Protein AF-0000000083947914 (afdb_homodimer)

Organism: NCBI:txid38313

InterPro domains:
  IPR006680 Amidohydrolase-related [PF01979] (355-426)
  IPR011059 Metal-dependent hydrolase, composite domain superfamily [G3DSA:2.30.40.10] (33-92)
  IPR011059 Metal-dependent hydrolase, composite domain superfamily [SSF51338] (34-109)
  IPR011059 Metal-dependent hydrolase, composite domain superfamily [SSF51338] (356-417)
  IPR051781 Metallo-dependent Hydrolase Enzymes [PTHR43135] (361-429)

pLDDT: mean 84.32, std 18.89, range [23.84, 98.88]

Nearest PDB structures (foldseek):
  3ooq-assembly1_E  TM=7.974E-01  e=2.002E-22  Thermotoga maritima MSB8
  3mtw-assembly1_A  TM=5.365E-01  e=1.935E-12  Caulobacter vibrioides
  4bkn-assembly1_B  TM=4.845E-01  e=5.965E-09  Homo sapiens
  5x1d-assembly1_A  TM=5.166E-01  e=1.188E-07  Homo sapiens
  5mle-assembly1_C  TM=3.587E-01  e=2.662E-08  Homo sapiens

Secondary structure (DSSP, 8-state):
---------------------------------EEEEEEEEEEEETTEEEEEEEEEEETTEEEEEESS----TTSEEEE-TTEEEEEPEEEEEE--SB----------S-B-----SSS--SSTTB-TT-BGGGGB---HHHHHHHHTTTEEEEEE----SSEEEE-EEEE-SSS-HHHHEEESS--EEEES--TT-SB----SHHHHHHHHHHHHHHHHHHHHHHHHHHT-TTSPPPPP-HHHHGGGGHHHH-EEEE-SSHHHHHHHHHHHHHTT--EEEE--S-GGGGHHHHHTT--EEEEE--PPPPP---SHHHHTTS-HHHHHHHHHGGGHHHHHHHTT--EEEE-TTS-GGGHHHHHHHHHHTT--HHHHHHHHTHHHHHHHT-TTTSSS--TTSB--EEEEES-TTTT-EEEEEEETTEEEE-S-GGGGG-EEEEEEETTEEEEEEEEE-SSSS--EEEEEEETTEEEE-EEEEE-SSEEEEEEE-GGGT--SEEEEEEE---/---------------------------------EEEEEEEEEEEETTEEEEEEEEEEETTEEEEEESS----TTSEEEE-TTEEEEEPEEEEEE--SB----------S-B-----SSS--SSTTB-TT-BGGGGB---HHHHHHHHTTTEEEEEE----SSEEEE-EEEE-SSS-HHHHEEESS--EEEES--TT-SB----SHHHHHHHHHHHHHHHHHHHHHHHHHHT-TTSPPPPP-HHHHGGGGHHHH-EEEE-SSHHHHHHHHHHHHHTT--EEEE--S-GGGGHHHHHTT-PEEEEE--PPPPP---SHHHHTTS-HHHHHHHHHGGGHHHHHHHTT--EEEE-TTS-GGGHHHHHHHHHHTT--HHHHHHHHTHHHHHHHT-TTTSSS--TTSB--EEEEES-TTTT-EEEEEEETTEEEE-S-GGGGG-EEEEEEETTEEEEEEEEE-SSSS--EEEEEEETTEEEE-EEEEE-SSEEEEEEE-GGGT--SEEEEEEE---

Structure (mmCIF, N/CA/C/O backbone):
data_AF-0000000083947914-model_v1
#
loop_
_entity.id
_entity.type
_entity.pdbx_description
1 polymer Imidazolonepropionase
#
loop_
_atom_site.group_PDB
_atom_site.id
_atom_site.type_symbol
_atom_site.label_atom_id
_atom_site.label_alt_id
_atom_site.label_comp_id
_atom_site.label_asym_id
_atom_site.label_entity_id
_atom_site.label_seq_id
_atom_site.pdbx_PDB_ins_code
_atom_site.Cartn_x
_atom_site.Cartn_y
_atom_site.Cartn_z
_atom_site.occupancy
_atom_site.B_iso_or_equiv
_atom_site.auth_seq_id
_atom_site.auth_comp_id
_atom_site.auth_asym_id
_atom_site.auth_atom_id
_atom_site.pdbx_PDB_model_num
ATOM 1 N N . MET A 1 1 ? -55.031 -20.188 63.656 1 23.84 1 MET A N 1
ATOM 2 C CA . MET A 1 1 ? -54.406 -20.922 62.562 1 23.84 1 MET A CA 1
ATOM 3 C C . MET A 1 1 ? -54.719 -20.281 61.219 1 23.84 1 MET A C 1
ATOM 5 O O . MET A 1 1 ? -55.625 -20.703 60.531 1 23.84 1 MET A O 1
ATOM 9 N N . LYS A 1 2 ? -54.812 -18.922 61.281 1 28.95 2 LYS A N 1
ATOM 10 C CA . LYS A 1 2 ? -55.438 -18.062 60.281 1 28.95 2 LYS A CA 1
ATOM 11 C C . LYS A 1 2 ? -54.781 -18.281 58.906 1 28.95 2 LYS A C 1
ATOM 13 O O . LYS A 1 2 ? -53.562 -18.516 58.812 1 28.95 2 LYS A O 1
ATOM 18 N N . PRO A 1 3 ? -55.625 -18.703 57.969 1 31.14 3 PRO A N 1
ATOM 19 C CA . PRO A 1 3 ? -55.281 -19.141 56.625 1 31.14 3 PRO A CA 1
ATOM 20 C C . PRO A 1 3 ? -54.438 -18.109 55.875 1 31.14 3 PRO A C 1
ATOM 22 O O . PRO A 1 3 ? -54.875 -16.953 55.75 1 31.14 3 PRO A O 1
ATOM 25 N N . SER A 1 4 ? -53.188 -17.984 56.219 1 31.58 4 SER A N 1
ATOM 26 C CA . SER A 1 4 ? -52.312 -16.938 55.719 1 31.58 4 SER A CA 1
ATOM 27 C C . SER A 1 4 ? -52.188 -17 54.188 1 31.58 4 SER A C 1
ATOM 29 O O . SER A 1 4 ? -51.906 -18.047 53.625 1 31.58 4 SER A O 1
ATOM 31 N N . PHE A 1 5 ? -53.156 -16.281 53.625 1 32.88 5 PHE A N 1
ATOM 32 C CA . PHE A 1 5 ? -53.344 -16.203 52.188 1 32.88 5 PHE A CA 1
ATOM 33 C C . PHE A 1 5 ? -52.031 -15.906 51.469 1 32.88 5 PHE A C 1
ATOM 35 O O . PHE A 1 5 ? -51.281 -15.008 51.906 1 32.88 5 PHE A O 1
ATOM 42 N N . PRO A 1 6 ? -51.406 -16.938 50.906 1 31.17 6 PRO A N 1
ATOM 43 C CA . PRO A 1 6 ? -50.094 -16.797 50.281 1 31.17 6 PRO A CA 1
ATOM 44 C C . PRO A 1 6 ? -50.031 -15.719 49.219 1 31.17 6 PRO A C 1
ATOM 46 O O . PRO A 1 6 ? -51.031 -15.523 48.5 1 31.17 6 PRO A O 1
ATOM 49 N N . ALA A 1 7 ? -49.406 -14.602 49.469 1 29.38 7 ALA A N 1
ATOM 50 C CA . ALA A 1 7 ? -49.281 -13.414 48.625 1 29.38 7 ALA A CA 1
ATOM 51 C C . ALA A 1 7 ? -48.812 -13.805 47.219 1 29.38 7 ALA A C 1
ATOM 53 O O . ALA A 1 7 ? -47.875 -14.57 47.062 1 29.38 7 ALA A O 1
ATOM 54 N N . ALA A 1 8 ? -49.781 -13.859 46.344 1 27.08 8 ALA A N 1
ATOM 55 C CA . ALA A 1 8 ? -49.625 -14.117 44.938 1 27.08 8 ALA A CA 1
ATOM 56 C C . ALA A 1 8 ? -48.469 -13.32 44.344 1 27.08 8 ALA A C 1
ATOM 58 O O . ALA A 1 8 ? -48.406 -12.102 44.531 1 27.08 8 ALA A O 1
ATOM 59 N N . LYS A 1 9 ? -47.281 -13.977 44.281 1 25.94 9 LYS A N 1
ATOM 60 C CA . LYS A 1 9 ? -46.062 -13.508 43.625 1 25.94 9 LYS A CA 1
ATOM 61 C C . LYS A 1 9 ? -46.375 -12.953 42.219 1 25.94 9 LYS A C 1
ATOM 63 O O . LYS A 1 9 ? -46.812 -13.695 41.344 1 25.94 9 LYS A O 1
ATOM 68 N N . LEU A 1 10 ? -47.125 -11.82 42.219 1 24.34 10 LEU A N 1
ATOM 69 C CA . LEU A 1 10 ? -47.375 -11.18 40.938 1 24.34 10 LEU A CA 1
ATOM 70 C C . LEU A 1 10 ? -46.094 -11.078 40.094 1 24.34 10 LEU A C 1
ATOM 72 O O . LEU A 1 10 ? -45.094 -10.461 40.531 1 24.34 10 LEU A O 1
ATOM 76 N N . LEU A 1 11 ? -45.625 -12.25 39.562 1 26.08 11 LEU A N 1
ATOM 77 C CA . LEU A 1 11 ? -44.5 -12.273 38.656 1 26.08 11 LEU A CA 1
ATOM 78 C C . LEU A 1 11 ? -44.688 -11.242 37.531 1 26.08 11 LEU A C 1
ATOM 80 O O . LEU A 1 11 ? -45.656 -11.32 36.781 1 26.08 11 LEU A O 1
ATOM 84 N N . PHE A 1 12 ? -44.469 -9.961 37.844 1 24.8 12 PHE A N 1
ATOM 85 C CA . PHE A 1 12 ? -44.438 -8.945 36.812 1 24.8 12 PHE A CA 1
ATOM 86 C C . PHE A 1 12 ? -43.5 -9.367 35.656 1 24.8 12 PHE A C 1
ATOM 88 O O . PHE A 1 12 ? -42.312 -9.609 35.875 1 24.8 12 PHE A O 1
ATOM 95 N N . ILE A 1 13 ? -44.031 -10.234 34.812 1 25.09 13 ILE A N 1
ATOM 96 C CA . ILE A 1 13 ? -43.344 -10.578 33.562 1 25.09 13 ILE A CA 1
ATOM 97 C C . ILE A 1 13 ? -42.969 -9.297 32.812 1 25.09 13 ILE A C 1
ATOM 99 O O . ILE A 1 13 ? -43.844 -8.516 32.438 1 25.09 13 ILE A O 1
ATOM 103 N N . SER A 1 14 ? -41.906 -8.711 33.281 1 24.31 14 SER A N 1
ATOM 104 C CA . SER A 1 14 ? -41.344 -7.59 32.5 1 24.31 14 SER A CA 1
ATOM 105 C C . SER A 1 14 ? -41.094 -7.984 31.062 1 24.31 14 SER A C 1
ATOM 107 O O . SER A 1 14 ? -40.344 -8.922 30.797 1 24.31 14 SER A O 1
ATOM 109 N N . LEU A 1 15 ? -42.188 -7.93 30.297 1 26.27 15 LEU A N 1
ATOM 110 C CA . LEU A 1 15 ? -42.031 -8.039 28.859 1 26.27 15 LEU A CA 1
ATOM 111 C C . LEU A 1 15 ? -40.938 -7.113 28.375 1 26.27 15 LEU A C 1
ATOM 113 O O . LEU A 1 15 ? -41.031 -5.891 28.484 1 26.27 15 LEU A O 1
ATOM 117 N N . VAL A 1 16 ? -39.719 -7.562 28.516 1 27.08 16 VAL A N 1
ATOM 118 C CA . VAL A 1 16 ? -38.562 -6.902 27.922 1 27.08 16 VAL A CA 1
ATOM 119 C C . VAL A 1 16 ? -38.781 -6.746 26.406 1 27.08 16 VAL A C 1
ATOM 121 O O . VAL A 1 16 ? -38.844 -7.734 25.672 1 27.08 16 VAL A O 1
ATOM 124 N N . ALA A 1 17 ? -39.719 -5.797 26.078 1 26.2 17 ALA A N 1
ATOM 125 C CA . ALA A 1 17 ? -39.812 -5.41 24.672 1 26.2 17 ALA A CA 1
ATOM 126 C C . ALA A 1 17 ? -38.406 -5.164 24.094 1 26.2 17 ALA A C 1
ATOM 128 O O . ALA A 1 17 ? -37.688 -4.266 24.547 1 26.2 17 ALA A O 1
ATOM 129 N N . CYS A 1 18 ? -37.75 -6.227 23.766 1 25.23 18 CYS A N 1
ATOM 130 C CA . CYS A 1 18 ? -36.531 -6.105 22.953 1 25.23 18 CYS A CA 1
ATOM 131 C C . CYS A 1 18 ? -36.812 -5.258 21.719 1 25.23 18 CYS A C 1
ATOM 133 O O . CYS A 1 18 ? -37.5 -5.688 20.797 1 25.23 18 CYS A O 1
ATOM 135 N N . SER A 1 19 ? -37.062 -4.02 21.969 1 25.92 19 SER A N 1
ATOM 136 C CA . SER A 1 19 ? -37.094 -3.156 20.797 1 25.92 19 SER A CA 1
ATOM 137 C C . SER A 1 19 ? -35.969 -3.477 19.844 1 25.92 19 SER A C 1
ATOM 139 O O . SER A 1 19 ? -34.781 -3.504 20.25 1 25.92 19 SER A O 1
ATOM 141 N N . ALA A 1 20 ? -36.25 -4.379 18.953 1 28.86 20 ALA A N 1
ATOM 142 C CA . ALA A 1 20 ? -35.406 -4.52 17.75 1 28.86 20 ALA A CA 1
ATOM 143 C C . ALA A 1 20 ? -34.906 -3.158 17.266 1 28.86 20 ALA A C 1
ATOM 145 O O . ALA A 1 20 ? -35.719 -2.33 16.812 1 28.86 20 ALA A O 1
ATOM 146 N N . TYR A 1 21 ? -34 -2.604 18 1 24.44 21 TYR A N 1
ATOM 147 C CA . TYR A 1 21 ? -33.312 -1.445 17.438 1 24.44 21 TYR A CA 1
ATOM 148 C C . TYR A 1 21 ? -32.906 -1.707 15.984 1 24.44 21 TYR A C 1
ATOM 150 O O . TYR A 1 21 ? -32.062 -2.553 15.719 1 24.44 21 TYR A O 1
ATOM 158 N N . ALA A 1 22 ? -33.906 -1.906 15.055 1 27.23 22 ALA A N 1
ATOM 159 C CA . ALA A 1 22 ? -33.656 -1.741 13.625 1 27.23 22 ALA A CA 1
ATOM 160 C C . ALA A 1 22 ? -32.469 -0.807 13.391 1 27.23 22 ALA A C 1
ATOM 162 O O . ALA A 1 22 ? -32.188 0.085 14.203 1 27.23 22 ALA A O 1
ATOM 163 N N . ASP A 1 23 ? -31.609 -1.315 12.57 1 27.92 23 ASP A N 1
ATOM 164 C CA . ASP A 1 23 ? -30.484 -0.569 12.023 1 27.92 23 ASP A CA 1
ATOM 165 C C . ASP A 1 23 ? -30.844 0.902 11.82 1 27.92 23 ASP A C 1
ATOM 167 O O . ASP A 1 23 ? -31.75 1.227 11.047 1 27.92 23 ASP A O 1
ATOM 171 N N . GLU A 1 24 ? -31.219 1.608 12.875 1 29.12 24 GLU A N 1
ATOM 172 C CA . GLU A 1 24 ? -31.281 3.051 12.664 1 29.12 24 GLU A CA 1
ATOM 173 C C . GLU A 1 24 ? -30.359 3.484 11.523 1 29.12 24 GLU A C 1
ATOM 175 O O . GLU A 1 24 ? -29.141 3.363 11.625 1 29.12 24 GLU A O 1
ATOM 180 N N . THR A 1 25 ? -30.672 3.111 10.328 1 31.31 25 THR A N 1
ATOM 181 C CA . THR A 1 25 ? -30.234 4.031 9.281 1 31.31 25 THR A CA 1
ATOM 182 C C . THR A 1 25 ? -30.094 5.445 9.828 1 31.31 25 THR A C 1
ATOM 184 O O . THR A 1 25 ? -31.078 6.102 10.141 1 31.31 25 THR A O 1
ATOM 187 N N . GLN A 1 26 ? -29.438 5.664 10.867 1 31.02 26 GLN A N 1
ATOM 188 C CA . GLN A 1 26 ? -29.141 7.043 11.242 1 31.02 26 GLN A CA 1
ATOM 189 C C . GLN A 1 26 ? -29.375 7.992 10.07 1 31.02 26 GLN A C 1
ATOM 191 O O . GLN A 1 26 ? -28.672 7.922 9.062 1 31.02 26 GLN A O 1
ATOM 196 N N . LEU A 1 27 ? -30.547 8.281 9.633 1 32.97 27 LEU A N 1
ATOM 197 C CA . LEU A 1 27 ? -30.75 9.547 8.922 1 32.97 27 LEU A CA 1
ATOM 198 C C . LEU A 1 27 ? -29.656 10.547 9.281 1 32.97 27 LEU A C 1
ATOM 200 O O . LEU A 1 27 ? -29.625 11.047 10.414 1 32.97 27 LEU A O 1
ATOM 204 N N . THR A 1 28 ? -28.453 10.164 9.109 1 35.91 28 THR A N 1
ATOM 205 C CA . THR A 1 28 ? -27.484 11.25 9.219 1 35.91 28 THR A CA 1
ATOM 206 C C . THR A 1 28 ? -28.125 12.594 8.898 1 35.91 28 THR A C 1
ATOM 208 O O . THR A 1 28 ? -28.688 12.781 7.812 1 35.91 28 THR A O 1
ATOM 211 N N . ASP A 1 29 ? -29.062 13.023 9.609 1 37.66 29 ASP A N 1
ATOM 212 C CA . ASP A 1 29 ? -29.422 14.43 9.461 1 37.66 29 ASP A CA 1
ATOM 213 C C . ASP A 1 29 ? -28.297 15.211 8.781 1 37.66 29 ASP A C 1
ATOM 215 O O . ASP A 1 29 ? -27.25 15.469 9.391 1 37.66 29 ASP A O 1
ATOM 219 N N . ASN A 1 30 ? -28.125 14.953 7.609 1 48.25 30 ASN A N 1
ATOM 220 C CA . ASN A 1 30 ? -27.25 15.68 6.703 1 48.25 30 ASN A CA 1
ATOM 221 C C . ASN A 1 30 ? -27.609 17.156 6.633 1 48.25 30 ASN A C 1
ATOM 223 O O . ASN A 1 30 ? -27.359 17.812 5.617 1 48.25 30 ASN A O 1
ATOM 227 N N . THR A 1 31 ? -28.516 17.609 7.445 1 58.44 31 THR A N 1
ATOM 228 C CA . THR A 1 31 ? -28.766 19.031 7.316 1 58.44 31 THR A CA 1
ATOM 229 C C . THR A 1 31 ? -27.5 19.844 7.559 1 58.44 31 THR A C 1
ATOM 231 O O . THR A 1 31 ? -26.828 19.656 8.578 1 58.44 31 THR A O 1
ATOM 234 N N . PRO A 1 32 ? -27.25 20.453 6.555 1 69.56 32 PRO A N 1
ATOM 235 C CA . PRO A 1 32 ? -26.047 21.266 6.703 1 69.56 32 PRO A CA 1
ATOM 236 C C . PRO A 1 32 ? -26.094 22.188 7.922 1 69.56 32 PRO A C 1
ATOM 238 O O . PRO A 1 32 ? -27.141 22.766 8.211 1 69.56 32 PRO A O 1
ATOM 241 N N . ARG A 1 33 ? -25.219 22.031 8.781 1 81.62 33 ARG A N 1
ATOM 242 C CA . ARG A 1 33 ? -25.062 22.953 9.898 1 81.62 33 ARG A CA 1
ATOM 243 C C . ARG A 1 33 ? -24.406 24.25 9.453 1 81.62 33 ARG A C 1
ATOM 245 O O . ARG A 1 33 ? -23.281 24.25 8.953 1 81.62 33 ARG A O 1
ATOM 252 N N . LEU A 1 34 ? -25.203 25.281 9.445 1 91.19 34 LEU A N 1
ATOM 253 C CA . LEU A 1 34 ? -24.703 26.609 9.086 1 91.19 34 LEU A CA 1
ATOM 254 C C . LEU A 1 34 ? -24.328 27.406 10.336 1 91.19 34 LEU A C 1
ATOM 256 O O . LEU A 1 34 ? -25.141 27.578 11.234 1 91.19 34 LEU A O 1
ATOM 260 N N . THR A 1 35 ? -23.078 27.781 10.477 1 94.25 35 THR A N 1
ATOM 261 C CA . THR A 1 35 ? -22.578 28.594 11.586 1 94.25 35 THR A CA 1
ATOM 262 C C . THR A 1 35 ? -22 29.906 11.078 1 94.25 35 THR A C 1
ATOM 264 O O . THR A 1 35 ? -21.219 29.922 10.133 1 94.25 35 THR A O 1
ATOM 267 N N . ALA A 1 36 ? -22.469 31 11.664 1 95.31 36 ALA A N 1
ATOM 268 C CA . ALA A 1 36 ? -21.969 32.312 11.289 1 95.31 36 ALA A CA 1
ATOM 269 C C . ALA A 1 36 ? -21.141 32.938 12.406 1 95.31 36 ALA A C 1
ATOM 271 O O . ALA A 1 36 ? -21.641 33.188 13.5 1 95.31 36 ALA A O 1
ATOM 272 N N . LEU A 1 37 ? -19.859 33.062 12.234 1 96.5 37 LEU A N 1
ATOM 273 C CA . LEU A 1 37 ? -18.969 33.781 13.125 1 96.5 37 LEU A CA 1
ATOM 274 C C . LEU A 1 37 ? -18.969 35.281 12.766 1 96.5 37 LEU A C 1
ATOM 276 O O . LEU A 1 37 ? -18.344 35.688 11.789 1 96.5 37 LEU A O 1
ATOM 280 N N . THR A 1 38 ? -19.609 36.094 13.609 1 94.75 38 THR A N 1
ATOM 281 C CA . THR A 1 38 ? -19.969 37.438 13.172 1 94.75 38 THR A CA 1
ATOM 282 C C . THR A 1 38 ? -19.125 38.5 13.906 1 94.75 38 THR A C 1
ATOM 284 O O . THR A 1 38 ? -18.609 38.219 14.984 1 94.75 38 THR A O 1
ATOM 287 N N . HIS A 1 39 ? -18.938 39.688 13.234 1 95.06 39 HIS A N 1
ATOM 288 C CA . HIS A 1 39 ? -18.359 40.906 13.766 1 95.06 39 HIS A CA 1
ATOM 289 C C . HIS A 1 39 ? -16.891 40.719 14.164 1 95.06 39 HIS A C 1
ATOM 291 O O . HIS A 1 39 ? -16.406 41.344 15.109 1 95.06 39 HIS A O 1
ATOM 297 N N . ALA A 1 40 ? -16.266 39.781 13.531 1 96 40 ALA A N 1
ATOM 298 C CA . ALA A 1 40 ? -14.867 39.5 13.836 1 96 40 ALA A CA 1
ATOM 299 C C . ALA A 1 40 ? -13.945 40.219 12.867 1 96 40 ALA A C 1
ATOM 301 O O . ALA A 1 40 ? -14.391 40.719 11.82 1 96 40 ALA A O 1
ATOM 302 N N . LYS A 1 41 ? -12.727 40.438 13.32 1 97.25 41 LYS A N 1
ATOM 303 C CA . LYS A 1 41 ? -11.648 40.781 12.383 1 97.25 41 LYS A CA 1
ATOM 304 C C . LYS A 1 41 ? -11.148 39.5 11.672 1 97.25 41 LYS A C 1
ATOM 306 O O . LYS A 1 41 ? -10.688 38.562 12.32 1 97.25 41 LYS A O 1
ATOM 311 N N . LEU A 1 42 ? -11.305 39.469 10.367 1 98.06 42 LEU A N 1
ATOM 312 C CA . LEU A 1 42 ? -10.922 38.312 9.602 1 98.06 42 LEU A CA 1
ATOM 313 C C . LEU A 1 42 ? -9.562 38.5 8.938 1 98.06 42 LEU A C 1
ATOM 315 O O . LEU A 1 42 ? -9.391 39.438 8.141 1 98.06 42 LEU A O 1
ATOM 319 N N . MET A 1 43 ? -8.609 37.688 9.305 1 98.06 43 MET A N 1
ATOM 320 C CA . MET A 1 43 ? -7.363 37.625 8.547 1 98.06 43 MET A CA 1
ATOM 321 C C . MET A 1 43 ? -7.488 36.656 7.371 1 98.06 43 MET A C 1
ATOM 323 O O . MET A 1 43 ? -7.172 35.469 7.496 1 98.06 43 MET A O 1
ATOM 327 N N . LEU A 1 44 ? -7.863 37.156 6.219 1 98 44 LEU A N 1
ATOM 328 C CA . LEU A 1 44 ? -8.18 36.312 5.066 1 98 44 LEU A CA 1
ATOM 329 C C . LEU A 1 44 ? -6.938 35.594 4.562 1 98 44 LEU A C 1
ATOM 331 O O . LEU A 1 44 ? -7 34.406 4.227 1 98 44 LEU A O 1
ATOM 335 N N . SER A 1 45 ? -5.918 36.25 4.418 1 97.56 45 SER A N 1
ATOM 336 C CA . SER A 1 45 ? -4.582 35.812 4.047 1 97.56 45 SER A CA 1
ATOM 337 C C . SER A 1 45 ? -3.516 36.781 4.535 1 97.56 45 SER A C 1
ATOM 339 O O . SER A 1 45 ? -3.838 37.875 5.023 1 97.56 45 SER A O 1
ATOM 341 N N . PRO A 1 46 ? -2.266 36.312 4.484 1 97.38 46 PRO A N 1
ATOM 342 C CA . PRO A 1 46 ? -1.24 37.25 4.898 1 97.38 46 PRO A CA 1
ATOM 343 C C . PRO A 1 46 ? -1.319 38.594 4.125 1 97.38 46 PRO A C 1
ATOM 345 O O . PRO A 1 46 ? -1.256 38.594 2.895 1 97.38 46 PRO A O 1
ATOM 348 N N . GLY A 1 47 ? -1.564 39.688 4.836 1 95 47 GLY A N 1
ATOM 349 C CA . GLY A 1 47 ? -1.606 41 4.219 1 95 47 GLY A CA 1
ATOM 350 C C . GLY A 1 47 ? -3.012 41.438 3.863 1 95 47 GLY A C 1
ATOM 351 O O . GLY A 1 47 ? -3.221 42.594 3.461 1 95 47 GLY A O 1
ATOM 352 N N . LYS A 1 48 ? -3.941 40.562 4.02 1 96.81 48 LYS A N 1
ATOM 353 C CA . LYS A 1 48 ? -5.328 40.875 3.693 1 96.81 48 LYS A CA 1
ATOM 354 C C . LYS A 1 48 ? -6.246 40.656 4.887 1 96.81 48 LYS A C 1
ATOM 356 O O . LYS A 1 48 ? -6.398 39.5 5.344 1 96.81 48 LYS A O 1
ATOM 361 N N . GLN A 1 49 ? -6.84 41.719 5.371 1 96.19 49 GLN A N 1
ATOM 362 C CA . GLN A 1 49 ? -7.727 41.625 6.527 1 96.19 49 GLN A CA 1
ATOM 363 C C . GLN A 1 49 ? -9.062 42.312 6.246 1 96.19 49 GLN A C 1
ATOM 365 O O . GLN A 1 49 ? -9.148 43.188 5.387 1 96.19 49 GLN A O 1
ATOM 370 N N . LEU A 1 50 ? -10.078 41.875 6.836 1 96.56 50 LEU A N 1
ATOM 371 C CA . LEU A 1 50 ? -11.414 42.469 6.809 1 96.56 50 LEU A CA 1
ATOM 372 C C . LEU A 1 50 ? -11.938 42.688 8.227 1 96.56 50 LEU A C 1
ATOM 374 O O . LEU A 1 50 ? -12.016 41.719 9.016 1 96.56 50 LEU A O 1
ATOM 378 N N . ASP A 1 51 ? -12.312 43.938 8.516 1 95.5 51 ASP A N 1
ATOM 379 C CA . ASP A 1 51 ? -12.805 44.25 9.852 1 95.5 51 ASP A CA 1
ATOM 380 C C . ASP A 1 51 ? -14.32 44.125 9.922 1 95.5 51 ASP A C 1
ATOM 382 O O . ASP A 1 51 ? -15.016 44.375 8.938 1 95.5 51 ASP A O 1
ATOM 386 N N . ASN A 1 52 ? -14.742 43.719 11.094 1 95.38 52 ASN A N 1
ATOM 387 C CA . ASN A 1 52 ? -16.172 43.656 11.367 1 95.38 52 ASN A CA 1
ATOM 388 C C . ASN A 1 52 ? -16.906 42.875 10.281 1 95.38 52 ASN A C 1
ATOM 390 O O . ASN A 1 52 ? -17.844 43.375 9.664 1 95.38 52 ASN A O 1
ATOM 394 N N . ALA A 1 53 ? -16.5 41.656 10.141 1 96.62 53 ALA A N 1
ATOM 395 C CA . ALA A 1 53 ? -17.047 40.812 9.086 1 96.62 53 ALA A CA 1
ATOM 396 C C . ALA A 1 53 ? -17.531 39.469 9.656 1 96.62 53 ALA A C 1
ATOM 398 O O . ALA A 1 53 ? -17.344 39.188 10.844 1 96.62 53 ALA A O 1
ATOM 399 N N . THR A 1 54 ? -18.25 38.75 8.758 1 96.56 54 THR A N 1
ATOM 400 C CA . THR A 1 54 ? -18.812 37.469 9.148 1 96.56 54 THR A CA 1
ATOM 401 C C . THR A 1 54 ? -18.219 36.344 8.312 1 96.56 54 THR A C 1
ATOM 403 O O . THR A 1 54 ? -18.047 36.5 7.102 1 96.56 54 THR A O 1
ATOM 406 N N . LEU A 1 55 ? -17.797 35.281 8.961 1 97.69 55 LEU A N 1
ATOM 407 C CA . LEU A 1 55 ? -17.391 34.062 8.305 1 97.69 55 LEU A CA 1
ATOM 408 C C . LEU A 1 55 ? -18.484 33 8.398 1 97.69 55 LEU A C 1
ATOM 4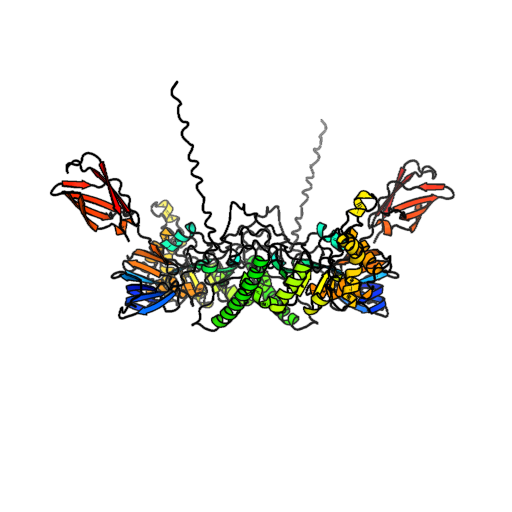10 O O . LEU A 1 55 ? -18.844 32.562 9.5 1 97.69 55 LEU A O 1
ATOM 414 N N . LEU A 1 56 ? -19.016 32.625 7.254 1 96.62 56 LEU A N 1
ATOM 415 C CA . LEU A 1 56 ? -20.062 31.625 7.215 1 96.62 56 LEU A CA 1
ATOM 416 C C . LEU A 1 56 ? -19.484 30.234 6.949 1 96.62 56 LEU A C 1
ATOM 418 O O . LEU A 1 56 ? -18.766 30.031 5.961 1 96.62 56 LEU A O 1
ATOM 422 N N . ILE A 1 57 ? -19.781 29.312 7.867 1 96.19 57 ILE A N 1
ATOM 423 C CA . ILE A 1 57 ? -19.266 27.938 7.785 1 96.19 57 ILE A CA 1
ATOM 424 C C . ILE A 1 57 ? -20.422 26.969 7.551 1 96.19 57 ILE A C 1
ATOM 426 O O . ILE A 1 57 ? -21.484 27.094 8.188 1 96.19 57 ILE A O 1
ATOM 430 N N . GLU A 1 58 ? -20.266 26.141 6.605 1 94.12 58 GLU A N 1
ATOM 431 C CA . GLU A 1 58 ? -21.203 25.047 6.371 1 94.12 58 GLU A CA 1
ATOM 432 C C . GLU A 1 58 ? -20.547 23.688 6.594 1 94.12 58 GLU A C 1
ATOM 434 O O . GLU A 1 58 ? -19.719 23.266 5.793 1 94.12 58 GLU A O 1
ATOM 439 N N . ASN A 1 59 ? -20.922 23.031 7.66 1 91.88 59 ASN A N 1
ATOM 440 C CA . ASN A 1 59 ? -20.297 21.766 8.078 1 91.88 59 ASN A CA 1
ATOM 441 C C . ASN A 1 59 ? -18.797 21.938 8.32 1 91.88 59 ASN A C 1
ATOM 443 O O . ASN A 1 59 ? -18.391 22.609 9.273 1 91.88 59 ASN A O 1
ATOM 447 N N . ASN A 1 60 ? -17.969 21.406 7.453 1 95.19 60 ASN A N 1
ATOM 448 C CA . ASN A 1 60 ? -16.531 21.438 7.73 1 95.19 60 ASN A CA 1
ATOM 449 C C . ASN A 1 60 ? -15.805 22.391 6.785 1 95.19 60 ASN A C 1
ATOM 451 O O . ASN A 1 60 ? -14.57 22.406 6.75 1 95.19 60 ASN A O 1
ATOM 455 N N . ARG A 1 61 ? -16.625 23.297 6.086 1 95.19 61 ARG A N 1
ATOM 456 C CA . ARG A 1 61 ? -16.016 24.172 5.094 1 95.19 61 ARG A CA 1
ATOM 457 C C . ARG A 1 61 ? -16.484 25.609 5.27 1 95.19 61 ARG A C 1
ATOM 459 O O . ARG A 1 61 ? -17.562 25.859 5.801 1 95.19 61 ARG A O 1
ATOM 466 N N . ILE A 1 62 ? -15.625 26.453 4.789 1 96.5 62 ILE A N 1
ATOM 467 C CA . ILE A 1 62 ? -16.016 27.859 4.723 1 96.5 62 ILE A CA 1
ATOM 468 C C . ILE A 1 62 ? -16.938 28.094 3.525 1 96.5 62 ILE A C 1
ATOM 470 O O . ILE A 1 62 ? -16.578 27.781 2.389 1 96.5 62 ILE A O 1
ATOM 474 N N . LYS A 1 63 ? -18.047 28.531 3.76 1 95.06 63 LYS A N 1
ATOM 475 C CA . LYS A 1 63 ? -19.031 28.75 2.691 1 95.06 63 LYS A CA 1
ATOM 476 C C . LYS A 1 63 ? -18.844 30.125 2.047 1 95.06 63 LYS A C 1
ATOM 478 O O . LYS A 1 63 ? -18.875 30.25 0.821 1 95.06 63 LYS A O 1
ATOM 483 N N . GLN A 1 64 ? -18.719 31.141 3.016 1 95.5 64 GLN A N 1
ATOM 484 C CA . GLN A 1 64 ? -18.672 32.5 2.49 1 95.5 64 GLN A CA 1
ATOM 485 C C . GLN A 1 64 ? -18.031 33.469 3.502 1 95.5 64 GLN A C 1
ATOM 487 O O . GLN A 1 64 ? -18.109 33.219 4.711 1 95.5 64 GLN A O 1
ATOM 492 N N . VAL A 1 65 ? -17.375 34.469 2.92 1 96.5 65 VAL A N 1
ATOM 493 C CA . VAL A 1 65 ? -16.938 35.625 3.693 1 96.5 65 VAL A CA 1
ATOM 494 C C . VAL A 1 65 ? -17.875 36.812 3.436 1 96.5 65 VAL A C 1
ATOM 496 O O . VAL A 1 65 ? -18.031 37.25 2.293 1 96.5 65 VAL A O 1
ATOM 499 N N . ILE A 1 66 ? -18.516 37.312 4.477 1 94.38 66 ILE A N 1
ATOM 500 C CA . ILE A 1 66 ? -19.531 38.312 4.312 1 94.38 66 ILE A CA 1
ATOM 501 C C . ILE A 1 66 ? -19.047 39.625 4.938 1 94.38 66 ILE A C 1
ATOM 503 O O . ILE A 1 66 ? -18.828 39.719 6.148 1 94.38 66 ILE A O 1
ATOM 507 N N . SER A 1 67 ? -19.016 40.688 4.168 1 91.38 67 SER A N 1
ATOM 508 C CA . SER A 1 67 ? -18.5 42 4.629 1 91.38 67 SER A CA 1
ATOM 509 C C . SER A 1 67 ? -19.562 42.781 5.387 1 91.38 67 SER A C 1
ATOM 511 O O . SER A 1 67 ? -19.25 43.562 6.281 1 91.38 67 SER A O 1
ATOM 513 N N . ASN A 1 68 ? -20.844 42.625 4.977 1 85.88 68 ASN A N 1
ATOM 514 C CA . ASN A 1 68 ? -21.891 43.469 5.539 1 85.88 68 ASN A CA 1
ATOM 515 C C . ASN A 1 68 ? -22.609 42.812 6.695 1 85.88 68 ASN A C 1
ATOM 517 O O . ASN A 1 68 ? -23.609 43.312 7.191 1 85.88 68 ASN A O 1
ATOM 521 N N . ASN A 1 69 ? -22.094 41.656 7.164 1 83.81 69 ASN A N 1
ATOM 522 C CA . ASN A 1 69 ? -22.609 40.906 8.297 1 83.81 69 ASN A CA 1
ATOM 523 C C . ASN A 1 69 ? -24.062 40.5 8.094 1 83.81 69 ASN A C 1
ATOM 525 O O . ASN A 1 69 ? -24.828 40.375 9.062 1 83.81 69 ASN A O 1
ATOM 529 N N . GLU A 1 70 ? -24.531 40.469 6.852 1 84.06 70 GLU A N 1
ATOM 530 C CA . GLU A 1 70 ? -25.844 39.875 6.586 1 84.06 70 GLU A CA 1
ATOM 531 C C . GLU A 1 70 ? -25.828 38.375 6.691 1 84.06 70 GLU A C 1
ATOM 533 O O . GLU A 1 70 ? -25.188 37.688 5.879 1 84.06 70 GLU A O 1
ATOM 538 N N . ILE A 1 71 ? -26.469 37.906 7.68 1 84.25 71 ILE A N 1
ATOM 539 C CA . ILE A 1 71 ? -26.391 36.469 8.008 1 84.25 71 ILE A CA 1
ATOM 540 C C . ILE A 1 71 ? -27.672 35.781 7.578 1 84.25 71 ILE A C 1
ATOM 542 O O . ILE A 1 71 ? -28.781 36.312 7.762 1 84.25 71 ILE A O 1
ATOM 546 N N . PRO A 1 72 ? -27.5 34.688 7.031 1 86.5 72 PRO A N 1
ATOM 547 C CA . PRO A 1 72 ? -28.703 33.875 6.746 1 86.5 72 PRO A CA 1
ATOM 548 C C . PRO A 1 72 ? -29.516 33.562 8 1 86.5 72 PRO A C 1
ATOM 550 O O . PRO A 1 72 ? -28.953 33.406 9.078 1 86.5 72 PRO A O 1
ATOM 553 N N . GLN A 1 73 ? -30.781 33.469 7.859 1 82.56 73 GLN A N 1
ATOM 554 C CA . GLN A 1 73 ? -31.688 33.312 8.992 1 82.56 73 GLN A CA 1
ATOM 555 C C . GLN A 1 73 ? -31.484 31.984 9.695 1 82.56 73 GLN A C 1
ATOM 557 O O . GLN A 1 73 ? -31.641 31.891 10.914 1 82.56 73 GLN A O 1
ATOM 562 N N . ASN A 1 74 ? -31.047 31 9.047 1 86.44 74 ASN A N 1
ATOM 563 C CA . ASN A 1 74 ? -30.984 29.672 9.633 1 86.44 74 ASN A CA 1
ATOM 564 C C . ASN A 1 74 ? -29.578 29.344 10.148 1 86.44 74 ASN A C 1
ATOM 566 O O . ASN A 1 74 ? -29.312 28.234 10.586 1 86.44 74 ASN A O 1
ATOM 570 N N . ALA A 1 75 ? -28.797 30.359 10.219 1 89.69 75 ALA A N 1
ATOM 571 C CA . ALA A 1 75 ? -27.438 30.109 10.664 1 89.69 75 ALA A CA 1
ATOM 572 C C . ALA A 1 75 ? -27.297 30.312 12.172 1 89.69 75 ALA A C 1
ATOM 574 O O . ALA A 1 75 ? -27.906 31.219 12.742 1 89.69 75 ALA A O 1
ATOM 575 N N . TYR A 1 76 ? -26.641 29.359 12.805 1 89.31 76 TYR A N 1
ATOM 576 C CA . TYR A 1 76 ? -26.25 29.547 14.195 1 89.31 76 TYR A CA 1
ATOM 577 C C . TYR A 1 76 ? -25.25 30.703 14.32 1 89.31 76 TYR A C 1
ATOM 579 O O . TYR A 1 76 ? -24.172 30.656 13.711 1 89.31 76 TYR A O 1
ATOM 587 N N . LYS A 1 77 ? -25.594 31.719 15.109 1 88.88 77 LYS A N 1
ATOM 588 C CA . LYS A 1 77 ? -24.781 32.938 15.148 1 88.88 77 LYS A CA 1
ATOM 589 C C . LYS A 1 77 ? -23.906 32.969 16.391 1 88.88 77 LYS A C 1
ATOM 591 O O . LYS A 1 77 ? -24.375 32.719 17.5 1 88.88 77 LYS A O 1
ATOM 596 N N . ILE A 1 78 ? -22.609 33.188 16.234 1 89.5 78 ILE A N 1
ATOM 597 C CA . ILE A 1 78 ? -21.641 33.406 17.297 1 89.5 78 ILE A CA 1
ATOM 598 C C . ILE A 1 78 ? -21.031 34.812 17.125 1 89.5 78 ILE A C 1
ATOM 600 O O . ILE A 1 78 ? -20.391 35.094 16.109 1 89.5 78 ILE A O 1
ATOM 604 N N . ASP A 1 79 ? -21.203 35.656 18.109 1 90.75 79 ASP A N 1
ATOM 605 C CA . ASP A 1 79 ? -20.656 37 18.047 1 90.75 79 ASP A CA 1
ATOM 606 C C . ASP A 1 79 ? -19.203 37.031 18.484 1 90.75 79 ASP A C 1
ATOM 608 O O . ASP A 1 79 ? -18.891 36.719 19.641 1 90.75 79 ASP A O 1
ATOM 612 N N . LEU A 1 80 ? -18.359 37.469 17.609 1 93.94 80 LEU A N 1
ATOM 613 C CA . LEU A 1 80 ? -16.922 37.5 17.891 1 93.94 80 LEU A CA 1
ATOM 614 C C . LEU A 1 80 ? -16.391 38.906 17.797 1 93.94 80 LEU A C 1
ATOM 616 O O . LEU A 1 80 ? -15.273 39.125 17.312 1 93.94 80 LEU A O 1
ATOM 620 N N . ASN A 1 81 ? -17.219 39.812 18.234 1 90.94 81 ASN A N 1
ATOM 621 C CA . ASN A 1 81 ? -16.75 41.188 18.312 1 90.94 81 ASN A CA 1
ATOM 622 C C . ASN A 1 81 ? -15.523 41.312 19.219 1 90.94 81 ASN A C 1
ATOM 624 O O . ASN A 1 81 ? -15.523 40.812 20.344 1 90.94 81 ASN A O 1
ATOM 628 N N . GLY A 1 82 ? -14.461 41.906 18.703 1 92.94 82 GLY A N 1
ATOM 629 C CA . GLY A 1 82 ? -13.234 42.062 19.469 1 92.94 82 GLY A CA 1
ATOM 630 C C . GLY A 1 82 ? -12.234 40.969 19.281 1 92.94 82 GLY A C 1
ATOM 631 O O . GLY A 1 82 ? -11.133 41 19.812 1 92.94 82 GLY A O 1
ATOM 632 N N . TYR A 1 83 ? -12.641 39.969 18.562 1 94.88 83 TYR A N 1
ATOM 633 C CA . TYR A 1 83 ? -11.758 38.844 18.312 1 94.88 83 TYR A CA 1
ATOM 634 C C . TYR A 1 83 ? -11.266 38.812 16.859 1 94.88 83 TYR A C 1
ATOM 636 O O . TYR A 1 83 ? -11.867 39.469 15.992 1 94.88 83 TYR A O 1
ATOM 644 N N . THR A 1 84 ? -10.133 38.188 16.672 1 97.44 84 THR A N 1
ATOM 645 C CA . THR A 1 84 ? -9.562 38 15.336 1 97.44 84 THR A CA 1
ATOM 646 C C . THR A 1 84 ? -9.594 36.531 14.938 1 97.44 84 THR A C 1
ATOM 648 O O . THR A 1 84 ? -9.273 35.656 15.742 1 97.44 84 THR A O 1
ATOM 651 N N . ILE A 1 85 ? -10.039 36.25 13.734 1 98.38 85 ILE A N 1
ATOM 652 C CA . ILE A 1 85 ? -10.039 34.906 13.195 1 98.38 85 ILE A CA 1
ATOM 653 C C . ILE A 1 85 ? -8.891 34.75 12.211 1 98.38 85 ILE A C 1
ATOM 655 O O . ILE A 1 85 ? -8.789 35.469 11.234 1 98.38 85 ILE A O 1
ATOM 659 N N . TYR A 1 86 ? -7.988 33.844 12.484 1 98.62 86 TYR A N 1
ATOM 660 C CA . TYR A 1 86 ? -6.918 33.469 11.57 1 98.62 86 TYR A CA 1
ATOM 661 C C . TYR A 1 86 ? -7.219 32.125 10.914 1 98.62 86 TYR A C 1
ATOM 663 O O . TYR A 1 86 ? -7.949 31.297 11.469 1 98.62 86 TYR A O 1
ATOM 671 N N . PRO A 1 87 ? -6.637 31.938 9.625 1 98.69 87 PRO A N 1
ATOM 672 C CA . PRO A 1 87 ? -6.625 30.547 9.164 1 98.69 87 PRO A CA 1
ATOM 673 C C . PRO A 1 87 ? -5.867 29.625 10.102 1 98.69 87 PRO A C 1
ATOM 675 O O . PRO A 1 87 ? -4.91 30.047 10.758 1 98.69 87 PRO A O 1
ATOM 678 N N . GLY A 1 88 ? -6.352 28.406 10.172 1 98.75 88 GLY A N 1
ATOM 679 C CA . GLY A 1 88 ? -5.625 27.438 10.992 1 98.75 88 GLY A CA 1
ATOM 680 C C . GLY A 1 88 ? -4.18 27.266 10.57 1 98.75 88 GLY A C 1
ATOM 681 O O . GLY A 1 88 ? -3.869 27.266 9.375 1 98.75 88 GLY A O 1
ATOM 682 N N . PHE A 1 89 ? -3.293 27.156 11.523 1 98.88 89 PHE A N 1
ATOM 683 C CA . PHE A 1 89 ? -1.873 26.984 11.227 1 98.88 89 PHE A CA 1
ATOM 684 C C . PHE A 1 89 ? -1.566 25.562 10.82 1 98.88 89 PHE A C 1
ATOM 686 O O . PHE A 1 89 ? -2.287 24.625 11.195 1 98.88 89 PHE A O 1
ATOM 693 N N . ILE A 1 90 ? -0.562 25.422 9.984 1 98.88 90 ILE A N 1
ATOM 694 C CA . ILE A 1 90 ? -0.184 24.125 9.438 1 98.88 90 ILE A CA 1
ATOM 695 C C . ILE A 1 90 ? 1.274 23.828 9.773 1 98.88 90 ILE A C 1
ATOM 697 O O . ILE A 1 90 ? 2.146 24.688 9.609 1 98.88 90 ILE A O 1
ATOM 701 N N . ASP A 1 91 ? 1.522 22.641 10.305 1 98.81 91 ASP A N 1
ATOM 702 C CA . ASP A 1 91 ? 2.891 22.188 10.508 1 98.81 91 ASP A CA 1
ATOM 703 C C . ASP A 1 91 ? 3.32 21.234 9.391 1 98.81 91 ASP A C 1
ATOM 705 O O . ASP A 1 91 ? 2.857 20.094 9.328 1 98.81 91 ASP A O 1
ATOM 709 N N . PRO A 1 92 ? 4.254 21.625 8.555 1 98.62 92 PRO A N 1
ATOM 710 C CA . PRO A 1 92 ? 4.578 20.828 7.371 1 98.62 92 PRO A CA 1
ATOM 711 C C . PRO A 1 92 ? 5.531 19.688 7.672 1 98.62 92 PRO A C 1
ATOM 713 O O . PRO A 1 92 ? 5.793 18.844 6.801 1 98.62 92 PRO A O 1
ATOM 716 N N . PHE A 1 93 ? 6.062 19.562 8.852 1 98.5 93 PHE A N 1
ATOM 717 C CA . PHE A 1 93 ? 7.016 18.516 9.18 1 98.5 93 PHE A CA 1
ATOM 718 C C . PHE A 1 93 ? 6.742 17.953 10.57 1 98.5 93 PHE A C 1
ATOM 720 O O . PHE A 1 93 ? 7.082 18.578 11.578 1 98.5 93 PHE A O 1
ATOM 727 N N . ALA A 1 94 ? 6.18 16.797 10.586 1 98 94 ALA A N 1
ATOM 728 C CA . ALA A 1 94 ? 5.824 16.188 11.867 1 98 94 ALA A CA 1
ATOM 729 C C . ALA A 1 94 ? 5.809 14.672 11.773 1 98 94 ALA A C 1
ATOM 731 O O . ALA A 1 94 ? 5.867 14.109 10.672 1 98 94 ALA A O 1
ATOM 732 N N . GLU A 1 95 ? 5.898 14.008 12.844 1 96.5 95 GLU A N 1
ATOM 733 C CA . GLU A 1 95 ? 5.527 12.609 13.008 1 96.5 95 GLU A CA 1
ATOM 734 C C . GLU A 1 95 ? 4.352 12.461 13.969 1 96.5 95 GLU A C 1
ATOM 736 O O . GLU A 1 95 ? 4.543 12.391 15.188 1 96.5 95 GLU A O 1
ATOM 741 N N . TYR A 1 96 ? 3.195 12.398 13.406 1 96.19 96 TYR A N 1
ATOM 742 C CA . TYR A 1 96 ? 1.95 12.406 14.172 1 96.19 96 TYR A CA 1
ATOM 743 C C . TYR A 1 96 ? 0.931 11.453 13.555 1 96.19 96 TYR A C 1
ATOM 745 O O . TYR A 1 96 ? 0.859 11.312 12.336 1 96.19 96 TYR A O 1
ATOM 753 N N . GLY A 1 97 ? 0.182 10.836 14.438 1 95.62 97 GLY A N 1
ATOM 754 C CA . GLY A 1 97 ? -1.035 10.148 14.031 1 95.62 97 GLY A CA 1
ATOM 755 C C . GLY A 1 97 ? -0.774 8.93 13.172 1 95.62 97 GLY A C 1
ATOM 756 O O . GLY A 1 97 ? -1.516 8.664 12.227 1 95.62 97 GLY A O 1
ATOM 757 N N . LEU A 1 98 ? 0.33 8.289 13.344 1 95.38 98 LEU A N 1
ATOM 758 C CA . LEU A 1 98 ? 0.671 7.078 12.602 1 95.38 98 LEU A CA 1
ATOM 759 C C . LEU A 1 98 ? 0.785 5.883 13.539 1 95.38 98 LEU A C 1
ATOM 761 O O . LEU A 1 98 ? 1.63 5.871 14.438 1 95.38 98 LEU A O 1
ATOM 765 N N . GLU A 1 99 ? -0.059 4.934 13.375 1 91.5 99 GLU A N 1
ATOM 766 C CA . GLU A 1 99 ? 0.04 3.688 14.125 1 91.5 99 GLU A CA 1
ATOM 767 C C . GLU A 1 99 ? 0.967 2.695 13.43 1 91.5 99 GLU A C 1
ATOM 769 O O . GLU A 1 99 ? 0.505 1.805 12.711 1 91.5 99 GLU A O 1
ATOM 774 N N . TYR A 1 100 ? 2.15 2.844 13.586 1 89.19 100 TYR A N 1
ATOM 775 C CA . TYR A 1 100 ? 3.195 2.041 12.961 1 89.19 100 TYR A CA 1
ATOM 776 C C . TYR A 1 100 ? 4.309 1.726 13.953 1 89.19 100 TYR A C 1
ATOM 778 O O . TYR A 1 100 ? 4.73 2.594 14.719 1 89.19 100 TYR A O 1
ATOM 786 N N . SER A 1 101 ? 4.531 0.37 14.023 1 80.69 101 SER A N 1
ATOM 787 C CA . SER A 1 101 ? 5.648 -0.045 14.875 1 80.69 101 SER A CA 1
ATOM 788 C C . SER A 1 101 ? 6.656 -0.88 14.086 1 80.69 101 SER A C 1
ATOM 790 O O . SER A 1 101 ? 6.273 -1.711 13.266 1 80.69 101 SER A O 1
ATOM 792 N N . GLU A 1 102 ? 7.859 -0.486 14.188 1 73.44 102 GLU A N 1
ATOM 793 C CA . GLU A 1 102 ? 8.914 -1.238 13.516 1 73.44 102 GLU A CA 1
ATOM 794 C C . GLU A 1 102 ? 9.383 -2.412 14.367 1 73.44 102 GLU A C 1
ATOM 796 O O . GLU A 1 102 ? 9.43 -2.314 15.594 1 73.44 102 GLU A O 1
ATOM 801 N N . SER A 1 103 ? 9.406 -3.578 13.688 1 61.84 103 SER A N 1
ATOM 802 C CA . SER A 1 103 ? 10.016 -4.688 14.414 1 61.84 103 SER A CA 1
ATOM 803 C C . SER A 1 103 ? 11.516 -4.484 14.578 1 61.84 103 SER A C 1
ATOM 805 O O . SER A 1 103 ? 12.195 -4.086 13.625 1 61.84 103 SER A O 1
ATOM 807 N N . GLN A 1 104 ? 11.961 -4.348 15.758 1 57.47 104 GLN A N 1
ATOM 808 C CA . GLN A 1 104 ? 13.391 -4.199 16.016 1 57.47 104 GLN A CA 1
ATOM 809 C C . GLN A 1 104 ? 14.156 -5.457 15.617 1 57.47 104 GLN A C 1
ATOM 811 O O . GLN A 1 104 ? 13.805 -6.562 16.031 1 57.47 104 GLN A O 1
ATOM 816 N N . ALA A 1 105 ? 14.852 -5.355 14.5 1 54.94 105 ALA A N 1
ATOM 817 C CA . ALA A 1 105 ? 15.711 -6.488 14.141 1 54.94 105 ALA A CA 1
ATOM 818 C C . ALA A 1 105 ? 16.891 -6.609 15.102 1 54.94 105 ALA A C 1
ATOM 820 O O . ALA A 1 105 ? 17.453 -5.602 15.523 1 54.94 105 ALA A O 1
ATOM 821 N N . THR A 1 106 ? 17.016 -7.762 15.875 1 54.03 106 THR A N 1
ATOM 822 C CA . THR A 1 106 ? 18.219 -8.023 16.656 1 54.03 106 THR A CA 1
ATOM 823 C C . THR A 1 106 ? 19.453 -8.031 15.758 1 54.03 106 THR A C 1
ATOM 825 O O . THR A 1 106 ? 19.531 -8.812 14.805 1 54.03 106 THR A O 1
ATOM 828 N N . ILE A 1 107 ? 20.156 -6.965 15.672 1 58.09 107 ILE A N 1
ATOM 829 C CA . ILE A 1 107 ? 21.328 -6.848 14.82 1 58.09 107 ILE A CA 1
ATOM 830 C C . ILE A 1 107 ? 22.516 -7.578 15.469 1 58.09 107 ILE A C 1
ATOM 832 O O . ILE A 1 107 ? 22.938 -7.23 16.578 1 58.09 107 ILE A O 1
ATOM 836 N N . GLU A 1 108 ? 22.625 -8.883 15.117 1 59.16 108 GLU A N 1
ATOM 837 C CA . GLU A 1 108 ? 23.906 -9.484 15.469 1 59.16 108 GLU A CA 1
ATOM 838 C C . GLU A 1 108 ? 24.891 -9.406 14.312 1 59.16 108 GLU A C 1
ATOM 840 O O . GLU A 1 108 ? 24.656 -9.977 13.25 1 59.16 108 GLU A O 1
ATOM 845 N N . GLY A 1 109 ? 26.109 -8.68 14.438 1 64.44 109 GLY A N 1
ATOM 846 C CA . GLY A 1 109 ? 27.234 -8.578 13.531 1 64.44 109 GLY A CA 1
ATOM 847 C C . GLY A 1 109 ? 26.922 -7.82 12.258 1 64.44 109 GLY A C 1
ATOM 848 O O . GLY A 1 109 ? 25.828 -7.273 12.109 1 64.44 109 GLY A O 1
ATOM 849 N N . PRO A 1 110 ? 27.906 -7.707 11.367 1 71.69 110 PRO A N 1
ATOM 850 C CA . PRO A 1 110 ? 27.688 -6.98 10.117 1 71.69 110 PRO A CA 1
ATOM 851 C C . PRO A 1 110 ? 26.672 -7.66 9.203 1 71.69 110 PRO A C 1
ATOM 853 O O . PRO A 1 110 ? 26.672 -8.883 9.062 1 71.69 110 PRO A O 1
ATOM 856 N N . VAL A 1 111 ? 25.672 -6.941 8.828 1 71.31 111 VAL A N 1
ATOM 857 C CA . VAL A 1 111 ? 24.625 -7.449 7.953 1 71.31 111 VAL A CA 1
ATOM 858 C C . VAL A 1 111 ? 24.75 -6.816 6.57 1 71.31 111 VAL A C 1
ATOM 860 O O . VAL A 1 111 ? 24.688 -5.59 6.434 1 71.31 111 VAL A O 1
ATOM 863 N N . TYR A 1 112 ? 25 -7.602 5.586 1 70.19 112 TYR A N 1
ATOM 864 C CA . TYR A 1 112 ? 25.219 -7.078 4.238 1 70.19 112 TYR A CA 1
ATOM 865 C C . TYR A 1 112 ? 23.953 -7.215 3.4 1 70.19 112 TYR A C 1
ATOM 867 O O . TYR A 1 112 ? 23.703 -6.414 2.492 1 70.19 112 TYR A O 1
ATOM 875 N N . ARG A 1 113 ? 23.281 -8.289 3.734 1 74.12 113 ARG A N 1
ATOM 876 C CA . ARG A 1 113 ? 22.062 -8.531 2.965 1 74.12 113 ARG A CA 1
ATOM 877 C C . ARG A 1 113 ? 20.875 -8.805 3.887 1 74.12 113 ARG A C 1
ATOM 879 O O . ARG A 1 113 ? 21.031 -9.414 4.945 1 74.12 113 ARG A O 1
ATOM 886 N N . ILE A 1 114 ? 19.734 -8.227 3.393 1 74.62 114 ILE A N 1
ATOM 887 C CA . ILE A 1 114 ? 18.5 -8.477 4.117 1 74.62 114 ILE A CA 1
ATOM 888 C C . ILE A 1 114 ? 17.469 -9.117 3.18 1 74.62 114 ILE A C 1
ATOM 890 O O . ILE A 1 114 ? 17.625 -9.07 1.957 1 74.62 114 ILE A O 1
ATOM 894 N N . ASN A 1 115 ? 16.578 -9.844 3.756 1 73.38 115 ASN A N 1
ATOM 895 C CA . ASN A 1 115 ? 15.469 -10.43 3.008 1 73.38 115 ASN A CA 1
ATOM 896 C C . ASN A 1 115 ? 14.125 -9.867 3.463 1 73.38 115 ASN A C 1
ATOM 898 O O . ASN A 1 115 ? 13.391 -10.523 4.207 1 73.38 115 ASN A O 1
ATOM 902 N N . PRO A 1 116 ? 13.844 -8.734 2.873 1 77.44 116 PRO A N 1
ATOM 903 C CA . PRO A 1 116 ? 12.617 -8.078 3.322 1 77.44 116 PRO A CA 1
ATOM 904 C C . PRO A 1 116 ? 11.352 -8.727 2.756 1 77.44 116 PRO A C 1
ATOM 906 O O . PRO A 1 116 ? 11.414 -9.414 1.732 1 77.44 116 PRO A O 1
ATOM 909 N N . LYS A 1 117 ? 10.297 -8.516 3.502 1 84.69 117 LYS A N 1
ATOM 910 C CA . LYS A 1 117 ? 8.984 -8.883 2.982 1 84.69 117 LYS A CA 1
ATOM 911 C C . LYS A 1 117 ? 8.539 -7.938 1.872 1 84.69 117 LYS A C 1
ATOM 913 O O . LYS A 1 117 ? 8.719 -6.723 1.977 1 84.69 117 LYS A O 1
ATOM 918 N N . GLY A 1 118 ? 7.926 -8.578 0.868 1 87.25 118 GLY A N 1
ATOM 919 C CA . GLY A 1 118 ? 7.473 -7.777 -0.256 1 87.25 118 GLY A CA 1
ATOM 920 C C . GLY A 1 118 ? 8.594 -7.391 -1.203 1 87.25 118 GLY A C 1
ATOM 921 O O . GLY A 1 118 ? 9.766 -7.641 -0.917 1 87.25 118 GLY A O 1
ATOM 922 N N . ALA A 1 119 ? 8.25 -6.852 -2.318 1 89 119 ALA A N 1
ATOM 923 C CA . ALA A 1 119 ? 9.227 -6.48 -3.344 1 89 119 ALA A CA 1
ATOM 924 C C . ALA A 1 119 ? 9.711 -5.051 -3.143 1 89 119 ALA A C 1
ATOM 926 O O . ALA A 1 119 ? 9.469 -4.18 -3.982 1 89 119 ALA A O 1
ATOM 927 N N . VAL A 1 120 ? 10.484 -4.918 -2.094 1 89.94 120 VAL A N 1
ATOM 928 C CA . VAL A 1 120 ? 10.945 -3.588 -1.711 1 89.94 120 VAL A CA 1
ATOM 929 C C . VAL A 1 120 ? 12.438 -3.449 -2.02 1 89.94 120 VAL A C 1
ATOM 931 O O . VAL A 1 120 ? 13.016 -4.289 -2.717 1 89.94 120 VAL A O 1
ATOM 934 N N . ALA A 1 121 ? 13 -2.32 -1.594 1 89.75 121 ALA A N 1
ATOM 935 C CA . ALA A 1 121 ? 14.414 -2.064 -1.85 1 89.75 121 ALA A CA 1
ATOM 936 C C . ALA A 1 121 ? 15.297 -3.033 -1.067 1 89.75 121 ALA A C 1
ATOM 938 O O . ALA A 1 121 ? 14.938 -3.463 0.031 1 89.75 121 ALA A O 1
ATOM 939 N N . ALA A 1 122 ? 16.469 -3.266 -1.653 1 88.5 122 ALA A N 1
ATOM 940 C CA . ALA A 1 122 ? 17.422 -4.188 -1.041 1 88.5 122 ALA A CA 1
ATOM 941 C C . ALA A 1 122 ? 18.078 -3.562 0.187 1 88.5 122 ALA A C 1
ATOM 943 O O . ALA A 1 122 ? 18.484 -4.273 1.109 1 88.5 122 ALA A O 1
ATOM 944 N N . ASN A 1 123 ? 18.172 -2.258 0.148 1 92.06 123 ASN A N 1
ATOM 945 C CA . ASN A 1 123 ? 18.766 -1.551 1.279 1 92.06 123 ASN A CA 1
ATOM 946 C C . ASN A 1 123 ? 17.703 -1.162 2.311 1 92.06 123 ASN A C 1
ATOM 948 O O . ASN A 1 123 ? 16.703 -0.54 1.971 1 92.06 123 ASN A O 1
ATOM 952 N N . GLY A 1 124 ? 17.984 -1.478 3.572 1 91.44 124 GLY A N 1
ATOM 953 C CA . GLY A 1 124 ? 17.031 -1.279 4.652 1 91.44 124 GLY A CA 1
ATOM 954 C C . GLY A 1 124 ? 16.844 0.18 5.02 1 91.44 124 GLY A C 1
ATOM 955 O O . GLY A 1 124 ? 15.961 0.516 5.816 1 91.44 124 GLY A O 1
ATOM 956 N N . ALA A 1 125 ? 17.578 1.057 4.441 1 95 125 ALA A N 1
ATOM 957 C CA . ALA A 1 125 ? 17.422 2.488 4.695 1 95 125 ALA A CA 1
ATOM 958 C C . ALA A 1 125 ? 16.469 3.131 3.693 1 95 125 ALA A C 1
ATOM 960 O O . ALA A 1 125 ? 16.125 4.309 3.818 1 95 125 ALA A O 1
ATOM 961 N N . ILE A 1 126 ? 16.094 2.332 2.719 1 96.94 126 ILE A N 1
ATOM 962 C CA . ILE A 1 126 ? 15.203 2.832 1.677 1 96.94 126 ILE A CA 1
ATOM 963 C C . ILE A 1 126 ? 13.781 2.342 1.933 1 96.94 126 ILE A C 1
ATOM 965 O O . ILE A 1 126 ? 13.477 1.161 1.74 1 96.94 126 ILE A O 1
ATOM 969 N N . HIS A 1 127 ? 12.93 3.252 2.365 1 96.75 127 HIS A N 1
ATOM 970 C CA . HIS A 1 127 ? 11.523 2.949 2.629 1 96.75 127 HIS A CA 1
ATOM 971 C C . HIS A 1 127 ? 10.609 3.705 1.673 1 96.75 127 HIS A C 1
ATOM 973 O O . HIS A 1 127 ? 9.516 4.137 2.061 1 96.75 127 HIS A O 1
ATOM 979 N N . ALA A 1 128 ? 11.008 3.865 0.481 1 97.81 128 ALA A N 1
ATOM 980 C CA . ALA A 1 128 ? 10.297 4.668 -0.508 1 97.81 128 ALA A CA 1
ATOM 981 C C . ALA A 1 128 ? 8.93 4.062 -0.818 1 97.81 128 ALA A C 1
ATOM 983 O O . ALA A 1 128 ? 8.047 4.742 -1.352 1 97.81 128 ALA A O 1
ATOM 984 N N . GLU A 1 129 ? 8.695 2.807 -0.476 1 96.5 129 GLU A N 1
ATOM 985 C CA . GLU A 1 129 ? 7.434 2.127 -0.771 1 96.5 129 GLU A CA 1
ATOM 986 C C . GLU A 1 129 ? 6.336 2.559 0.197 1 96.5 129 GLU A C 1
ATOM 988 O O . GLU A 1 129 ? 5.152 2.328 -0.057 1 96.5 129 GLU A O 1
ATOM 993 N N . LYS A 1 130 ? 6.699 3.182 1.266 1 96.31 130 LYS A N 1
ATOM 994 C CA . LYS A 1 130 ? 5.746 3.467 2.334 1 96.31 130 LYS A CA 1
ATOM 995 C C . LYS A 1 130 ? 4.863 4.66 1.978 1 96.31 130 LYS A C 1
ATOM 997 O O . LYS A 1 130 ? 5.363 5.711 1.579 1 96.31 130 LYS A O 1
ATOM 1002 N N . GLU A 1 131 ? 3.604 4.434 2.064 1 96.81 131 GLU A N 1
ATOM 1003 C CA . GLU A 1 131 ? 2.586 5.48 2.055 1 96.81 131 GLU A CA 1
ATOM 1004 C C . GLU A 1 131 ? 1.909 5.602 3.418 1 96.81 131 GLU A C 1
ATOM 1006 O O . GLU A 1 131 ? 1.139 4.727 3.816 1 96.81 131 GLU A O 1
ATOM 1011 N N . TRP A 1 132 ? 2.115 6.625 3.98 1 97.38 132 TRP A N 1
ATOM 1012 C CA . TRP A 1 132 ? 1.835 6.695 5.41 1 97.38 132 TRP A CA 1
ATOM 1013 C C . TRP A 1 132 ? 0.343 6.883 5.664 1 97.38 132 TRP A C 1
ATOM 1015 O O . TRP A 1 132 ? -0.132 6.68 6.785 1 97.38 132 TRP A O 1
ATOM 1025 N N . PHE A 1 133 ? -0.479 7.23 4.656 1 97.06 133 PHE A N 1
ATOM 1026 C CA . PHE A 1 133 ? -1.919 7.34 4.855 1 97.06 133 PHE A CA 1
ATOM 1027 C C . PHE A 1 133 ? -2.502 6.023 5.348 1 97.06 133 PHE A C 1
ATOM 1029 O O . PHE A 1 133 ? -3.543 6.004 6.008 1 97.06 133 PHE A O 1
ATOM 1036 N N . SER A 1 134 ? -1.771 4.914 5.094 1 94.62 134 SER A N 1
ATOM 1037 C CA . SER A 1 134 ? -2.27 3.588 5.438 1 94.62 134 SER A CA 1
ATOM 1038 C C . SER A 1 134 ? -2.201 3.344 6.941 1 94.62 134 SER A C 1
ATOM 1040 O O . SER A 1 134 ? -2.797 2.391 7.449 1 94.62 134 SER A O 1
ATOM 1042 N N . TYR A 1 135 ? -1.58 4.219 7.641 1 95.12 135 TYR A N 1
ATOM 1043 C CA . TYR A 1 135 ? -1.354 3.99 9.062 1 95.12 135 TYR A CA 1
ATOM 1044 C C . TYR A 1 135 ? -1.977 5.102 9.898 1 95.12 135 TYR A C 1
ATOM 1046 O O . TYR A 1 135 ? -1.732 5.191 11.102 1 95.12 135 TYR A O 1
ATOM 1054 N N . VAL A 1 136 ? -2.732 5.902 9.328 1 96.75 136 VAL A N 1
ATOM 1055 C CA . VAL A 1 136 ? -3.273 7.09 9.977 1 96.75 136 VAL A CA 1
ATOM 1056 C C . VAL A 1 136 ? -4.285 6.684 11.039 1 96.75 136 VAL A C 1
ATOM 1058 O O . VAL A 1 136 ? -5.148 5.84 10.797 1 96.75 136 VAL A O 1
ATOM 1061 N N . LEU A 1 137 ? -4.137 7.188 12.18 1 95.25 137 LEU A N 1
ATOM 1062 C CA . LEU A 1 137 ? -5.078 7.07 13.281 1 95.25 137 LEU A CA 1
ATOM 1063 C C . LEU A 1 137 ? -4.996 8.289 14.195 1 95.25 137 LEU A C 1
ATOM 1065 O O . LEU A 1 137 ? -3.902 8.727 14.562 1 95.25 137 LEU A O 1
ATOM 1069 N N . ALA A 1 138 ? -6.141 8.812 14.547 1 94.56 138 ALA A N 1
ATOM 1070 C CA . ALA A 1 138 ? -6.184 10 15.391 1 94.56 138 ALA A CA 1
ATOM 1071 C C . ALA A 1 138 ? -5.551 9.734 16.75 1 94.56 138 ALA A C 1
ATOM 1073 O O . ALA A 1 138 ? -5.719 8.648 17.312 1 94.56 138 ALA A O 1
ATOM 1074 N N . ASP A 1 139 ? -4.809 10.648 17.25 1 94.75 139 ASP A N 1
ATOM 1075 C CA . ASP A 1 139 ? -4.227 10.648 18.594 1 94.75 139 ASP A CA 1
ATOM 1076 C C . ASP A 1 139 ? -4.535 11.961 19.328 1 94.75 139 ASP A C 1
ATOM 1078 O O . ASP A 1 139 ? -3.754 12.906 19.266 1 94.75 139 ASP A O 1
ATOM 1082 N N . LYS A 1 140 ? -5.586 11.938 20.031 1 92.19 140 LYS A N 1
ATOM 1083 C CA . LYS A 1 140 ? -6.105 13.156 20.641 1 92.19 140 LYS A CA 1
ATOM 1084 C C . LYS A 1 140 ? -5.09 13.75 21.625 1 92.19 140 LYS A C 1
ATOM 1086 O O . LYS A 1 140 ? -4.898 14.969 21.656 1 92.19 140 LYS A O 1
ATOM 1091 N N . ASP A 1 141 ? -4.469 12.938 22.375 1 93.81 141 ASP A N 1
ATOM 1092 C CA . ASP A 1 141 ? -3.52 13.414 23.375 1 93.81 141 ASP A CA 1
ATOM 1093 C C . ASP A 1 141 ? -2.332 14.109 22.719 1 93.81 141 ASP A C 1
ATOM 1095 O O . ASP A 1 141 ? -1.958 15.219 23.109 1 93.81 141 ASP A O 1
ATOM 1099 N N . ALA A 1 142 ? -1.815 13.492 21.734 1 95.94 142 ALA A N 1
ATOM 1100 C CA . ALA A 1 142 ? -0.671 14.086 21.047 1 95.94 142 ALA A CA 1
ATOM 1101 C C . ALA A 1 142 ? -1.077 15.352 20.297 1 95.94 142 ALA A C 1
ATOM 1103 O O . ALA A 1 142 ? -0.303 16.312 20.219 1 95.94 142 ALA A O 1
ATOM 1104 N N . ALA A 1 143 ? -2.229 15.398 19.75 1 97.38 143 ALA A N 1
ATOM 1105 C CA . ALA A 1 143 ? -2.715 16.516 18.953 1 97.38 143 ALA A CA 1
ATOM 1106 C C . ALA A 1 143 ? -2.779 17.797 19.781 1 97.38 143 ALA A C 1
ATOM 1108 O O . ALA A 1 143 ? -2.607 18.906 19.25 1 97.38 143 ALA A O 1
ATOM 1109 N N . SER A 1 144 ? -3.047 17.688 21.047 1 95.25 144 SER A N 1
ATOM 1110 C CA . SER A 1 144 ? -3.217 18.844 21.922 1 95.25 144 SER A CA 1
ATOM 1111 C C . SER A 1 144 ? -1.964 19.719 21.938 1 95.25 144 SER A C 1
ATOM 1113 O O . SER A 1 144 ? -2.053 20.938 22.078 1 95.25 144 SER A O 1
ATOM 1115 N N . ASN A 1 145 ? -0.795 19.094 21.734 1 95.19 145 ASN A N 1
ATOM 1116 C CA . ASN A 1 145 ? 0.466 19.828 21.703 1 95.19 145 ASN A CA 1
ATOM 1117 C C . ASN A 1 145 ? 0.515 20.828 20.547 1 95.19 145 ASN A C 1
ATOM 1119 O O . ASN A 1 145 ? 1.168 21.859 20.625 1 95.19 145 ASN A O 1
ATOM 1123 N N . TRP A 1 146 ? -0.138 20.516 19.484 1 98.06 146 TRP A N 1
ATOM 1124 C CA . TRP A 1 146 ? -0.201 21.391 18.328 1 98.06 146 TRP A CA 1
ATOM 1125 C C . TRP A 1 146 ? -1.392 22.344 18.422 1 98.06 146 TRP A C 1
ATOM 1127 O O . TRP A 1 146 ? -1.263 23.531 18.156 1 98.06 146 TRP A O 1
ATOM 1137 N N . ILE A 1 147 ? -2.502 21.828 18.812 1 97.75 147 ILE A N 1
ATOM 1138 C CA . ILE A 1 147 ? -3.754 22.578 18.828 1 97.75 147 ILE A CA 1
ATOM 1139 C C . ILE A 1 147 ? -3.631 23.766 19.766 1 97.75 147 ILE A C 1
ATOM 1141 O O . ILE A 1 147 ? -4.105 24.859 19.469 1 97.75 147 ILE A O 1
ATOM 1145 N N . SER A 1 148 ? -2.996 23.609 20.875 1 95.31 148 SER A N 1
ATOM 1146 C CA . SER A 1 148 ? -2.834 24.672 21.844 1 95.31 148 SER A CA 1
ATOM 1147 C C . SER A 1 148 ? -2.066 25.844 21.266 1 95.31 148 SER A C 1
ATOM 1149 O O . SER A 1 148 ? -2.17 26.969 21.75 1 95.31 148 SER A O 1
ATOM 1151 N N . ASN A 1 149 ? -1.317 25.578 20.234 1 97.56 149 ASN A N 1
ATOM 1152 C CA . ASN A 1 149 ? -0.538 26.625 19.594 1 97.56 149 ASN A CA 1
ATOM 1153 C C . ASN A 1 149 ? -1.216 27.141 18.328 1 97.56 149 ASN A C 1
ATOM 1155 O O . ASN A 1 149 ? -0.642 27.938 17.594 1 97.56 149 ASN A O 1
ATOM 1159 N N . GLY A 1 150 ? -2.383 26.625 18.062 1 98.31 150 GLY A N 1
ATOM 1160 C CA . GLY A 1 150 ? -3.16 27.141 16.953 1 98.31 150 GLY A CA 1
ATOM 1161 C C . GLY A 1 150 ? -3.045 26.297 15.695 1 98.31 150 GLY A C 1
ATOM 1162 O O . GLY A 1 150 ? -3.674 26.594 14.68 1 98.31 150 GLY A O 1
ATOM 1163 N N . PHE A 1 151 ? -2.252 25.203 15.758 1 98.75 151 PHE A N 1
ATOM 1164 C CA . PHE A 1 151 ? -2.143 24.312 14.609 1 98.75 151 PHE A CA 1
ATOM 1165 C C . PHE A 1 151 ? -3.422 23.5 14.422 1 98.75 151 PHE A C 1
ATOM 1167 O O . PHE A 1 151 ? -4.023 23.062 15.406 1 98.75 151 PHE A O 1
ATOM 1174 N N . THR A 1 152 ? -3.795 23.328 13.148 1 98.69 152 THR A N 1
ATOM 1175 C CA . THR A 1 152 ? -5.012 22.578 12.852 1 98.69 152 THR A CA 1
ATOM 1176 C C . THR A 1 152 ? -4.703 21.359 11.992 1 98.69 152 THR A C 1
ATOM 1178 O O . THR A 1 152 ? -5.516 20.438 11.898 1 98.69 152 THR A O 1
ATOM 1181 N N . SER A 1 153 ? -3.604 21.359 11.344 1 98.62 153 SER A N 1
ATOM 1182 C CA . SER A 1 153 ? -3.207 20.25 10.484 1 98.62 153 SER A CA 1
ATOM 1183 C C . SER A 1 153 ? -1.69 20.094 10.453 1 98.62 153 SER A C 1
ATOM 1185 O O . SER A 1 153 ? -0.957 21.016 10.828 1 98.62 153 SER A O 1
ATOM 1187 N N . VAL A 1 154 ? -1.254 18.875 10.094 1 98.69 154 VAL A N 1
ATOM 1188 C CA . VAL A 1 154 ? 0.172 18.578 10.016 1 98.69 154 VAL A CA 1
ATOM 1189 C C . VAL A 1 154 ? 0.449 17.688 8.812 1 98.69 154 VAL A C 1
ATOM 1191 O O . VAL A 1 154 ? -0.456 17.016 8.297 1 98.69 154 VAL A O 1
ATOM 1194 N N . GLN A 1 155 ? 1.64 17.797 8.297 1 98.69 155 GLN A N 1
ATOM 1195 C CA . GLN A 1 155 ? 2.18 16.766 7.41 1 98.69 155 GLN A CA 1
ATOM 1196 C C . GLN A 1 155 ? 3.035 15.766 8.188 1 98.69 155 GLN A C 1
ATOM 1198 O O . GLN A 1 155 ? 3.945 16.156 8.922 1 98.69 155 GLN A O 1
ATOM 1203 N N . SER A 1 156 ? 2.691 14.516 7.973 1 98.38 156 SER A N 1
ATOM 1204 C CA . SER A 1 156 ? 3.273 13.516 8.859 1 98.38 156 SER A CA 1
ATOM 1205 C C . SER A 1 156 ? 3.938 12.391 8.062 1 98.38 156 SER A C 1
ATOM 1207 O O . SER A 1 156 ? 3.449 12.008 7 1 98.38 156 SER A O 1
ATOM 1209 N N . ALA A 1 157 ? 5.008 11.906 8.531 1 98.06 157 ALA A N 1
ATOM 1210 C CA . ALA A 1 157 ? 5.719 10.727 8.055 1 98.06 157 ALA A CA 1
ATOM 1211 C C . ALA A 1 157 ? 6.539 10.094 9.172 1 98.06 157 ALA A C 1
ATOM 1213 O O . ALA A 1 157 ? 6.91 10.766 10.141 1 98.06 157 ALA A O 1
ATOM 1214 N N . HIS A 1 158 ? 6.699 8.812 9.102 1 97.19 158 HIS A N 1
ATOM 1215 C CA . HIS A 1 158 ? 7.641 8.172 10.016 1 97.19 158 HIS A CA 1
ATOM 1216 C C . HIS A 1 158 ? 9.078 8.523 9.656 1 97.19 158 HIS A C 1
ATOM 1218 O O . HIS A 1 158 ? 9.508 8.328 8.516 1 97.19 158 HIS A O 1
ATOM 1224 N N . LEU A 1 159 ? 9.828 9.008 10.602 1 96.38 159 LEU A N 1
ATOM 1225 C CA . LEU A 1 159 ? 11.125 9.617 10.312 1 96.38 159 LEU A CA 1
ATOM 1226 C C . LEU A 1 159 ? 12.25 8.625 10.555 1 96.38 159 LEU A C 1
ATOM 1228 O O . LEU A 1 159 ? 13.094 8.836 11.438 1 96.38 159 LEU A O 1
ATOM 1232 N N . ASN A 1 160 ? 12.305 7.602 9.727 1 95.25 160 ASN A N 1
ATOM 1233 C CA . ASN A 1 160 ? 13.344 6.578 9.805 1 95.25 160 ASN A CA 1
ATOM 1234 C C . ASN A 1 160 ? 13.875 6.215 8.422 1 95.25 160 ASN A C 1
ATOM 1236 O O . ASN A 1 160 ? 13.102 5.926 7.508 1 95.25 160 ASN A O 1
ATOM 1240 N N . GLY A 1 161 ? 15.219 6.324 8.328 1 95.88 161 GLY A N 1
ATOM 1241 C CA . GLY A 1 161 ? 15.844 5.918 7.074 1 95.88 161 GLY A CA 1
ATOM 1242 C C . GLY A 1 161 ? 16.203 7.086 6.176 1 95.88 161 GLY A C 1
ATOM 1243 O O . GLY A 1 161 ? 16.016 8.242 6.555 1 95.88 161 GLY A O 1
ATOM 1244 N N . ILE A 1 162 ? 16.75 6.742 4.969 1 98.06 162 ILE A N 1
ATOM 1245 C CA . ILE A 1 162 ? 17.203 7.734 4.008 1 98.06 162 ILE A CA 1
ATOM 1246 C C . ILE A 1 162 ? 16.031 8.164 3.115 1 98.06 162 ILE A C 1
ATOM 1248 O O . ILE A 1 162 ? 15.789 9.359 2.939 1 98.06 162 ILE A O 1
ATOM 1252 N N . PHE A 1 163 ? 15.406 7.211 2.518 1 98.31 163 PHE A N 1
ATOM 1253 C CA . PHE A 1 163 ? 14.102 7.414 1.91 1 98.31 163 PHE A CA 1
ATOM 1254 C C . PHE A 1 163 ? 12.992 7.012 2.873 1 98.31 163 PHE A C 1
ATOM 1256 O O . PHE A 1 163 ? 12.844 5.832 3.209 1 98.31 163 PHE A O 1
ATOM 1263 N N . ARG A 1 164 ? 12.18 8.023 3.248 1 98.06 164 ARG A N 1
ATOM 1264 C CA . ARG A 1 164 ? 11.281 7.816 4.375 1 98.06 164 ARG A CA 1
ATOM 1265 C C . ARG A 1 164 ? 9.828 7.734 3.908 1 98.06 164 ARG A C 1
ATOM 1267 O O . ARG A 1 164 ? 8.906 8.039 4.668 1 98.06 164 ARG A O 1
ATOM 1274 N N . GLY A 1 165 ? 9.625 7.469 2.615 1 98 165 GLY A N 1
ATOM 1275 C CA . GLY A 1 165 ? 8.281 7.281 2.09 1 98 165 GLY A CA 1
ATOM 1276 C C . GLY A 1 165 ? 7.594 8.586 1.736 1 98 165 GLY A C 1
ATOM 1277 O O . GLY A 1 165 ? 8.234 9.641 1.678 1 98 165 GLY A O 1
ATOM 1278 N N . ILE A 1 166 ? 6.277 8.469 1.464 1 98.25 166 ILE A N 1
ATOM 1279 C CA . ILE A 1 166 ? 5.453 9.609 1.07 1 98.25 166 ILE A CA 1
ATOM 1280 C C . ILE A 1 166 ? 4.609 10.062 2.256 1 98.25 166 ILE A C 1
ATOM 1282 O O . ILE A 1 166 ? 3.885 9.266 2.857 1 98.25 166 ILE A O 1
ATOM 1286 N N . GLY A 1 167 ? 4.746 11.32 2.51 1 98.19 167 GLY A N 1
ATOM 1287 C CA . GLY A 1 167 ? 4.047 11.875 3.656 1 98.19 167 GLY A CA 1
ATOM 1288 C C . GLY A 1 167 ? 2.551 12 3.438 1 98.19 167 GLY A C 1
ATOM 1289 O O . GLY A 1 167 ? 2.076 11.922 2.303 1 98.19 167 GLY A O 1
ATOM 1290 N N . VAL A 1 168 ? 1.853 12.141 4.562 1 98.31 168 VAL A N 1
ATOM 1291 C CA . VAL A 1 168 ? 0.411 12.367 4.566 1 98.31 168 VAL A CA 1
ATOM 1292 C C . VAL A 1 168 ? 0.092 13.656 5.316 1 98.31 168 VAL A C 1
ATOM 1294 O O . VAL A 1 168 ? 0.696 13.945 6.352 1 98.31 168 VAL A O 1
ATOM 1297 N N . SER A 1 169 ? -0.717 14.508 4.723 1 98.38 169 SER A N 1
ATOM 1298 C CA . SER A 1 169 ? -1.209 15.695 5.418 1 98.38 169 SER A CA 1
ATOM 1299 C C . SER A 1 169 ? -2.576 15.445 6.043 1 98.38 169 SER A C 1
ATOM 1301 O O . SER A 1 169 ? -3.498 14.977 5.367 1 98.38 169 SER A O 1
ATOM 1303 N N . LEU A 1 170 ? -2.652 15.664 7.344 1 97 170 LEU A N 1
ATOM 1304 C CA . LEU A 1 170 ? -3.902 15.297 8 1 97 170 LEU A CA 1
ATOM 1305 C C . LEU A 1 170 ? -4.309 16.359 9.023 1 97 170 LEU A C 1
ATOM 1307 O O . LEU A 1 170 ? -3.473 17.141 9.484 1 97 170 LEU A O 1
ATOM 1311 N N . SER A 1 171 ? -5.59 16.391 9.297 1 97.94 171 SER A N 1
ATOM 1312 C CA . SER A 1 171 ? -6.188 17.234 10.32 1 97.94 171 SER A CA 1
ATOM 1313 C C . SER A 1 171 ? -5.871 16.719 11.719 1 97.94 171 SER A C 1
ATOM 1315 O O . SER A 1 171 ? -5.664 15.516 11.914 1 97.94 171 SER A O 1
ATOM 1317 N N . LEU A 1 172 ? -5.789 17.609 12.602 1 98.38 172 LEU A N 1
ATOM 1318 C CA . LEU A 1 172 ? -5.559 17.25 13.992 1 98.38 172 LEU A CA 1
ATOM 1319 C C . LEU A 1 172 ? -6.879 16.969 14.703 1 98.38 172 LEU A C 1
ATOM 1321 O O . LEU A 1 172 ? -6.898 16.719 15.914 1 98.38 172 LEU A O 1
ATOM 1325 N N . ALA A 1 173 ? -7.988 16.953 13.977 1 97 173 ALA A N 1
ATOM 1326 C CA . ALA A 1 173 ? -9.305 16.656 14.531 1 97 173 ALA A CA 1
ATOM 1327 C C . ALA A 1 173 ? -9.367 15.227 15.062 1 97 173 ALA A C 1
ATOM 1329 O O . ALA A 1 173 ? -8.516 14.398 14.734 1 97 173 ALA A O 1
ATOM 1330 N N . ASP A 1 174 ? -10.273 15.039 15.977 1 94.38 174 ASP A N 1
ATOM 1331 C CA . ASP A 1 174 ? -10.531 13.703 16.5 1 94.38 174 ASP A CA 1
ATOM 1332 C C . ASP A 1 174 ? -11.672 13.023 15.75 1 94.38 174 ASP A C 1
ATOM 1334 O O . ASP A 1 174 ? -12.797 12.961 16.25 1 94.38 174 ASP A O 1
ATOM 1338 N N . LYS A 1 175 ? -11.367 12.586 14.594 1 93.62 175 LYS A N 1
ATOM 1339 C CA . LYS A 1 175 ? -12.328 11.938 13.703 1 93.62 175 LYS A CA 1
ATOM 1340 C C . LYS A 1 175 ? -11.75 10.648 13.109 1 93.62 175 LYS A C 1
ATOM 1342 O O . LYS A 1 175 ? -10.648 10.234 13.484 1 93.62 175 LYS A O 1
ATOM 1347 N N . ASN A 1 176 ? -12.594 9.938 12.352 1 91.94 176 ASN A N 1
ATOM 1348 C CA . ASN A 1 176 ? -12.086 8.734 11.711 1 91.94 176 ASN A CA 1
ATOM 1349 C C . ASN A 1 176 ? -11.008 9.062 10.68 1 91.94 176 ASN A C 1
ATOM 1351 O O . ASN A 1 176 ? -10.93 10.195 10.195 1 91.94 176 ASN A O 1
ATOM 1355 N N . SER A 1 177 ? -10.25 8.086 10.375 1 94.19 177 SER A N 1
ATOM 1356 C CA . SER A 1 177 ? -9.07 8.266 9.531 1 94.19 177 SER A CA 1
ATOM 1357 C C . SER A 1 177 ? -9.453 8.82 8.164 1 94.19 177 SER A C 1
ATOM 1359 O O . SER A 1 177 ? -8.742 9.664 7.609 1 94.19 177 SER A O 1
ATOM 1361 N N . ASN A 1 178 ? -10.531 8.414 7.598 1 93.81 178 ASN A N 1
ATOM 1362 C CA . ASN A 1 178 ? -10.977 8.883 6.293 1 93.81 178 ASN A CA 1
ATOM 1363 C C . ASN A 1 178 ? -11.188 10.398 6.285 1 93.81 178 ASN A C 1
ATOM 1365 O O . ASN A 1 178 ? -10.828 11.078 5.32 1 93.81 178 ASN A O 1
ATOM 1369 N N . GLN A 1 179 ? -11.672 10.906 7.359 1 93.62 179 GLN A N 1
ATOM 1370 C CA . GLN A 1 179 ? -12 12.328 7.473 1 93.62 179 GLN A CA 1
ATOM 1371 C C . GLN A 1 179 ? -10.758 13.148 7.809 1 93.62 179 GLN A C 1
ATOM 1373 O O . GLN A 1 179 ? -10.711 14.352 7.531 1 93.62 179 GLN A O 1
ATOM 1378 N N . LEU A 1 180 ? -9.82 12.523 8.383 1 96.12 180 LEU A N 1
ATOM 1379 C CA . LEU A 1 180 ? -8.641 13.227 8.859 1 96.12 180 LEU A CA 1
ATOM 1380 C C . LEU A 1 180 ? -7.711 13.578 7.703 1 96.12 180 LEU A C 1
ATOM 1382 O O . LEU A 1 180 ? -6.949 14.547 7.781 1 96.12 180 LEU A O 1
ATOM 1386 N N . ILE A 1 181 ? -7.754 12.797 6.699 1 96.94 181 ILE A N 1
ATOM 1387 C CA . ILE A 1 181 ? -6.75 12.898 5.648 1 96.94 181 ILE A CA 1
ATOM 1388 C C . ILE A 1 181 ? -7.133 14 4.668 1 96.94 181 ILE A C 1
ATOM 1390 O O . ILE A 1 181 ? -8.188 13.938 4.035 1 96.94 181 ILE A O 1
ATOM 1394 N N . TYR A 1 182 ? -6.293 15.023 4.582 1 96.25 182 TYR A N 1
ATOM 1395 C CA . TYR A 1 182 ? -6.461 16.094 3.607 1 96.25 182 TYR A CA 1
ATOM 1396 C C . TYR A 1 182 ? -5.77 15.75 2.293 1 96.25 182 TYR A C 1
ATOM 1398 O O . TYR A 1 182 ? -6.309 16.016 1.215 1 96.25 182 TYR A O 1
ATOM 1406 N N . SER A 1 183 ? -4.598 15.219 2.396 1 96 183 SER A N 1
ATOM 1407 C CA . SER A 1 183 ? -3.855 14.711 1.247 1 96 183 SER A CA 1
ATOM 1408 C C . SER A 1 183 ? -3.145 13.406 1.58 1 96 183 SER A C 1
ATOM 1410 O O . SER A 1 183 ? -2.248 13.375 2.426 1 96 183 SER A O 1
ATOM 1412 N N . PRO A 1 184 ? -3.592 12.344 0.925 1 96.5 184 PRO A N 1
ATOM 1413 C CA . PRO A 1 184 ? -2.977 11.055 1.233 1 96.5 184 PRO A CA 1
ATOM 1414 C C . PRO A 1 184 ? -1.529 10.961 0.759 1 96.5 184 PRO A C 1
ATOM 1416 O O . PRO A 1 184 ? -0.745 10.18 1.31 1 96.5 184 PRO A O 1
ATOM 1419 N N . GLN A 1 185 ? -1.204 11.688 -0.255 1 96.44 185 GLN A N 1
ATOM 1420 C CA . GLN A 1 185 ? 0.148 11.688 -0.803 1 96.44 185 GLN A CA 1
ATOM 1421 C C . GLN A 1 185 ? 0.676 13.109 -0.962 1 96.44 185 GLN A C 1
ATOM 1423 O O . GLN A 1 185 ? 0.4 13.766 -1.965 1 96.44 185 GLN A O 1
ATOM 1428 N N . SER A 1 186 ? 1.423 13.461 -0.011 1 96.25 186 SER A N 1
ATOM 1429 C CA . SER A 1 186 ? 1.983 14.805 -0.046 1 96.25 186 SER A CA 1
ATOM 1430 C C . SER A 1 186 ? 3.416 14.797 -0.568 1 96.25 186 SER A C 1
ATOM 1432 O O . SER A 1 186 ? 3.646 14.586 -1.761 1 96.25 186 SER A O 1
ATOM 1434 N N . ARG A 1 187 ? 4.402 15.094 0.283 1 97.81 187 ARG A N 1
ATOM 1435 C CA . ARG A 1 187 ? 5.789 15.141 -0.16 1 97.81 187 ARG A CA 1
ATOM 1436 C C . ARG A 1 187 ? 6.52 13.852 0.185 1 97.81 187 ARG A C 1
ATOM 1438 O O . ARG A 1 187 ? 6.125 13.133 1.109 1 97.81 187 ARG A O 1
ATOM 1445 N N . HIS A 1 188 ? 7.566 13.555 -0.654 1 98.31 188 HIS A N 1
ATOM 1446 C CA . HIS A 1 188 ? 8.508 12.539 -0.208 1 98.31 188 HIS A CA 1
ATOM 1447 C C . HIS A 1 188 ? 9.344 13.031 0.971 1 98.31 188 HIS A C 1
ATOM 1449 O O . HIS A 1 188 ? 9.648 14.219 1.064 1 98.31 188 HIS A O 1
ATOM 1455 N N . PHE A 1 189 ? 9.688 12.172 1.865 1 98.56 189 PHE A N 1
ATOM 1456 C CA . PHE A 1 189 ? 10.562 12.492 2.99 1 98.56 189 PHE A CA 1
ATOM 1457 C C . PHE A 1 189 ? 11.906 11.805 2.846 1 98.56 189 PHE A C 1
ATOM 1459 O O . PHE A 1 189 ? 11.977 10.633 2.461 1 98.56 189 PHE A O 1
ATOM 1466 N N . MET A 1 190 ? 12.977 12.539 3.148 1 98.56 190 MET A N 1
ATOM 1467 C CA . MET A 1 190 ? 14.328 12.008 2.998 1 98.56 190 MET A CA 1
ATOM 1468 C C . MET A 1 190 ? 15.25 12.531 4.098 1 98.56 190 MET A C 1
ATOM 1470 O O . MET A 1 190 ? 14.938 13.523 4.754 1 98.56 190 MET A O 1
ATOM 1474 N N . ALA A 1 191 ? 16.375 11.891 4.27 1 98.19 191 ALA A N 1
ATOM 1475 C CA . ALA A 1 191 ? 17.469 12.289 5.16 1 98.19 191 ALA A CA 1
ATOM 1476 C C . ALA A 1 191 ? 18.766 11.586 4.781 1 98.19 191 ALA A C 1
ATOM 1478 O O . ALA A 1 191 ? 18.766 10.703 3.92 1 98.19 191 ALA A O 1
ATOM 1479 N N . PHE A 1 192 ? 19.844 12.07 5.398 1 97.56 192 PHE A N 1
ATOM 1480 C CA . PHE A 1 192 ? 21.094 11.359 5.199 1 97.56 192 PHE A CA 1
ATOM 1481 C C . PHE A 1 192 ? 21.234 10.211 6.195 1 97.56 192 PHE A C 1
ATOM 1483 O O . PHE A 1 192 ? 22.062 9.32 6.008 1 97.56 192 PHE A O 1
ATOM 1490 N N . ASP A 1 193 ? 20.422 10.219 7.207 1 94.25 193 ASP A N 1
ATOM 1491 C CA . ASP A 1 193 ? 20.5 9.242 8.281 1 94.25 193 ASP A CA 1
ATOM 1492 C C . ASP A 1 193 ? 19.875 7.914 7.859 1 94.25 193 ASP A C 1
ATOM 1494 O O . ASP A 1 193 ? 18.703 7.863 7.473 1 94.25 193 ASP A O 1
ATOM 1498 N N . LYS A 1 194 ? 20.578 6.797 8.047 1 92.62 194 LYS A N 1
ATOM 1499 C CA . LYS A 1 194 ? 20.078 5.504 7.586 1 92.62 194 LYS A CA 1
ATOM 1500 C C . LYS A 1 194 ? 19.047 4.938 8.555 1 92.62 194 LYS A C 1
ATOM 1502 O O . LYS A 1 194 ? 18.375 3.953 8.25 1 92.62 194 LYS A O 1
ATOM 1507 N N . GLY A 1 195 ? 19.016 5.488 9.734 1 91.44 195 GLY A N 1
ATOM 1508 C CA . GLY A 1 195 ? 18.031 5.055 10.711 1 91.44 195 GLY A CA 1
ATOM 1509 C C . GLY A 1 195 ? 18.328 3.686 11.297 1 91.44 195 GLY A C 1
ATOM 1510 O O . GLY A 1 195 ? 19.469 3.396 11.664 1 91.44 195 GLY A O 1
ATOM 1511 N N . ASN A 1 196 ? 17.328 2.83 11.312 1 87.44 196 ASN A N 1
ATOM 1512 C CA . ASN A 1 196 ? 17.453 1.539 11.984 1 87.44 196 ASN A CA 1
ATOM 1513 C C . ASN A 1 196 ? 17.844 0.438 11.008 1 87.44 196 ASN A C 1
ATOM 1515 O O . ASN A 1 196 ? 17.75 -0.748 11.328 1 87.44 196 ASN A O 1
ATOM 1519 N N . SER A 1 197 ? 18.25 0.847 9.836 1 88.31 197 SER A N 1
ATOM 1520 C CA . SER A 1 197 ? 18.672 -0.177 8.891 1 88.31 197 SER A CA 1
ATOM 1521 C C . SER A 1 197 ? 19.734 -1.09 9.508 1 88.31 197 SER A C 1
ATOM 1523 O O . SER A 1 197 ? 20.719 -0.613 10.055 1 88.31 197 SER A O 1
ATOM 1525 N N . PRO A 1 198 ? 19.516 -2.385 9.445 1 83.75 198 PRO A N 1
ATOM 1526 C CA . PRO A 1 198 ? 20.5 -3.303 10.016 1 83.75 198 PRO A CA 1
ATOM 1527 C C . PRO A 1 198 ? 21.781 -3.391 9.188 1 83.75 198 PRO A C 1
ATOM 1529 O O . PRO A 1 198 ? 22.812 -3.826 9.695 1 83.75 198 PRO A O 1
ATOM 1532 N N . GLN A 1 199 ? 21.703 -2.98 7.949 1 87.38 199 GLN A N 1
ATOM 1533 C CA . GLN A 1 199 ? 22.875 -3.066 7.074 1 87.38 199 GLN A CA 1
ATOM 1534 C C . GLN A 1 199 ? 23.906 -2 7.426 1 87.38 199 GLN A C 1
ATOM 1536 O O . GLN A 1 199 ? 23.547 -0.881 7.797 1 87.38 199 GLN A O 1
ATOM 1541 N N . ASP A 1 200 ? 25.109 -2.35 7.195 1 82.94 200 ASP A N 1
ATOM 1542 C CA . ASP A 1 200 ? 26.188 -1.416 7.508 1 82.94 200 ASP A CA 1
ATOM 1543 C C . ASP A 1 200 ? 26.234 -0.271 6.496 1 82.94 200 ASP A C 1
ATOM 1545 O O . ASP A 1 200 ? 26.484 0.878 6.863 1 82.94 200 ASP A O 1
ATOM 1549 N N . TYR A 1 201 ? 26.062 -0.723 5.395 1 86.62 201 TYR A N 1
ATOM 1550 C CA . TYR A 1 201 ? 26.062 0.299 4.352 1 86.62 201 TYR A CA 1
ATOM 1551 C C . TYR A 1 201 ? 24.719 1.016 4.281 1 86.62 201 TYR A C 1
ATOM 1553 O O . TYR A 1 201 ? 23.672 0.373 4.254 1 86.62 201 TYR A O 1
ATOM 1561 N N . PRO A 1 202 ? 24.719 2.445 4.266 1 90.56 202 PRO A N 1
ATOM 1562 C CA . PRO A 1 202 ? 25.875 3.346 4.285 1 90.56 202 PRO A CA 1
ATOM 1563 C C . PRO A 1 202 ? 26.375 3.625 5.699 1 90.56 202 PRO A C 1
ATOM 1565 O O . PRO A 1 202 ? 25.594 3.613 6.652 1 90.56 202 PRO A O 1
ATOM 1568 N N . ASN A 1 203 ? 27.672 3.805 5.758 1 88.19 203 ASN A N 1
ATOM 1569 C CA . ASN A 1 203 ? 28.25 4.062 7.078 1 88.19 203 ASN A CA 1
ATOM 1570 C C . ASN A 1 203 ? 28.875 5.449 7.156 1 88.19 203 ASN A C 1
ATOM 1572 O O . ASN A 1 203 ? 29.5 5.793 8.156 1 88.19 203 ASN A O 1
ATOM 1576 N N . SER A 1 204 ? 28.781 6.18 6.094 1 91.62 204 SER A N 1
ATOM 1577 C CA . SER A 1 204 ? 29.297 7.543 6.027 1 91.62 204 SER A CA 1
ATOM 1578 C C . SER A 1 204 ? 28.344 8.461 5.266 1 91.62 204 SER A C 1
ATOM 1580 O O . SER A 1 204 ? 27.438 7.984 4.57 1 91.62 204 SER A O 1
ATOM 1582 N N . LEU A 1 205 ? 28.562 9.688 5.488 1 93.5 205 LEU A N 1
ATOM 1583 C CA . LEU A 1 205 ? 27.766 10.68 4.766 1 93.5 205 LEU A CA 1
ATOM 1584 C C . LEU A 1 205 ? 27.922 10.508 3.26 1 93.5 205 LEU A C 1
ATOM 1586 O O . LEU A 1 205 ? 26.953 10.547 2.518 1 93.5 205 LEU A O 1
ATOM 1590 N N . MET A 1 206 ? 29.156 10.336 2.873 1 93.56 206 MET A N 1
ATOM 1591 C CA . MET A 1 206 ? 29.406 10.125 1.451 1 93.56 206 MET A CA 1
ATOM 1592 C C . MET A 1 206 ? 28.703 8.867 0.953 1 93.56 206 MET A C 1
ATOM 1594 O O . MET A 1 206 ? 28.203 8.836 -0.175 1 93.56 206 MET A O 1
ATOM 1598 N N . GLY A 1 207 ? 28.719 7.879 1.776 1 95.06 207 GLY A N 1
ATOM 1599 C CA . GLY A 1 207 ? 27.969 6.676 1.447 1 95.06 207 GLY A CA 1
ATOM 1600 C C . GLY A 1 207 ? 26.484 6.926 1.282 1 95.06 207 GLY A C 1
ATOM 1601 O O . GLY A 1 207 ? 25.859 6.398 0.36 1 95.06 207 GLY A O 1
ATOM 1602 N N . SER A 1 208 ? 25.953 7.691 2.17 1 96.94 208 SER A N 1
ATOM 1603 C CA . SER A 1 208 ? 24.547 8.031 2.086 1 96.94 208 SER A CA 1
ATOM 1604 C C . SER A 1 208 ? 24.234 8.797 0.803 1 96.94 208 SER A C 1
ATOM 1606 O O . SER A 1 208 ? 23.234 8.516 0.13 1 96.94 208 SER A O 1
ATOM 1608 N N . ILE A 1 209 ? 25.016 9.742 0.45 1 97.25 209 ILE A N 1
ATOM 1609 C CA . ILE A 1 209 ? 24.844 10.531 -0.766 1 97.25 209 ILE A CA 1
ATOM 1610 C C . ILE A 1 209 ? 24.922 9.617 -1.987 1 97.25 209 ILE A C 1
ATOM 1612 O O . ILE A 1 209 ? 24.109 9.727 -2.904 1 97.25 209 ILE A O 1
ATOM 1616 N N . ALA A 1 210 ? 25.875 8.727 -1.974 1 96.88 210 ALA A N 1
ATOM 1617 C CA . ALA A 1 210 ? 26.031 7.773 -3.07 1 96.88 210 ALA A CA 1
ATOM 1618 C C . ALA A 1 210 ? 24.781 6.895 -3.203 1 96.88 210 ALA A C 1
ATOM 1620 O O . ALA A 1 210 ? 24.312 6.652 -4.312 1 96.88 210 ALA A O 1
ATOM 1621 N N . LEU A 1 211 ? 24.312 6.461 -2.072 1 97.06 211 LEU A N 1
ATOM 1622 C CA . LEU A 1 211 ? 23.125 5.621 -2.07 1 97.06 211 LEU A CA 1
ATOM 1623 C C . LEU A 1 211 ? 21.922 6.375 -2.629 1 97.06 211 LEU A C 1
ATOM 1625 O O . LEU A 1 211 ? 21.125 5.816 -3.387 1 97.06 211 LEU A O 1
ATOM 1629 N N . ILE A 1 212 ? 21.781 7.613 -2.26 1 98.31 212 ILE A N 1
ATOM 1630 C CA . ILE A 1 212 ? 20.672 8.43 -2.746 1 98.31 212 ILE A CA 1
ATOM 1631 C C . ILE A 1 212 ? 20.766 8.578 -4.262 1 98.31 212 ILE A C 1
ATOM 1633 O O . ILE A 1 212 ? 19.797 8.344 -4.98 1 98.31 212 ILE A O 1
ATOM 1637 N N . ARG A 1 213 ? 21.938 8.93 -4.789 1 97.81 213 ARG A N 1
ATOM 1638 C CA . ARG A 1 213 ? 22.141 9.094 -6.227 1 97.81 213 ARG A CA 1
ATOM 1639 C C . ARG A 1 213 ? 21.844 7.801 -6.973 1 97.81 213 ARG A C 1
ATOM 1641 O O . ARG A 1 213 ? 21.172 7.816 -8.008 1 97.81 213 ARG A O 1
ATOM 1648 N N . GLN A 1 214 ? 22.344 6.773 -6.426 1 97 214 GLN A N 1
ATOM 1649 C CA . GLN A 1 214 ? 22.125 5.469 -7.047 1 97 214 GLN A CA 1
ATOM 1650 C C . GLN A 1 214 ? 20.641 5.109 -7.066 1 97 214 GLN A C 1
ATOM 1652 O O . GLN A 1 214 ? 20.125 4.648 -8.086 1 97 214 GLN A O 1
ATOM 1657 N N . THR A 1 215 ? 20.016 5.246 -5.945 1 98.19 215 THR A N 1
ATOM 1658 C CA . THR A 1 215 ? 18.609 4.895 -5.828 1 98.19 215 THR A CA 1
ATOM 1659 C C . THR A 1 215 ? 17.766 5.715 -6.801 1 98.19 215 THR A C 1
ATOM 1661 O O . THR A 1 215 ? 16.875 5.176 -7.465 1 98.19 215 THR A O 1
ATOM 1664 N N . LEU A 1 216 ? 18.047 6.977 -6.902 1 98.19 216 LEU A N 1
ATOM 1665 C CA . LEU A 1 216 ? 17.312 7.836 -7.82 1 98.19 216 LEU A CA 1
ATOM 1666 C C . LEU A 1 216 ? 17.578 7.441 -9.266 1 98.19 216 LEU A C 1
ATOM 1668 O O . LEU A 1 216 ? 16.656 7.438 -10.094 1 98.19 216 LEU A O 1
ATOM 1672 N N . SER A 1 217 ? 18.797 7.113 -9.57 1 97.69 217 SER A N 1
ATOM 1673 C CA . SER A 1 217 ? 19.141 6.633 -10.906 1 97.69 217 SER A CA 1
ATOM 1674 C C . SER A 1 217 ? 18.422 5.328 -11.227 1 97.69 217 SER A C 1
ATOM 1676 O O . SER A 1 217 ? 17.828 5.18 -12.297 1 97.69 217 SER A O 1
ATOM 1678 N N . ASP A 1 218 ? 18.469 4.445 -10.289 1 97.38 218 ASP A N 1
ATOM 1679 C CA . ASP A 1 218 ? 17.781 3.164 -10.453 1 97.38 218 ASP A CA 1
ATOM 1680 C C . ASP A 1 218 ? 16.281 3.355 -10.633 1 97.38 218 ASP A C 1
ATOM 1682 O O . ASP A 1 218 ? 15.656 2.678 -11.445 1 97.38 218 ASP A O 1
ATOM 1686 N N . ALA A 1 219 ? 15.688 4.199 -9.828 1 98.06 219 ALA A N 1
ATOM 1687 C CA . ALA A 1 219 ? 14.25 4.465 -9.914 1 98.06 219 ALA A CA 1
ATOM 1688 C C . ALA A 1 219 ? 13.875 5.016 -11.289 1 98.06 219 ALA A C 1
ATOM 1690 O O . ALA A 1 219 ? 12.867 4.609 -11.875 1 98.06 219 ALA A O 1
ATOM 1691 N N . ASN A 1 220 ? 14.688 5.961 -11.781 1 96.62 220 ASN A N 1
ATOM 1692 C CA . ASN A 1 220 ? 14.445 6.5 -13.117 1 96.62 220 ASN A CA 1
ATOM 1693 C C . ASN A 1 220 ? 14.508 5.414 -14.18 1 96.62 220 ASN A C 1
ATOM 1695 O O . ASN A 1 220 ? 13.617 5.312 -15.023 1 96.62 220 ASN A O 1
ATOM 1699 N N . TRP A 1 221 ? 15.539 4.598 -14.125 1 96.12 221 TRP A N 1
ATOM 1700 C CA . TRP A 1 221 ? 15.703 3.488 -15.062 1 96.12 221 TRP A CA 1
ATOM 1701 C C . TRP A 1 221 ? 14.531 2.518 -14.961 1 96.12 221 TRP A C 1
ATOM 1703 O O . TRP A 1 221 ? 13.953 2.119 -15.977 1 96.12 221 TRP A O 1
ATOM 1713 N N . TYR A 1 222 ? 14.172 2.16 -13.781 1 96.69 222 TYR A N 1
ATOM 1714 C CA . TYR A 1 222 ? 13.102 1.205 -13.523 1 96.69 222 TYR A CA 1
ATOM 1715 C C . TYR A 1 222 ? 11.789 1.681 -14.133 1 96.69 222 TYR A C 1
ATOM 1717 O O . TYR A 1 222 ? 11.141 0.944 -14.883 1 96.69 222 TYR A O 1
ATOM 1725 N N . ASN A 1 223 ? 11.422 2.842 -13.797 1 96.56 223 ASN A N 1
ATOM 1726 C CA . ASN A 1 223 ? 10.133 3.367 -14.227 1 96.56 223 ASN A CA 1
ATOM 1727 C C . ASN A 1 223 ? 10.086 3.598 -15.734 1 96.56 223 ASN A C 1
ATOM 1729 O O . ASN A 1 223 ? 9.047 3.381 -16.359 1 96.56 223 ASN A O 1
ATOM 1733 N N . GLN A 1 224 ? 11.133 4.004 -16.375 1 94.06 224 GLN A N 1
ATOM 1734 C CA . GLN A 1 224 ? 11.188 4.156 -17.828 1 94.06 224 GLN A CA 1
ATOM 1735 C C . GLN A 1 224 ? 11.055 2.811 -18.531 1 94.06 224 GLN A C 1
ATOM 1737 O O . GLN A 1 224 ? 10.305 2.684 -19.5 1 94.06 224 GLN A O 1
ATOM 1742 N N . ASN A 1 225 ? 11.719 1.83 -18 1 93 225 ASN A N 1
ATOM 1743 C CA . ASN A 1 225 ? 11.695 0.516 -18.625 1 93 225 ASN A CA 1
ATOM 1744 C C . ASN A 1 225 ? 10.367 -0.196 -18.391 1 93 225 ASN A C 1
ATOM 1746 O O . ASN A 1 225 ? 9.891 -0.95 -19.25 1 93 225 ASN A O 1
ATOM 1750 N N . LYS A 1 226 ? 9.844 -0.023 -17.234 1 91.69 226 LYS A N 1
ATOM 1751 C CA . LYS A 1 226 ? 8.516 -0.563 -16.984 1 91.69 226 LYS A CA 1
ATOM 1752 C C . LYS A 1 226 ? 7.492 -0.002 -17.969 1 91.69 226 LYS A C 1
ATOM 1754 O O . LYS A 1 226 ? 6.668 -0.743 -18.516 1 91.69 226 LYS A O 1
ATOM 1759 N N . MET A 1 227 ? 7.543 1.241 -18.203 1 89.94 227 MET A N 1
ATOM 1760 C CA . MET A 1 227 ? 6.633 1.9 -19.125 1 89.94 227 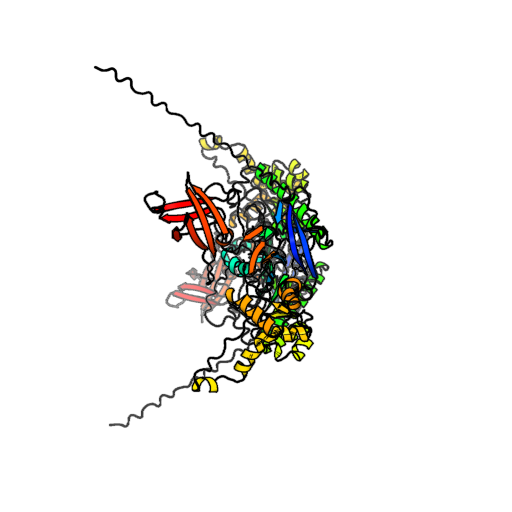MET A CA 1
ATOM 1761 C C . MET A 1 227 ? 6.848 1.395 -20.547 1 89.94 227 MET A C 1
ATOM 1763 O O . MET A 1 227 ? 5.887 1.155 -21.281 1 89.94 227 MET A O 1
ATOM 1767 N N . LYS A 1 228 ? 8.047 1.189 -20.938 1 87.19 228 LYS A N 1
ATOM 1768 C CA . LYS A 1 228 ? 8.375 0.696 -22.266 1 87.19 228 LYS A CA 1
ATOM 1769 C C . LYS A 1 228 ? 7.891 -0.739 -22.453 1 87.19 228 LYS A C 1
ATOM 1771 O O . LYS A 1 228 ? 7.387 -1.094 -23.531 1 87.19 228 LYS A O 1
ATOM 1776 N N . ALA A 1 229 ? 7.969 -1.52 -21.453 1 83.5 229 ALA A N 1
ATOM 1777 C CA . ALA A 1 229 ? 7.602 -2.932 -21.531 1 83.5 229 ALA A CA 1
ATOM 1778 C C . ALA A 1 229 ? 6.086 -3.102 -21.562 1 83.5 229 ALA A C 1
ATOM 1780 O O . ALA A 1 229 ? 5.578 -4.074 -22.141 1 83.5 229 ALA A O 1
ATOM 1781 N N . ALA A 1 230 ? 5.297 -2.332 -20.938 1 73.31 230 ALA A N 1
ATOM 1782 C CA . ALA A 1 230 ? 3.84 -2.438 -20.891 1 73.31 230 ALA A CA 1
ATOM 1783 C C . ALA A 1 230 ? 3.246 -2.412 -22.297 1 73.31 230 ALA A C 1
ATOM 1785 O O . ALA A 1 230 ? 2.229 -3.059 -22.562 1 73.31 230 ALA A O 1
ATOM 1786 N N . GLY A 1 231 ? 3.914 -1.845 -23.188 1 61.72 231 GLY A N 1
ATOM 1787 C CA . GLY A 1 231 ? 3.391 -1.741 -24.531 1 61.72 231 GLY A CA 1
ATOM 1788 C C . GLY A 1 231 ? 4.066 -2.688 -25.516 1 61.72 231 GLY A C 1
ATOM 1789 O O . GLY A 1 231 ? 3.705 -2.734 -26.688 1 61.72 231 GLY A O 1
ATOM 1790 N N . ARG A 1 232 ? 5.047 -3.477 -24.953 1 64.5 232 ARG A N 1
ATOM 1791 C CA . ARG A 1 232 ? 5.824 -4.289 -25.891 1 64.5 232 ARG A CA 1
ATOM 1792 C C . ARG A 1 232 ? 6.016 -5.703 -25.344 1 64.5 232 ARG A C 1
ATOM 1794 O O . ARG A 1 232 ? 6.68 -5.902 -24.328 1 64.5 232 ARG A O 1
ATOM 1801 N N . ALA A 1 233 ? 5.527 -6.59 -26.047 1 61.88 233 ALA A N 1
ATOM 1802 C CA . ALA A 1 233 ? 5.578 -7.992 -25.641 1 61.88 233 ALA A CA 1
ATOM 1803 C C . ALA A 1 233 ? 7 -8.539 -25.75 1 61.88 233 ALA A C 1
ATOM 1805 O O . ALA A 1 233 ? 7.348 -9.508 -25.062 1 61.88 233 ALA A O 1
ATOM 1806 N N . ASP A 1 234 ? 7.77 -7.832 -26.453 1 65.5 234 ASP A N 1
ATOM 1807 C CA . ASP A 1 234 ? 9.109 -8.336 -26.734 1 65.5 234 ASP A CA 1
ATOM 1808 C C . ASP A 1 234 ? 10.102 -7.883 -25.656 1 65.5 234 ASP A C 1
ATOM 1810 O O . ASP A 1 234 ? 11.227 -8.383 -25.609 1 65.5 234 ASP A O 1
ATOM 1814 N N . LEU A 1 235 ? 9.594 -6.93 -24.891 1 71.12 235 LEU A N 1
ATOM 1815 C CA . LEU A 1 235 ? 10.5 -6.406 -23.875 1 71.12 235 LEU A CA 1
ATOM 1816 C C . LEU A 1 235 ? 10.172 -6.984 -22.5 1 71.12 235 LEU A C 1
ATOM 1818 O O . LEU A 1 235 ? 9 -7.141 -22.141 1 71.12 235 LEU A O 1
ATOM 1822 N N . LEU A 1 236 ? 11.297 -7.281 -21.906 1 77.12 236 LEU A N 1
ATOM 1823 C CA . LEU A 1 236 ? 11.148 -7.836 -20.578 1 77.12 236 LEU A CA 1
ATOM 1824 C C . LEU A 1 236 ? 10.969 -6.727 -19.547 1 77.12 236 LEU A C 1
ATOM 1826 O O . LEU A 1 236 ? 11.68 -5.719 -19.578 1 77.12 236 LEU A O 1
ATOM 1830 N N . SER A 1 237 ? 9.969 -6.867 -18.812 1 81.62 237 SER A N 1
ATOM 1831 C CA . SER A 1 237 ? 9.773 -5.945 -17.688 1 81.62 237 SER A CA 1
ATOM 1832 C C . SER A 1 237 ? 10.797 -6.195 -16.578 1 81.62 237 SER A C 1
ATOM 1834 O O . SER A 1 237 ? 11.172 -7.34 -16.328 1 81.62 237 SER A O 1
ATOM 1836 N N . PRO A 1 238 ? 11.258 -5.094 -16 1 88.75 238 PRO A N 1
ATOM 1837 C CA . PRO A 1 238 ? 12.133 -5.289 -14.844 1 88.75 238 PRO A CA 1
ATOM 1838 C C . PRO A 1 238 ? 11.438 -6.016 -13.688 1 88.75 238 PRO A C 1
ATOM 1840 O O . PRO A 1 238 ? 10.211 -6.078 -13.648 1 88.75 238 PRO A O 1
ATOM 1843 N N . GLU A 1 239 ? 12.32 -6.547 -12.844 1 90.44 239 GLU A N 1
ATOM 1844 C CA . GLU A 1 239 ? 11.789 -7.168 -11.641 1 90.44 239 GLU A CA 1
ATOM 1845 C C . GLU A 1 239 ? 10.992 -6.164 -10.812 1 90.44 239 GLU A C 1
ATOM 1847 O O . GLU A 1 239 ? 11.391 -5.008 -10.672 1 90.44 239 GLU A O 1
ATOM 1852 N N . PHE A 1 240 ? 9.953 -6.676 -10.383 1 94.31 240 PHE A N 1
ATOM 1853 C CA . PHE A 1 240 ? 9.062 -5.781 -9.656 1 94.31 240 PHE A CA 1
ATOM 1854 C C . PHE A 1 240 ? 9.742 -5.223 -8.414 1 94.31 240 PHE A C 1
ATOM 1856 O O . PHE A 1 240 ? 10.352 -5.973 -7.645 1 94.31 240 PHE A O 1
ATOM 1863 N N . ASN A 1 241 ? 9.648 -3.949 -8.211 1 96 241 ASN A N 1
ATOM 1864 C CA . ASN A 1 241 ? 10.18 -3.213 -7.07 1 96 241 ASN A CA 1
ATOM 1865 C C . ASN A 1 241 ? 9.328 -1.995 -6.738 1 96 241 ASN A C 1
ATOM 1867 O O . ASN A 1 241 ? 9.406 -0.971 -7.418 1 96 241 ASN A O 1
ATOM 1871 N N . ILE A 1 242 ? 8.57 -2.148 -5.629 1 97 242 ILE A N 1
ATOM 1872 C CA . ILE A 1 242 ? 7.578 -1.119 -5.32 1 97 242 ILE A CA 1
ATOM 1873 C C . ILE A 1 242 ? 8.281 0.139 -4.816 1 97 242 ILE A C 1
ATOM 1875 O O . ILE A 1 242 ? 7.797 1.253 -5.023 1 97 242 ILE A O 1
ATOM 1879 N N . ALA A 1 243 ? 9.438 0.009 -4.137 1 97.5 243 ALA A N 1
ATOM 1880 C CA . ALA A 1 243 ? 10.18 1.162 -3.641 1 97.5 243 ALA A CA 1
ATOM 1881 C C . ALA A 1 243 ? 10.641 2.051 -4.793 1 97.5 243 ALA A C 1
ATOM 1883 O O . ALA A 1 243 ? 10.5 3.275 -4.734 1 97.5 243 ALA A O 1
ATOM 1884 N N . LEU A 1 244 ? 11.172 1.424 -5.84 1 97.69 244 LEU A N 1
ATOM 1885 C CA . LEU A 1 244 ? 11.617 2.174 -7.008 1 97.69 244 LEU A CA 1
ATOM 1886 C C . LEU A 1 244 ? 10.43 2.746 -7.773 1 97.69 244 LEU A C 1
ATOM 1888 O O . LEU A 1 244 ? 10.477 3.881 -8.25 1 97.69 244 LEU A O 1
ATOM 1892 N N . GLU A 1 245 ? 9.398 1.961 -7.836 1 97.06 245 GLU A N 1
ATOM 1893 C CA . GLU A 1 245 ? 8.211 2.402 -8.562 1 97.06 245 GLU A CA 1
ATOM 1894 C C . GLU A 1 245 ? 7.609 3.656 -7.926 1 97.06 245 GLU A C 1
ATOM 1896 O O . GLU A 1 245 ? 7.195 4.574 -8.633 1 97.06 245 GLU A O 1
ATOM 1901 N N . ARG A 1 246 ? 7.605 3.732 -6.641 1 97.5 246 ARG A N 1
ATOM 1902 C CA . ARG A 1 246 ? 6.961 4.816 -5.906 1 97.5 246 ARG A CA 1
ATOM 1903 C C . ARG A 1 246 ? 7.75 6.113 -6.039 1 97.5 246 ARG A C 1
ATOM 1905 O O . ARG A 1 246 ? 7.25 7.188 -5.691 1 97.5 246 ARG A O 1
ATOM 1912 N N . LEU A 1 247 ? 8.922 6.082 -6.523 1 98.06 247 LEU A N 1
ATOM 1913 C CA . LEU A 1 247 ? 9.727 7.281 -6.703 1 98.06 247 LEU A CA 1
ATOM 1914 C C . LEU A 1 247 ? 9.5 7.891 -8.078 1 98.06 247 LEU A C 1
ATOM 1916 O O . LEU A 1 247 ? 10.18 8.844 -8.461 1 98.06 247 LEU A O 1
ATOM 1920 N N . HIS A 1 248 ? 8.508 7.414 -8.773 1 96.75 248 HIS A N 1
ATOM 1921 C CA . HIS A 1 248 ? 8.25 7.848 -10.141 1 96.75 248 HIS A CA 1
ATOM 1922 C C . HIS A 1 248 ? 7.879 9.32 -10.195 1 96.75 248 HIS A C 1
ATOM 1924 O O . HIS A 1 248 ? 8.141 10 -11.188 1 96.75 248 HIS A O 1
ATOM 1930 N N . ASP A 1 249 ? 7.324 9.875 -9.125 1 96.38 249 ASP A N 1
ATOM 1931 C CA . ASP A 1 249 ? 6.816 11.242 -9.172 1 96.38 249 ASP A CA 1
ATOM 1932 C C . ASP A 1 249 ? 7.594 12.148 -8.227 1 96.38 249 ASP A C 1
ATOM 1934 O O . ASP A 1 249 ? 7.113 13.219 -7.848 1 96.38 249 ASP A O 1
ATOM 1938 N N . ILE A 1 250 ? 8.734 11.75 -7.793 1 97.06 250 ILE A N 1
ATOM 1939 C CA . ILE A 1 250 ? 9.492 12.492 -6.789 1 97.06 250 ILE A CA 1
ATOM 1940 C C . ILE A 1 250 ? 9.859 13.867 -7.336 1 97.06 250 ILE A C 1
ATOM 1942 O O . ILE A 1 250 ? 9.953 14.836 -6.582 1 97.06 250 ILE A O 1
ATOM 1946 N N . LYS A 1 251 ? 10.023 14.031 -8.672 1 96 251 LYS A N 1
ATOM 1947 C CA . LYS A 1 251 ? 10.367 15.312 -9.273 1 96 251 LYS A CA 1
ATOM 1948 C C . LYS A 1 251 ? 9.195 16.281 -9.227 1 96 251 LYS A C 1
ATOM 1950 O O . LYS A 1 251 ? 9.383 17.484 -9 1 96 251 LYS A O 1
ATOM 1955 N N . THR A 1 252 ? 8.023 15.766 -9.383 1 94.38 252 THR A N 1
ATOM 1956 C CA . THR A 1 252 ? 6.84 16.625 -9.398 1 94.38 252 THR A CA 1
ATOM 1957 C C . THR A 1 252 ? 6.344 16.875 -7.977 1 94.38 252 THR A C 1
ATOM 1959 O O . THR A 1 252 ? 5.918 17.984 -7.648 1 94.38 252 THR A O 1
ATOM 1962 N N . ARG A 1 253 ? 6.504 15.914 -7.105 1 94.75 253 ARG A N 1
ATOM 1963 C CA . ARG A 1 253 ? 5.973 16.016 -5.75 1 94.75 253 ARG A CA 1
ATOM 1964 C C . ARG A 1 253 ? 6.949 16.734 -4.832 1 94.75 253 ARG A C 1
ATOM 1966 O O . ARG A 1 253 ? 6.535 17.375 -3.855 1 94.75 253 ARG A O 1
ATOM 1973 N N . GLY A 1 254 ? 8.18 16.641 -5.113 1 95.31 254 GLY A N 1
ATOM 1974 C CA . GLY A 1 254 ? 9.203 17.234 -4.262 1 95.31 254 GLY A CA 1
ATOM 1975 C C . GLY A 1 254 ? 9.57 16.344 -3.08 1 95.31 254 GLY A C 1
ATOM 1976 O O . GLY A 1 254 ? 8.93 15.328 -2.834 1 95.31 254 GLY A O 1
ATOM 1977 N N . ALA A 1 255 ? 10.602 16.75 -2.35 1 97.38 255 ALA A N 1
ATOM 1978 C CA . ALA A 1 255 ? 11.086 15.977 -1.209 1 97.38 255 ALA A CA 1
ATOM 1979 C C . ALA A 1 255 ? 11.508 16.891 -0.066 1 97.38 255 ALA A C 1
ATOM 1981 O O . ALA A 1 255 ? 12.234 17.859 -0.281 1 97.38 255 ALA A O 1
ATOM 1982 N N . ILE A 1 256 ? 10.953 16.578 1.064 1 98.38 256 ILE A N 1
ATOM 1983 C CA . ILE A 1 256 ? 11.422 17.25 2.275 1 98.38 256 ILE A CA 1
ATOM 1984 C C . ILE A 1 256 ? 12.648 16.516 2.824 1 98.38 256 ILE A C 1
ATOM 1986 O O . ILE A 1 256 ? 12.609 15.297 3.035 1 98.38 256 ILE A O 1
ATOM 1990 N N . PHE A 1 257 ? 13.688 17.266 3.025 1 98.5 257 PHE A N 1
ATOM 1991 C CA . PHE A 1 257 ? 14.953 16.672 3.455 1 98.5 257 PHE A CA 1
ATOM 1992 C C . PHE A 1 257 ? 15.305 17.109 4.871 1 98.5 257 PHE A C 1
ATOM 1994 O O . PHE A 1 257 ? 15.414 18.312 5.145 1 98.5 257 PHE A O 1
ATOM 2001 N N . ASP A 1 258 ? 15.398 16.172 5.773 1 96.81 258 ASP A N 1
ATOM 2002 C CA . ASP A 1 258 ? 15.797 16.406 7.156 1 96.81 258 ASP A CA 1
ATOM 2003 C C . ASP A 1 258 ? 17.312 16.531 7.277 1 96.81 258 ASP A C 1
ATOM 2005 O O . ASP A 1 258 ? 18.031 15.531 7.203 1 96.81 258 ASP A O 1
ATOM 2009 N N . THR A 1 259 ? 17.703 17.781 7.488 1 90.12 259 THR A N 1
ATOM 2010 C CA . THR A 1 259 ? 19.125 18.062 7.586 1 90.12 259 THR A CA 1
ATOM 2011 C C . THR A 1 259 ? 19.484 18.516 9 1 90.12 259 THR A C 1
ATOM 2013 O O . THR A 1 259 ? 18.781 19.328 9.602 1 90.12 259 THR A O 1
ATOM 2016 N N . ARG A 1 260 ? 20.469 18.031 9.586 1 84.75 260 ARG A N 1
ATOM 2017 C CA . ARG A 1 260 ? 20.781 18.281 10.992 1 84.75 260 ARG A CA 1
ATOM 2018 C C . ARG A 1 260 ? 21.672 19.5 11.148 1 84.75 260 ARG A C 1
ATOM 2020 O O . ARG A 1 260 ? 21.703 20.125 12.203 1 84.75 260 ARG A O 1
ATOM 2027 N N . ASN A 1 261 ? 22.406 19.875 10.109 1 91.69 261 ASN A N 1
ATOM 2028 C CA . ASN A 1 261 ? 23.312 21.031 10.18 1 91.69 261 ASN A CA 1
ATOM 2029 C C . ASN A 1 261 ? 23.406 21.734 8.828 1 91.69 261 ASN A C 1
ATOM 2031 O O . ASN A 1 261 ? 22.906 21.25 7.82 1 91.69 261 ASN A O 1
ATOM 2035 N N . LEU A 1 262 ? 24.047 22.859 8.914 1 93.12 262 LEU A N 1
ATOM 2036 C CA . LEU A 1 262 ? 24.078 23.75 7.762 1 93.12 262 LEU A CA 1
ATOM 2037 C C . LEU A 1 262 ? 24.828 23.109 6.594 1 93.12 262 LEU A C 1
ATOM 2039 O O . LEU A 1 262 ? 24.391 23.219 5.445 1 93.12 262 LEU A O 1
ATOM 2043 N N . ASN A 1 263 ? 25.906 22.469 6.832 1 95.12 263 ASN A N 1
ATOM 2044 C CA . ASN A 1 263 ? 26.672 21.812 5.766 1 95.12 263 ASN A CA 1
ATOM 2045 C C . ASN A 1 263 ? 25.828 20.75 5.055 1 95.12 263 ASN A C 1
ATOM 2047 O O . ASN A 1 263 ? 25.812 20.688 3.824 1 95.12 263 ASN A O 1
ATOM 2051 N N . ASN A 1 264 ? 25.188 20.016 5.859 1 96.06 264 ASN A N 1
ATOM 2052 C CA . ASN A 1 264 ? 24.344 18.969 5.285 1 96.06 264 ASN A CA 1
ATOM 2053 C C . ASN A 1 264 ? 23.141 19.562 4.555 1 96.06 264 ASN A C 1
ATOM 2055 O O . ASN A 1 264 ? 22.656 19 3.576 1 96.06 264 ASN A O 1
ATOM 2059 N N . GLN A 1 265 ? 22.688 20.641 5.07 1 97.25 265 GLN A N 1
ATOM 2060 C CA . GLN A 1 265 ? 21.594 21.328 4.391 1 97.25 265 GLN A CA 1
ATOM 2061 C C . GLN A 1 265 ? 22 21.75 2.988 1 97.25 265 GLN A C 1
ATOM 2063 O O . GLN A 1 265 ? 21.25 21.547 2.027 1 97.25 265 GLN A O 1
ATOM 2068 N N . LEU A 1 266 ? 23.188 22.297 2.859 1 97 266 LEU A N 1
ATOM 2069 C CA . LEU A 1 266 ? 23.703 22.734 1.561 1 97 266 LEU A CA 1
ATOM 2070 C C . LEU A 1 266 ? 23.969 21.531 0.658 1 97 266 LEU A C 1
ATOM 2072 O O . LEU A 1 266 ? 23.688 21.578 -0.544 1 97 266 LEU A O 1
ATOM 2076 N N . ARG A 1 267 ? 24.422 20.484 1.226 1 97.12 267 ARG A N 1
ATOM 2077 C CA . ARG A 1 267 ? 24.656 19.266 0.456 1 97.12 267 ARG A CA 1
ATOM 2078 C C . ARG A 1 267 ? 23.344 18.719 -0.09 1 97.12 267 ARG A C 1
ATOM 2080 O O . ARG A 1 267 ? 23.281 18.297 -1.247 1 97.12 267 ARG A O 1
ATOM 2087 N N . ALA A 1 268 ? 22.359 18.672 0.808 1 98.12 268 ALA A N 1
ATOM 2088 C CA . ALA A 1 268 ? 21.047 18.203 0.388 1 98.12 268 ALA A CA 1
ATOM 2089 C C . ALA A 1 268 ? 20.469 19.078 -0.722 1 98.12 268 ALA A C 1
ATOM 2091 O O . ALA A 1 268 ? 19.922 18.562 -1.696 1 98.12 268 ALA A O 1
ATOM 2092 N N . ALA A 1 269 ? 20.594 20.375 -0.582 1 97.75 269 ALA A N 1
ATOM 2093 C CA . ALA A 1 269 ? 20.109 21.297 -1.597 1 97.75 269 ALA A CA 1
ATOM 2094 C C . ALA A 1 269 ? 20.781 21.031 -2.945 1 97.75 269 ALA A C 1
ATOM 2096 O O . ALA A 1 269 ? 20.109 20.984 -3.977 1 97.75 269 ALA A O 1
ATOM 2097 N N . LYS A 1 270 ? 22.062 20.875 -2.893 1 96.88 270 LYS A N 1
ATOM 2098 C CA . LYS A 1 270 ? 22.812 20.594 -4.109 1 96.88 270 LYS A CA 1
ATOM 2099 C C . LYS A 1 270 ? 22.391 19.281 -4.738 1 96.88 270 LYS A C 1
ATOM 2101 O O . LYS A 1 270 ? 22.141 19.203 -5.945 1 96.88 270 LYS A O 1
ATOM 2106 N N . LEU A 1 271 ? 22.328 18.297 -3.912 1 97.25 271 LEU A N 1
ATOM 2107 C CA . LEU A 1 271 ? 21.953 16.969 -4.363 1 97.25 271 LEU A CA 1
ATOM 2108 C C . LEU A 1 271 ? 20.578 16.969 -5.027 1 97.25 271 LEU A C 1
ATOM 2110 O O . LEU A 1 271 ? 20.422 16.453 -6.141 1 97.25 271 LEU A O 1
ATOM 2114 N N . LEU A 1 272 ? 19.594 17.516 -4.391 1 97.56 272 LEU A N 1
ATOM 2115 C CA . LEU A 1 272 ? 18.234 17.547 -4.918 1 97.56 272 LEU A CA 1
ATOM 2116 C C . LEU A 1 272 ? 18.172 18.391 -6.191 1 97.56 272 LEU A C 1
ATOM 2118 O O . LEU A 1 272 ? 17.5 18 -7.156 1 97.56 272 LEU A O 1
ATOM 2122 N N . SER A 1 273 ? 18.859 19.5 -6.203 1 96.12 273 SER A N 1
ATOM 2123 C CA . SER A 1 273 ? 18.859 20.375 -7.379 1 96.12 273 SER A CA 1
ATOM 2124 C C . SER A 1 273 ? 19.453 19.656 -8.586 1 96.12 273 SER A C 1
ATOM 2126 O O . SER A 1 273 ? 18.953 19.797 -9.703 1 96.12 273 SER A O 1
ATOM 2128 N N . GLN A 1 274 ? 20.469 18.922 -8.391 1 96.06 274 GLN A N 1
ATOM 2129 C CA . GLN A 1 274 ? 21.125 18.188 -9.461 1 96.06 274 GLN A CA 1
ATOM 2130 C C . GLN A 1 274 ? 20.188 17.141 -10.062 1 96.06 274 GLN A C 1
ATOM 2132 O O . GLN A 1 274 ? 20.312 16.781 -11.227 1 96.06 274 GLN A O 1
ATOM 2137 N N . GLU A 1 275 ? 19.266 16.703 -9.273 1 96 275 GLU A N 1
ATOM 2138 C CA . GLU A 1 275 ? 18.312 15.688 -9.711 1 96 275 GLU A CA 1
ATOM 2139 C C . GLU A 1 275 ? 16.984 16.312 -10.148 1 96 275 GLU A C 1
ATOM 2141 O O . GLU A 1 275 ? 16 15.602 -10.359 1 96 275 GLU A O 1
ATOM 2146 N N . ASP A 1 276 ? 16.938 17.594 -10.234 1 95.62 276 ASP A N 1
ATOM 2147 C CA . ASP A 1 276 ? 15.766 18.359 -10.648 1 95.62 276 ASP A CA 1
ATOM 2148 C C . ASP A 1 276 ? 14.594 18.141 -9.695 1 95.62 276 ASP A C 1
ATOM 2150 O O . ASP A 1 276 ? 13.445 18.031 -10.125 1 95.62 276 ASP A O 1
ATOM 2154 N N . ILE A 1 277 ? 14.93 17.953 -8.469 1 97.31 277 ILE A N 1
ATOM 2155 C CA . ILE A 1 277 ? 13.938 17.844 -7.402 1 97.31 277 ILE A CA 1
ATOM 2156 C C . ILE A 1 277 ? 13.914 19.156 -6.598 1 97.31 277 ILE A C 1
ATOM 2158 O O . ILE A 1 277 ? 14.969 19.656 -6.195 1 97.31 277 ILE A O 1
ATOM 2162 N N . GLN A 1 278 ? 12.758 19.719 -6.402 1 95.19 278 GLN A N 1
ATOM 2163 C CA . GLN A 1 278 ? 12.641 20.938 -5.594 1 95.19 278 GLN A CA 1
ATOM 2164 C C . GLN A 1 278 ? 13.133 20.688 -4.168 1 95.19 278 GLN A C 1
ATOM 2166 O O . GLN A 1 278 ? 12.594 19.828 -3.461 1 95.19 278 GLN A O 1
ATOM 2171 N N . PRO A 1 279 ? 14.125 21.438 -3.738 1 95.38 279 PRO A N 1
ATOM 2172 C CA . PRO A 1 279 ? 14.625 21.234 -2.377 1 95.38 279 PRO A CA 1
ATOM 2173 C C . PRO A 1 279 ? 13.719 21.859 -1.318 1 95.38 279 PRO A C 1
ATOM 2175 O O . PRO A 1 279 ? 13.633 23.094 -1.228 1 95.38 279 PRO A O 1
ATOM 2178 N N . ILE A 1 280 ? 13.102 21.125 -0.582 1 97.94 280 ILE A N 1
ATOM 2179 C CA . ILE A 1 280 ? 12.43 21.531 0.645 1 97.94 280 ILE A CA 1
ATOM 2180 C C . ILE A 1 280 ? 13.219 21.047 1.856 1 97.94 280 ILE A C 1
ATOM 2182 O O . ILE A 1 280 ? 13.305 19.844 2.098 1 97.94 280 ILE A O 1
ATOM 2186 N N . LEU A 1 281 ? 13.766 21.969 2.582 1 98.25 281 LEU A N 1
ATOM 2187 C CA . LEU A 1 281 ? 14.789 21.594 3.549 1 98.25 281 LEU A CA 1
ATOM 2188 C C . LEU A 1 281 ? 14.359 21.953 4.965 1 98.25 281 LEU A C 1
ATOM 2190 O O . LEU A 1 281 ? 13.945 23.094 5.223 1 98.25 281 LEU A O 1
ATOM 2194 N N . LEU A 1 282 ? 14.438 20.953 5.836 1 97.94 282 LEU A N 1
ATOM 2195 C CA . LEU A 1 282 ? 14.289 21.266 7.258 1 97.94 282 LEU A CA 1
ATOM 2196 C C . LEU A 1 282 ? 15.469 22.094 7.758 1 97.94 282 LEU A C 1
ATOM 2198 O O . LEU A 1 282 ? 16.625 21.703 7.57 1 97.94 282 LEU A O 1
ATOM 2202 N N . GLY A 1 283 ? 15.148 23.203 8.359 1 95.62 283 GLY A N 1
ATOM 2203 C CA . GLY A 1 283 ? 16.172 24.125 8.805 1 95.62 283 GLY A CA 1
ATOM 2204 C C . GLY A 1 283 ? 16.844 23.703 10.094 1 95.62 283 GLY A C 1
ATOM 2205 O O . GLY A 1 283 ? 16.359 22.797 10.781 1 95.62 283 GLY A O 1
ATOM 2206 N N . ASN A 1 284 ? 18 24.391 10.352 1 91.75 284 ASN A N 1
ATOM 2207 C CA . ASN A 1 284 ? 18.766 24.109 11.555 1 91.75 284 ASN A CA 1
ATOM 2208 C C . ASN A 1 284 ? 19.016 25.375 12.367 1 91.75 284 ASN A C 1
ATOM 2210 O O . ASN A 1 284 ? 19.75 25.344 13.367 1 91.75 284 ASN A O 1
ATOM 2214 N N . GLY A 1 285 ? 18.516 26.438 11.922 1 91.25 285 GLY A N 1
ATOM 2215 C CA . GLY A 1 285 ? 18.609 27.688 12.664 1 91.25 285 GLY A CA 1
ATOM 2216 C C . GLY A 1 285 ? 19.844 28.5 12.328 1 91.25 285 GLY A C 1
ATOM 2217 O O . GLY A 1 285 ? 20 29.609 12.805 1 91.25 285 GLY A O 1
ATOM 2218 N N . GLN A 1 286 ? 20.703 28.031 11.406 1 92.56 286 GLN A N 1
ATOM 2219 C CA . GLN A 1 286 ? 21.969 28.703 11.109 1 92.56 286 GLN A CA 1
ATOM 2220 C C . GLN A 1 286 ? 22 29.188 9.656 1 92.56 286 GLN A C 1
ATOM 2222 O O . GLN A 1 286 ? 23.062 29.547 9.148 1 92.56 286 GLN A O 1
ATOM 2227 N N . GLU A 1 287 ? 20.938 29.25 9.062 1 95.38 287 GLU A N 1
ATOM 2228 C CA . GLU A 1 287 ? 20.875 29.562 7.641 1 95.38 287 GLU A CA 1
ATOM 2229 C C . GLU A 1 287 ? 21.375 30.984 7.371 1 95.38 287 GLU A C 1
ATOM 2231 O O . GLU A 1 287 ? 21.891 31.266 6.293 1 95.38 287 GLU A O 1
ATOM 2236 N N . TYR A 1 288 ? 21.344 31.859 8.359 1 94.19 288 TYR A N 1
ATOM 2237 C CA . TYR A 1 288 ? 21.75 33.25 8.211 1 94.19 288 TYR A CA 1
ATOM 2238 C C . TYR A 1 288 ? 23.234 33.344 7.867 1 94.19 288 TYR A C 1
ATOM 2240 O O . TYR A 1 288 ? 23.672 34.344 7.312 1 94.19 288 TYR A O 1
ATOM 2248 N N . ALA A 1 289 ? 23.938 32.344 8.141 1 93.56 289 ALA A N 1
ATOM 2249 C CA . ALA A 1 289 ? 25.391 32.375 7.977 1 93.56 289 ALA A CA 1
ATOM 2250 C C . ALA A 1 289 ? 25.797 32.125 6.527 1 93.56 289 ALA A C 1
ATOM 2252 O O . ALA A 1 289 ? 26.906 32.438 6.113 1 93.56 289 ALA A O 1
ATOM 2253 N N . ARG A 1 290 ? 24.922 31.5 5.773 1 95.19 290 ARG A N 1
ATOM 2254 C CA . ARG A 1 290 ? 25.281 31.125 4.406 1 95.19 290 ARG A CA 1
ATOM 2255 C C . ARG A 1 290 ? 24.125 31.391 3.449 1 95.19 290 ARG A C 1
ATOM 2257 O O . ARG A 1 290 ? 23.719 30.5 2.695 1 95.19 290 ARG A O 1
ATOM 2264 N N . VAL A 1 291 ? 23.641 32.562 3.447 1 96.25 291 VAL A N 1
ATOM 2265 C CA . VAL A 1 291 ? 22.438 32.938 2.715 1 96.25 291 VAL A CA 1
ATOM 2266 C C . VAL A 1 291 ? 22.703 32.875 1.214 1 96.25 291 VAL A C 1
ATOM 2268 O O . VAL A 1 291 ? 21.891 32.344 0.457 1 96.25 291 VAL A O 1
ATOM 2271 N N . ARG A 1 292 ? 23.828 33.344 0.706 1 95.62 292 ARG A N 1
ATOM 2272 C CA . ARG A 1 292 ? 24.156 33.406 -0.715 1 95.62 292 ARG A CA 1
ATOM 2273 C C . ARG A 1 292 ? 24.234 32 -1.308 1 95.62 292 ARG A C 1
ATOM 2275 O O . ARG A 1 292 ? 23.734 31.75 -2.406 1 95.62 292 ARG A O 1
ATOM 2282 N N . GLU A 1 293 ? 24.859 31.172 -0.586 1 95.5 293 GLU A N 1
ATOM 2283 C CA . GLU A 1 293 ? 24.969 29.781 -1.052 1 95.5 293 GLU A CA 1
ATOM 2284 C C . GLU A 1 293 ? 23.609 29.109 -1.11 1 95.5 293 GLU A C 1
ATOM 2286 O O . GLU A 1 293 ? 23.312 28.391 -2.062 1 95.5 293 GLU A O 1
ATOM 2291 N N . LEU A 1 294 ? 22.812 29.312 -0.14 1 95.62 294 LEU A N 1
ATOM 2292 C CA . LEU A 1 294 ? 21.484 28.719 -0.098 1 95.62 294 LEU A CA 1
ATOM 2293 C C . LEU A 1 294 ? 20.625 29.234 -1.258 1 95.62 294 LEU A C 1
ATOM 2295 O O . LEU A 1 294 ? 19.891 28.453 -1.878 1 95.62 294 LEU A O 1
ATOM 2299 N N . GLN A 1 295 ? 20.734 30.422 -1.6 1 95.19 295 GLN A N 1
ATOM 2300 C CA . GLN A 1 295 ? 19.938 31.062 -2.641 1 95.19 295 GLN A CA 1
ATOM 2301 C C . GLN A 1 295 ? 20.203 30.438 -4.004 1 95.19 295 GLN A C 1
ATOM 2303 O O . GLN A 1 295 ? 19.328 30.406 -4.867 1 95.19 295 GLN A O 1
ATOM 2308 N N . GLU A 1 296 ? 21.375 29.938 -4.156 1 94.81 296 GLU A N 1
ATOM 2309 C CA . GLU A 1 296 ? 21.766 29.344 -5.43 1 94.81 296 GLU A CA 1
ATOM 2310 C C . GLU A 1 296 ? 20.859 28.172 -5.785 1 94.81 296 GLU A C 1
ATOM 2312 O O . GLU A 1 296 ? 20.641 27.875 -6.965 1 94.81 296 GLU A O 1
ATOM 2317 N N . TYR A 1 297 ? 20.312 27.562 -4.777 1 95.5 297 TYR A N 1
ATOM 2318 C CA . TYR A 1 297 ? 19.547 26.344 -5.02 1 95.5 297 TYR A CA 1
ATOM 2319 C C . TYR A 1 297 ? 18.047 26.625 -4.922 1 95.5 297 TYR A C 1
ATOM 2321 O O . TYR A 1 297 ? 17.219 25.719 -5.113 1 95.5 297 TYR A O 1
ATOM 2329 N N . ARG A 1 298 ? 17.672 27.797 -4.621 1 94.5 298 ARG A N 1
ATOM 2330 C CA . ARG A 1 298 ? 16.281 28.219 -4.516 1 94.5 298 ARG A CA 1
ATOM 2331 C C . ARG A 1 298 ? 15.469 27.281 -3.637 1 94.5 298 ARG A C 1
ATOM 2333 O O . ARG A 1 298 ? 14.414 26.797 -4.047 1 94.5 298 ARG A O 1
ATOM 2340 N N . PRO A 1 299 ? 15.906 27.141 -2.387 1 96.25 299 PRO A N 1
ATOM 2341 C CA . PRO A 1 299 ? 15.219 26.203 -1.492 1 96.25 299 PRO A CA 1
ATOM 2342 C C . PRO A 1 299 ? 13.945 26.797 -0.893 1 96.25 299 PRO A C 1
ATOM 2344 O O . PRO A 1 299 ? 13.742 28 -0.933 1 96.25 299 PRO A O 1
ATOM 2347 N N . VAL A 1 300 ? 13.094 25.906 -0.545 1 97.62 300 VAL A N 1
ATOM 2348 C CA . VAL A 1 300 ? 12.031 26.234 0.405 1 97.62 300 VAL A CA 1
ATOM 2349 C C . VAL A 1 300 ? 12.383 25.656 1.78 1 97.62 300 VAL A C 1
ATOM 2351 O O . VAL A 1 300 ? 12.688 24.469 1.911 1 97.62 300 VAL A O 1
ATOM 2354 N N . LEU A 1 301 ? 12.367 26.531 2.783 1 98.12 301 LEU A N 1
ATOM 2355 C CA . LEU A 1 301 ? 12.844 26.094 4.09 1 98.12 301 LEU A CA 1
ATOM 2356 C C . LEU A 1 301 ? 11.672 25.844 5.035 1 98.12 301 LEU A C 1
ATOM 2358 O O . LEU A 1 301 ? 10.625 26.484 4.926 1 98.12 301 LEU A O 1
ATOM 2362 N N . ILE A 1 302 ? 11.82 24.844 5.848 1 98.5 302 ILE A N 1
ATOM 2363 C CA . ILE A 1 302 ? 10.992 24.609 7.027 1 98.5 302 ILE A CA 1
ATOM 2364 C C . ILE A 1 302 ? 11.812 24.875 8.289 1 98.5 302 ILE A C 1
ATOM 2366 O O . ILE A 1 302 ? 12.68 24.078 8.656 1 98.5 302 ILE A O 1
ATOM 2370 N N . LEU A 1 303 ? 11.461 25.953 8.953 1 97.5 303 LEU A N 1
ATOM 2371 C CA . LEU A 1 303 ? 12.336 26.438 10.016 1 97.5 303 LEU A CA 1
ATOM 2372 C C . LEU A 1 303 ? 11.773 26.078 11.391 1 97.5 303 LEU A C 1
ATOM 2374 O O . LEU A 1 303 ? 10.664 26.5 11.734 1 97.5 303 LEU A O 1
ATOM 2378 N N . PRO A 1 304 ? 12.602 25.312 12.094 1 94.44 304 PRO A N 1
ATOM 2379 C CA . PRO A 1 304 ? 12.273 25.219 13.516 1 94.44 304 PRO A CA 1
ATOM 2380 C C . PRO A 1 304 ? 12.625 26.5 14.281 1 94.44 304 PRO A C 1
ATOM 2382 O O . PRO A 1 304 ? 13.469 27.281 13.836 1 94.44 304 PRO A O 1
ATOM 2385 N N . LEU A 1 305 ? 11.898 26.812 15.344 1 92.88 305 LEU A N 1
ATOM 2386 C CA . LEU A 1 305 ? 12.188 27.969 16.172 1 92.88 305 LEU A CA 1
ATOM 2387 C C . LEU A 1 305 ? 12.977 27.547 17.422 1 92.88 305 LEU A C 1
ATOM 2389 O O . LEU A 1 305 ? 12.648 27.969 18.531 1 92.88 305 LEU A O 1
ATOM 2393 N N . ASN A 1 306 ? 13.922 26.719 17.156 1 86.81 306 ASN A N 1
ATOM 2394 C CA . ASN A 1 306 ? 14.758 26.219 18.25 1 86.81 306 ASN A CA 1
ATOM 2395 C C . ASN A 1 306 ? 15.992 27.094 18.453 1 86.81 306 ASN A C 1
ATOM 2397 O O . ASN A 1 306 ? 17.078 26.781 17.953 1 86.81 306 ASN A O 1
ATOM 2401 N N . PHE A 1 307 ? 15.883 28.125 19.266 1 84.88 307 PHE A N 1
ATOM 2402 C CA . PHE A 1 307 ? 16.969 29.047 19.531 1 84.88 307 PHE A CA 1
ATOM 2403 C C . PHE A 1 307 ? 17.812 28.578 20.703 1 84.88 307 PHE A C 1
ATOM 2405 O O . PHE A 1 307 ? 17.266 28.047 21.688 1 84.88 307 PHE A O 1
ATOM 2412 N N . PRO A 1 308 ? 19.078 28.656 20.547 1 79.44 308 PRO A N 1
ATOM 2413 C CA . PRO A 1 308 ? 19.938 28.234 21.672 1 79.44 308 PRO A CA 1
ATOM 2414 C C . PRO A 1 308 ? 19.672 29.031 22.938 1 79.44 308 PRO A C 1
ATOM 2416 O O . PRO A 1 308 ? 19.281 30.203 22.875 1 79.44 308 PRO A O 1
ATOM 2419 N N . ALA A 1 309 ? 19.812 28.297 24.062 1 73.62 309 ALA A N 1
ATOM 2420 C CA . ALA A 1 309 ? 19.719 28.984 25.344 1 73.62 309 ALA A CA 1
ATOM 2421 C C . ALA A 1 309 ? 20.906 29.922 25.562 1 73.62 309 ALA A C 1
ATOM 2423 O O . ALA A 1 309 ? 21.969 29.703 24.984 1 73.62 309 ALA A O 1
ATOM 2424 N N . ALA A 1 310 ? 20.609 30.984 26.359 1 69.38 310 ALA A N 1
ATOM 2425 C CA . ALA A 1 310 ? 21.672 31.922 26.688 1 69.38 310 ALA A CA 1
ATOM 2426 C C . ALA A 1 310 ? 22.844 31.219 27.359 1 69.38 310 ALA A C 1
ATOM 2428 O O . ALA A 1 310 ? 22.641 30.406 28.266 1 69.38 310 ALA A O 1
ATOM 2429 N N . PRO A 1 311 ? 24 31.359 26.766 1 66.81 311 PRO A N 1
ATOM 2430 C CA . PRO A 1 311 ? 25.156 30.75 27.438 1 66.81 311 PRO A CA 1
ATOM 2431 C C . PRO A 1 311 ? 25.375 31.297 28.844 1 66.81 311 PRO A C 1
ATOM 2433 O O . PRO A 1 311 ? 25.078 32.469 29.125 1 66.81 311 PRO A O 1
ATOM 2436 N N . GLN A 1 312 ? 25.5 30.422 29.859 1 61.34 312 GLN A N 1
ATOM 2437 C CA . GLN A 1 312 ? 25.781 30.844 31.219 1 61.34 312 GLN A CA 1
ATOM 2438 C C . GLN A 1 312 ? 27.125 31.547 31.312 1 61.34 312 GLN A C 1
ATOM 2440 O O . GLN A 1 312 ? 28.172 30.922 31.188 1 61.34 312 GLN A O 1
ATOM 2445 N N . VAL A 1 313 ? 27.172 32.844 31.156 1 60.28 313 VAL A N 1
ATOM 2446 C CA . VAL A 1 313 ? 28.422 33.594 31.188 1 60.28 313 VAL A CA 1
ATOM 2447 C C . VAL A 1 313 ? 28.672 34.125 32.594 1 60.28 313 VAL A C 1
ATOM 2449 O O . VAL A 1 313 ? 29.594 34.906 32.844 1 60.28 313 VAL A O 1
ATOM 2452 N N . SER A 1 314 ? 27.781 33.781 33.5 1 54.22 314 SER A N 1
ATOM 2453 C CA . SER A 1 314 ? 27.953 34.406 34.781 1 54.22 314 SER A CA 1
ATOM 2454 C C . SER A 1 314 ? 29.328 34.125 35.375 1 54.22 314 SER A C 1
ATOM 2456 O O . SER A 1 314 ? 29.828 34.875 36.219 1 54.22 314 SER A O 1
ATOM 2458 N N . ASP A 1 315 ? 29.656 32.875 35.375 1 48.94 315 ASP A N 1
ATOM 2459 C CA . ASP A 1 315 ? 30.906 32.625 36.094 1 48.94 315 ASP A CA 1
ATOM 2460 C C . ASP A 1 315 ? 32.094 32.938 35.188 1 48.94 315 ASP A C 1
ATOM 2462 O O . ASP A 1 315 ? 32.094 32.625 34 1 48.94 315 ASP A O 1
ATOM 2466 N N . GLU A 1 316 ? 32.906 33.938 35.562 1 49.88 316 GLU A N 1
ATOM 2467 C CA . GLU A 1 316 ? 34.094 34.438 34.875 1 49.88 316 GLU A CA 1
ATOM 2468 C C . GLU A 1 316 ? 34.844 33.344 34.156 1 49.88 316 GLU A C 1
ATOM 2470 O O . GLU A 1 316 ? 35.344 33.531 33.031 1 49.88 316 GLU A O 1
ATOM 2475 N N . ASP A 1 317 ? 34.938 32.312 34.844 1 50.28 317 ASP A N 1
ATOM 2476 C CA . ASP A 1 317 ? 35.719 31.203 34.281 1 50.28 317 ASP A CA 1
ATOM 2477 C C . ASP A 1 317 ? 35 30.547 33.094 1 50.28 317 ASP A C 1
ATOM 2479 O O . ASP A 1 317 ? 35.625 30.141 32.125 1 50.28 317 ASP A O 1
ATOM 2483 N N . ASN A 1 318 ? 33.719 30.469 33.156 1 50.25 318 ASN A N 1
ATOM 2484 C CA . ASN A 1 318 ? 32.969 29.797 32.125 1 50.25 318 ASN A CA 1
ATOM 2485 C C . ASN A 1 318 ? 32.75 30.688 30.906 1 50.25 318 ASN A C 1
ATOM 2487 O O . ASN A 1 318 ? 32.625 30.203 29.781 1 50.25 318 ASN A O 1
ATOM 2491 N N . ALA A 1 319 ? 32.75 31.953 31.109 1 52.31 319 ALA A N 1
ATOM 2492 C CA . ALA A 1 319 ? 32.531 32.906 30.031 1 52.31 319 ALA A CA 1
ATOM 2493 C C . ALA A 1 319 ? 33.656 32.844 29 1 52.31 319 ALA A C 1
ATOM 2495 O O . ALA A 1 319 ? 33.438 33.031 27.797 1 52.31 319 ALA A O 1
ATOM 2496 N N . ARG A 1 320 ? 34.875 32.688 29.531 1 53.28 320 ARG A N 1
ATOM 2497 C CA . ARG A 1 320 ? 36.031 32.625 28.641 1 53.28 320 ARG A CA 1
ATOM 2498 C C . ARG A 1 320 ? 35.938 31.422 27.719 1 53.28 320 ARG A C 1
ATOM 2500 O O . ARG A 1 320 ? 36.594 31.391 26.672 1 53.28 320 ARG A O 1
ATOM 2507 N N . GLU A 1 321 ? 35.125 30.422 28.172 1 57.97 321 GLU A N 1
ATOM 2508 C CA . GLU A 1 321 ? 35.219 29.141 27.484 1 57.97 321 GLU A CA 1
ATOM 2509 C C . GLU A 1 321 ? 34.062 28.984 26.484 1 57.97 321 GLU A C 1
ATOM 2511 O O . GLU A 1 321 ? 34.031 28.016 25.719 1 57.97 321 GLU A O 1
ATOM 2516 N N . VAL A 1 322 ? 33.219 30.031 26.438 1 64.06 322 VAL A N 1
ATOM 2517 C CA . VAL A 1 322 ? 32.156 29.828 25.453 1 64.06 322 VAL A CA 1
ATOM 2518 C C . VAL A 1 322 ? 32.688 30.203 24.062 1 64.06 322 VAL A C 1
ATOM 2520 O O . VAL A 1 322 ? 33.094 31.328 23.828 1 64.06 322 VAL A O 1
ATOM 2523 N N . PRO A 1 323 ? 32.812 29.156 23.141 1 72.5 323 PRO A N 1
ATOM 2524 C CA . PRO A 1 323 ? 33.25 29.469 21.781 1 72.5 323 PRO A CA 1
ATOM 2525 C C . PRO A 1 323 ? 32.469 30.594 21.141 1 72.5 323 PRO A C 1
ATOM 2527 O O . PRO A 1 323 ? 31.266 30.734 21.375 1 72.5 323 PRO A O 1
ATOM 2530 N N . LEU A 1 324 ? 33.188 31.562 20.594 1 70.56 324 LEU A N 1
ATOM 2531 C CA . LEU A 1 324 ? 32.594 32.719 19.906 1 70.56 324 LEU A CA 1
ATOM 2532 C C . LEU A 1 324 ? 31.469 32.281 18.984 1 70.56 324 LEU A C 1
ATOM 2534 O O . LEU A 1 324 ? 30.438 32.969 18.891 1 70.56 324 LEU A O 1
ATOM 2538 N N . ARG A 1 325 ? 31.562 31.172 18.406 1 71.88 325 ARG A N 1
ATOM 2539 C CA . ARG A 1 325 ? 30.547 30.656 17.5 1 71.88 325 ARG A CA 1
ATOM 2540 C C . ARG A 1 325 ? 29.219 30.453 18.234 1 71.88 325 ARG A C 1
ATOM 2542 O O . ARG A 1 325 ? 28.156 30.688 17.672 1 71.88 325 ARG A O 1
ATOM 2549 N N . THR A 1 326 ? 29.281 30.047 19.375 1 77.06 326 THR A N 1
ATOM 2550 C CA . THR A 1 326 ? 28.094 29.781 20.172 1 77.06 326 THR A CA 1
ATOM 2551 C C . THR A 1 326 ? 27.406 31.094 20.562 1 77.06 326 THR A C 1
ATOM 2553 O O . THR A 1 326 ? 26.188 31.188 20.5 1 77.06 326 THR A O 1
ATOM 2556 N N . LEU A 1 327 ? 28.188 32.062 20.938 1 73 327 LEU A N 1
ATOM 2557 C CA . LEU A 1 327 ? 27.656 33.375 21.312 1 73 327 LEU A CA 1
ATOM 2558 C C . LEU A 1 327 ? 27 34.062 20.109 1 73 327 LEU A C 1
ATOM 2560 O O . LEU A 1 327 ? 25.922 34.656 20.234 1 73 327 LEU A O 1
ATOM 2564 N N . ARG A 1 328 ? 27.656 33.938 19.062 1 78.56 328 ARG A N 1
ATOM 2565 C CA . ARG A 1 328 ? 27.109 34.531 17.844 1 78.56 328 ARG A CA 1
ATOM 2566 C C . ARG A 1 328 ? 25.797 33.875 17.453 1 78.56 328 ARG A C 1
ATOM 2568 O O . ARG A 1 328 ? 24.844 34.562 17.062 1 78.56 328 ARG A O 1
ATOM 2575 N N . HIS A 1 329 ? 25.797 32.594 17.531 1 82.06 329 HIS A N 1
ATOM 2576 C CA . HIS A 1 329 ? 24.578 31.875 17.188 1 82.06 329 HIS A CA 1
ATOM 2577 C C . HIS A 1 329 ? 23.438 32.219 18.156 1 82.06 329 HIS A C 1
ATOM 2579 O O . HIS A 1 329 ? 22.297 32.375 17.734 1 82.06 329 HIS A O 1
ATOM 2585 N N . TRP A 1 330 ? 23.812 32.344 19.328 1 79.19 330 TRP A N 1
ATOM 2586 C CA . TRP A 1 330 ? 22.812 32.719 20.328 1 79.19 330 TRP A CA 1
ATOM 2587 C C . TRP A 1 330 ? 22.203 34.094 20 1 79.19 330 TRP A C 1
ATOM 2589 O O . TRP A 1 330 ? 20.984 34.25 20.078 1 79.19 330 TRP A O 1
ATOM 2599 N N . GLU A 1 331 ? 22.953 34.938 19.578 1 80.5 331 GLU A N 1
ATOM 2600 C CA . GLU A 1 331 ? 22.5 36.312 19.281 1 80.5 331 GLU A CA 1
ATOM 2601 C C . GLU A 1 331 ? 21.734 36.344 17.969 1 80.5 331 GLU A C 1
ATOM 2603 O O . GLU A 1 331 ? 20.734 37.062 17.844 1 80.5 331 GLU A O 1
ATOM 2608 N N . ARG A 1 332 ? 22.141 35.531 17.016 1 87.62 332 ARG A N 1
ATOM 2609 C CA . ARG A 1 332 ? 21.656 35.75 15.648 1 87.62 332 ARG A CA 1
ATOM 2610 C C . ARG A 1 332 ? 20.531 34.781 15.312 1 87.62 332 ARG A C 1
ATOM 2612 O O . ARG A 1 332 ? 19.75 35 14.383 1 87.62 332 ARG A O 1
ATOM 2619 N N . ALA A 1 333 ? 20.391 33.75 15.992 1 90.38 333 ALA A N 1
ATOM 2620 C CA . ALA A 1 333 ? 19.453 32.688 15.672 1 90.38 333 ALA A CA 1
ATOM 2621 C C . ALA A 1 333 ? 18.016 33.25 15.594 1 90.38 333 ALA A C 1
ATOM 2623 O O . ALA A 1 333 ? 17.281 32.906 14.664 1 90.38 333 ALA A O 1
ATOM 2624 N N . PRO A 1 334 ? 17.672 34.125 16.516 1 93.25 334 PRO A N 1
ATOM 2625 C CA . PRO A 1 334 ? 16.297 34.625 16.453 1 93.25 334 PRO A CA 1
ATOM 2626 C C . PRO A 1 334 ? 16.031 35.469 15.203 1 93.25 334 PRO A C 1
ATOM 2628 O O . PRO A 1 334 ? 14.891 35.625 14.781 1 93.25 334 PRO A O 1
ATOM 2631 N N . SER A 1 335 ? 17.062 36 14.586 1 95.62 335 SER A N 1
ATOM 2632 C CA . SER A 1 335 ? 16.906 36.844 13.406 1 95.62 335 SER A CA 1
ATOM 2633 C C . SER A 1 335 ? 16.922 36.031 12.125 1 95.62 335 SER A C 1
ATOM 2635 O O . SER A 1 335 ? 16.703 36.562 11.031 1 95.62 335 SER A O 1
ATOM 2637 N N . ASN A 1 336 ? 17.172 34.75 12.266 1 96.44 336 ASN A N 1
ATOM 2638 C CA . ASN A 1 336 ? 17.297 33.875 11.109 1 96.44 336 ASN A CA 1
ATOM 2639 C C . ASN A 1 336 ? 16.078 33.969 10.188 1 96.44 336 ASN A C 1
ATOM 2641 O O . ASN A 1 336 ? 16.234 34.188 8.984 1 96.44 336 ASN A O 1
ATOM 2645 N N . PRO A 1 337 ? 14.852 33.906 10.688 1 98.06 337 PRO A N 1
ATOM 2646 C CA . PRO A 1 337 ? 13.695 34.031 9.797 1 98.06 337 PRO A CA 1
ATOM 2647 C C . PRO A 1 337 ? 13.656 35.406 9.086 1 98.06 337 PRO A C 1
ATOM 2649 O O . PRO A 1 337 ? 13.328 35.469 7.898 1 98.06 337 PRO A O 1
ATOM 2652 N N . ALA A 1 338 ? 14.008 36.438 9.805 1 98 338 ALA A N 1
ATOM 2653 C CA . ALA A 1 338 ? 14.008 37.781 9.211 1 98 338 ALA A CA 1
ATOM 2654 C C . ALA A 1 338 ? 15.031 37.875 8.078 1 98 338 ALA A C 1
ATOM 2656 O O . ALA A 1 338 ? 14.766 38.5 7.047 1 98 338 ALA A O 1
ATOM 2657 N N . VAL A 1 339 ? 16.188 37.312 8.344 1 97.5 339 VAL A N 1
ATOM 2658 C CA . VAL A 1 339 ? 17.234 37.312 7.332 1 97.5 339 VAL A CA 1
ATOM 2659 C C . VAL A 1 339 ? 16.766 36.531 6.09 1 97.5 339 VAL A C 1
ATOM 2661 O O . VAL A 1 339 ? 17 36.969 4.961 1 97.5 339 VAL A O 1
ATOM 2664 N N . MET A 1 340 ? 16.141 35.406 6.277 1 97.94 340 MET A N 1
ATOM 2665 C CA . MET A 1 340 ? 15.617 34.625 5.148 1 97.94 340 MET A CA 1
ATOM 2666 C C . MET A 1 340 ? 14.586 35.438 4.379 1 97.94 340 MET A C 1
ATOM 2668 O O . MET A 1 340 ? 14.617 35.5 3.148 1 97.94 340 MET A O 1
ATOM 2672 N N . ALA A 1 341 ? 13.664 36.062 5.062 1 97.94 341 ALA A N 1
ATOM 2673 C CA . ALA A 1 341 ? 12.641 36.906 4.434 1 97.94 341 ALA A CA 1
ATOM 2674 C C . ALA A 1 341 ? 13.266 38.031 3.633 1 97.94 341 ALA A C 1
ATOM 2676 O O . ALA A 1 341 ? 12.852 38.312 2.5 1 97.94 341 ALA A O 1
ATOM 2677 N N . ALA A 1 342 ? 14.227 38.688 4.184 1 97.31 342 ALA A N 1
ATOM 2678 C CA . ALA A 1 342 ? 14.883 39.844 3.549 1 97.31 342 ALA A CA 1
ATOM 2679 C C . ALA A 1 342 ? 15.586 39.406 2.26 1 97.31 342 ALA A C 1
ATOM 2681 O O . ALA A 1 342 ? 15.773 40.219 1.354 1 97.31 342 ALA A O 1
ATOM 2682 N N . ASN A 1 343 ? 15.938 38.156 2.227 1 97 343 ASN A N 1
ATOM 2683 C CA . ASN A 1 343 ? 16.641 37.656 1.048 1 97 343 ASN A CA 1
ATOM 2684 C C . ASN A 1 343 ? 15.719 36.844 0.158 1 97 343 ASN A C 1
ATOM 2686 O O . ASN A 1 343 ? 16.188 36.094 -0.711 1 97 343 ASN A O 1
ATOM 2690 N N . ASN A 1 344 ? 14.461 36.875 0.353 1 96.38 344 ASN A N 1
ATOM 2691 C CA . ASN A 1 344 ? 13.406 36.281 -0.461 1 96.38 344 ASN A CA 1
ATOM 2692 C C . ASN A 1 344 ? 13.547 34.75 -0.525 1 96.38 344 ASN A C 1
ATOM 2694 O O . ASN A 1 344 ? 13.359 34.156 -1.585 1 96.38 344 ASN A O 1
ATOM 2698 N N . ILE A 1 345 ? 14 34.125 0.471 1 97.56 345 ILE A N 1
ATOM 2699 C CA . ILE A 1 345 ? 13.969 32.656 0.608 1 97.56 345 ILE A CA 1
ATOM 2700 C C . ILE A 1 345 ? 12.703 32.25 1.339 1 97.56 345 ILE A C 1
ATOM 2702 O O . ILE A 1 345 ? 12.523 32.531 2.521 1 97.56 345 ILE A O 1
ATOM 2706 N N . PRO A 1 346 ? 11.836 31.562 0.625 1 97.88 346 PRO A N 1
ATOM 2707 C CA . PRO A 1 346 ? 10.578 31.172 1.27 1 97.88 346 PRO A CA 1
ATOM 2708 C C . PRO A 1 346 ? 10.781 30.188 2.406 1 97.88 346 PRO A C 1
ATOM 2710 O O . PRO A 1 346 ? 11.68 29.344 2.34 1 97.88 346 PRO A O 1
ATOM 2713 N N . PHE A 1 347 ? 9.938 30.312 3.436 1 98.56 347 PHE A N 1
ATOM 2714 C CA . PHE A 1 347 ? 10.039 29.375 4.547 1 98.56 347 PHE A CA 1
ATOM 2715 C C . PHE A 1 347 ? 8.703 29.234 5.266 1 98.56 347 PHE A C 1
ATOM 2717 O O . PHE A 1 347 ? 7.801 30.047 5.07 1 98.56 347 PHE A O 1
ATOM 2724 N N . SER A 1 348 ? 8.562 28.141 5.977 1 98.75 348 SER A N 1
ATOM 2725 C CA . SER A 1 348 ? 7.488 27.875 6.93 1 98.75 348 SER A CA 1
ATOM 2726 C C . SER A 1 348 ? 8.047 27.484 8.297 1 98.75 348 SER A C 1
ATOM 2728 O O . SER A 1 348 ? 9.242 27.25 8.438 1 98.75 348 SER A O 1
ATOM 2730 N N . PHE A 1 349 ? 7.156 27.516 9.234 1 98.62 349 PHE A N 1
ATOM 2731 C CA . PHE A 1 349 ? 7.594 27.156 10.578 1 98.62 349 PHE A CA 1
ATOM 2732 C C . PHE A 1 349 ? 7.148 25.75 10.938 1 98.62 349 PHE A C 1
ATOM 2734 O O . PHE A 1 349 ? 6.176 25.234 10.383 1 98.62 349 PHE A O 1
ATOM 2741 N N . THR A 1 350 ? 7.887 25.141 11.828 1 98.19 350 THR A N 1
ATOM 2742 C CA . THR A 1 350 ? 7.535 23.828 12.367 1 98.19 350 THR A CA 1
ATOM 2743 C C . THR A 1 350 ? 7.832 23.766 13.867 1 98.19 350 THR A C 1
ATOM 2745 O O . THR A 1 350 ? 8.719 24.469 14.359 1 98.19 350 THR A O 1
ATOM 2748 N N . GLN A 1 351 ? 7.047 22.969 14.547 1 95.56 351 GLN A N 1
ATOM 2749 C CA . GLN A 1 351 ? 7.277 22.734 15.969 1 95.56 351 GLN A CA 1
ATOM 2750 C C . GLN A 1 351 ? 8.258 21.578 16.188 1 95.56 351 GLN A C 1
ATOM 2752 O O . GLN A 1 351 ? 8.617 21.266 17.312 1 95.56 351 GLN A O 1
ATOM 2757 N N . TYR A 1 352 ? 8.711 21.062 15.164 1 95.31 352 TYR A N 1
ATOM 2758 C CA . TYR A 1 352 ? 9.562 19.875 15.258 1 95.31 352 TYR A CA 1
ATOM 2759 C C . TYR A 1 352 ? 10.82 20.188 16.062 1 95.31 352 TYR A C 1
ATOM 2761 O O . TYR A 1 352 ? 11.492 21.188 15.828 1 95.31 352 TYR A O 1
ATOM 2769 N N . GLY A 1 353 ? 11.07 19.312 17.016 1 90.25 353 GLY A N 1
ATOM 2770 C CA . GLY A 1 353 ? 12.305 19.406 17.766 1 90.25 353 GLY A CA 1
ATOM 2771 C C . GLY A 1 353 ? 12.234 20.375 18.938 1 90.25 353 GLY A C 1
ATOM 2772 O O . GLY A 1 353 ? 13.258 20.688 19.547 1 90.25 353 GLY A O 1
ATOM 2773 N N . MET A 1 354 ? 11.125 20.844 19.234 1 91.25 354 MET A N 1
ATOM 2774 C CA . MET A 1 354 ? 11.023 21.797 20.344 1 91.25 354 MET A CA 1
ATOM 2775 C C . MET A 1 354 ? 9.836 21.469 21.234 1 91.25 354 MET A C 1
ATOM 2777 O O . MET A 1 354 ? 8.922 20.734 20.828 1 91.25 354 MET A O 1
ATOM 2781 N N . ASP A 1 355 ? 9.93 22.016 22.422 1 91.75 355 ASP A N 1
ATOM 2782 C CA . ASP A 1 355 ? 8.781 21.953 23.312 1 91.75 355 ASP A CA 1
ATOM 2783 C C . ASP A 1 355 ? 7.637 22.812 22.797 1 91.75 355 ASP A C 1
ATOM 2785 O O . ASP A 1 355 ? 7.844 23.969 22.438 1 91.75 355 ASP A O 1
ATOM 2789 N N . SER A 1 356 ? 6.523 22.25 22.797 1 93.75 356 SER A N 1
ATOM 2790 C CA . SER A 1 356 ? 5.359 22.953 22.25 1 93.75 356 SER A CA 1
ATOM 2791 C C . SER A 1 356 ? 5.105 24.25 23 1 93.75 356 SER A C 1
ATOM 2793 O O . SER A 1 356 ? 4.68 25.25 22.391 1 93.75 356 SER A O 1
ATOM 2795 N N . LYS A 1 357 ? 5.383 24.359 24.281 1 91.5 357 LYS A N 1
ATOM 2796 C CA . LYS A 1 357 ? 5.129 25.547 25.094 1 91.5 357 LYS A CA 1
ATOM 2797 C C . LYS A 1 357 ? 6.059 26.703 24.703 1 91.5 357 LYS A C 1
ATOM 2799 O O . LYS A 1 357 ? 5.773 27.859 25 1 91.5 357 LYS A O 1
ATOM 2804 N N . ALA A 1 358 ? 7.102 26.344 24.078 1 93.62 358 ALA A N 1
ATOM 2805 C CA . ALA A 1 358 ? 8.109 27.359 23.75 1 93.62 358 ALA A CA 1
ATOM 2806 C C . ALA A 1 358 ? 7.809 27.984 22.391 1 93.62 358 ALA A C 1
ATOM 2808 O O . ALA A 1 358 ? 8.453 28.969 22 1 93.62 358 ALA A O 1
ATOM 2809 N N . PHE A 1 359 ? 6.84 27.562 21.703 1 95.94 359 PHE A N 1
ATOM 2810 C CA . PHE A 1 359 ? 6.621 27.953 20.312 1 95.94 359 PHE A CA 1
ATOM 2811 C C . PHE A 1 359 ? 6.359 29.453 20.219 1 95.94 359 PHE A C 1
ATOM 2813 O O . PHE A 1 359 ? 7.086 30.172 19.531 1 95.94 359 PHE A O 1
ATOM 2820 N N . TRP A 1 360 ? 5.332 29.938 20.875 1 95.69 360 TRP A N 1
ATOM 2821 C CA . TRP A 1 360 ? 4.934 31.328 20.734 1 95.69 360 TRP A CA 1
ATOM 2822 C C . TRP A 1 360 ? 5.988 32.281 21.312 1 95.69 360 TRP A C 1
ATOM 2824 O O . TRP A 1 360 ? 6.336 33.281 20.688 1 95.69 360 TRP A O 1
ATOM 2834 N N . PRO A 1 361 ? 6.547 31.922 22.547 1 93.44 361 PRO A N 1
ATOM 2835 C CA . PRO A 1 361 ? 7.645 32.75 23.016 1 93.44 361 PRO A CA 1
ATOM 2836 C C . PRO A 1 361 ? 8.773 32.875 22 1 93.44 361 PRO A C 1
ATOM 2838 O O . PRO A 1 361 ? 9.32 33.969 21.797 1 93.44 361 PRO A O 1
ATOM 2841 N N . ARG A 1 362 ? 9.07 31.828 21.359 1 95 362 ARG A N 1
ATOM 2842 C CA . ARG A 1 362 ? 10.156 31.828 20.391 1 95 362 ARG A CA 1
ATOM 2843 C C . ARG A 1 362 ? 9.758 32.594 19.125 1 95 362 ARG A C 1
ATOM 2845 O O . ARG A 1 362 ? 10.586 33.281 18.531 1 95 362 ARG A O 1
ATOM 2852 N N . LEU A 1 363 ? 8.57 32.438 18.672 1 97.06 363 LEU A N 1
ATOM 2853 C CA . LEU A 1 363 ? 8.109 33.188 17.5 1 97.06 363 LEU A CA 1
ATOM 2854 C C . LEU A 1 363 ? 8.141 34.688 17.781 1 97.06 363 LEU A C 1
ATOM 2856 O O . LEU A 1 363 ? 8.539 35.469 16.922 1 97.06 363 LEU A O 1
ATOM 2860 N N . ARG A 1 364 ? 7.742 35.125 18.984 1 95 364 ARG A N 1
ATOM 2861 C CA . ARG A 1 364 ? 7.766 36.531 19.359 1 95 364 ARG A CA 1
ATOM 2862 C C . ARG A 1 364 ? 9.195 37.062 19.406 1 95 364 ARG A C 1
ATOM 2864 O O . ARG A 1 364 ? 9.445 38.219 19.062 1 95 364 ARG A O 1
ATOM 2871 N N . MET A 1 365 ? 10.102 36.156 19.828 1 94.06 365 MET A N 1
ATOM 2872 C CA . MET A 1 365 ? 11.508 36.531 19.781 1 94.06 365 MET A CA 1
ATOM 2873 C C . MET A 1 365 ? 11.945 36.812 18.344 1 94.06 365 MET A C 1
ATOM 2875 O O . MET A 1 365 ? 12.711 37.75 18.109 1 94.06 365 MET A O 1
ATOM 2879 N N . ALA A 1 366 ? 11.508 36 17.453 1 96.81 366 ALA A N 1
ATOM 2880 C CA . ALA A 1 366 ? 11.836 36.219 16.047 1 96.81 366 ALA A CA 1
ATOM 2881 C C . ALA A 1 366 ? 11.25 37.531 15.539 1 96.81 366 ALA A C 1
ATOM 2883 O O . ALA A 1 366 ? 11.883 38.25 14.75 1 96.81 366 ALA A O 1
ATOM 2884 N N . LEU A 1 367 ? 10.047 37.844 15.945 1 97.12 367 LEU A N 1
ATOM 2885 C CA . LEU A 1 367 ? 9.406 39.094 15.57 1 97.12 367 LEU A CA 1
ATOM 2886 C C . LEU A 1 367 ? 10.18 40.281 16.125 1 97.12 367 LEU A C 1
ATOM 2888 O O . LEU A 1 367 ? 10.391 41.281 15.422 1 97.12 367 LEU A O 1
ATOM 2892 N N . GLN A 1 368 ? 10.633 40.188 17.359 1 95 368 GLN A N 1
ATOM 2893 C CA . GLN A 1 368 ? 11.43 41.25 17.969 1 95 368 GLN A CA 1
ATOM 2894 C C . GLN A 1 368 ? 12.766 41.406 17.25 1 95 368 GLN A C 1
ATOM 2896 O O . GLN A 1 368 ? 13.328 42.5 17.219 1 95 368 GLN A O 1
ATOM 2901 N N . ALA A 1 369 ? 13.172 40.312 16.641 1 95.5 369 ALA A N 1
ATOM 2902 C CA . ALA A 1 369 ? 14.461 40.312 15.969 1 95.5 369 ALA A CA 1
ATOM 2903 C C . ALA A 1 369 ? 14.328 40.781 14.523 1 95.5 369 ALA A C 1
ATOM 2905 O O . ALA A 1 369 ? 15.297 40.75 13.758 1 95.5 369 ALA A O 1
ATOM 2906 N N . GLY A 1 370 ? 13.133 41.156 14.133 1 96.62 370 GLY A N 1
ATOM 2907 C CA . GLY A 1 370 ? 13.031 41.812 12.852 1 96.62 370 GLY A CA 1
ATOM 2908 C C . GLY A 1 370 ? 12.055 41.156 11.898 1 96.62 370 GLY A C 1
ATOM 2909 O O . GLY A 1 370 ? 11.781 41.656 10.812 1 96.62 370 GLY A O 1
ATOM 2910 N N . LEU A 1 371 ? 11.531 40.031 12.227 1 97.94 371 LEU A N 1
ATOM 2911 C CA . LEU A 1 371 ? 10.539 39.375 11.375 1 97.94 371 LEU A CA 1
ATOM 2912 C C . LEU A 1 371 ? 9.227 40.156 11.375 1 97.94 371 LEU A C 1
ATOM 2914 O O . LEU A 1 371 ? 8.742 40.562 12.438 1 97.94 371 LEU A O 1
ATOM 2918 N N . ASP A 1 372 ? 8.688 40.438 10.234 1 97.56 372 ASP A N 1
ATOM 2919 C CA . ASP A 1 372 ? 7.426 41.156 10.203 1 97.56 372 ASP A CA 1
ATOM 2920 C C . ASP A 1 372 ? 6.238 40.219 10.375 1 97.56 372 ASP A C 1
ATOM 2922 O O . ASP A 1 372 ? 6.344 39 10.078 1 97.56 372 ASP A O 1
ATOM 2926 N N . GLU A 1 373 ? 5.094 40.719 10.781 1 97.5 373 GLU A N 1
ATOM 2927 C CA . GLU A 1 373 ? 3.906 39.938 11.125 1 97.5 373 GLU A CA 1
ATOM 2928 C C . GLU A 1 373 ? 3.336 39.219 9.898 1 97.5 373 GLU A C 1
ATOM 2930 O O . GLU A 1 373 ? 2.885 38.094 9.992 1 97.5 373 GLU A O 1
ATOM 2935 N N . GLU A 1 374 ? 3.32 39.875 8.773 1 98 374 GLU A N 1
ATOM 2936 C CA . GLU A 1 374 ? 2.775 39.312 7.551 1 98 374 GLU A CA 1
ATOM 2937 C C . GLU A 1 374 ? 3.547 38.031 7.145 1 98 374 GLU A C 1
ATOM 2939 O O . GLU A 1 374 ? 2.945 37.031 6.805 1 98 374 GLU A O 1
ATOM 2944 N N . THR A 1 375 ? 4.832 38.125 7.16 1 98.5 375 THR A N 1
ATOM 2945 C CA . THR A 1 375 ? 5.688 37 6.816 1 98.5 375 THR A CA 1
ATOM 2946 C C . THR A 1 375 ? 5.52 35.875 7.82 1 98.5 375 THR A C 1
ATOM 2948 O O . THR A 1 375 ? 5.512 34.688 7.445 1 98.5 375 THR A O 1
ATOM 2951 N N . ALA A 1 376 ? 5.453 36.219 9.062 1 98.62 376 ALA A N 1
ATOM 2952 C CA . ALA A 1 376 ? 5.238 35.219 10.102 1 98.62 376 ALA A CA 1
ATOM 2953 C C . ALA A 1 376 ? 3.93 34.469 9.883 1 98.62 376 ALA A C 1
ATOM 2955 O O . ALA A 1 376 ? 3.883 33.25 9.992 1 98.62 376 ALA A O 1
ATOM 2956 N N . LEU A 1 377 ? 2.883 35.188 9.594 1 98.69 377 LEU A N 1
ATOM 2957 C CA . LEU A 1 377 ? 1.592 34.562 9.336 1 98.69 377 LEU A CA 1
ATOM 2958 C C . LEU A 1 377 ? 1.665 33.688 8.102 1 98.69 377 LEU A C 1
ATOM 2960 O O . LEU A 1 377 ? 1.098 32.594 8.094 1 98.69 377 LEU A O 1
ATOM 2964 N N . ALA A 1 378 ? 2.311 34.156 7.043 1 98.81 378 ALA A N 1
ATOM 2965 C CA . ALA A 1 378 ? 2.486 33.344 5.84 1 98.81 378 ALA A CA 1
ATOM 2966 C C . ALA A 1 378 ? 3.209 32.031 6.16 1 98.81 378 ALA A C 1
ATOM 2968 O O . ALA A 1 378 ? 2.842 30.969 5.648 1 98.81 378 ALA A O 1
ATOM 2969 N N . ALA A 1 379 ? 4.188 32.094 6.988 1 98.88 379 ALA A N 1
ATOM 2970 C CA . ALA A 1 379 ? 5.004 30.938 7.355 1 98.88 379 ALA A CA 1
ATOM 2971 C C . ALA A 1 379 ? 4.184 29.906 8.125 1 98.88 379 ALA A C 1
ATOM 2973 O O . ALA A 1 379 ? 4.543 28.734 8.172 1 98.88 379 ALA A O 1
ATOM 2974 N N . LEU A 1 380 ? 3.072 30.344 8.664 1 98.81 380 LEU A N 1
ATOM 2975 C CA . LEU A 1 380 ? 2.229 29.438 9.453 1 98.81 380 LEU A CA 1
ATOM 2976 C C . LEU A 1 380 ? 1.021 28.984 8.641 1 98.81 380 LEU A C 1
ATOM 2978 O O . LEU A 1 380 ? 0.331 28.047 9.023 1 98.81 380 LEU A O 1
ATOM 2982 N N . THR A 1 381 ? 0.769 29.672 7.543 1 98.81 381 THR A N 1
ATOM 2983 C CA . THR A 1 381 ? -0.478 29.391 6.836 1 98.81 381 THR A CA 1
ATOM 2984 C C . THR A 1 381 ? -0.208 29.062 5.371 1 98.81 381 THR A C 1
ATOM 2986 O O . THR A 1 381 ? 0.07 27.922 5.027 1 98.81 381 THR A O 1
ATOM 2989 N N . THR A 1 382 ? -0.034 30.094 4.48 1 98.69 382 THR A N 1
ATOM 2990 C CA . THR A 1 382 ? 0.045 29.891 3.041 1 98.69 382 THR A CA 1
ATOM 2991 C C . THR A 1 382 ? 1.316 29.125 2.674 1 98.69 382 THR A C 1
ATOM 2993 O O . THR A 1 382 ? 1.27 28.156 1.908 1 98.69 382 THR A O 1
ATOM 2996 N N . GLU A 1 383 ? 2.451 29.531 3.211 1 98.62 383 GLU A N 1
ATOM 2997 C CA . GLU A 1 383 ? 3.709 28.859 2.908 1 98.62 383 GLU A CA 1
ATOM 2998 C C . GLU A 1 383 ? 3.736 27.453 3.5 1 98.62 383 GLU A C 1
ATOM 3000 O O . GLU A 1 383 ? 4.262 26.531 2.883 1 98.62 383 GLU A O 1
ATOM 3005 N N . ALA A 1 384 ? 3.205 27.344 4.688 1 98.81 384 ALA A N 1
ATOM 3006 C CA . ALA A 1 384 ? 3.139 26.031 5.32 1 98.81 384 ALA A CA 1
ATOM 3007 C C . ALA A 1 384 ? 2.232 25.094 4.531 1 98.81 384 ALA A C 1
ATOM 3009 O O . ALA A 1 384 ? 2.557 23.922 4.352 1 98.81 384 ALA A O 1
ATOM 3010 N N . ALA A 1 385 ? 1.123 25.578 4.09 1 98.56 385 ALA A N 1
ATOM 3011 C CA . ALA A 1 385 ? 0.195 24.781 3.287 1 98.56 385 ALA A CA 1
ATOM 3012 C C . ALA A 1 385 ? 0.857 24.312 1.998 1 98.56 385 ALA A C 1
ATOM 3014 O O . ALA A 1 385 ? 0.683 23.156 1.594 1 98.56 385 ALA A O 1
ATOM 3015 N N . ALA A 1 386 ? 1.579 25.188 1.396 1 97.62 386 ALA A N 1
ATOM 3016 C CA . ALA A 1 386 ? 2.291 24.828 0.171 1 97.62 386 ALA A CA 1
ATOM 3017 C C . ALA A 1 386 ? 3.334 23.75 0.433 1 97.62 386 ALA A C 1
ATOM 3019 O O . ALA A 1 386 ? 3.453 22.797 -0.338 1 97.62 386 ALA A O 1
ATOM 3020 N N . ALA A 1 387 ? 4.035 23.906 1.51 1 97.75 387 ALA A N 1
ATOM 3021 C CA . ALA A 1 387 ? 5.059 22.922 1.864 1 97.75 387 ALA A CA 1
ATOM 3022 C C . ALA A 1 387 ? 4.434 21.562 2.16 1 97.75 387 ALA A C 1
ATOM 3024 O O . ALA A 1 387 ? 5.047 20.531 1.903 1 97.75 387 ALA A O 1
ATOM 3025 N N . ALA A 1 388 ? 3.238 21.609 2.635 1 97.75 388 ALA A N 1
ATOM 3026 C CA . ALA A 1 388 ? 2.545 20.375 2.992 1 97.75 388 ALA A CA 1
ATOM 3027 C C . ALA A 1 388 ? 1.72 19.844 1.821 1 97.75 388 ALA A C 1
ATOM 3029 O O . ALA A 1 388 ? 1.114 18.766 1.911 1 97.75 388 ALA A O 1
ATOM 3030 N N . GLY A 1 389 ? 1.611 20.562 0.809 1 94.44 389 GLY A N 1
ATOM 3031 C CA . GLY A 1 389 ? 0.916 20.141 -0.396 1 94.44 389 GLY A CA 1
ATOM 3032 C C . GLY A 1 389 ? -0.593 20.234 -0.282 1 94.44 389 GLY A C 1
ATOM 3033 O O . GLY A 1 389 ? -1.321 19.422 -0.851 1 94.44 389 GLY A O 1
ATOM 3034 N N . ILE A 1 390 ? -1.059 21.141 0.538 1 95.88 390 ILE A N 1
ATOM 3035 C CA . ILE A 1 390 ? -2.502 21.234 0.732 1 95.88 390 ILE A CA 1
ATOM 3036 C C . ILE A 1 390 ? -2.941 22.688 0.652 1 95.88 390 ILE A C 1
ATOM 3038 O O . ILE A 1 390 ? -3.844 23.109 1.378 1 95.88 390 ILE A O 1
ATOM 3042 N N . ASP A 1 391 ? -2.262 23.484 -0.19 1 95.06 391 ASP A N 1
ATOM 3043 C CA . ASP A 1 391 ? -2.543 24.906 -0.295 1 95.06 391 ASP A CA 1
ATOM 3044 C C . ASP A 1 391 ? -3.895 25.156 -0.964 1 95.06 391 ASP A C 1
ATOM 3046 O O . ASP A 1 391 ? -4.438 26.266 -0.889 1 95.06 391 ASP A O 1
ATOM 3050 N N . ASN A 1 392 ? -4.488 24.172 -1.505 1 91.31 392 ASN A N 1
ATOM 3051 C CA . ASN A 1 392 ? -5.809 24.297 -2.115 1 91.31 392 ASN A CA 1
ATOM 3052 C C . ASN A 1 392 ? -6.922 24.062 -1.098 1 91.31 392 ASN A C 1
ATOM 3054 O O . ASN A 1 392 ? -8.094 24.297 -1.385 1 91.31 392 ASN A O 1
ATOM 3058 N N . LEU A 1 393 ? -6.527 23.672 0.105 1 93.94 393 LEU A N 1
ATOM 3059 C CA . LEU A 1 393 ? -7.527 23.25 1.08 1 93.94 393 LEU A CA 1
ATOM 3060 C C . LEU A 1 393 ? -7.465 24.125 2.33 1 93.94 393 LEU A C 1
ATOM 3062 O O . LEU A 1 393 ? -8.477 24.328 3.008 1 93.94 393 LEU A O 1
ATOM 3066 N N . VAL A 1 394 ? -6.27 24.5 2.691 1 96.75 394 VAL A N 1
ATOM 3067 C CA . VAL A 1 394 ? -6.082 25.219 3.947 1 96.75 394 VAL A CA 1
ATOM 3068 C C . VAL A 1 394 ? -5.074 26.359 3.752 1 96.75 394 VAL A C 1
ATOM 3070 O O . VAL A 1 394 ? -4.453 26.469 2.693 1 96.75 394 VAL A O 1
ATOM 3073 N N . GLY A 1 395 ? -5.02 27.25 4.742 1 97.81 395 GLY A N 1
ATOM 3074 C CA . GLY A 1 395 ? -4.027 28.312 4.727 1 97.81 395 GLY A CA 1
ATOM 3075 C C . GLY A 1 395 ? -4.625 29.672 4.473 1 97.81 395 GLY A C 1
ATOM 3076 O O . GLY A 1 395 ? -3.938 30.688 4.602 1 97.81 395 GLY A O 1
ATOM 3077 N N . LYS A 1 396 ? -5.906 29.719 4.141 1 98.19 396 LYS A N 1
ATOM 3078 C CA . LYS A 1 396 ? -6.637 30.953 3.912 1 98.19 396 LYS A CA 1
ATOM 3079 C C . LYS A 1 396 ? -8.07 30.859 4.438 1 98.19 396 LYS A C 1
ATOM 3081 O O . LYS A 1 396 ? -8.555 29.766 4.727 1 98.19 396 LYS A O 1
ATOM 3086 N N . LEU A 1 397 ? -8.641 32.031 4.695 1 98.31 397 LEU A N 1
ATOM 3087 C CA . LEU A 1 397 ? -10.086 32.125 4.883 1 98.31 397 LEU A CA 1
ATOM 3088 C C . LEU A 1 397 ? -10.789 32.438 3.564 1 98.31 397 LEU A C 1
ATOM 3090 O O . LEU A 1 397 ? -10.914 33.594 3.193 1 98.31 397 LEU A O 1
ATOM 3094 N N . ALA A 1 398 ? -11.211 31.422 2.924 1 96.38 398 ALA A N 1
ATOM 3095 C CA . ALA A 1 398 ? -11.836 31.578 1.611 1 96.38 398 ALA A CA 1
ATOM 3096 C C . ALA A 1 398 ? -12.906 30.5 1.393 1 96.38 398 ALA A C 1
ATOM 3098 O O . ALA A 1 398 ? -12.828 29.422 1.967 1 96.38 398 ALA A O 1
ATOM 3099 N N . PRO A 1 399 ? -13.859 30.891 0.528 1 94.81 399 PRO A N 1
ATOM 3100 C CA . PRO A 1 399 ? -14.883 29.875 0.244 1 94.81 399 PRO A CA 1
ATOM 3101 C C . PRO A 1 399 ? -14.297 28.578 -0.309 1 94.81 399 PRO A C 1
ATOM 3103 O O . PRO A 1 399 ? -13.414 28.609 -1.167 1 94.81 399 PRO A O 1
ATOM 3106 N N . GLY A 1 400 ? -14.789 27.484 0.199 1 92.81 400 GLY A N 1
ATOM 3107 C CA . GLY A 1 400 ? -14.328 26.188 -0.261 1 92.81 400 GLY A CA 1
ATOM 3108 C C . GLY A 1 400 ? -13.234 25.609 0.612 1 92.81 400 GLY A C 1
ATOM 3109 O O . GLY A 1 400 ? -13.023 24.391 0.625 1 92.81 400 GLY A O 1
ATOM 3110 N N . TYR A 1 401 ? -12.492 26.422 1.333 1 96 401 TYR A N 1
ATOM 3111 C CA . TYR A 1 401 ? -11.422 25.969 2.211 1 96 401 TYR A CA 1
ATOM 3112 C C . TYR A 1 401 ? -11.992 25.312 3.463 1 96 401 TYR A C 1
ATOM 3114 O O . TYR A 1 401 ? -13.156 25.516 3.809 1 96 401 TYR A O 1
ATOM 3122 N N . MET A 1 402 ? -11.211 24.484 4.07 1 96.62 402 MET A N 1
ATOM 3123 C CA . MET A 1 402 ? -11.617 23.844 5.32 1 96.62 402 MET A CA 1
ATOM 3124 C C . MET A 1 402 ? -11.852 24.875 6.414 1 96.62 402 MET A C 1
ATOM 3126 O O . MET A 1 402 ? -11.164 25.891 6.473 1 96.62 402 MET A O 1
ATOM 3130 N N . ALA A 1 403 ? -12.836 24.562 7.246 1 97.69 403 ALA A N 1
ATOM 3131 C CA . ALA A 1 403 ? -13.109 25.438 8.383 1 97.69 403 ALA A CA 1
ATOM 3132 C C . ALA A 1 403 ? -12.133 25.172 9.523 1 97.69 403 ALA A C 1
ATOM 3134 O O . ALA A 1 403 ? -12.539 24.812 10.633 1 97.69 403 ALA A O 1
ATOM 3135 N N . ASP A 1 404 ? -10.922 25.312 9.281 1 98.5 404 ASP A N 1
ATOM 3136 C CA . ASP A 1 404 ? -9.82 25.312 10.242 1 98.5 404 ASP A CA 1
ATOM 3137 C C . ASP A 1 404 ? -9.422 26.734 10.625 1 98.5 404 ASP A C 1
ATOM 3139 O O . ASP A 1 404 ? -8.875 27.484 9.797 1 98.5 404 ASP A O 1
ATOM 3143 N N . LEU A 1 405 ? -9.672 27.062 11.906 1 98.5 405 LEU A N 1
ATOM 3144 C CA . LEU A 1 405 ? -9.531 28.453 12.297 1 98.5 405 LEU A CA 1
ATOM 3145 C C . LEU A 1 405 ? -8.852 28.578 13.656 1 98.5 405 LEU A C 1
ATOM 3147 O O . LEU A 1 405 ? -8.922 27.656 14.477 1 98.5 405 LEU A O 1
ATOM 3151 N N . VAL A 1 406 ? -8.258 29.688 13.828 1 98.44 406 VAL A N 1
ATOM 3152 C CA . VAL A 1 406 ? -7.754 30.109 15.133 1 98.44 406 VAL A CA 1
ATOM 3153 C C . VAL A 1 406 ? -8.438 31.406 15.555 1 98.44 406 VAL A C 1
ATOM 3155 O O . VAL A 1 406 ? -8.375 32.406 14.836 1 98.44 406 VAL A O 1
ATOM 3158 N N . ILE A 1 407 ? -9.133 31.359 16.641 1 97.56 407 ILE A N 1
ATOM 3159 C CA . ILE A 1 407 ? -9.758 32.562 17.188 1 97.56 407 ILE A CA 1
ATOM 3160 C C . ILE A 1 407 ? -8.891 33.125 18.312 1 97.56 407 ILE A C 1
ATOM 3162 O O . ILE A 1 407 ? -8.578 32.438 19.281 1 97.56 407 ILE A O 1
ATOM 3166 N N . ALA A 1 408 ? -8.578 34.344 18.156 1 96.75 408 ALA A N 1
ATOM 3167 C CA . ALA A 1 408 ? -7.664 34.969 19.109 1 96.75 408 ALA A CA 1
ATOM 3168 C C . ALA A 1 408 ? -8.266 36.25 19.688 1 96.75 408 ALA A C 1
ATOM 3170 O O . ALA A 1 408 ? -9.039 36.938 19.016 1 96.75 408 ALA A O 1
ATOM 3171 N N . LYS A 1 409 ? -7.93 36.531 20.891 1 92.94 409 LYS A N 1
ATOM 3172 C CA . LYS A 1 409 ? -8.148 37.844 21.469 1 92.94 409 LYS A CA 1
ATOM 3173 C C . LYS A 1 409 ? -6.91 38.719 21.312 1 92.94 409 LYS A C 1
ATOM 3175 O O . LYS A 1 409 ? -5.852 38.406 21.875 1 92.94 409 LYS A O 1
ATOM 3180 N N . GLY A 1 410 ? -7.082 39.719 20.469 1 91.38 410 GLY A N 1
ATOM 3181 C CA . GLY A 1 410 ? -5.934 40.562 20.172 1 91.38 410 GLY A CA 1
ATOM 3182 C C . GLY A 1 410 ? -5.086 40.031 19.031 1 91.38 410 GLY A C 1
ATOM 3183 O O . GLY A 1 410 ? -5.531 39.156 18.266 1 91.38 410 GLY A O 1
ATOM 3184 N N . ASN A 1 411 ? -3.951 40.594 18.828 1 94 411 ASN A N 1
ATOM 3185 C CA . ASN A 1 411 ? -2.996 40.219 17.797 1 94 411 ASN A CA 1
ATOM 3186 C C . ASN A 1 411 ? -2.041 39.125 18.297 1 94 411 ASN A C 1
ATOM 3188 O O . ASN A 1 411 ? -1.225 39.375 19.188 1 94 411 ASN A O 1
ATOM 3192 N N . LEU A 1 412 ? -2.078 38.031 17.734 1 95.25 412 LEU A N 1
ATOM 3193 C CA . LEU A 1 412 ? -1.288 36.875 18.188 1 95.25 412 LEU A CA 1
ATOM 3194 C C . LEU A 1 412 ? 0.204 37.188 18.078 1 95.25 412 LEU A C 1
ATOM 3196 O O . LEU A 1 412 ? 1.012 36.594 18.812 1 95.25 412 LEU A O 1
ATOM 3200 N N . PHE A 1 413 ? 0.604 38 17.188 1 96.44 413 PHE A N 1
ATOM 3201 C CA . PHE A 1 413 ? 2.014 38.281 16.938 1 96.44 413 PHE A CA 1
ATOM 3202 C C . PHE A 1 413 ? 2.535 39.406 17.828 1 96.44 413 PHE A C 1
ATOM 3204 O O . PHE A 1 413 ? 3.691 39.812 17.703 1 96.44 413 PHE A O 1
ATOM 3211 N N . GLN A 1 414 ? 1.724 39.844 18.641 1 92 414 GLN A N 1
ATOM 3212 C CA . GLN A 1 414 ? 2.096 40.812 19.656 1 92 414 GLN A CA 1
ATOM 3213 C C . GLN A 1 414 ? 1.786 40.281 21.062 1 92 414 GLN A C 1
ATOM 3215 O O . GLN A 1 414 ? 2.543 39.5 21.609 1 92 414 GLN A O 1
ATOM 3220 N N . ASP A 1 415 ? 0.602 40.531 21.547 1 87.69 415 ASP A N 1
ATOM 3221 C CA . ASP A 1 415 ? 0.252 40.094 22.906 1 87.69 415 ASP A CA 1
ATOM 3222 C C . ASP A 1 415 ? -1.083 39.344 22.906 1 87.69 415 ASP A C 1
ATOM 3224 O O . ASP A 1 415 ? -1.707 39.188 23.969 1 87.69 415 ASP A O 1
ATOM 3228 N N . GLY A 1 416 ? -1.46 38.969 21.828 1 91.88 416 GLY A N 1
ATOM 3229 C CA . GLY A 1 416 ? -2.738 38.281 21.75 1 91.88 416 GLY A CA 1
ATOM 3230 C C . GLY A 1 416 ? -2.693 36.844 22.297 1 91.88 416 GLY A C 1
ATOM 3231 O O . GLY A 1 416 ? -1.614 36.312 22.547 1 91.88 416 GLY A O 1
ATOM 3232 N N . GLU A 1 417 ? -3.922 36.312 22.5 1 91.25 417 GLU A N 1
ATOM 3233 C CA . GLU A 1 417 ? -4.059 34.938 23.047 1 91.25 417 GLU A CA 1
ATOM 3234 C C . GLU A 1 417 ? -5.07 34.125 22.234 1 91.25 417 GLU A C 1
ATOM 3236 O O . GLU A 1 417 ? -6.094 34.656 21.797 1 91.25 417 GLU A O 1
ATOM 3241 N N . ILE A 1 418 ? -4.73 32.875 22.172 1 95.69 418 ILE A N 1
ATOM 3242 C CA . ILE A 1 418 ? -5.645 31.984 21.469 1 95.69 418 ILE A CA 1
ATOM 3243 C C . ILE A 1 418 ? -6.812 31.625 22.391 1 95.69 418 ILE A C 1
ATOM 3245 O O . ILE A 1 418 ? -6.609 31.125 23.5 1 95.69 418 ILE A O 1
ATOM 3249 N N . VAL A 1 419 ? -8.023 31.812 21.891 1 92.75 419 VAL A N 1
ATOM 3250 C CA . VAL A 1 419 ? -9.234 31.547 22.656 1 92.75 419 VAL A CA 1
ATOM 3251 C C . VAL A 1 419 ? -9.797 30.188 22.281 1 92.75 419 VAL A C 1
ATOM 3253 O O . VAL A 1 419 ? -10.258 29.438 23.141 1 92.75 419 VAL A O 1
ATOM 3256 N N . SER A 1 420 ? -9.812 29.922 21.047 1 94.31 420 SER A N 1
ATOM 3257 C CA . SER A 1 420 ? -10.289 28.625 20.578 1 94.31 420 SER A CA 1
ATOM 3258 C C . SER A 1 420 ? -9.703 28.297 19.203 1 94.31 420 SER A C 1
ATOM 3260 O O . SER A 1 420 ? -9.203 29.172 18.5 1 94.31 420 SER A O 1
ATOM 3262 N N . VAL A 1 421 ? -9.703 27.078 18.969 1 97.75 421 VAL A N 1
ATOM 3263 C CA . VAL A 1 421 ? -9.266 26.547 17.672 1 97.75 421 VAL A CA 1
ATOM 3264 C C . VAL A 1 421 ? -10.383 25.703 17.062 1 97.75 421 VAL A C 1
ATOM 3266 O O . VAL A 1 421 ? -11.047 24.938 17.75 1 97.75 421 VAL A O 1
ATOM 3269 N N . TRP A 1 422 ? -10.68 25.984 15.812 1 97.69 422 TRP A N 1
ATOM 3270 C CA . TRP A 1 422 ? -11.695 25.219 15.094 1 97.69 422 TRP A CA 1
ATOM 3271 C C . TRP A 1 422 ? -11.039 24.172 14.188 1 97.69 422 TRP A C 1
ATOM 3273 O O . TRP A 1 422 ? -10.172 24.5 13.375 1 97.69 422 TRP A O 1
ATOM 3283 N N . LEU A 1 423 ? -11.438 22.969 14.336 1 98.19 423 LEU A N 1
ATOM 3284 C CA . LEU A 1 423 ? -11 21.859 13.492 1 98.19 423 LEU A CA 1
ATOM 3285 C C . LEU A 1 423 ? -12.156 21.328 12.656 1 98.19 423 LEU A C 1
ATOM 3287 O O . LEU A 1 423 ? -13.047 20.656 13.18 1 98.19 423 LEU A O 1
ATOM 3291 N N . GLN A 1 424 ? -12.078 21.625 11.414 1 96.81 424 GLN A N 1
ATOM 3292 C CA . GLN A 1 424 ? -13.125 21.188 10.492 1 96.81 424 GLN A CA 1
ATOM 3293 C C . GLN A 1 424 ? -14.5 21.656 10.961 1 96.81 424 GLN A C 1
ATOM 3295 O O . GLN A 1 424 ? -15.453 20.859 10.992 1 96.81 424 GLN A O 1
ATOM 3300 N N . GLY A 1 425 ? -14.555 22.766 11.406 1 96 425 GLY A N 1
ATOM 3301 C CA . GLY A 1 425 ? -15.828 23.359 11.773 1 96 425 GLY A CA 1
ATOM 3302 C C . GLY A 1 425 ? -16.219 23.094 13.219 1 96 425 GLY A C 1
ATOM 3303 O O . GLY A 1 425 ? -17.234 23.609 13.688 1 96 425 GLY A O 1
ATOM 3304 N N . GLU A 1 426 ? -15.453 22.375 13.93 1 94.25 426 GLU A N 1
ATOM 3305 C CA . GLU A 1 426 ? -15.734 22.062 15.328 1 94.25 426 GLU A CA 1
ATOM 3306 C C . GLU A 1 426 ? -14.797 22.828 16.25 1 94.25 426 GLU A C 1
ATOM 3308 O O . GLU A 1 426 ? -13.57 22.75 16.109 1 94.25 426 GLU A O 1
ATOM 3313 N N . GLU A 1 427 ? -15.375 23.438 17.25 1 93.81 427 GLU A N 1
ATOM 3314 C CA . GLU A 1 427 ? -14.609 24.328 18.125 1 93.81 427 GLU A CA 1
ATOM 3315 C C . GLU A 1 427 ? -13.977 23.547 19.281 1 93.81 427 GLU A C 1
ATOM 3317 O O . GLU A 1 427 ? -14.617 22.672 19.875 1 93.81 427 GLU A O 1
ATOM 3322 N N . GLN A 1 428 ? -12.766 23.812 19.484 1 91.5 428 GLN A N 1
ATOM 3323 C CA . GLN A 1 428 ? -12.055 23.391 20.688 1 91.5 428 GLN A CA 1
ATOM 3324 C C . GLN A 1 428 ? -11.586 24.578 21.516 1 91.5 428 GLN A C 1
ATOM 3326 O O . GLN A 1 428 ? -10.672 25.297 21.109 1 91.5 428 GLN A O 1
ATOM 3331 N N . LYS A 1 429 ? -12.164 24.703 22.625 1 87.38 429 LYS A N 1
ATOM 3332 C CA . LYS A 1 429 ? -11.859 25.875 23.453 1 87.38 429 LYS A CA 1
ATOM 3333 C C . LYS A 1 429 ? -10.531 25.688 24.188 1 87.38 429 LYS A C 1
ATOM 3335 O O . LYS A 1 429 ? -10.227 24.594 24.672 1 87.38 429 LYS A O 1
ATOM 3340 N N . GLN A 1 430 ? -9.695 26.562 24.109 1 76.75 430 GLN A N 1
ATOM 3341 C CA . GLN A 1 430 ? -8.375 26.531 24.734 1 76.75 430 GLN A CA 1
ATOM 3342 C C . GLN A 1 430 ? -8.383 27.234 26.078 1 76.75 430 GLN A C 1
ATOM 3344 O O . GLN A 1 430 ? -7.527 26.969 26.938 1 76.75 430 GLN A O 1
ATOM 3349 N N . LEU A 1 431 ? -9.133 28.188 26.297 1 63.75 431 LEU A N 1
ATOM 3350 C CA . LEU A 1 431 ? -9.148 28.922 27.562 1 63.75 431 LEU A CA 1
ATOM 3351 C C . LEU A 1 431 ? -10.086 28.266 28.562 1 63.75 431 LEU A C 1
ATOM 3353 O O . LEU A 1 431 ? -11.109 27.688 28.188 1 63.75 431 LEU A O 1
ATOM 3357 N N . ALA A 1 432 ? -9.539 27.781 29.75 1 51.91 432 ALA A N 1
ATOM 3358 C CA . ALA A 1 432 ? -10.242 27.203 30.891 1 51.91 432 ALA A CA 1
ATOM 3359 C C . ALA A 1 432 ? -11.641 27.797 31.031 1 51.91 432 ALA A C 1
ATOM 3361 O O . ALA A 1 432 ? -11.844 28.984 30.781 1 51.91 432 ALA A O 1
ATOM 3362 N N . PRO A 1 433 ? -12.586 26.812 31 1 49.84 433 PRO A N 1
ATOM 3363 C CA . PRO A 1 433 ? -13.969 27.234 31.219 1 49.84 433 PRO A CA 1
ATOM 3364 C C . PRO A 1 433 ? -14.078 28.375 32.25 1 49.84 433 PRO A C 1
ATOM 3366 O O . PRO A 1 433 ? -15.07 29.109 32.25 1 49.84 433 PRO A O 1
ATOM 3369 N N . GLU A 1 434 ? -13.102 28.406 33.031 1 50.75 434 GLU A N 1
ATOM 3370 C CA . GLU A 1 434 ? -13.156 29.375 34.125 1 50.75 434 GLU A CA 1
ATOM 3371 C C . GLU A 1 434 ? -13.258 30.797 33.594 1 50.75 434 GLU A C 1
ATOM 3373 O O . GLU A 1 434 ? -13.828 31.688 34.219 1 50.75 434 GLU A O 1
ATOM 3378 N N . TYR A 1 435 ? -12.82 30.844 32.375 1 52.56 435 TYR A N 1
ATOM 3379 C CA . TYR A 1 435 ? -12.805 32.188 31.812 1 52.56 435 TYR A CA 1
ATOM 3380 C C . TYR A 1 435 ? -14.219 32.656 31.484 1 52.56 435 TYR A C 1
ATOM 3382 O O . TYR A 1 435 ? -14.516 33.844 31.562 1 52.56 435 TYR A O 1
ATOM 3390 N N . GLN A 1 436 ? -14.945 31.656 31.188 1 56.44 436 GLN A N 1
ATOM 3391 C CA . GLN A 1 436 ? -16.312 32.031 30.797 1 56.44 436 GLN A CA 1
ATOM 3392 C C . GLN A 1 436 ? -17.109 32.469 32.031 1 56.44 436 GLN A C 1
ATOM 3394 O O . GLN A 1 436 ? -18.125 33.156 31.891 1 56.44 436 GLN A O 1
ATOM 3399 N N . TRP A 1 437 ? -16.656 32.094 33.156 1 62.12 437 TRP A N 1
ATOM 3400 C CA . TRP A 1 437 ? -17.422 32.406 34.375 1 62.12 437 TRP A CA 1
ATOM 3401 C C . TRP A 1 437 ? -16.953 33.719 34.969 1 62.12 437 TRP A C 1
ATOM 3403 O O . TRP A 1 437 ? -17.484 34.156 35.969 1 62.12 437 TRP A O 1
ATOM 3413 N N . GLN A 1 438 ? -16.016 34.312 34.188 1 62.72 438 GLN A N 1
ATOM 3414 C CA . GLN A 1 438 ? -15.57 35.594 34.75 1 62.72 438 GLN A CA 1
ATOM 3415 C C . GLN A 1 438 ? -16.641 36.688 34.594 1 62.72 438 GLN A C 1
ATOM 3417 O O . GLN A 1 438 ? -17.281 36.781 33.531 1 62.72 438 GLN A O 1
ATOM 3422 N N . GLY A 1 439 ? -16.984 37.281 35.656 1 69.88 439 GLY A N 1
ATOM 3423 C CA . GLY A 1 439 ? -18 38.344 35.688 1 69.88 439 GLY A CA 1
ATOM 3424 C C . GLY A 1 439 ? -18.656 38.469 37.062 1 69.88 439 GLY A C 1
ATOM 3425 O O . GLY A 1 439 ? -18.219 37.875 38.031 1 69.88 439 GLY A O 1
ATOM 3426 N N . SER A 1 440 ? -19.578 39.5 37.062 1 74.31 440 SER A N 1
ATOM 3427 C CA . SER A 1 440 ? -20.406 39.719 38.25 1 74.31 440 SER A CA 1
ATOM 3428 C C . SER A 1 440 ? -21.797 39.125 38.062 1 74.31 440 SER A C 1
ATOM 3430 O O . SER A 1 440 ? -22.422 39.281 37.031 1 74.31 440 SER A O 1
ATOM 3432 N N . TYR A 1 441 ? -22.047 38.25 38.938 1 76.75 441 TYR A N 1
ATOM 3433 C CA . TYR A 1 441 ? -23.344 37.594 38.969 1 76.75 441 TYR A CA 1
ATOM 3434 C C . TYR A 1 441 ? -24.141 38 40.188 1 76.75 441 TYR A C 1
ATOM 3436 O O . TYR A 1 441 ? -23.578 38.25 41.25 1 76.75 441 TYR A O 1
ATOM 3444 N N . ARG A 1 442 ? -25.484 38.281 39.969 1 77.25 442 ARG A N 1
ATOM 3445 C CA . ARG A 1 442 ? -26.391 38.469 41.094 1 77.25 442 ARG A CA 1
ATOM 3446 C C . ARG A 1 442 ? -27.172 37.188 41.375 1 77.25 442 ARG A C 1
ATOM 3448 O O . ARG A 1 442 ? -27.938 36.719 40.531 1 77.25 442 ARG A O 1
ATOM 3455 N N . LEU A 1 443 ? -26.891 36.594 42.531 1 74.19 443 LEU A N 1
ATOM 3456 C CA . LEU A 1 443 ? -27.547 35.375 42.938 1 74.19 443 LEU A CA 1
ATOM 3457 C C . LEU A 1 443 ? -28.688 35.656 43.906 1 74.19 443 LEU A C 1
ATOM 3459 O O . LEU A 1 443 ? -28.531 36.469 44.812 1 74.19 443 LEU A O 1
ATOM 3463 N N . HIS A 1 444 ? -29.797 35.188 43.594 1 70.44 444 HIS A N 1
ATOM 3464 C CA . HIS A 1 444 ? -30.938 35.281 44.5 1 70.44 444 HIS A CA 1
ATOM 3465 C C . HIS A 1 444 ? -31.188 33.938 45.188 1 70.44 444 HIS A C 1
ATOM 3467 O O . HIS A 1 444 ? -31.484 32.938 44.531 1 70.44 444 HIS A O 1
ATOM 3473 N N . LEU A 1 445 ? -30.875 33.812 46.312 1 66.94 445 LEU A N 1
ATOM 3474 C CA . LEU A 1 445 ? -31.141 32.656 47.156 1 66.94 445 LEU A CA 1
ATOM 3475 C C . LEU A 1 445 ? -32.25 32.938 48.156 1 66.94 445 LEU A C 1
ATOM 3477 O O . LEU A 1 445 ? -31.969 33.531 49.219 1 66.94 445 LEU A O 1
ATOM 3481 N N . ALA A 1 446 ? -33.344 32.562 47.906 1 64.62 446 ALA A N 1
ATOM 3482 C CA . ALA A 1 446 ? -34.5 32.906 48.719 1 64.62 446 ALA A CA 1
ATOM 3483 C C . ALA A 1 446 ? -34.656 34.406 48.875 1 64.62 446 ALA A C 1
ATOM 3485 O O . ALA A 1 446 ? -34.875 35.125 47.906 1 64.62 446 ALA A O 1
ATOM 3486 N N . GLU A 1 447 ? -34.438 34.969 50.062 1 65.19 447 GLU A N 1
ATOM 3487 C CA . GLU A 1 447 ? -34.594 36.406 50.344 1 65.19 447 GLU A CA 1
ATOM 3488 C C . GLU A 1 447 ? -33.25 37.125 50.375 1 65.19 447 GLU A C 1
ATOM 3490 O O . GLU A 1 447 ? -33.188 38.312 50.594 1 65.19 447 GLU A O 1
ATOM 3495 N N . LEU A 1 448 ? -32.219 36.375 50.031 1 68.38 448 LEU A N 1
ATOM 3496 C CA . LEU A 1 448 ? -30.891 36.938 50.094 1 68.38 448 LEU A CA 1
ATOM 3497 C C . LEU A 1 448 ? -30.359 37.25 48.688 1 68.38 448 LEU A C 1
ATOM 3499 O O . LEU A 1 448 ? -30.453 36.406 47.781 1 68.38 448 LEU A O 1
ATOM 3503 N N . GLU A 1 449 ? -30.031 38.5 48.531 1 74.31 449 GLU A N 1
ATOM 3504 C CA . GLU A 1 449 ? -29.344 38.906 47.281 1 74.31 449 GLU A CA 1
ATOM 3505 C C . GLU A 1 449 ? -27.828 38.906 47.469 1 74.31 449 GLU A C 1
ATOM 3507 O O . GLU A 1 449 ? -27.312 39.562 48.375 1 74.31 449 GLU A O 1
ATOM 3512 N N . LEU A 1 450 ? -27.188 38.031 46.719 1 77.5 450 LEU A N 1
ATOM 3513 C CA . LEU A 1 450 ? -25.734 37.875 46.812 1 77.5 450 LEU A CA 1
ATOM 3514 C C . LEU A 1 450 ? -25.078 38.281 45.5 1 77.5 450 LEU A C 1
ATOM 3516 O O . LEU A 1 450 ? -25.594 38 44.406 1 77.5 450 LEU A O 1
ATOM 3520 N N . ASP A 1 451 ? -24.062 39.094 45.719 1 79.31 451 ASP A N 1
ATOM 3521 C CA . ASP A 1 451 ? -23.266 39.469 44.562 1 79.31 451 ASP A CA 1
ATOM 3522 C C . ASP A 1 451 ? -22.031 38.562 44.438 1 79.31 451 ASP A C 1
ATOM 3524 O O . ASP A 1 451 ? -21.203 38.5 45.344 1 79.31 451 ASP A O 1
ATOM 3528 N N . LEU A 1 452 ? -22.016 37.812 43.281 1 79.81 452 LEU A N 1
ATOM 3529 C CA . LEU A 1 452 ? -20.891 36.938 42.969 1 79.81 452 LEU A CA 1
ATOM 3530 C C . LEU A 1 452 ? -19.969 37.594 41.969 1 79.81 452 LEU A C 1
ATOM 3532 O O . LEU A 1 452 ? -20.406 38 40.875 1 79.81 452 LEU A O 1
ATOM 3536 N N . GLU A 1 453 ? -18.828 37.812 42.469 1 80.31 453 GLU A N 1
ATOM 3537 C CA . GLU A 1 453 ? -17.812 38.312 41.562 1 80.31 453 GLU A CA 1
ATOM 3538 C C . GLU A 1 453 ? -16.734 37.25 41.281 1 80.31 453 GLU A C 1
ATOM 3540 O O . GLU A 1 453 ? -16.109 36.75 42.219 1 80.31 453 GLU A O 1
ATOM 3545 N N . LEU A 1 454 ? -16.656 36.906 39.969 1 77.94 454 LEU A N 1
ATOM 3546 C CA . LEU A 1 454 ? -15.656 35.938 39.562 1 77.94 454 LEU A CA 1
ATOM 3547 C C . LEU A 1 454 ? -14.594 36.594 38.688 1 77.94 454 LEU A C 1
ATOM 3549 O O . LEU A 1 454 ? -14.922 37.312 37.75 1 77.94 454 LEU A O 1
ATOM 3553 N N . GLN A 1 455 ? -13.398 36.562 39.156 1 73.38 455 GLN A N 1
ATOM 3554 C CA . GLN A 1 455 ? -12.297 37.188 38.438 1 73.38 455 GLN A CA 1
ATOM 3555 C C . GLN A 1 455 ? -11.148 36.188 38.25 1 73.38 455 GLN A C 1
ATOM 3557 O O . GLN A 1 455 ? -10.945 35.312 39.094 1 73.38 455 GLN A O 1
ATOM 3562 N N . LEU A 1 456 ? -10.547 36.281 37.125 1 68.19 456 LEU A N 1
ATOM 3563 C CA . LEU A 1 456 ? -9.352 35.5 36.875 1 68.19 456 LEU A CA 1
ATOM 3564 C C . LEU A 1 456 ? -8.117 36.156 37.469 1 68.19 456 LEU A C 1
ATOM 3566 O O . LEU A 1 456 ? -7.984 37.375 37.406 1 68.19 456 LEU A O 1
ATOM 3570 N N . THR A 1 457 ? -7.293 35.406 38.25 1 65.06 457 THR A N 1
ATOM 3571 C CA . THR A 1 457 ? -6.074 35.969 38.844 1 65.06 457 THR A CA 1
ATOM 3572 C C . THR A 1 457 ? -5.098 36.375 37.75 1 65.06 457 THR A C 1
ATOM 3574 O O . THR A 1 457 ? -5.129 35.844 36.625 1 65.06 457 THR A O 1
ATOM 3577 N N . GLN A 1 458 ? -4.41 37.469 38 1 57.06 458 GLN A N 1
ATOM 3578 C CA . GLN A 1 458 ? -3.375 37.969 37.094 1 57.06 458 GLN A CA 1
ATOM 3579 C C . GLN A 1 458 ? -2.195 37 37.031 1 57.06 458 GLN A C 1
ATOM 3581 O O . GLN A 1 458 ? -1.394 37.094 36.094 1 57.06 458 GLN A O 1
ATOM 3586 N N . GLN A 1 459 ? -2.01 36.188 38 1 56.16 459 GLN A N 1
ATOM 3587 C CA . GLN A 1 459 ? -0.85 35.312 38.031 1 56.16 459 GLN A CA 1
ATOM 3588 C C . GLN A 1 459 ? -1.067 34.062 37.188 1 56.16 459 GLN A C 1
ATOM 3590 O O . GLN A 1 459 ? -2.158 33.5 37.156 1 56.16 459 GLN A O 1
ATOM 3595 N N . THR A 1 460 ? -0.33 33.719 36.25 1 52.69 460 THR A N 1
ATOM 3596 C CA . THR A 1 460 ? -0.326 32.5 35.438 1 52.69 460 THR A CA 1
ATOM 3597 C C . THR A 1 460 ? 0.084 31.297 36.281 1 52.69 460 THR A C 1
ATOM 3599 O O . THR A 1 460 ? 1.084 31.359 37 1 52.69 460 THR A O 1
ATOM 3602 N N . PRO A 1 461 ? -0.667 30.203 36.344 1 55.5 461 PRO A N 1
ATOM 3603 C CA . PRO A 1 461 ? -1.876 30.031 35.531 1 55.5 461 PRO A CA 1
ATOM 3604 C C . PRO A 1 461 ? -3.082 30.766 36.094 1 55.5 461 PRO A C 1
ATOM 3606 O O . PRO A 1 461 ? -3.232 30.844 37.312 1 55.5 461 PRO A O 1
ATOM 3609 N N . ARG A 1 462 ? -3.932 31.453 35.25 1 58.88 462 ARG A N 1
ATOM 3610 C CA . ARG A 1 462 ? -5.09 32.219 35.688 1 58.88 462 ARG A CA 1
ATOM 3611 C C . ARG A 1 462 ? -6.172 31.328 36.281 1 58.88 462 ARG A C 1
ATOM 3613 O O . ARG A 1 462 ? -6.609 30.375 35.625 1 58.88 462 ARG A O 1
ATOM 3620 N N . LYS A 1 463 ? -6.254 31.406 37.562 1 65.38 463 LYS A N 1
ATOM 3621 C CA . LYS A 1 463 ? -7.301 30.672 38.25 1 65.38 463 LYS A CA 1
ATOM 3622 C C . LYS A 1 463 ? -8.508 31.562 38.531 1 65.38 463 LYS A C 1
ATOM 3624 O O . LYS A 1 463 ? -8.359 32.781 38.688 1 65.38 463 LYS A O 1
ATOM 3629 N N . LEU A 1 464 ? -9.664 30.938 38.406 1 70.5 464 LEU A N 1
ATOM 3630 C CA . LEU A 1 464 ? -10.898 31.641 38.719 1 70.5 464 LEU A CA 1
ATOM 3631 C C . LEU A 1 464 ? -11.039 31.828 40.219 1 70.5 464 LEU A C 1
ATOM 3633 O O . LEU A 1 464 ? -10.898 30.859 41 1 70.5 464 LEU A O 1
ATOM 3637 N N . ARG A 1 465 ? -10.977 33.062 40.594 1 75 465 ARG A N 1
ATOM 3638 C CA . ARG A 1 465 ? -11.273 33.406 41.969 1 75 465 ARG A CA 1
ATOM 3639 C C . ARG A 1 465 ? -12.539 34.25 42.062 1 75 465 ARG A C 1
ATOM 3641 O O . ARG A 1 465 ? -12.906 34.938 41.125 1 75 465 ARG A O 1
ATOM 3648 N N . GLY A 1 466 ? -13.305 34 43.062 1 76.56 466 GLY A N 1
ATOM 3649 C CA . GLY A 1 466 ? -14.531 34.781 43.219 1 76.56 466 GLY A CA 1
ATOM 3650 C C . GLY A 1 466 ? -14.859 35.094 44.656 1 76.56 466 GLY A C 1
ATOM 3651 O O . GLY A 1 466 ? -14.289 34.5 45.562 1 76.56 466 GLY A O 1
ATOM 3652 N N . ASN A 1 467 ? -15.492 36.156 44.812 1 80.44 467 ASN A N 1
ATOM 3653 C CA . ASN A 1 467 ? -16.031 36.594 46.125 1 80.44 467 ASN A CA 1
ATOM 3654 C C . ASN A 1 467 ? -17.547 36.719 46.062 1 80.44 467 ASN A C 1
ATOM 3656 O O . ASN A 1 467 ? -18.109 37.062 45 1 80.44 467 ASN A O 1
ATOM 3660 N N . LEU A 1 468 ? -18.141 36.281 47.094 1 79.12 468 LEU A N 1
ATOM 3661 C CA . LEU A 1 468 ? -19.562 36.5 47.312 1 79.12 468 LEU A CA 1
ATOM 3662 C C . LEU A 1 468 ? -19.812 37.594 48.312 1 79.12 468 LEU A C 1
ATOM 3664 O O . LEU A 1 468 ? -19.25 37.594 49.438 1 79.12 468 LEU A O 1
ATOM 3668 N N . SER A 1 469 ? -20.484 38.562 47.844 1 77.88 469 SER A N 1
ATOM 3669 C CA . SER A 1 469 ? -20.734 39.688 48.75 1 77.88 469 SER A CA 1
ATOM 3670 C C . SER A 1 469 ? -22.234 39.875 48.969 1 77.88 469 SER A C 1
ATOM 3672 O O . SER A 1 469 ? -23.047 39.625 48.094 1 77.88 469 SER A O 1
ATOM 3674 N N . SER A 1 470 ? -22.656 40 50.281 1 73 470 SER A N 1
ATOM 3675 C CA . SER A 1 470 ? -23.969 40.469 50.688 1 73 470 SER A CA 1
ATOM 3676 C C . SER A 1 470 ? -23.875 41.719 51.562 1 73 470 SER A C 1
ATOM 3678 O O . SER A 1 470 ? -23.438 41.625 52.719 1 73 470 SER A O 1
ATOM 3680 N N . GLY A 1 471 ? -24.281 42.969 51.125 1 68 471 GLY A N 1
ATOM 3681 C CA . GLY A 1 471 ? -24.062 44.188 51.875 1 68 471 GLY A CA 1
ATOM 3682 C C . GLY A 1 471 ? -22.594 44.5 52.094 1 68 471 GLY A C 1
ATOM 3683 O O . GLY A 1 471 ? -21.828 44.594 51.156 1 68 471 GLY A O 1
ATOM 3684 N N . ASP A 1 472 ? -22.141 44.656 53.438 1 69.31 472 ASP A N 1
ATOM 3685 C CA . ASP A 1 472 ? -20.781 45.062 53.781 1 69.31 472 ASP A CA 1
ATOM 3686 C C . ASP A 1 472 ? -19.891 43.844 54.031 1 69.31 472 ASP A C 1
ATOM 3688 O O . ASP A 1 472 ? -18.703 43.969 54.312 1 69.31 472 ASP A O 1
ATOM 3692 N N . GLN A 1 473 ? -20.406 42.656 53.875 1 73.25 473 GLN A N 1
ATOM 3693 C CA . GLN A 1 473 ? -19.625 41.469 54.188 1 73.25 473 GLN A CA 1
ATOM 3694 C C . GLN A 1 473 ? -19.172 40.781 52.906 1 73.25 473 GLN A C 1
ATOM 3696 O O . GLN A 1 473 ? -19.984 40.594 52 1 73.25 473 GLN A O 1
ATOM 3701 N N . GLN A 1 474 ? -17.891 40.531 52.781 1 77.44 474 GLN A N 1
ATOM 3702 C CA . GLN A 1 474 ? -17.312 39.812 51.656 1 77.44 474 GLN A CA 1
ATOM 3703 C C . GLN A 1 474 ? -16.719 38.5 52.094 1 77.44 474 GLN A C 1
ATOM 3705 O O . GLN A 1 474 ? -16 38.406 53.094 1 77.44 474 GLN A O 1
ATOM 3710 N N . ILE A 1 475 ? -17.219 37.5 51.406 1 79 475 ILE A N 1
ATOM 3711 C CA . ILE A 1 475 ? -16.688 36.156 51.688 1 79 475 ILE A CA 1
ATOM 3712 C C . ILE A 1 475 ? -16 35.594 50.469 1 79 475 ILE A C 1
ATOM 3714 O O . ILE A 1 475 ? -16.578 35.594 49.375 1 79 475 ILE A O 1
ATOM 3718 N N . ALA A 1 476 ? -14.82 35.094 50.656 1 79.69 476 ALA A N 1
ATOM 3719 C CA . ALA A 1 476 ? -14.062 34.469 49.594 1 79.69 476 ALA A CA 1
ATOM 3720 C C . ALA A 1 476 ? -14.586 33.062 49.312 1 79.69 476 ALA A C 1
ATOM 3722 O O . ALA A 1 476 ? -14.914 32.312 50.25 1 79.69 476 ALA A O 1
ATOM 3723 N N . LEU A 1 477 ? -14.695 32.781 48 1 80 477 LEU A N 1
ATOM 3724 C CA . LEU A 1 477 ? -15.148 31.453 47.594 1 80 477 LEU A CA 1
ATOM 3725 C C . LEU A 1 477 ? -14.047 30.406 47.75 1 80 477 LEU A C 1
ATOM 3727 O O . LEU A 1 477 ? -12.859 30.734 47.594 1 80 477 LEU A O 1
ATOM 3731 N N . ALA A 1 478 ? -14.547 29.234 48.219 1 78.06 478 ALA A N 1
ATOM 3732 C CA . ALA A 1 478 ? -13.617 28.109 48.344 1 78.06 478 ALA A CA 1
ATOM 3733 C C . ALA A 1 478 ? -13.992 26.984 47.375 1 78.06 478 ALA A C 1
ATOM 3735 O O . ALA A 1 478 ? -15.164 26.844 47 1 78.06 478 ALA A O 1
ATOM 3736 N N . HIS A 1 479 ? -12.977 26.25 46.875 1 78.12 479 HIS A N 1
ATOM 3737 C CA . HIS A 1 479 ? -13.141 25.047 46.062 1 78.12 479 HIS A CA 1
ATOM 3738 C C . HIS A 1 479 ? -13.891 25.375 44.781 1 78.12 479 HIS A C 1
ATOM 3740 O O . HIS A 1 479 ? -14.859 24.688 44.438 1 78.12 479 HIS A O 1
ATOM 3746 N N . LEU A 1 480 ? -13.477 26.406 44.156 1 72.38 480 LEU A N 1
ATOM 3747 C CA . LEU A 1 480 ? -14.086 26.781 42.906 1 72.38 480 LEU A CA 1
ATOM 3748 C C . LEU A 1 480 ? -13.68 25.812 41.781 1 72.38 480 LEU A C 1
ATOM 3750 O O . LEU A 1 480 ? -12.484 25.609 41.562 1 72.38 480 LEU A O 1
ATOM 3754 N N . LYS A 1 481 ? -14.656 25.109 41.344 1 73.62 481 LYS A N 1
ATOM 3755 C CA . LYS A 1 481 ? -14.508 24.234 40.219 1 73.62 481 LYS A CA 1
ATOM 3756 C C . LYS A 1 481 ? -15.43 24.641 39.062 1 73.62 481 LYS A C 1
ATOM 3758 O O . LYS A 1 481 ? -16.641 24.781 39.25 1 73.62 481 LYS A O 1
ATOM 3763 N N . ALA A 1 482 ? -14.867 25.062 37.969 1 67.06 482 ALA A N 1
ATOM 3764 C CA . ALA A 1 482 ? -15.672 25.5 36.844 1 67.06 482 ALA A CA 1
ATOM 3765 C C . ALA A 1 482 ? -15.469 24.578 35.625 1 67.06 482 ALA A C 1
ATOM 3767 O O . ALA A 1 482 ? -14.344 24.188 35.344 1 67.06 482 ALA A O 1
ATOM 3768 N N . ASP A 1 483 ? -16.578 24.062 35.188 1 66.31 483 ASP A N 1
ATOM 3769 C CA . ASP A 1 483 ? -16.594 23.406 33.906 1 66.31 483 ASP A CA 1
ATOM 3770 C C . ASP A 1 483 ? -17.391 24.219 32.875 1 66.31 483 ASP A C 1
ATOM 3772 O O . ASP A 1 483 ? -17.828 25.328 33.188 1 66.31 483 ASP A O 1
ATOM 3776 N N . SER A 1 484 ? -17.562 23.812 31.578 1 63.38 484 SER A N 1
ATOM 3777 C CA . SER A 1 484 ? -18.234 24.562 30.516 1 63.38 484 SER A CA 1
ATOM 3778 C C . SER A 1 484 ? -19.703 24.812 30.859 1 63.38 484 SER A C 1
ATOM 3780 O O . SER A 1 484 ? -20.297 25.781 30.391 1 63.38 484 SER A O 1
ATOM 3782 N N . LYS A 1 485 ? -20.25 24.094 31.688 1 67.19 485 LYS A N 1
ATOM 3783 C CA . LYS A 1 485 ? -21.688 24.234 31.938 1 67.19 485 LYS A CA 1
ATOM 3784 C C . LYS A 1 485 ? -21.969 24.422 33.438 1 67.19 485 LYS A C 1
ATOM 3786 O O . LYS A 1 485 ? -23.062 24.812 33.812 1 67.19 485 LYS A O 1
ATOM 3791 N N . ARG A 1 486 ? -20.922 24.141 34.156 1 67.5 486 ARG A N 1
ATOM 3792 C CA . ARG A 1 486 ? -21.203 24.172 35.562 1 67.5 486 ARG A CA 1
ATOM 3793 C C . ARG A 1 486 ? -20.109 24.891 36.344 1 67.5 486 ARG A C 1
ATOM 3795 O O . ARG A 1 486 ? -18.922 24.688 36.062 1 67.5 486 ARG A O 1
ATOM 3802 N N . LEU A 1 487 ? -20.578 25.734 37.188 1 74.44 487 LEU A N 1
ATOM 3803 C CA . LEU A 1 487 ? -19.703 26.375 38.156 1 74.44 487 LEU A CA 1
ATOM 3804 C C . LEU A 1 487 ? -20.094 25.984 39.562 1 74.44 487 LEU A C 1
ATOM 3806 O O . LEU A 1 487 ? -21.25 26.172 39.969 1 74.44 487 LEU A O 1
ATOM 3810 N N . SER A 1 488 ? -19.203 25.359 40.25 1 79.44 488 SER A N 1
ATOM 3811 C CA . SER A 1 488 ? -19.484 24.984 41.625 1 79.44 488 SER A CA 1
ATOM 3812 C C . SER A 1 488 ? -18.484 25.625 42.594 1 79.44 488 SER A C 1
ATOM 3814 O O . SER A 1 488 ? -17.312 25.75 42.281 1 79.44 488 SER A O 1
ATOM 3816 N N . PHE A 1 489 ? -18.938 26.141 43.562 1 79.25 489 PHE A N 1
ATOM 3817 C CA . PHE A 1 489 ? -18.078 26.672 44.625 1 79.25 489 PHE A CA 1
ATOM 3818 C C . PHE A 1 489 ? -18.719 26.469 46 1 79.25 489 PHE A C 1
ATOM 3820 O O . PHE A 1 489 ? -19.922 26.203 46.094 1 79.25 489 PHE A O 1
ATOM 3827 N N . SER A 1 490 ? -17.891 26.406 47 1 79.44 490 SER A N 1
ATOM 3828 C CA . SER A 1 490 ? -18.359 26.344 48.406 1 79.44 490 SER A CA 1
ATOM 3829 C C . SER A 1 490 ? -18.172 27.688 49.094 1 79.44 490 SER A C 1
ATOM 3831 O O . SER A 1 490 ? -17.188 28.391 48.844 1 79.44 490 SER A O 1
ATOM 3833 N N . VAL A 1 491 ? -19.141 28.094 49.812 1 75.75 491 VAL A N 1
ATOM 3834 C CA . VAL A 1 491 ? -19.078 29.344 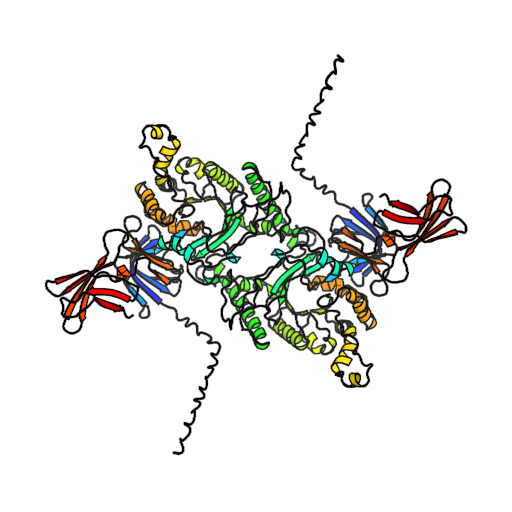50.562 1 75.75 491 VAL A CA 1
ATOM 3835 C C . VAL A 1 491 ? -19.688 29.172 51.938 1 75.75 491 VAL A C 1
ATOM 3837 O O . VAL A 1 491 ? -20.656 28.422 52.125 1 75.75 491 VAL A O 1
ATOM 3840 N N . ASN A 1 492 ? -18.984 29.75 52.844 1 75 492 ASN A N 1
ATOM 3841 C CA . ASN A 1 492 ? -19.531 29.797 54.188 1 75 492 ASN A CA 1
ATOM 3842 C C . ASN A 1 492 ? -20.547 30.922 54.344 1 75 492 ASN A C 1
ATOM 3844 O O . ASN A 1 492 ? -20.156 32.094 54.438 1 75 492 ASN A O 1
ATOM 3848 N N . LEU A 1 493 ? -21.766 30.594 54.469 1 68.69 493 LEU A N 1
ATOM 3849 C CA . LEU A 1 493 ? -22.828 31.594 54.531 1 68.69 493 LEU A CA 1
ATOM 3850 C C . LEU A 1 493 ? -23.344 31.719 55.969 1 68.69 493 LEU A C 1
ATOM 3852 O O . LEU A 1 493 ? -24.484 32.125 56.188 1 68.69 493 LEU A O 1
ATOM 3856 N N . GLN A 1 494 ? -22.562 31.422 56.812 1 69.06 494 GLN A N 1
ATOM 3857 C CA . GLN A 1 494 ? -22.984 31.562 58.219 1 69.06 494 GLN A CA 1
ATOM 3858 C C . GLN A 1 494 ? -23.422 33 58.531 1 69.06 494 GLN A C 1
ATOM 3860 O O . GLN A 1 494 ? -24.375 33.219 59.25 1 69.06 494 GLN A O 1
ATOM 3865 N N . GLY A 1 495 ? -22.75 33.906 57.938 1 66.12 495 GLY A N 1
ATOM 3866 C CA . GLY A 1 495 ? -23.078 35.312 58.156 1 66.12 495 GLY A CA 1
ATOM 3867 C C . GLY A 1 495 ? -24.406 35.719 57.562 1 66.12 495 GLY A C 1
ATOM 3868 O O . GLY A 1 495 ? -25 36.719 57.969 1 66.12 495 GLY A O 1
ATOM 3869 N N . ALA A 1 496 ? -24.922 34.938 56.719 1 64.94 496 ALA A N 1
ATOM 3870 C CA . ALA A 1 496 ? -26.188 35.25 56.062 1 64.94 496 ALA A CA 1
ATOM 3871 C C . ALA A 1 496 ? -27.312 34.375 56.625 1 64.94 496 ALA A C 1
ATOM 3873 O O . ALA A 1 496 ? -28.422 34.344 56.094 1 64.94 496 ALA A O 1
ATOM 3874 N N . GLY A 1 497 ? -27.109 33.688 57.719 1 64.69 497 GLY A N 1
ATOM 3875 C CA . GLY A 1 497 ? -28.125 32.938 58.438 1 64.69 497 GLY A CA 1
ATOM 3876 C C . GLY A 1 497 ? -28.234 31.5 58 1 64.69 497 GLY A C 1
ATOM 3877 O O . GLY A 1 497 ? -29.125 30.766 58.438 1 64.69 497 GLY A O 1
ATOM 3878 N N . ILE A 1 498 ? -27.422 31.219 57.031 1 65.62 498 ILE A N 1
ATOM 3879 C CA . ILE A 1 498 ? -27.453 29.812 56.594 1 65.62 498 ILE A CA 1
ATOM 3880 C C . ILE A 1 498 ? -26.281 29.062 57.25 1 65.62 498 ILE A C 1
ATOM 3882 O O . ILE A 1 498 ? -25.125 29.422 57.031 1 65.62 498 ILE A O 1
ATOM 3886 N N . ASN A 1 499 ? -26.594 28.234 58.094 1 66.56 499 ASN A N 1
ATOM 3887 C CA . ASN A 1 499 ? -25.578 27.516 58.844 1 66.56 499 ASN A CA 1
ATOM 3888 C C . ASN A 1 499 ? -24.859 26.484 57.969 1 66.56 499 ASN A C 1
ATOM 3890 O O . ASN A 1 499 ? -25.484 25.812 57.156 1 66.56 499 ASN A O 1
ATOM 3894 N N . GLY A 1 500 ? -23.438 26.453 58.031 1 68.31 500 GLY A N 1
ATOM 3895 C CA . GLY A 1 500 ? -22.594 25.469 57.406 1 68.31 500 GLY A CA 1
ATOM 3896 C C . GLY A 1 500 ? -22.016 25.953 56.062 1 68.31 500 GLY A C 1
ATOM 3897 O O . GLY A 1 500 ? -22.203 27.109 55.688 1 68.31 500 GLY A O 1
ATOM 3898 N N . ILE A 1 501 ? -21.141 25.188 55.531 1 73.06 501 ILE A N 1
ATOM 3899 C CA . ILE A 1 501 ? -20.562 25.422 54.219 1 73.06 501 ILE A CA 1
ATOM 3900 C C . ILE A 1 501 ? -21.547 25.031 53.125 1 73.06 501 ILE A C 1
ATOM 3902 O O . ILE A 1 501 ? -22.047 23.891 53.094 1 73.06 501 ILE A O 1
ATOM 3906 N N . SER A 1 502 ? -22.031 26.062 52.531 1 75 502 SER A N 1
ATOM 3907 C CA . SER A 1 502 ? -22.938 25.812 51.406 1 75 502 SER A CA 1
ATOM 3908 C C . SER A 1 502 ? -22.172 25.578 50.125 1 75 502 SER A C 1
ATOM 3910 O O . SER A 1 502 ? -21.188 26.281 49.844 1 75 502 SER A O 1
ATOM 3912 N N . ARG A 1 503 ? -22.594 24.484 49.438 1 76.25 503 ARG A N 1
ATOM 3913 C CA . ARG A 1 503 ? -22.078 24.234 48.094 1 76.25 503 ARG A CA 1
ATOM 3914 C C . ARG A 1 503 ? -23.062 24.734 47.031 1 76.25 503 ARG A C 1
ATOM 3916 O O . ARG A 1 503 ? -24.234 24.328 47.031 1 76.25 503 ARG A O 1
ATOM 3923 N N . LEU A 1 504 ? -22.594 25.703 46.375 1 75.69 504 LEU A N 1
ATOM 3924 C CA . LEU A 1 504 ? -23.406 26.25 45.281 1 75.69 504 LEU A CA 1
ATOM 3925 C C . LEU A 1 504 ? -22.891 25.766 43.938 1 75.69 504 LEU A C 1
ATOM 3927 O O . LEU A 1 504 ? -21.688 25.719 43.688 1 75.69 504 LEU A O 1
ATOM 3931 N N . THR A 1 505 ? -23.812 25.312 43.156 1 76.75 505 THR A N 1
ATOM 3932 C CA . THR A 1 505 ? -23.5 24.922 41.781 1 76.75 505 THR A CA 1
ATOM 3933 C C . THR A 1 505 ? -24.344 25.719 40.781 1 76.75 505 THR A C 1
ATOM 3935 O O . THR A 1 505 ? -25.578 25.766 40.906 1 76.75 505 THR A O 1
ATOM 3938 N N . LEU A 1 506 ? -23.688 26.484 39.938 1 72.75 506 LEU A N 1
ATOM 3939 C CA . LEU A 1 506 ? -24.328 27.234 38.875 1 72.75 506 LEU A CA 1
ATOM 3940 C C . LEU A 1 506 ? -24.25 26.469 37.562 1 72.75 506 LEU A C 1
ATOM 3942 O O . LEU A 1 506 ? -23.203 25.906 37.219 1 72.75 506 LEU A O 1
ATOM 3946 N N . TRP A 1 507 ? -25.391 26.328 37 1 68.88 507 TRP A N 1
ATOM 3947 C CA . TRP A 1 507 ? -25.484 25.656 35.719 1 68.88 507 TRP A CA 1
ATOM 3948 C C . TRP A 1 507 ? -25.812 26.641 34.594 1 68.88 507 TRP A C 1
ATOM 3950 O O . TRP A 1 507 ? -26.594 27.578 34.812 1 68.88 507 TRP A O 1
ATOM 3960 N N . GLN A 1 508 ? -25.031 26.641 33.594 1 57.03 508 GLN A N 1
ATOM 3961 C CA . GLN A 1 508 ? -25.406 27.375 32.375 1 57.03 508 GLN A CA 1
ATOM 3962 C C . GLN A 1 508 ? -26.25 26.516 31.453 1 57.03 508 GLN A C 1
ATOM 3964 O O . GLN A 1 508 ? -25.875 25.391 31.109 1 57.03 508 GLN A O 1
ATOM 3969 N N . ASP A 1 509 ? -27.516 26.688 31.453 1 51.22 509 ASP A N 1
ATOM 3970 C CA . ASP A 1 509 ? -28.391 25.984 30.531 1 51.22 509 ASP A CA 1
ATOM 3971 C C . ASP A 1 509 ? -28.188 26.484 29.094 1 51.22 509 ASP A C 1
ATOM 3973 O O . ASP A 1 509 ? -27.969 27.672 28.875 1 51.22 509 ASP A O 1
ATOM 3977 N N . ASP A 1 510 ? -27.812 25.625 28.297 1 43.28 510 ASP A N 1
ATOM 3978 C CA . ASP A 1 510 ? -28 26 26.891 1 43.28 510 ASP A CA 1
ATOM 3979 C C . ASP A 1 510 ? -29.422 26.5 26.641 1 43.28 510 ASP A C 1
ATOM 3981 O O . ASP A 1 510 ? -30.375 26.031 27.25 1 43.28 510 ASP A O 1
ATOM 3985 N N . MET B 1 1 ? 74.562 -27.656 37.062 1 24.27 1 MET B N 1
ATOM 3986 C CA . MET B 1 1 ? 73.438 -26.734 37.125 1 24.27 1 MET B CA 1
ATOM 3987 C C . MET B 1 1 ? 73.062 -26.25 35.719 1 24.27 1 MET B C 1
ATOM 3989 O O . MET B 1 1 ? 73.875 -25.562 35.062 1 24.27 1 MET B O 1
ATOM 3993 N N . LYS B 1 2 ? 72.375 -27.188 35.031 1 29.73 2 LYS B N 1
ATOM 3994 C CA . LYS B 1 2 ? 72.125 -27.375 33.594 1 29.73 2 LYS B CA 1
ATOM 3995 C C . LYS B 1 2 ? 71.375 -26.188 32.969 1 29.73 2 LYS B C 1
ATOM 3997 O O . LYS B 1 2 ? 70.375 -25.734 33.531 1 29.73 2 LYS B O 1
ATOM 4002 N N . PRO B 1 3 ? 72.188 -25.375 32.344 1 30.45 3 PRO B N 1
ATOM 4003 C CA . PRO B 1 3 ? 71.688 -24.078 31.812 1 30.45 3 PRO B CA 1
ATOM 4004 C C . PRO B 1 3 ? 70.5 -24.203 30.906 1 30.45 3 PRO B C 1
ATOM 4006 O O . PRO B 1 3 ? 70.5 -24.922 29.906 1 30.45 3 PRO B O 1
ATOM 4009 N N . SER B 1 4 ? 69.312 -24.484 31.5 1 31.31 4 SER B N 1
ATOM 4010 C CA . SER B 1 4 ? 68.062 -24.766 30.844 1 31.31 4 SER B CA 1
ATOM 4011 C C . SER B 1 4 ? 67.625 -23.609 29.953 1 31.31 4 SER B C 1
ATOM 4013 O O . SER B 1 4 ? 67.5 -22.484 30.422 1 31.31 4 SER B O 1
ATOM 4015 N N . PHE B 1 5 ? 68.312 -23.625 28.797 1 32.38 5 PHE B N 1
ATOM 4016 C CA . PHE B 1 5 ? 68.062 -22.547 27.828 1 32.38 5 PHE B CA 1
ATOM 4017 C C . PHE B 1 5 ? 66.562 -22.375 27.562 1 32.38 5 PHE B C 1
ATOM 4019 O O . PHE B 1 5 ? 65.875 -23.344 27.281 1 32.38 5 PHE B O 1
ATOM 4026 N N . PRO B 1 6 ? 65.938 -21.406 28.234 1 31.45 6 PRO B N 1
ATOM 4027 C CA . PRO B 1 6 ? 64.5 -21.234 28.109 1 31.45 6 PRO B CA 1
ATOM 4028 C C . PRO B 1 6 ? 64.062 -21.047 26.672 1 31.45 6 PRO B C 1
ATOM 4030 O O . PRO B 1 6 ? 64.75 -20.453 25.859 1 31.45 6 PRO B O 1
ATOM 4033 N N . ALA B 1 7 ? 63.344 -22.016 26.109 1 28.81 7 ALA B N 1
ATOM 4034 C CA . ALA B 1 7 ? 62.812 -22.094 24.75 1 28.81 7 ALA B CA 1
ATOM 4035 C C . ALA B 1 7 ? 62 -20.844 24.406 1 28.81 7 ALA B C 1
ATOM 4037 O O . ALA B 1 7 ? 61.156 -20.406 25.188 1 28.81 7 ALA B O 1
ATOM 4038 N N . ALA B 1 8 ? 62.625 -19.969 23.672 1 27.06 8 ALA B N 1
ATOM 4039 C CA . ALA B 1 8 ? 62.062 -18.734 23.141 1 27.06 8 ALA B CA 1
ATOM 4040 C C . ALA B 1 8 ? 60.688 -18.969 22.516 1 27.06 8 ALA B C 1
ATOM 4042 O O . ALA B 1 8 ? 60.531 -19.859 21.688 1 27.06 8 ALA B O 1
ATOM 4043 N N . LYS B 1 9 ? 59.656 -18.719 23.297 1 25.5 9 LYS B N 1
ATOM 4044 C CA . LYS B 1 9 ? 58.25 -18.688 22.891 1 25.5 9 LYS B CA 1
ATOM 4045 C C . LYS B 1 9 ? 58.062 -17.922 21.594 1 25.5 9 LYS B C 1
ATOM 4047 O O . LYS B 1 9 ? 58.312 -16.703 21.547 1 25.5 9 LYS B O 1
ATOM 4052 N N . LEU B 1 10 ? 58.531 -18.516 20.5 1 24.39 10 LEU B N 1
ATOM 4053 C CA . LEU B 1 10 ? 58.281 -17.891 19.188 1 24.39 10 LEU B CA 1
ATOM 4054 C C . LEU B 1 10 ? 56.812 -17.516 19.031 1 24.39 10 LEU B C 1
ATOM 4056 O O . LEU B 1 10 ? 55.938 -18.391 19.062 1 24.39 10 LEU B O 1
ATOM 4060 N N . LEU B 1 11 ? 56.406 -16.453 19.75 1 25.77 11 LEU B N 1
ATOM 4061 C CA . LEU B 1 11 ? 55.062 -15.922 19.562 1 25.77 11 LEU B CA 1
ATOM 4062 C C . LEU B 1 11 ? 54.781 -15.656 18.094 1 25.77 11 LEU B C 1
ATOM 4064 O O . LEU B 1 11 ? 55.469 -14.844 17.453 1 25.77 11 LEU B O 1
ATOM 4068 N N . PHE B 1 12 ? 54.469 -16.719 17.312 1 24.67 12 PHE B N 1
ATOM 4069 C CA . PHE B 1 12 ? 54 -16.531 15.953 1 24.67 12 PHE B CA 1
ATOM 4070 C C . PHE B 1 12 ? 52.844 -15.57 15.906 1 24.67 12 PHE B C 1
ATOM 4072 O O . PHE B 1 12 ? 51.812 -15.82 16.547 1 24.67 12 PHE B O 1
ATOM 4079 N N . ILE B 1 13 ? 53.156 -14.273 15.961 1 25.05 13 ILE B N 1
ATOM 4080 C CA . ILE B 1 13 ? 52.156 -13.242 15.719 1 25.05 13 ILE B CA 1
ATOM 4081 C C . ILE B 1 13 ? 51.438 -13.508 14.391 1 25.05 13 ILE B C 1
ATOM 4083 O O . ILE B 1 13 ? 52.062 -13.477 13.336 1 25.05 13 ILE B O 1
ATOM 4087 N N . SER B 1 14 ? 50.531 -14.461 14.391 1 24.53 14 SER B N 1
ATOM 4088 C CA . SER B 1 14 ? 49.719 -14.609 13.195 1 24.53 14 SER B CA 1
ATOM 4089 C C . SER B 1 14 ? 49.031 -13.305 12.828 1 24.53 14 SER B C 1
ATOM 4091 O O . SER B 1 14 ? 48.312 -12.727 13.641 1 24.53 14 SER B O 1
ATOM 4093 N N . LEU B 1 15 ? 49.812 -12.484 12.102 1 25.64 15 LEU B N 1
ATOM 4094 C CA . LEU B 1 15 ? 49.219 -11.328 11.453 1 25.64 15 LEU B CA 1
ATOM 4095 C C . LEU B 1 15 ? 47.938 -11.719 10.734 1 25.64 15 LEU B C 1
ATOM 4097 O O . LEU B 1 15 ? 47.938 -12.516 9.797 1 25.64 15 LEU B O 1
ATOM 4101 N N . VAL B 1 16 ? 46.875 -11.781 11.477 1 26.67 16 VAL B N 1
ATOM 4102 C CA . VAL B 1 16 ? 45.531 -11.914 10.922 1 26.67 16 VAL B CA 1
ATOM 4103 C C . VAL B 1 16 ? 45.281 -10.805 9.906 1 26.67 16 VAL B C 1
ATOM 4105 O O . VAL B 1 16 ? 45.219 -9.625 10.273 1 26.67 16 VAL B O 1
ATOM 4108 N N . ALA B 1 17 ? 46 -10.922 8.75 1 26.02 17 ALA B N 1
ATOM 4109 C CA . ALA B 1 17 ? 45.594 -10.062 7.641 1 26.02 17 ALA B CA 1
ATOM 4110 C C . ALA B 1 17 ? 44.062 -10.016 7.488 1 26.02 17 ALA B C 1
ATOM 4112 O O . ALA B 1 17 ? 43.438 -11.047 7.25 1 26.02 17 ALA B O 1
ATOM 4113 N N . CYS B 1 18 ? 43.469 -9.234 8.312 1 25.08 18 CYS B N 1
ATOM 4114 C CA . CYS B 1 18 ? 42.094 -8.914 8.07 1 25.08 18 CYS B CA 1
ATOM 4115 C C . CYS B 1 18 ? 41.875 -8.438 6.641 1 25.08 18 CYS B C 1
ATOM 4117 O O . CYS B 1 18 ? 42.312 -7.34 6.281 1 25.08 18 CYS B O 1
ATOM 4119 N N . SER B 1 19 ? 42.125 -9.336 5.73 1 25.92 19 SER B N 1
ATOM 4120 C CA . SER B 1 19 ? 41.688 -8.961 4.383 1 25.92 19 SER B CA 1
ATOM 4121 C C . SER B 1 19 ? 40.344 -8.234 4.41 1 25.92 19 SER B C 1
ATOM 4123 O O . SER B 1 19 ? 39.375 -8.734 4.969 1 25.92 19 SER B O 1
ATOM 4125 N N . ALA B 1 20 ? 40.438 -6.941 4.547 1 28.23 20 ALA B N 1
ATOM 4126 C CA . ALA B 1 20 ? 39.312 -6.098 4.207 1 28.23 20 ALA B CA 1
ATOM 4127 C C . ALA B 1 20 ? 38.562 -6.645 2.988 1 28.23 20 ALA B C 1
ATOM 4129 O O . ALA B 1 20 ? 39.094 -6.656 1.881 1 28.23 20 ALA B O 1
ATOM 4130 N N . TYR B 1 21 ? 37.875 -7.727 3.193 1 24.17 21 TYR B N 1
ATOM 4131 C CA . TYR B 1 21 ? 36.938 -8.102 2.131 1 24.17 21 TYR B CA 1
ATOM 4132 C C . TYR B 1 21 ? 36.156 -6.891 1.649 1 24.17 21 TYR B C 1
ATOM 4134 O O . TYR B 1 21 ? 35.375 -6.32 2.402 1 24.17 21 TYR B O 1
ATOM 4142 N N . ALA B 1 22 ? 36.844 -5.855 1.017 1 27.5 22 ALA B N 1
ATOM 4143 C CA . ALA B 1 22 ? 36.125 -4.91 0.157 1 27.5 22 ALA B CA 1
ATOM 4144 C C . ALA B 1 22 ? 34.844 -5.523 -0.391 1 27.5 22 ALA B C 1
ATOM 4146 O O . ALA B 1 22 ? 34.75 -6.734 -0.601 1 27.5 22 ALA B O 1
ATOM 4147 N N . ASP B 1 23 ? 33.844 -4.723 -0.251 1 27.98 23 ASP B N 1
ATOM 4148 C CA . ASP B 1 23 ? 32.531 -4.988 -0.828 1 27.98 23 ASP B CA 1
ATOM 4149 C C . ASP B 1 23 ? 32.625 -5.695 -2.176 1 27.98 23 ASP B C 1
ATOM 4151 O O . ASP B 1 23 ? 33.219 -5.145 -3.119 1 27.98 23 ASP B O 1
ATOM 4155 N N . GLU B 1 24 ? 33.25 -6.875 -2.229 1 29.16 24 GLU B N 1
ATOM 4156 C CA . GLU B 1 24 ? 33.062 -7.613 -3.479 1 29.16 24 GLU B CA 1
ATOM 4157 C C . GLU B 1 24 ? 31.812 -7.168 -4.215 1 29.16 24 GLU B C 1
ATOM 4159 O O . GLU B 1 24 ? 30.703 -7.359 -3.727 1 29.16 24 GLU B O 1
ATOM 4164 N N . THR B 1 25 ? 31.797 -5.977 -4.711 1 31.41 25 THR B N 1
ATOM 4165 C CA . THR B 1 25 ? 30.953 -5.836 -5.891 1 31.41 25 THR B CA 1
ATOM 4166 C C . THR B 1 25 ? 30.797 -7.176 -6.602 1 31.41 25 THR B C 1
ATOM 4168 O O . THR B 1 25 ? 31.75 -7.684 -7.199 1 31.41 25 THR B O 1
ATOM 4171 N N . GLN B 1 26 ? 30.453 -8.195 -5.957 1 31.42 26 GLN B N 1
ATOM 4172 C CA . GLN B 1 26 ? 30.109 -9.398 -6.707 1 31.42 26 GLN B CA 1
ATOM 4173 C C . GLN B 1 26 ? 29.891 -9.078 -8.18 1 31.42 26 GLN B C 1
ATOM 4175 O O . GLN B 1 26 ? 28.938 -8.359 -8.531 1 31.42 26 GLN B O 1
ATOM 4180 N N . LEU B 1 27 ? 30.875 -8.742 -8.969 1 33.5 27 LEU B N 1
ATOM 4181 C CA . LEU B 1 27 ? 30.688 -8.984 -10.398 1 33.5 27 LEU B CA 1
ATOM 4182 C C . LEU B 1 27 ? 29.625 -10.055 -10.633 1 33.5 27 LEU B C 1
ATOM 4184 O O . LEU B 1 27 ? 29.828 -11.219 -10.297 1 33.5 27 LEU B O 1
ATOM 4188 N N . THR B 1 28 ? 28.5 -9.875 -10.117 1 36.19 28 THR B N 1
ATOM 4189 C CA . THR B 1 28 ? 27.453 -10.781 -10.594 1 36.19 28 THR B CA 1
ATOM 4190 C C . THR B 1 28 ? 27.797 -11.312 -11.984 1 36.19 28 THR B C 1
ATOM 4192 O O . THR B 1 28 ? 27.969 -10.539 -12.922 1 36.19 28 THR B O 1
ATOM 4195 N N . ASP B 1 29 ? 28.828 -12.008 -12.148 1 37.72 29 ASP B N 1
ATOM 4196 C CA . ASP B 1 29 ? 28.938 -12.75 -13.406 1 37.72 29 ASP B CA 1
ATOM 4197 C C . ASP B 1 29 ? 27.562 -12.898 -14.078 1 37.72 29 ASP B C 1
ATOM 4199 O O . ASP B 1 29 ? 26.719 -13.656 -13.609 1 37.72 29 ASP B O 1
ATOM 4203 N N . ASN B 1 30 ? 27.109 -11.891 -14.531 1 48 30 ASN B N 1
ATOM 4204 C CA . ASN B 1 30 ? 25.906 -11.797 -15.367 1 48 30 ASN B CA 1
ATOM 4205 C C . ASN B 1 30 ? 26.031 -12.664 -16.625 1 48 30 ASN B C 1
ATOM 4207 O O . ASN B 1 30 ? 25.438 -12.359 -17.656 1 48 30 ASN B O 1
ATOM 4211 N N . THR B 1 31 ? 27.078 -13.438 -16.719 1 58.25 31 THR B N 1
ATOM 4212 C CA . THR B 1 31 ? 27.094 -14.242 -17.938 1 58.25 31 THR B CA 1
ATOM 4213 C C . THR B 1 31 ? 25.844 -15.109 -18.031 1 58.25 31 THR B C 1
ATOM 4215 O O . THR B 1 31 ? 25.531 -15.852 -17.094 1 58.25 31 THR B O 1
ATOM 4218 N N . PRO B 1 32 ? 25.25 -14.789 -19.016 1 68.94 32 PRO B N 1
ATOM 4219 C CA . PRO B 1 32 ? 24.031 -15.586 -19.172 1 68.94 32 PRO B CA 1
ATOM 4220 C C . PRO B 1 32 ? 24.312 -17.094 -19.141 1 68.94 32 PRO B C 1
ATOM 4222 O O . PRO B 1 32 ? 25.297 -17.562 -19.703 1 68.94 32 PRO B O 1
ATOM 4225 N N . ARG B 1 33 ? 23.75 -17.75 -18.25 1 81.38 33 ARG B N 1
ATOM 4226 C CA . ARG B 1 33 ? 23.797 -19.219 -18.219 1 81.38 33 ARG B CA 1
ATOM 4227 C C . ARG B 1 33 ? 22.875 -19.812 -19.266 1 81.38 33 ARG B C 1
ATOM 4229 O O . ARG B 1 33 ? 21.672 -19.578 -19.266 1 81.38 33 ARG B O 1
ATOM 4236 N N . LEU B 1 34 ? 23.5 -20.359 -20.281 1 91.31 34 LEU B N 1
ATOM 4237 C CA . LEU B 1 34 ? 22.75 -21.031 -21.344 1 91.31 34 LEU B CA 1
ATOM 4238 C C . LEU B 1 34 ? 22.641 -22.531 -21.062 1 91.31 34 LEU B C 1
ATOM 4240 O O . LEU B 1 34 ? 23.641 -23.203 -20.875 1 91.31 34 LEU B O 1
ATOM 4244 N N . THR B 1 35 ? 21.438 -23.047 -20.922 1 94.38 35 THR B N 1
ATOM 4245 C CA . THR B 1 35 ? 21.172 -24.469 -20.719 1 94.38 35 THR B CA 1
ATOM 4246 C C . THR B 1 35 ? 20.312 -25.016 -21.844 1 94.38 35 THR B C 1
ATOM 4248 O O . THR B 1 35 ? 19.281 -24.422 -22.203 1 94.38 35 THR B O 1
ATOM 4251 N N . ALA B 1 36 ? 20.781 -26.125 -22.438 1 95.38 36 ALA B N 1
ATOM 4252 C CA . ALA B 1 36 ? 20.031 -26.766 -23.5 1 95.38 36 ALA B CA 1
ATOM 4253 C C . ALA B 1 36 ? 19.469 -28.109 -23.047 1 95.38 36 ALA B C 1
ATOM 4255 O O . ALA B 1 36 ? 20.219 -29.031 -22.719 1 95.38 36 ALA B O 1
ATOM 4256 N N . LEU B 1 37 ? 18.188 -28.219 -22.875 1 96.56 37 LEU B N 1
ATOM 4257 C CA . LEU B 1 37 ? 17.5 -29.5 -22.641 1 96.56 37 LEU B CA 1
ATOM 4258 C C . LEU B 1 37 ? 17.203 -30.203 -23.953 1 96.56 37 LEU B C 1
ATOM 4260 O O . LEU B 1 37 ? 16.281 -29.828 -24.672 1 96.56 37 LEU B O 1
ATOM 4264 N N . THR B 1 38 ? 17.953 -31.281 -24.25 1 94.81 38 THR B N 1
ATOM 4265 C CA . THR B 1 38 ? 18 -31.797 -25.609 1 94.81 38 THR B CA 1
ATOM 4266 C C . THR B 1 38 ? 17.266 -33.125 -25.703 1 94.81 38 THR B C 1
ATOM 4268 O O . THR B 1 38 ? 17.094 -33.844 -24.703 1 94.81 38 THR B O 1
ATOM 4271 N N . HIS B 1 39 ? 16.734 -33.438 -26.938 1 95.06 39 HIS B N 1
ATOM 4272 C CA . HIS B 1 39 ? 16.172 -34.688 -27.375 1 95.06 39 HIS B CA 1
ATOM 4273 C C . HIS B 1 39 ? 14.922 -35.062 -26.578 1 95.06 39 HIS B C 1
ATOM 4275 O O . HIS B 1 39 ? 14.648 -36.219 -26.344 1 95.06 39 HIS B O 1
ATOM 4281 N N . ALA B 1 40 ? 14.273 -34.062 -26.078 1 96.06 40 ALA B N 1
ATOM 4282 C CA . ALA B 1 40 ? 13.062 -34.281 -25.297 1 96.06 40 ALA B CA 1
ATOM 4283 C C . ALA B 1 40 ? 11.82 -34.156 -26.172 1 96.06 40 ALA B C 1
ATOM 4285 O O . ALA B 1 40 ? 11.883 -33.656 -27.297 1 96.06 40 ALA B O 1
ATOM 4286 N N . LYS B 1 41 ? 10.75 -34.812 -25.719 1 97.25 41 LYS B N 1
ATOM 4287 C CA . LYS B 1 41 ? 9.422 -34.469 -26.219 1 97.25 41 LYS B CA 1
ATOM 4288 C C . LYS B 1 41 ? 8.914 -33.156 -25.562 1 97.25 41 LYS B C 1
ATOM 4290 O O . LYS B 1 41 ? 8.773 -33.094 -24.344 1 97.25 41 LYS B O 1
ATOM 4295 N N . LEU B 1 42 ? 8.703 -32.156 -26.375 1 98.06 42 LEU B N 1
ATOM 4296 C CA . LEU B 1 42 ? 8.273 -30.859 -25.859 1 98.06 42 LEU B CA 1
ATOM 4297 C C . LEU B 1 42 ? 6.77 -30.672 -26.031 1 98.06 42 LEU B C 1
ATOM 4299 O O . LEU B 1 42 ? 6.262 -30.703 -27.156 1 98.06 42 LEU B O 1
ATOM 4303 N N . MET B 1 43 ? 6.07 -30.547 -24.938 1 98.06 43 MET B N 1
ATOM 4304 C CA . MET B 1 43 ? 4.684 -30.109 -25 1 98.06 43 MET B CA 1
ATOM 4305 C C . MET B 1 43 ? 4.598 -28.578 -25.031 1 98.06 43 MET B C 1
ATOM 4307 O O . MET B 1 43 ? 4.512 -27.938 -23.984 1 98.06 43 MET B O 1
ATOM 4311 N N . LEU B 1 44 ? 4.566 -27.984 -26.188 1 98 44 LEU B N 1
ATOM 4312 C CA . LEU B 1 44 ? 4.656 -26.547 -26.359 1 98 44 LEU B CA 1
ATOM 4313 C C . LEU B 1 44 ? 3.428 -25.859 -25.766 1 98 44 LEU B C 1
ATOM 4315 O O . LEU B 1 44 ? 3.547 -24.828 -25.109 1 98 44 LEU B O 1
ATOM 4319 N N . SER B 1 45 ? 2.332 -26.312 -26.062 1 97.56 45 SER B N 1
ATOM 4320 C CA . SER B 1 45 ? 1.013 -25.922 -25.594 1 97.56 45 SER B CA 1
ATOM 4321 C C . SER B 1 45 ? 0.008 -27.062 -25.719 1 97.56 45 SER B C 1
ATOM 4323 O O . SER B 1 45 ? 0.307 -28.094 -26.328 1 97.56 45 SER B O 1
ATOM 4325 N N . PRO B 1 46 ? -1.134 -26.875 -25.062 1 97.38 46 PRO B N 1
ATOM 4326 C CA . PRO B 1 46 ? -2.119 -27.938 -25.234 1 97.38 46 PRO B CA 1
ATOM 4327 C C . PRO B 1 46 ? -2.432 -28.219 -26.703 1 97.38 46 PRO B C 1
ATOM 4329 O O . PRO B 1 46 ? -2.84 -27.297 -27.438 1 97.38 46 PRO B O 1
ATOM 4332 N N . GLY B 1 47 ? -2.145 -29.422 -27.156 1 94.94 47 GLY B N 1
ATOM 4333 C CA . GLY B 1 47 ? -2.447 -29.828 -28.516 1 94.94 47 GLY B CA 1
ATOM 4334 C C . GLY B 1 47 ? -1.268 -29.672 -29.453 1 94.94 47 GLY B C 1
ATOM 4335 O O . GLY B 1 47 ? -1.332 -30.078 -30.625 1 94.94 47 GLY B O 1
ATOM 4336 N N . LYS B 1 48 ? -0.218 -29.094 -28.969 1 96.81 48 LYS B N 1
ATOM 4337 C CA . LYS B 1 48 ? 0.966 -28.875 -29.797 1 96.81 48 LYS B CA 1
ATOM 4338 C C . LYS B 1 48 ? 2.203 -29.5 -29.141 1 96.81 48 LYS B C 1
ATOM 4340 O O . LYS B 1 48 ? 2.629 -29.062 -28.078 1 96.81 48 LYS B O 1
ATOM 4345 N N . GLN B 1 49 ? 2.764 -30.484 -29.828 1 96.25 49 GLN B N 1
ATOM 4346 C CA . GLN B 1 49 ? 3.941 -31.172 -29.312 1 96.25 49 GLN B CA 1
ATOM 4347 C C . GLN B 1 49 ? 5.047 -31.234 -30.359 1 96.25 49 GLN B C 1
ATOM 4349 O O . GLN B 1 49 ? 4.777 -31.172 -31.562 1 96.25 49 GLN B O 1
ATOM 4354 N N . LEU B 1 50 ? 6.234 -31.266 -29.953 1 96.56 50 LEU B N 1
ATOM 4355 C CA . LEU B 1 50 ? 7.422 -31.453 -30.781 1 96.56 50 LEU B CA 1
ATOM 4356 C C . LEU B 1 50 ? 8.289 -32.594 -30.234 1 96.56 50 LEU B C 1
ATOM 4358 O O . LEU B 1 50 ? 8.695 -32.562 -29.062 1 96.56 50 LEU B O 1
ATOM 4362 N N . ASP B 1 51 ? 8.547 -33.562 -31.094 1 95.5 51 ASP B N 1
ATOM 4363 C CA . ASP B 1 51 ? 9.352 -34.719 -30.656 1 95.5 51 ASP B CA 1
ATOM 4364 C C . ASP B 1 51 ? 10.836 -34.469 -30.953 1 95.5 51 ASP B C 1
ATOM 4366 O O . ASP B 1 51 ? 11.188 -33.812 -31.922 1 95.5 51 ASP B O 1
ATOM 4370 N N . ASN B 1 52 ? 11.609 -35.031 -30.062 1 95.44 52 ASN B N 1
ATOM 4371 C CA . ASN B 1 52 ? 13.055 -35 -30.234 1 95.44 52 ASN B CA 1
ATOM 4372 C C . ASN B 1 52 ? 13.555 -33.594 -30.516 1 95.44 52 ASN B C 1
ATOM 4374 O O . ASN B 1 52 ? 14.203 -33.344 -31.547 1 95.44 52 ASN B O 1
ATOM 4378 N N . ALA B 1 53 ? 13.281 -32.75 -29.594 1 96.69 53 ALA B N 1
ATOM 4379 C CA . ALA B 1 53 ? 13.617 -31.328 -29.75 1 96.69 53 ALA B CA 1
ATOM 4380 C C . ALA B 1 53 ? 14.406 -30.812 -28.562 1 96.69 53 ALA B C 1
ATOM 4382 O O . ALA B 1 53 ? 14.602 -31.531 -27.578 1 96.69 53 ALA B O 1
ATOM 4383 N N . THR B 1 54 ? 14.938 -29.594 -28.781 1 96.62 54 THR B N 1
ATOM 4384 C CA . THR B 1 54 ? 15.75 -28.969 -27.734 1 96.62 54 THR B CA 1
ATOM 4385 C C . THR B 1 54 ? 15.102 -27.688 -27.234 1 96.62 54 THR B C 1
ATOM 4387 O O . THR B 1 54 ? 14.578 -26.891 -28.031 1 96.62 54 THR B O 1
ATOM 4390 N N . LEU B 1 55 ? 15.008 -27.531 -25.953 1 97.75 55 LEU B N 1
ATOM 4391 C CA . LEU B 1 55 ? 14.602 -26.281 -25.312 1 97.75 55 LEU B CA 1
ATOM 4392 C C . LEU B 1 55 ? 15.812 -25.516 -24.781 1 97.75 55 LEU B C 1
ATOM 4394 O O . LEU B 1 55 ? 16.516 -26.016 -23.906 1 97.75 55 LEU B O 1
ATOM 4398 N N . LEU B 1 56 ? 16.031 -24.344 -25.344 1 96.69 56 LEU B N 1
ATOM 4399 C CA . LEU B 1 56 ? 17.156 -23.516 -24.906 1 96.69 56 LEU B CA 1
ATOM 4400 C C . LEU B 1 56 ? 16.703 -22.484 -23.875 1 96.69 56 LEU B C 1
ATOM 4402 O O . LEU B 1 56 ? 15.781 -21.719 -24.125 1 96.69 56 LEU B O 1
ATOM 4406 N N . ILE B 1 57 ? 17.375 -22.531 -22.719 1 96.25 57 ILE B N 1
ATOM 4407 C CA . ILE B 1 57 ? 17.047 -21.641 -21.609 1 96.25 57 ILE B CA 1
ATOM 4408 C C . ILE B 1 57 ? 18.203 -20.688 -21.359 1 96.25 57 ILE B C 1
ATOM 4410 O O . ILE B 1 57 ? 19.375 -21.094 -21.359 1 96.25 57 ILE B O 1
ATOM 4414 N N . GLU B 1 58 ? 17.906 -19.453 -21.25 1 94.19 58 GLU B N 1
ATOM 4415 C CA . GLU B 1 58 ? 18.875 -18.438 -20.859 1 94.19 58 GLU B CA 1
ATOM 4416 C C . GLU B 1 58 ? 18.484 -17.797 -19.516 1 94.19 58 GLU B C 1
ATOM 4418 O O . GLU B 1 58 ? 17.531 -17.031 -19.453 1 94.19 58 GLU B O 1
ATOM 4423 N N . ASN B 1 59 ? 19.219 -18.109 -18.484 1 91.94 59 ASN B N 1
ATOM 4424 C CA . ASN B 1 59 ? 18.906 -17.672 -17.125 1 91.94 59 ASN B CA 1
ATOM 4425 C C . ASN B 1 59 ? 17.531 -18.156 -16.672 1 91.94 59 ASN B C 1
ATOM 4427 O O . ASN B 1 59 ? 17.312 -19.359 -16.5 1 91.94 59 ASN B O 1
ATOM 4431 N N . ASN B 1 60 ? 16.578 -17.281 -16.578 1 95.19 60 ASN B N 1
ATOM 4432 C CA . ASN B 1 60 ? 15.281 -17.703 -16.031 1 95.19 60 ASN B CA 1
ATOM 4433 C C . ASN B 1 60 ? 14.203 -17.719 -17.109 1 95.19 60 ASN B C 1
ATOM 4435 O O . ASN B 1 60 ? 13.016 -17.859 -16.797 1 95.19 60 ASN B O 1
ATOM 4439 N N . ARG B 1 61 ? 14.656 -17.672 -18.422 1 95.19 61 ARG B N 1
ATOM 4440 C CA . ARG B 1 61 ? 13.688 -17.594 -19.516 1 95.19 61 ARG B CA 1
ATOM 4441 C C . ARG B 1 61 ? 13.992 -18.609 -20.609 1 95.19 61 ARG B C 1
ATOM 4443 O O . ARG B 1 61 ? 15.141 -19.016 -20.766 1 95.19 61 ARG B O 1
ATOM 4450 N N . ILE B 1 62 ? 12.938 -18.922 -21.297 1 96.5 62 ILE B N 1
ATOM 4451 C CA . ILE B 1 62 ? 13.109 -19.734 -22.484 1 96.5 62 ILE B CA 1
ATOM 4452 C C . ILE B 1 62 ? 13.617 -18.875 -23.641 1 96.5 62 ILE B C 1
ATOM 4454 O O . ILE B 1 62 ? 12.992 -17.875 -24 1 96.5 62 ILE B O 1
ATOM 4458 N N . LYS B 1 63 ? 14.688 -19.188 -24.141 1 95.12 63 LYS B N 1
ATOM 4459 C CA . LYS B 1 63 ? 15.281 -18.406 -25.219 1 95.12 63 LYS B CA 1
ATOM 4460 C C . LYS B 1 63 ? 14.75 -18.844 -26.594 1 95.12 63 LYS B C 1
ATOM 4462 O O . LYS B 1 63 ? 14.414 -18.016 -27.422 1 95.12 63 LYS B O 1
ATOM 4467 N N . GLN B 1 64 ? 14.766 -20.266 -26.719 1 95.5 64 GLN B N 1
ATOM 4468 C CA . GLN B 1 64 ? 14.391 -20.766 -28.031 1 95.5 64 GLN B CA 1
ATOM 4469 C C . GLN B 1 64 ? 13.953 -22.234 -27.953 1 95.5 64 GLN B C 1
ATOM 4471 O O . GLN B 1 64 ? 14.391 -22.969 -27.062 1 95.5 64 GLN B O 1
ATOM 4476 N N . VAL B 1 65 ? 13.031 -22.547 -28.875 1 96.5 65 VAL B N 1
ATOM 4477 C CA . VAL B 1 65 ? 12.688 -23.938 -29.156 1 96.5 65 VAL B CA 1
ATOM 4478 C C . VAL B 1 65 ? 13.352 -24.391 -30.453 1 96.5 65 VAL B C 1
ATOM 4480 O O . VAL B 1 65 ? 13.117 -23.812 -31.516 1 96.5 65 VAL B O 1
ATOM 4483 N N . ILE B 1 66 ? 14.18 -25.406 -30.359 1 94.38 66 ILE B N 1
ATOM 4484 C CA . ILE B 1 66 ? 14.977 -25.828 -31.5 1 94.38 66 ILE B CA 1
ATOM 4485 C C . ILE B 1 66 ? 14.523 -27.219 -31.969 1 94.38 66 ILE B C 1
ATOM 4487 O O . ILE B 1 66 ? 14.641 -28.188 -31.219 1 94.38 66 ILE B O 1
ATOM 4491 N N . SER B 1 67 ? 14.125 -27.344 -33.219 1 91.56 67 SER B N 1
ATOM 4492 C CA . SER B 1 67 ? 13.586 -28.594 -33.75 1 91.56 67 SER B CA 1
ATOM 4493 C C . SER B 1 67 ? 14.711 -29.531 -34.156 1 91.56 67 SER B C 1
ATOM 4495 O O . SER B 1 67 ? 14.547 -30.75 -34.125 1 91.56 67 SER B O 1
ATOM 4497 N N . ASN B 1 68 ? 15.836 -28.953 -34.656 1 86.06 68 ASN B N 1
ATOM 4498 C CA . ASN B 1 68 ? 16.859 -29.812 -35.25 1 86.06 68 ASN B CA 1
ATOM 4499 C C . ASN B 1 68 ? 17.969 -30.141 -34.25 1 86.06 68 ASN B C 1
ATOM 4501 O O . ASN B 1 68 ? 18.984 -30.734 -34.625 1 86.06 68 ASN B O 1
ATOM 4505 N N . ASN B 1 69 ? 17.766 -29.781 -32.969 1 84.19 69 ASN B N 1
ATOM 4506 C CA . ASN B 1 69 ? 18.672 -30.062 -31.859 1 84.19 69 ASN B CA 1
ATOM 4507 C C . ASN B 1 69 ? 20.062 -29.469 -32.094 1 84.19 69 ASN B C 1
ATOM 4509 O O . ASN B 1 69 ? 21.062 -30 -31.609 1 84.19 69 ASN B O 1
ATOM 4513 N N . GLU B 1 70 ? 20.156 -28.469 -32.969 1 84.19 70 GLU B N 1
ATOM 4514 C CA . GLU B 1 70 ? 21.406 -27.719 -33.062 1 84.19 70 GLU B CA 1
ATOM 4515 C C . GLU B 1 70 ? 21.609 -26.797 -31.859 1 84.19 70 GLU B C 1
ATOM 4517 O O . GLU B 1 70 ? 20.859 -25.828 -31.688 1 84.19 70 GLU B O 1
ATOM 4522 N N . ILE B 1 71 ? 22.562 -27.141 -31.094 1 84.44 71 ILE B N 1
ATOM 4523 C CA . ILE B 1 71 ? 22.766 -26.469 -29.828 1 84.44 71 ILE B CA 1
ATOM 4524 C C . ILE B 1 71 ? 23.953 -25.516 -29.922 1 84.44 71 ILE B C 1
ATOM 4526 O O . ILE B 1 71 ? 24.984 -25.859 -30.516 1 84.44 71 ILE B O 1
ATOM 4530 N N . PRO B 1 72 ? 23.781 -24.406 -29.391 1 86.5 72 PRO B N 1
ATOM 4531 C CA . PRO B 1 72 ? 24.938 -23.516 -29.312 1 86.5 72 PRO B CA 1
ATOM 4532 C C . PRO B 1 72 ? 26.109 -24.141 -28.547 1 86.5 72 PRO B C 1
ATOM 4534 O O . PRO B 1 72 ? 25.891 -24.922 -27.609 1 86.5 72 PRO B O 1
ATOM 4537 N N . GLN B 1 73 ? 27.281 -23.812 -28.922 1 82.62 73 GLN B N 1
ATOM 4538 C CA . GLN B 1 73 ? 28.484 -24.438 -28.375 1 82.62 73 GLN B CA 1
ATOM 4539 C C . GLN B 1 73 ? 28.672 -24.109 -26.906 1 82.62 73 GLN B C 1
ATOM 4541 O O . GLN B 1 73 ? 29.172 -24.938 -26.141 1 82.62 73 GLN B O 1
ATOM 4546 N N . ASN B 1 74 ? 28.203 -23.047 -26.422 1 86.62 74 ASN B N 1
ATOM 4547 C CA . ASN B 1 74 ? 28.469 -22.609 -25.047 1 86.62 74 ASN B CA 1
ATOM 4548 C C . ASN B 1 74 ? 27.328 -22.969 -24.109 1 86.62 74 ASN B C 1
ATOM 4550 O O . ASN B 1 74 ? 27.328 -22.609 -22.938 1 86.62 74 ASN B O 1
ATOM 4554 N N . ALA B 1 75 ? 26.469 -23.797 -24.609 1 89.69 75 ALA B N 1
ATOM 4555 C CA . ALA B 1 75 ? 25.328 -24.141 -23.766 1 89.69 75 ALA B CA 1
ATOM 4556 C C . ALA B 1 75 ? 25.594 -25.406 -22.953 1 89.69 75 ALA B C 1
ATOM 4558 O O . ALA B 1 75 ? 26.219 -26.344 -23.453 1 89.69 75 ALA B O 1
ATOM 4559 N N . TYR B 1 76 ? 25.266 -25.344 -21.688 1 89.38 76 TYR B N 1
ATOM 4560 C CA . TYR B 1 76 ? 25.266 -26.562 -20.875 1 89.38 76 TYR B CA 1
ATOM 4561 C C . TYR B 1 76 ? 24.203 -27.547 -21.375 1 89.38 76 TYR B C 1
ATOM 4563 O O . TYR B 1 76 ? 23.016 -27.203 -21.422 1 89.38 76 TYR B O 1
ATOM 4571 N N . LYS B 1 77 ? 24.625 -28.75 -21.75 1 88.81 77 LYS B N 1
ATOM 4572 C CA . LYS B 1 77 ? 23.703 -29.688 -22.406 1 88.81 77 LYS B CA 1
ATOM 4573 C C . LYS B 1 77 ? 23.219 -30.75 -21.438 1 88.81 77 LYS B C 1
ATOM 4575 O O . LYS B 1 77 ? 24 -31.344 -20.703 1 88.81 77 LYS B O 1
ATOM 4580 N N . ILE B 1 78 ? 21.922 -30.922 -21.312 1 89.62 78 ILE B N 1
ATOM 4581 C CA . ILE B 1 78 ? 21.266 -32 -20.578 1 89.62 78 ILE B CA 1
ATOM 4582 C C . ILE B 1 78 ? 20.453 -32.875 -21.547 1 89.62 78 ILE B C 1
ATOM 4584 O O . ILE B 1 78 ? 19.531 -32.375 -22.203 1 89.62 78 ILE B O 1
ATOM 4588 N N . ASP B 1 79 ? 20.781 -34.125 -21.625 1 90.81 79 ASP B N 1
ATOM 4589 C CA . ASP B 1 79 ? 20.078 -35.031 -22.516 1 90.81 79 ASP B CA 1
ATOM 4590 C C . ASP B 1 79 ? 18.812 -35.594 -21.859 1 90.81 79 ASP B C 1
ATOM 4592 O O . ASP B 1 79 ? 18.875 -36.25 -20.844 1 90.81 79 ASP B O 1
ATOM 4596 N N . LEU B 1 80 ? 17.703 -35.312 -22.484 1 93.94 80 LEU B N 1
ATOM 4597 C CA . LEU B 1 80 ? 16.422 -35.719 -21.938 1 93.94 80 LEU B CA 1
ATOM 4598 C C . LEU B 1 80 ? 15.688 -36.656 -22.891 1 93.94 80 LEU B C 1
ATOM 4600 O O . LEU B 1 80 ? 14.469 -36.594 -23.031 1 93.94 80 LEU B O 1
ATOM 4604 N N . ASN B 1 81 ? 16.484 -37.438 -23.531 1 90.94 81 ASN B N 1
ATOM 4605 C CA . ASN B 1 81 ? 15.883 -38.469 -24.375 1 90.94 81 ASN B CA 1
ATOM 4606 C C . ASN B 1 81 ? 14.953 -39.375 -23.578 1 90.94 81 ASN B C 1
ATOM 4608 O O . ASN B 1 81 ? 15.336 -39.906 -22.516 1 90.94 81 ASN B O 1
ATOM 4612 N N . GLY B 1 82 ? 13.727 -39.531 -24.016 1 93 82 GLY B N 1
ATOM 4613 C CA . GLY B 1 82 ? 12.758 -40.375 -23.328 1 93 82 GLY B CA 1
ATOM 4614 C C . GLY B 1 82 ? 11.898 -39.625 -22.344 1 93 82 GLY B C 1
ATOM 4615 O O . GLY B 1 82 ? 11 -40.219 -21.734 1 93 82 GLY B O 1
ATOM 4616 N N . TYR B 1 83 ? 12.211 -38.375 -22.156 1 94.88 83 TYR B N 1
ATOM 4617 C CA . TYR B 1 83 ? 11.453 -37.562 -21.219 1 94.88 83 TYR B CA 1
ATOM 4618 C C . TYR B 1 83 ? 10.578 -36.562 -21.953 1 94.88 83 TYR B C 1
ATOM 4620 O O . TYR B 1 83 ? 10.828 -36.25 -23.109 1 94.88 83 TYR B O 1
ATOM 4628 N N . THR B 1 84 ? 9.523 -36.156 -21.281 1 97.44 84 THR B N 1
ATOM 4629 C CA . THR B 1 84 ? 8.633 -35.094 -21.797 1 97.44 84 THR B CA 1
ATOM 4630 C C . THR B 1 84 ? 8.742 -33.844 -20.953 1 97.44 84 THR B C 1
ATOM 4632 O O . THR B 1 84 ? 8.781 -33.906 -19.719 1 97.44 84 THR B O 1
ATOM 4635 N N . ILE B 1 85 ? 8.875 -32.719 -21.594 1 98.38 85 ILE B N 1
ATOM 4636 C CA . ILE B 1 85 ? 8.898 -31.422 -20.906 1 98.38 85 ILE B CA 1
ATOM 4637 C C . ILE B 1 85 ? 7.543 -30.719 -21.062 1 98.38 85 ILE B C 1
ATOM 4639 O O . ILE B 1 85 ? 7.082 -30.5 -22.188 1 98.38 85 ILE B O 1
ATOM 4643 N N . TYR B 1 86 ? 6.871 -30.469 -19.984 1 98.62 86 TYR B N 1
ATOM 4644 C CA . TYR B 1 86 ? 5.645 -29.688 -19.953 1 98.62 86 TYR B CA 1
ATOM 4645 C C . TYR B 1 86 ? 5.922 -28.266 -19.438 1 98.62 86 TYR B C 1
ATOM 4647 O O . TYR B 1 86 ? 6.879 -28.047 -18.703 1 98.62 86 TYR B O 1
ATOM 4655 N N . PRO B 1 87 ? 5.043 -27.266 -19.906 1 98.69 87 PRO B N 1
ATOM 4656 C CA . PRO B 1 87 ? 5.086 -26.016 -19.156 1 98.69 87 PRO B CA 1
ATOM 4657 C C . PRO B 1 87 ? 4.75 -26.203 -17.672 1 98.69 87 PRO B C 1
ATOM 4659 O O . PRO B 1 87 ? 3.977 -27.109 -17.328 1 98.69 87 PRO B O 1
ATOM 4662 N N . GLY B 1 88 ? 5.375 -25.406 -16.859 1 98.75 88 GLY B N 1
ATOM 4663 C CA . GLY B 1 88 ? 5.043 -25.484 -15.453 1 98.75 88 GLY B CA 1
ATOM 4664 C C . GLY B 1 88 ? 3.568 -25.25 -15.18 1 98.75 88 GLY B C 1
ATOM 4665 O O . GLY B 1 88 ? 2.939 -24.391 -15.805 1 98.75 88 GLY B O 1
ATOM 4666 N N . PHE B 1 89 ? 3.01 -25.984 -14.258 1 98.88 89 PHE B N 1
ATOM 4667 C CA . PHE B 1 89 ? 1.599 -25.844 -13.914 1 98.88 89 PHE B CA 1
ATOM 4668 C C . PHE B 1 89 ? 1.378 -24.641 -13.008 1 98.88 89 PHE B C 1
ATOM 4670 O O . PHE B 1 89 ? 2.289 -24.219 -12.289 1 98.88 89 PHE B O 1
ATOM 4677 N N . ILE B 1 90 ? 0.202 -24.062 -13.133 1 98.88 90 ILE B N 1
ATOM 4678 C CA . ILE B 1 90 ? -0.142 -22.859 -12.391 1 98.88 90 ILE B CA 1
ATOM 4679 C C . ILE B 1 90 ? -1.393 -23.109 -11.555 1 98.88 90 ILE B C 1
ATOM 4681 O O . ILE B 1 90 ? -2.381 -23.656 -12.047 1 98.88 90 ILE B O 1
ATOM 4685 N N . ASP B 1 91 ? -1.321 -22.75 -10.297 1 98.81 91 ASP B N 1
ATOM 4686 C CA . ASP B 1 91 ? -2.502 -22.781 -9.438 1 98.81 91 ASP B CA 1
ATOM 4687 C C . ASP B 1 91 ? -3.102 -21.391 -9.281 1 98.81 91 ASP B C 1
ATOM 4689 O O . ASP B 1 91 ? -2.529 -20.531 -8.602 1 98.81 91 ASP B O 1
ATOM 4693 N N . PRO B 1 92 ? -4.281 -21.141 -9.82 1 98.62 92 PRO B N 1
ATOM 4694 C CA . PRO B 1 92 ? -4.816 -19.781 -9.852 1 98.62 92 PRO B CA 1
ATOM 4695 C C . PRO B 1 92 ? -5.488 -19.375 -8.547 1 98.62 92 PRO B C 1
ATOM 4697 O O . PRO B 1 92 ? -5.871 -18.219 -8.375 1 98.62 92 PRO B O 1
ATOM 4700 N N . PHE B 1 93 ? -5.648 -20.25 -7.609 1 98.5 93 PHE B N 1
ATOM 4701 C CA . PHE B 1 93 ? -6.32 -19.938 -6.355 1 98.5 93 PHE B CA 1
ATOM 4702 C C . PHE B 1 93 ? -5.598 -20.562 -5.176 1 98.5 93 PHE B C 1
ATOM 4704 O O . PHE B 1 93 ? -5.723 -21.766 -4.941 1 98.5 93 PHE B O 1
ATOM 4711 N N . ALA B 1 94 ? -4.898 -19.75 -4.457 1 98 94 ALA B N 1
ATOM 4712 C CA . ALA B 1 94 ? -4.121 -20.266 -3.332 1 98 94 ALA B CA 1
ATOM 4713 C C . ALA B 1 94 ? -3.934 -19.203 -2.262 1 98 94 ALA B C 1
ATOM 4715 O O . ALA B 1 94 ? -4.227 -18.031 -2.492 1 98 94 ALA B O 1
ATOM 4716 N N . GLU B 1 95 ? -3.633 -19.578 -1.103 1 96.44 95 GLU B N 1
ATOM 4717 C CA . GLU B 1 95 ? -3.049 -18.734 -0.06 1 96.44 95 GLU B CA 1
ATOM 4718 C C . GLU B 1 95 ? -1.64 -19.203 0.298 1 96.44 95 GLU B C 1
ATOM 4720 O O . GLU B 1 95 ? -1.47 -20.094 1.124 1 96.44 95 GLU B O 1
ATOM 4725 N N . TYR B 1 96 ? -0.693 -18.594 -0.316 1 96.12 96 TYR B N 1
ATOM 4726 C CA . TYR B 1 96 ? 0.703 -19 -0.213 1 96.12 96 TYR B CA 1
ATOM 4727 C C . TYR B 1 96 ? 1.624 -17.781 -0.154 1 96.12 96 TYR B C 1
ATOM 4729 O O . TYR B 1 96 ? 1.372 -16.781 -0.812 1 96.12 96 TYR B O 1
ATOM 4737 N N . GLY B 1 97 ? 2.656 -17.953 0.634 1 95.62 97 GLY B N 1
ATOM 4738 C CA . GLY B 1 97 ? 3.789 -17.047 0.564 1 95.62 97 GLY B CA 1
ATOM 4739 C C . GLY B 1 97 ? 3.453 -15.633 1.021 1 95.62 97 GLY B C 1
ATOM 4740 O O . GLY B 1 97 ? 3.926 -14.656 0.437 1 95.62 97 GLY B O 1
ATOM 4741 N N . LEU B 1 98 ? 2.535 -15.484 1.913 1 95.38 98 LEU B N 1
ATOM 4742 C CA . LEU B 1 98 ? 2.16 -14.18 2.465 1 95.38 98 LEU B CA 1
ATOM 4743 C C . LEU B 1 98 ? 2.473 -14.117 3.955 1 95.38 98 LEU B C 1
ATOM 4745 O O . LEU B 1 98 ? 1.922 -14.883 4.746 1 95.38 98 LEU B O 1
ATOM 4749 N N . GLU B 1 99 ? 3.354 -13.266 4.32 1 91.44 99 GLU B N 1
ATOM 4750 C CA . GLU B 1 99 ? 3.635 -13.023 5.73 1 91.44 99 GLU B CA 1
ATOM 4751 C C . GLU B 1 99 ? 2.688 -11.977 6.309 1 91.44 99 GLU B C 1
ATOM 4753 O O . GLU B 1 99 ? 3.043 -10.805 6.41 1 91.44 99 GLU B O 1
ATOM 4758 N N . TYR B 1 100 ? 1.583 -12.344 6.617 1 89.06 100 TYR B N 1
ATOM 4759 C CA . TYR B 1 100 ? 0.52 -11.492 7.133 1 89.06 100 TYR B CA 1
ATOM 4760 C C . TYR B 1 100 ? -0.223 -12.172 8.273 1 89.06 100 TYR B C 1
ATOM 4762 O O . TYR B 1 100 ? -0.525 -13.367 8.203 1 89.06 100 TYR B O 1
ATOM 4770 N N . SER B 1 101 ? -0.233 -11.375 9.391 1 80.75 101 SER B N 1
ATOM 4771 C CA . SER B 1 101 ? -1.005 -11.883 10.523 1 80.75 101 SER B CA 1
ATOM 4772 C C . SER B 1 101 ? -2.074 -10.883 10.953 1 80.75 101 SER B C 1
ATOM 4774 O O . SER B 1 101 ? -1.836 -9.672 10.961 1 80.75 101 SER B O 1
ATOM 4776 N N . GLU B 1 102 ? -3.25 -11.375 11.055 1 73.69 102 GLU B N 1
ATOM 4777 C CA . GLU B 1 102 ? -4.344 -10.523 11.508 1 73.69 102 GLU B CA 1
ATOM 4778 C C . GLU B 1 102 ? -4.398 -10.445 13.031 1 73.69 102 GLU B C 1
ATOM 4780 O O . GLU B 1 102 ? -4.113 -11.43 13.719 1 73.69 102 GLU B O 1
ATOM 4785 N N . SER B 1 103 ? -4.457 -9.172 13.492 1 61.78 103 SER B N 1
ATOM 4786 C CA . SER B 1 103 ? -4.688 -9.062 14.93 1 61.78 103 SER B CA 1
ATOM 4787 C C . SER B 1 103 ? -6.098 -9.516 15.297 1 61.78 103 SER B C 1
ATOM 4789 O O . SER B 1 103 ? -7.062 -9.172 14.617 1 61.78 103 SER B O 1
ATOM 4791 N N . GLN B 1 104 ? -6.195 -10.555 16.047 1 57.25 104 GLN B N 1
ATOM 4792 C CA . GLN B 1 104 ? -7.496 -11.031 16.5 1 57.25 104 GLN B CA 1
ATOM 4793 C C . GLN B 1 104 ? -8.18 -10.008 17.406 1 57.25 104 GLN B C 1
ATOM 4795 O O . GLN B 1 104 ? -7.582 -9.531 18.375 1 57.25 104 GLN B O 1
ATOM 4800 N N . ALA B 1 105 ? -9.172 -9.336 16.844 1 55.06 105 ALA B N 1
ATOM 4801 C CA . ALA B 1 105 ? -9.938 -8.438 17.719 1 55.06 105 ALA B CA 1
ATOM 4802 C C . ALA B 1 105 ? -10.766 -9.227 18.719 1 55.06 105 ALA B C 1
ATOM 4804 O O . ALA B 1 105 ? -11.312 -10.281 18.391 1 55.06 105 ALA B O 1
ATOM 4805 N N . THR B 1 106 ? -10.508 -9.078 20.078 1 53.81 106 THR B N 1
ATOM 4806 C CA . THR B 1 106 ? -11.406 -9.641 21.078 1 53.81 106 THR B CA 1
ATOM 4807 C C . THR B 1 106 ? -12.828 -9.117 20.875 1 53.81 106 THR B C 1
ATOM 4809 O O . THR B 1 106 ? -13.062 -7.906 20.906 1 53.81 106 THR B O 1
ATOM 4812 N N . ILE B 1 107 ? -13.656 -9.844 20.234 1 58.03 107 ILE B N 1
ATOM 4813 C CA . ILE B 1 107 ? -15.031 -9.438 19.969 1 58.03 107 ILE B CA 1
ATOM 4814 C C . ILE B 1 107 ? -15.875 -9.602 21.234 1 58.03 107 ILE B C 1
ATOM 4816 O O . ILE B 1 107 ? -16.016 -10.711 21.75 1 58.03 107 ILE B O 1
ATOM 4820 N N . GLU B 1 108 ? -15.891 -8.516 22.031 1 59.31 108 GLU B N 1
ATOM 4821 C CA . GLU B 1 108 ? -16.922 -8.555 23.062 1 59.31 108 GLU B CA 1
ATOM 4822 C C . GLU B 1 108 ? -18.203 -7.867 22.578 1 59.31 108 GLU B C 1
ATOM 4824 O O . GLU B 1 108 ? -18.203 -6.664 22.312 1 59.31 108 GLU B O 1
ATOM 4829 N N . GLY B 1 109 ? -19.406 -8.586 22.453 1 64.62 109 GLY B N 1
ATOM 4830 C CA . GLY B 1 109 ? -20.75 -8.125 22.156 1 64.62 109 GLY B CA 1
ATOM 4831 C C . GLY B 1 109 ? -20.922 -7.633 20.734 1 64.62 109 GLY B C 1
ATOM 4832 O O . GLY B 1 109 ? -20 -7.742 19.922 1 64.62 109 GLY B O 1
ATOM 4833 N N . PRO B 1 110 ? -22.125 -7.164 20.375 1 71.19 110 PRO B N 1
ATOM 4834 C CA . PRO B 1 110 ? -22.375 -6.672 19.031 1 71.19 110 PRO B CA 1
ATOM 4835 C C . PRO B 1 110 ? -21.578 -5.418 18.688 1 71.19 110 PRO B C 1
ATOM 4837 O O . PRO B 1 110 ? -21.453 -4.516 19.531 1 71.19 110 PRO B O 1
ATOM 4840 N N . VAL B 1 111 ? -20.828 -5.48 17.656 1 71.5 111 VAL B N 1
ATOM 4841 C CA . VAL B 1 111 ? -20.016 -4.359 17.203 1 71.5 111 VAL B CA 1
ATOM 4842 C C . VAL B 1 111 ? -20.594 -3.756 15.938 1 71.5 111 VAL B C 1
ATOM 4844 O O . VAL B 1 111 ? -20.734 -4.445 14.922 1 71.5 111 VAL B O 1
ATOM 4847 N N . TYR B 1 112 ? -21.016 -2.543 16 1 70.38 112 TYR B N 1
ATOM 4848 C CA . TYR B 1 112 ? -21.672 -1.905 14.859 1 70.38 112 TYR B CA 1
ATOM 4849 C C . TYR B 1 112 ? -20.688 -1.024 14.094 1 70.38 112 TYR B C 1
ATOM 4851 O O . TYR B 1 112 ? -20.812 -0.837 12.883 1 70.38 112 TYR B O 1
ATOM 4859 N N . ARG B 1 113 ? -19.812 -0.478 14.914 1 74.06 113 ARG B N 1
ATOM 4860 C CA . ARG B 1 113 ? -18.844 0.409 14.281 1 74.06 113 ARG B CA 1
ATOM 4861 C C . ARG B 1 113 ? -17.422 0.059 14.711 1 74.06 113 ARG B C 1
ATOM 4863 O O . ARG B 1 113 ? -17.203 -0.355 15.852 1 74.06 113 ARG B O 1
ATOM 4870 N N . ILE B 1 114 ? -16.547 0.195 13.648 1 74.69 114 ILE B N 1
ATOM 4871 C CA . ILE B 1 114 ? -15.133 -0.018 13.93 1 74.69 114 ILE B CA 1
ATOM 4872 C C . ILE B 1 114 ? -14.344 1.229 13.547 1 74.69 114 ILE B C 1
ATOM 4874 O O . ILE B 1 114 ? -14.844 2.096 12.828 1 74.69 114 ILE B O 1
ATOM 4878 N N . ASN B 1 115 ? -13.234 1.385 14.18 1 73.38 115 ASN B N 1
ATOM 4879 C CA . ASN B 1 115 ? -12.312 2.471 13.859 1 73.38 115 ASN B CA 1
ATOM 4880 C C . ASN B 1 115 ? -10.984 1.94 13.336 1 73.38 115 ASN B C 1
ATOM 4882 O O . ASN B 1 115 ? -9.992 1.909 14.07 1 73.38 115 ASN B O 1
ATOM 4886 N N . PRO B 1 116 ? -11.023 1.679 12.055 1 77.69 116 PRO B N 1
ATOM 4887 C CA . PRO B 1 116 ? -9.812 1.074 11.492 1 77.69 116 PRO B CA 1
ATOM 4888 C C . PRO B 1 116 ? -8.688 2.086 11.281 1 77.69 116 PRO B C 1
ATOM 4890 O O . PRO B 1 116 ? -8.945 3.291 11.195 1 77.69 116 PRO B O 1
ATOM 4893 N N . LYS B 1 117 ? -7.488 1.531 11.273 1 84.88 117 LYS B N 1
ATOM 4894 C CA . LYS B 1 117 ? -6.336 2.332 10.867 1 84.88 117 LYS B CA 1
ATOM 4895 C C . LYS B 1 117 ? -6.348 2.604 9.367 1 84.88 117 LYS B C 1
ATOM 4897 O O . LYS B 1 117 ? -6.648 1.71 8.57 1 84.88 117 LYS B O 1
ATOM 4902 N N . GLY B 1 118 ? -5.98 3.846 9.078 1 87.69 118 GLY B N 1
ATOM 4903 C CA . GLY B 1 118 ? -5.969 4.219 7.668 1 87.69 118 GLY B CA 1
ATOM 4904 C C . GLY B 1 118 ? -7.352 4.527 7.125 1 87.69 118 GLY B C 1
ATOM 4905 O O . GLY B 1 118 ? -8.359 4.316 7.809 1 87.69 118 GLY B O 1
ATOM 4906 N N . ALA B 1 119 ? -7.418 5.062 5.957 1 89.25 119 ALA B N 1
ATOM 4907 C CA . ALA B 1 119 ? -8.68 5.461 5.332 1 89.25 119 ALA B CA 1
ATOM 4908 C C . ALA B 1 119 ? -9.273 4.312 4.523 1 89.25 119 ALA B C 1
ATOM 4910 O O . ALA B 1 119 ? -9.391 4.402 3.299 1 89.25 119 ALA B O 1
ATOM 4911 N N . VAL B 1 120 ? -9.719 3.336 5.273 1 90.19 120 VAL B N 1
ATOM 4912 C CA . VAL B 1 120 ? -10.227 2.123 4.645 1 90.19 120 VAL B CA 1
ATOM 4913 C C . VAL B 1 120 ? -11.75 2.068 4.77 1 90.19 120 VAL B C 1
ATOM 4915 O O . VAL B 1 120 ? -12.383 3.059 5.137 1 90.19 120 VAL B O 1
ATOM 4918 N N . ALA B 1 121 ? -12.312 0.934 4.348 1 89.81 121 ALA B N 1
ATOM 4919 C CA . ALA B 1 121 ? -13.766 0.771 4.398 1 89.81 121 ALA B CA 1
ATOM 4920 C C . ALA B 1 121 ? -14.258 0.709 5.84 1 89.81 121 ALA B C 1
ATOM 4922 O O . ALA B 1 121 ? -13.555 0.221 6.723 1 89.81 121 ALA B O 1
ATOM 4923 N N . ALA B 1 122 ? -15.508 1.146 5.98 1 88.44 122 ALA B N 1
ATOM 4924 C CA . ALA B 1 122 ? -16.125 1.17 7.305 1 88.44 122 ALA B CA 1
ATOM 4925 C C . ALA B 1 122 ? -16.484 -0.238 7.77 1 88.44 122 ALA B C 1
ATOM 4927 O O . ALA B 1 122 ? -16.516 -0.513 8.969 1 88.44 122 ALA B O 1
ATOM 4928 N N . ASN B 1 123 ? -16.75 -1.076 6.805 1 92.12 123 ASN B N 1
ATOM 4929 C CA . ASN B 1 123 ? -17.078 -2.457 7.133 1 92.12 123 ASN B CA 1
ATOM 4930 C C . ASN B 1 123 ? -15.844 -3.346 7.164 1 92.12 123 ASN B C 1
ATOM 4932 O O . ASN B 1 123 ? -15.062 -3.365 6.211 1 92.12 123 ASN B O 1
ATOM 4936 N N . GLY B 1 124 ? -15.719 -4.117 8.234 1 91.56 124 GLY B N 1
ATOM 4937 C CA . GLY B 1 124 ? -14.531 -4.93 8.469 1 91.56 124 GLY B CA 1
ATOM 4938 C C . GLY B 1 124 ? -14.445 -6.133 7.555 1 91.56 124 GLY B C 1
ATOM 4939 O O . GLY B 1 124 ? -13.43 -6.836 7.539 1 91.56 124 GLY B O 1
ATOM 4940 N N . ALA B 1 125 ? -15.414 -6.375 6.758 1 95.06 125 ALA B N 1
ATOM 4941 C CA . ALA B 1 125 ? -15.398 -7.48 5.805 1 95.06 125 ALA B CA 1
ATOM 4942 C C . ALA B 1 125 ? -14.859 -7.027 4.449 1 95.06 125 ALA B C 1
ATOM 4944 O O . ALA B 1 125 ? -14.648 -7.848 3.551 1 95.06 125 ALA B O 1
ATOM 4945 N N . ILE B 1 126 ? -14.656 -5.727 4.348 1 97 126 ILE B N 1
ATOM 4946 C CA . ILE B 1 126 ? -14.172 -5.16 3.096 1 97 126 ILE B CA 1
ATOM 4947 C C . ILE B 1 126 ? -12.68 -4.844 3.219 1 97 126 ILE B C 1
ATOM 4949 O O . ILE B 1 126 ? -12.297 -3.889 3.896 1 97 126 ILE B O 1
ATOM 4953 N N . HIS B 1 127 ? -11.867 -5.652 2.559 1 96.81 127 HIS B N 1
ATOM 4954 C CA . HIS B 1 127 ? -10.422 -5.469 2.551 1 96.81 127 HIS B CA 1
ATOM 4955 C C . HIS B 1 127 ? -9.914 -5.133 1.152 1 96.81 127 HIS B C 1
ATOM 4957 O O . HIS B 1 127 ? -8.828 -5.562 0.759 1 96.81 127 HIS B O 1
ATOM 4963 N N . ALA B 1 128 ? -10.648 -4.406 0.432 1 97.81 128 ALA B N 1
ATOM 4964 C CA . ALA B 1 128 ? -10.352 -4.098 -0.965 1 97.81 128 ALA B CA 1
ATOM 4965 C C . ALA B 1 128 ? -9.055 -3.295 -1.088 1 97.81 128 ALA B C 1
ATOM 4967 O O . ALA B 1 128 ? -8.461 -3.229 -2.164 1 97.81 128 ALA B O 1
ATOM 4968 N N . GLU B 1 129 ? -8.578 -2.689 -0.011 1 96.5 129 GLU B N 1
ATOM 4969 C CA . GLU B 1 129 ? -7.379 -1.86 -0.039 1 96.5 129 GLU B CA 1
ATOM 4970 C C . GLU B 1 129 ? -6.117 -2.719 -0.082 1 96.5 129 GLU B C 1
ATOM 4972 O O . GLU B 1 129 ? -5.035 -2.223 -0.393 1 96.5 129 GLU B O 1
ATOM 4977 N N . LYS B 1 130 ? -6.246 -3.975 0.198 1 96.31 130 LYS B N 1
ATOM 4978 C CA . LYS B 1 130 ? -5.074 -4.828 0.364 1 96.31 130 LYS B CA 1
ATOM 4979 C C . LYS B 1 130 ? -4.488 -5.223 -0.988 1 96.31 130 LYS B C 1
ATOM 4981 O O . LYS B 1 130 ? -5.211 -5.672 -1.879 1 96.31 130 LYS B O 1
ATOM 4986 N N . GLU B 1 131 ? -3.232 -4.984 -1.114 1 96.81 131 GLU B N 1
ATOM 4987 C CA . GLU B 1 131 ? -2.4 -5.527 -2.186 1 96.81 131 GLU B CA 1
ATOM 4988 C C . GLU B 1 131 ? -1.393 -6.535 -1.645 1 96.81 131 GLU B C 1
ATOM 4990 O O . GLU B 1 131 ? -0.431 -6.16 -0.969 1 96.81 131 GLU B O 1
ATOM 4995 N N . TRP B 1 132 ? -1.563 -7.648 -2.012 1 97.31 132 TRP B N 1
ATOM 4996 C CA . TRP B 1 132 ? -0.909 -8.727 -1.281 1 97.31 132 TRP B CA 1
ATOM 4997 C C . TRP B 1 132 ? 0.558 -8.844 -1.684 1 97.31 132 TRP B C 1
ATOM 4999 O O . TRP B 1 132 ? 1.349 -9.484 -0.988 1 97.31 132 TRP B O 1
ATOM 5009 N N . PHE B 1 133 ? 1.012 -8.211 -2.781 1 97 133 PHE B N 1
ATOM 5010 C CA . PHE B 1 133 ? 2.422 -8.25 -3.15 1 97 133 PHE B CA 1
ATOM 5011 C C . PHE B 1 133 ? 3.287 -7.676 -2.033 1 97 133 PHE B C 1
ATOM 5013 O O . PHE B 1 133 ? 4.465 -8.023 -1.913 1 97 133 PHE B O 1
ATOM 5020 N N . SER B 1 134 ? 2.668 -6.852 -1.153 1 94.62 134 SER B N 1
ATOM 5021 C CA . SER B 1 134 ? 3.41 -6.172 -0.094 1 94.62 134 SER B CA 1
ATOM 5022 C C . SER B 1 134 ? 3.801 -7.145 1.016 1 94.62 134 SER B C 1
ATOM 5024 O O . SER B 1 134 ? 4.633 -6.82 1.865 1 94.62 134 SER B O 1
ATOM 5026 N N . TYR B 1 135 ? 3.291 -8.32 0.954 1 95.12 135 TYR B N 1
ATOM 5027 C CA . TYR B 1 135 ? 3.506 -9.258 2.049 1 95.12 135 TYR B CA 1
ATOM 5028 C C . TYR B 1 135 ? 4.188 -10.531 1.55 1 95.12 135 TYR B C 1
ATOM 5030 O O . TYR B 1 135 ? 4.285 -11.516 2.283 1 95.12 135 TYR B O 1
ATOM 5038 N N . VAL B 1 136 ? 4.637 -10.531 0.396 1 96.75 136 VAL B N 1
ATOM 5039 C CA . VAL B 1 136 ? 5.176 -11.719 -0.253 1 96.75 136 VAL B CA 1
ATOM 5040 C C . VAL B 1 136 ? 6.492 -12.117 0.409 1 96.75 136 VAL B C 1
ATOM 5042 O O . VAL B 1 136 ? 7.355 -11.273 0.649 1 96.75 136 VAL B O 1
ATOM 5045 N N . LEU B 1 137 ? 6.605 -13.305 0.765 1 95.19 137 LEU B N 1
ATOM 5046 C CA . LEU B 1 137 ? 7.828 -13.938 1.257 1 95.19 137 LEU B CA 1
ATOM 5047 C C . LEU B 1 137 ? 7.844 -15.422 0.922 1 95.19 137 LEU B C 1
ATOM 5049 O O . LEU B 1 137 ? 6.848 -16.125 1.124 1 95.19 137 LEU B O 1
ATOM 5053 N N . ALA B 1 138 ? 8.969 -15.875 0.428 1 94.56 138 ALA B N 1
ATOM 5054 C CA . ALA B 1 138 ? 9.086 -17.281 0.037 1 94.56 138 ALA B CA 1
ATOM 5055 C C . ALA B 1 138 ? 8.898 -18.203 1.239 1 94.56 138 ALA B C 1
ATOM 5057 O O . ALA B 1 138 ? 9.359 -17.891 2.342 1 94.56 138 ALA B O 1
ATOM 5058 N N . ASP B 1 139 ? 8.219 -19.266 1.064 1 94.81 139 ASP B N 1
ATOM 5059 C CA . ASP B 1 139 ? 8.039 -20.344 2.033 1 94.81 139 ASP B CA 1
ATOM 5060 C C . ASP B 1 139 ? 8.367 -21.703 1.414 1 94.81 139 ASP B C 1
ATOM 5062 O O . ASP B 1 139 ? 7.48 -22.375 0.881 1 94.81 139 ASP B O 1
ATOM 5066 N N . LYS B 1 140 ? 9.562 -22.078 1.559 1 92.38 140 LYS B N 1
ATOM 5067 C CA . LYS B 1 140 ? 10.07 -23.266 0.882 1 92.38 140 LYS B CA 1
ATOM 5068 C C . LYS B 1 140 ? 9.297 -24.516 1.311 1 92.38 140 LYS B C 1
ATOM 5070 O O . LYS B 1 140 ? 8.969 -25.359 0.479 1 92.38 140 LYS B O 1
ATOM 5075 N N . ASP B 1 141 ? 9.023 -24.625 2.557 1 93.94 141 ASP B N 1
ATOM 5076 C CA . ASP B 1 141 ? 8.344 -25.797 3.07 1 93.94 141 ASP B CA 1
ATOM 5077 C C . ASP B 1 141 ? 6.938 -25.922 2.486 1 93.94 141 ASP B C 1
ATOM 5079 O O . ASP B 1 141 ? 6.547 -26.984 2.002 1 93.94 141 ASP B O 1
ATOM 5083 N N . ALA B 1 142 ? 6.246 -24.859 2.498 1 95.94 142 ALA B N 1
ATOM 5084 C CA . ALA B 1 142 ? 4.891 -24.891 1.958 1 95.94 142 ALA B CA 1
ATOM 5085 C C . ALA B 1 142 ? 4.902 -25.109 0.448 1 95.94 142 ALA B C 1
ATOM 5087 O O . ALA B 1 142 ? 4.023 -25.766 -0.096 1 95.94 142 ALA B O 1
ATOM 5088 N N . ALA B 1 143 ? 5.844 -24.578 -0.238 1 97.38 143 ALA B N 1
ATOM 5089 C CA . ALA B 1 143 ? 5.938 -24.641 -1.693 1 97.38 143 ALA B CA 1
ATOM 5090 C C . ALA B 1 143 ? 6.066 -26.094 -2.162 1 97.38 143 ALA B C 1
ATOM 5092 O O . ALA B 1 143 ? 5.609 -26.438 -3.254 1 97.38 143 ALA B O 1
ATOM 5093 N N . SER B 1 144 ? 6.699 -26.922 -1.38 1 95.25 144 SER B N 1
ATOM 5094 C CA . SER B 1 144 ? 6.957 -28.297 -1.758 1 95.25 144 SER B CA 1
ATOM 5095 C C . SER B 1 144 ? 5.656 -29.047 -2.047 1 95.25 144 SER B C 1
ATOM 5097 O O . SER B 1 144 ? 5.625 -29.938 -2.898 1 95.25 144 SER B O 1
ATOM 5099 N N . ASN B 1 145 ? 4.562 -28.656 -1.388 1 95.25 145 ASN B N 1
ATOM 5100 C CA . ASN B 1 145 ? 3.264 -29.281 -1.597 1 95.25 145 ASN B CA 1
ATOM 5101 C C . ASN B 1 145 ? 2.762 -29.062 -3.021 1 95.25 145 ASN B C 1
ATOM 5103 O O . ASN B 1 145 ? 2.037 -29.906 -3.561 1 95.25 145 ASN B O 1
ATOM 5107 N N . TRP B 1 146 ? 3.119 -27.984 -3.611 1 98.06 146 TRP B N 1
ATOM 5108 C CA . TRP B 1 146 ? 2.74 -27.688 -4.988 1 98.06 146 TRP B CA 1
ATOM 5109 C C . TRP B 1 146 ? 3.777 -28.234 -5.969 1 98.06 146 TRP B C 1
ATOM 5111 O O . TRP B 1 146 ? 3.426 -28.828 -6.98 1 98.06 146 TRP B O 1
ATOM 5121 N N . ILE B 1 147 ? 5.012 -28.031 -5.664 1 97.75 147 ILE B N 1
ATOM 5122 C CA . ILE B 1 147 ? 6.109 -28.375 -6.562 1 97.75 147 ILE B CA 1
ATOM 5123 C C . ILE B 1 147 ? 6.102 -29.875 -6.844 1 97.75 147 ILE B C 1
ATOM 5125 O O . ILE B 1 147 ? 6.324 -30.297 -7.98 1 97.75 147 ILE B O 1
ATOM 5129 N N . SER B 1 148 ? 5.824 -30.672 -5.879 1 95.38 148 SER B N 1
ATOM 5130 C CA . SER B 1 148 ? 5.809 -32.125 -6.039 1 95.38 148 SER B CA 1
ATOM 5131 C C . SER B 1 148 ? 4.758 -32.562 -7.059 1 95.38 148 SER B C 1
ATOM 5133 O O . SER B 1 148 ? 4.848 -33.656 -7.621 1 95.38 148 SER B O 1
ATOM 5135 N N . ASN B 1 149 ? 3.801 -31.703 -7.266 1 97.5 149 ASN B N 1
ATOM 5136 C CA . ASN B 1 149 ? 2.742 -32.031 -8.219 1 97.5 149 ASN B CA 1
ATOM 5137 C C . ASN B 1 149 ? 2.963 -31.312 -9.555 1 97.5 149 ASN B C 1
ATOM 5139 O O . ASN B 1 149 ? 2.104 -31.375 -10.438 1 97.5 149 ASN B O 1
ATOM 5143 N N . GLY B 1 150 ? 4.066 -30.641 -9.672 1 98.31 150 GLY B N 1
ATOM 5144 C CA . GLY B 1 150 ? 4.422 -30.047 -10.945 1 98.31 150 GLY B CA 1
ATOM 5145 C C . GLY B 1 150 ? 4.07 -28.578 -11.031 1 98.31 150 GLY B C 1
ATOM 5146 O O . GLY B 1 150 ? 4.344 -27.922 -12.047 1 98.31 150 GLY B O 1
ATOM 5147 N N . PHE B 1 151 ? 3.471 -28 -9.961 1 98.75 151 PHE B N 1
ATOM 5148 C CA . PHE B 1 151 ? 3.158 -26.578 -9.969 1 98.75 151 PHE B CA 1
ATOM 5149 C C . PHE B 1 151 ? 4.426 -25.75 -9.828 1 98.75 151 PHE B C 1
ATOM 5151 O O . PHE B 1 151 ? 5.332 -26.109 -9.078 1 98.75 151 PHE B O 1
ATOM 5158 N N . THR B 1 152 ? 4.453 -24.625 -10.57 1 98.75 152 THR B N 1
ATOM 5159 C CA . THR B 1 152 ? 5.625 -23.766 -10.539 1 98.75 152 THR B CA 1
ATOM 5160 C C . THR B 1 152 ? 5.25 -22.359 -10.055 1 98.75 152 THR B C 1
ATOM 5162 O O . THR B 1 152 ? 6.117 -21.578 -9.648 1 98.75 152 THR B O 1
ATOM 5165 N N . SER B 1 153 ? 4.016 -22.031 -10.156 1 98.62 153 SER B N 1
ATOM 5166 C CA . SER B 1 153 ? 3.543 -20.719 -9.734 1 98.62 153 SER B CA 1
ATOM 5167 C C . SER B 1 153 ? 2.113 -20.797 -9.203 1 98.62 153 SER B C 1
ATOM 5169 O O . SER B 1 153 ? 1.401 -21.766 -9.461 1 98.62 153 SER B O 1
ATOM 5171 N N . VAL B 1 154 ? 1.753 -19.766 -8.398 1 98.69 154 VAL B N 1
ATOM 5172 C CA . VAL B 1 154 ? 0.416 -19.703 -7.816 1 98.69 154 VAL B CA 1
ATOM 5173 C C . VAL B 1 154 ? -0.071 -18.266 -7.805 1 98.69 154 VAL B C 1
ATOM 5175 O O . VAL B 1 154 ? 0.733 -17.328 -7.875 1 98.69 154 VAL B O 1
ATOM 5178 N N . GLN B 1 155 ? -1.358 -18.109 -7.855 1 98.69 155 GLN B N 1
ATOM 5179 C CA . GLN B 1 155 ? -1.986 -16.844 -7.473 1 98.69 155 GLN B CA 1
ATOM 5180 C C . GLN B 1 155 ? -2.453 -16.875 -6.02 1 98.69 155 GLN B C 1
ATOM 5182 O O . GLN B 1 155 ? -3.168 -17.797 -5.617 1 98.69 155 GLN B O 1
ATOM 5187 N N . SER B 1 156 ? -2.02 -15.859 -5.312 1 98.38 156 SER B N 1
ATOM 5188 C CA . SER B 1 156 ? -2.195 -15.938 -3.867 1 98.38 156 SER B CA 1
ATOM 5189 C C . SER B 1 156 ? -2.904 -14.695 -3.328 1 98.38 156 SER B C 1
ATOM 5191 O O . SER B 1 156 ? -2.684 -13.586 -3.814 1 98.38 156 SER B O 1
ATOM 5193 N N . ALA B 1 157 ? -3.73 -14.875 -2.391 1 98.06 157 ALA B N 1
ATOM 5194 C CA . ALA B 1 157 ? -4.387 -13.844 -1.596 1 98.06 157 ALA B CA 1
ATOM 5195 C C . ALA B 1 157 ? -4.766 -14.367 -0.216 1 98.06 157 ALA B C 1
ATOM 5197 O O . ALA B 1 157 ? -4.941 -15.578 -0.031 1 98.06 157 ALA B O 1
ATOM 5198 N N . HIS B 1 158 ? -4.773 -13.492 0.736 1 97.19 158 HIS B N 1
ATOM 5199 C CA . HIS B 1 158 ? -5.332 -13.883 2.027 1 97.19 158 HIS B CA 1
ATOM 5200 C C . HIS B 1 158 ? -6.848 -14.031 1.952 1 97.19 158 HIS B C 1
ATOM 5202 O O . HIS B 1 158 ? -7.543 -13.102 1.528 1 97.19 158 HIS B O 1
ATOM 5208 N N . LEU B 1 159 ? -7.359 -15.141 2.375 1 96.38 159 LEU B N 1
ATOM 5209 C CA . LEU B 1 159 ? -8.75 -15.492 2.113 1 96.38 159 LEU B CA 1
ATOM 5210 C C . LEU B 1 159 ? -9.625 -15.172 3.316 1 96.38 159 LEU B C 1
ATOM 5212 O O . LEU B 1 159 ? -10.211 -16.078 3.922 1 96.38 159 LEU B O 1
ATOM 5216 N N . ASN B 1 160 ? -9.773 -13.891 3.588 1 95.25 160 ASN B N 1
ATOM 5217 C CA . ASN B 1 160 ? -10.602 -13.414 4.688 1 95.25 160 ASN B CA 1
ATOM 5218 C C . ASN B 1 160 ? -11.453 -12.219 4.27 1 95.25 160 ASN B C 1
ATOM 5220 O O . ASN B 1 160 ? -10.93 -11.242 3.721 1 95.25 160 ASN B O 1
ATOM 5224 N N . GLY B 1 161 ? -12.773 -12.391 4.523 1 95.88 161 GLY B N 1
ATOM 5225 C CA . GLY B 1 161 ? -13.656 -11.273 4.242 1 95.88 161 GLY B CA 1
ATOM 5226 C C . GLY B 1 161 ? -14.406 -11.414 2.93 1 95.88 161 GLY B C 1
ATOM 5227 O O . GLY B 1 161 ? -14.266 -12.43 2.238 1 95.88 161 GLY B O 1
ATOM 5228 N N . ILE B 1 162 ? -15.211 -10.367 2.607 1 98.06 162 ILE B N 1
ATOM 5229 C CA . ILE B 1 162 ? -16.047 -10.359 1.411 1 98.06 162 ILE B CA 1
ATOM 5230 C C . ILE B 1 162 ? -15.25 -9.828 0.226 1 98.06 162 ILE B C 1
ATOM 5232 O O . ILE B 1 162 ? -15.219 -10.445 -0.842 1 98.06 162 ILE B O 1
ATOM 5236 N N . PHE B 1 163 ? -14.695 -8.68 0.399 1 98.31 163 PHE B N 1
ATOM 5237 C CA . PHE B 1 163 ? -13.641 -8.188 -0.487 1 98.31 163 PHE B CA 1
ATOM 5238 C C . PHE B 1 163 ? -12.266 -8.5 0.084 1 98.31 163 PHE B C 1
ATOM 5240 O O . PHE B 1 163 ? -11.883 -7.965 1.127 1 98.31 163 PHE B O 1
ATOM 5247 N N . ARG B 1 164 ? -11.516 -9.336 -0.673 1 98.06 164 ARG B N 1
ATOM 5248 C CA . ARG B 1 164 ? -10.312 -9.914 -0.085 1 98.06 164 ARG B CA 1
ATOM 5249 C C . ARG B 1 164 ? -9.055 -9.328 -0.712 1 98.06 164 ARG B C 1
ATOM 5251 O O . ARG B 1 164 ? -8.008 -9.977 -0.736 1 98.06 164 ARG B O 1
ATOM 5258 N N . GLY B 1 165 ? -9.195 -8.164 -1.35 1 98 165 GLY B N 1
ATOM 5259 C CA . GLY B 1 165 ? -8.039 -7.477 -1.907 1 98 165 GLY B CA 1
ATOM 5260 C C . GLY B 1 165 ? -7.656 -7.977 -3.287 1 98 165 GLY B C 1
ATOM 5261 O O . GLY B 1 165 ? -8.422 -8.703 -3.924 1 98 165 GLY B O 1
ATOM 5262 N N . ILE B 1 166 ? -6.469 -7.523 -3.732 1 98.19 166 ILE B N 1
ATOM 5263 C CA . ILE B 1 166 ? -5.945 -7.863 -5.051 1 98.19 166 ILE B CA 1
ATOM 5264 C C . ILE B 1 166 ? -4.867 -8.938 -4.914 1 98.19 166 ILE B C 1
ATOM 5266 O O . ILE B 1 166 ? -3.906 -8.766 -4.156 1 98.19 166 ILE B O 1
ATOM 5270 N N . GLY B 1 167 ? -5.102 -9.961 -5.668 1 98.19 167 GLY B N 1
ATOM 5271 C CA . GLY B 1 167 ? -4.184 -11.094 -5.59 1 98.19 167 GLY B CA 1
ATOM 5272 C C . GLY B 1 167 ? -2.84 -10.812 -6.234 1 98.19 167 GLY B C 1
ATOM 5273 O O . GLY B 1 167 ? -2.695 -9.852 -6.988 1 98.19 167 GLY B O 1
ATOM 5274 N N . VAL B 1 168 ? -1.869 -11.656 -5.844 1 98.31 168 VAL B N 1
ATOM 5275 C CA . VAL B 1 168 ? -0.528 -11.617 -6.418 1 98.31 168 VAL B CA 1
ATOM 5276 C C . VAL B 1 168 ? -0.182 -12.977 -7.016 1 98.31 168 VAL B C 1
ATOM 5278 O O . VAL B 1 168 ? -0.503 -14.016 -6.434 1 98.31 168 VAL B O 1
ATOM 5281 N N . SER B 1 169 ? 0.309 -12.984 -8.25 1 98.38 169 SER B N 1
ATOM 5282 C CA . SER B 1 169 ? 0.817 -14.211 -8.852 1 98.38 169 SER B CA 1
ATOM 5283 C C . SER B 1 169 ? 2.326 -14.336 -8.664 1 98.38 169 SER B C 1
ATOM 5285 O O . SER B 1 169 ? 3.074 -13.406 -8.984 1 98.38 169 SER B O 1
ATOM 5287 N N . LEU B 1 170 ? 2.729 -15.445 -8.062 1 96.94 170 LEU B N 1
ATOM 5288 C CA . LEU B 1 170 ? 4.148 -15.531 -7.738 1 96.94 170 LEU B CA 1
ATOM 5289 C C . LEU B 1 170 ? 4.688 -16.938 -8.023 1 96.94 170 LEU B C 1
ATOM 5291 O O . LEU B 1 170 ? 3.916 -17.891 -8.094 1 96.94 170 LEU B O 1
ATOM 5295 N N . SER B 1 171 ? 5.973 -16.984 -8.234 1 97.94 171 SER B N 1
ATOM 5296 C CA . SER B 1 171 ? 6.719 -18.234 -8.414 1 97.94 171 SER B CA 1
ATOM 5297 C C . SER B 1 171 ? 6.883 -18.969 -7.094 1 97.94 171 SER B C 1
ATOM 5299 O O . SER B 1 171 ? 6.895 -18.359 -6.023 1 97.94 171 SER B O 1
ATOM 5301 N N . LEU B 1 172 ? 6.934 -20.219 -7.199 1 98.38 172 LEU B N 1
ATOM 5302 C CA . LEU B 1 172 ? 7.156 -21.062 -6.023 1 98.38 172 LEU B CA 1
ATOM 5303 C C . LEU B 1 172 ? 8.648 -21.234 -5.75 1 98.38 172 LEU B C 1
ATOM 5305 O O . LEU B 1 172 ? 9.031 -21.969 -4.844 1 98.38 172 LEU B O 1
ATOM 5309 N N . ALA B 1 173 ? 9.5 -20.531 -6.496 1 97 173 ALA B N 1
ATOM 5310 C CA . ALA B 1 173 ? 10.945 -20.578 -6.309 1 97 173 ALA B CA 1
ATOM 5311 C C . ALA B 1 173 ? 11.344 -20.031 -4.941 1 97 173 ALA B C 1
ATOM 5313 O O . ALA B 1 173 ? 10.547 -19.359 -4.281 1 97 173 ALA B O 1
ATOM 5314 N N . ASP B 1 174 ? 12.484 -20.484 -4.504 1 94.44 174 ASP B N 1
ATOM 5315 C CA . ASP B 1 174 ? 13.055 -19.969 -3.262 1 94.44 174 ASP B CA 1
ATOM 5316 C C . ASP B 1 174 ? 14.008 -18.812 -3.531 1 94.44 174 ASP B C 1
ATOM 5318 O O . ASP B 1 174 ? 15.234 -18.984 -3.5 1 94.44 174 ASP B O 1
ATOM 5322 N N . LYS B 1 175 ? 13.453 -17.688 -3.822 1 93.62 175 LYS B N 1
ATOM 5323 C CA . LYS B 1 175 ? 14.195 -16.469 -4.148 1 93.62 175 LYS B CA 1
ATOM 5324 C C . LYS B 1 175 ? 13.648 -15.266 -3.387 1 93.62 175 LYS B C 1
ATOM 5326 O O . LYS B 1 175 ? 12.758 -15.414 -2.547 1 93.62 175 LYS B O 1
ATOM 5331 N N . ASN B 1 176 ? 14.336 -14.125 -3.553 1 91.94 176 ASN B N 1
ATOM 5332 C CA . ASN B 1 176 ? 13.82 -12.922 -2.898 1 91.94 176 ASN B CA 1
ATOM 5333 C C . ASN B 1 176 ? 12.469 -12.508 -3.463 1 91.94 176 ASN B C 1
ATOM 5335 O O . ASN B 1 176 ? 12.109 -12.898 -4.574 1 91.94 176 ASN B O 1
ATOM 5339 N N . SER B 1 177 ? 11.797 -11.758 -2.705 1 94.19 177 SER B N 1
ATOM 5340 C CA . SER B 1 177 ? 10.414 -11.398 -3.02 1 94.19 177 SER B CA 1
ATOM 5341 C C . SER B 1 177 ? 10.32 -10.695 -4.367 1 94.19 177 SER B C 1
ATOM 5343 O O . SER B 1 177 ? 9.375 -10.922 -5.129 1 94.19 177 SER B O 1
ATOM 5345 N N . ASN B 1 178 ? 11.242 -9.867 -4.703 1 93.81 178 ASN B N 1
ATOM 5346 C CA . ASN B 1 178 ? 11.227 -9.141 -5.973 1 93.81 178 ASN B CA 1
ATOM 5347 C C . ASN B 1 178 ? 11.227 -10.094 -7.16 1 93.81 178 ASN B C 1
ATOM 5349 O O . ASN B 1 178 ? 10.523 -9.875 -8.141 1 93.81 178 ASN B O 1
ATOM 5353 N N . GLN B 1 179 ? 11.93 -11.164 -7.02 1 93.62 17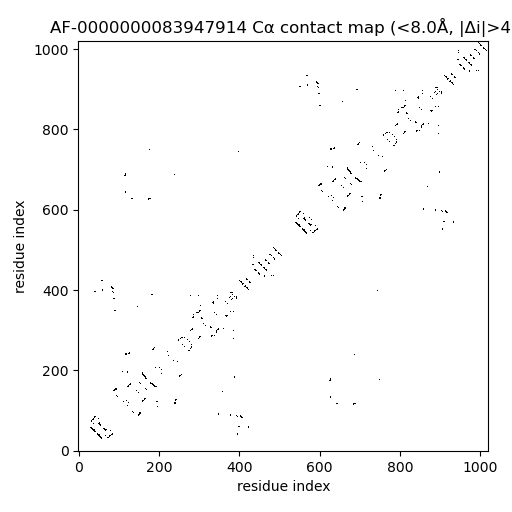9 GLN B N 1
ATOM 5354 C CA . GLN B 1 179 ? 12.086 -12.133 -8.102 1 93.62 179 GLN B CA 1
ATOM 5355 C C . GLN B 1 179 ? 10.898 -13.094 -8.156 1 93.62 179 GLN B C 1
ATOM 5357 O O . GLN B 1 179 ? 10.617 -13.68 -9.211 1 93.62 179 GLN B O 1
ATOM 5362 N N . LEU B 1 180 ? 10.25 -13.234 -7.082 1 96.19 180 LEU B N 1
ATOM 5363 C CA . LEU B 1 180 ? 9.172 -14.203 -6.988 1 96.19 180 LEU B CA 1
ATOM 5364 C C . LEU B 1 180 ? 7.914 -13.695 -7.691 1 96.19 180 LEU B C 1
ATOM 5366 O O . LEU B 1 180 ? 7.09 -14.484 -8.148 1 96.19 180 LEU B O 1
ATOM 5370 N N . ILE B 1 181 ? 7.785 -12.422 -7.738 1 96.94 181 ILE B N 1
ATOM 5371 C CA . ILE B 1 181 ? 6.52 -11.836 -8.164 1 96.94 181 ILE B CA 1
ATOM 5372 C C . ILE B 1 181 ? 6.469 -11.773 -9.695 1 96.94 181 ILE B C 1
ATOM 5374 O O . ILE B 1 181 ? 7.305 -11.133 -10.328 1 96.94 181 ILE B O 1
ATOM 5378 N N . TYR B 1 182 ? 5.508 -12.484 -10.273 1 96.25 182 TYR B N 1
ATOM 5379 C CA . TYR B 1 182 ? 5.25 -12.445 -11.703 1 96.25 182 TYR B CA 1
ATOM 5380 C C . TYR B 1 182 ? 4.273 -11.328 -12.055 1 96.25 182 TYR B C 1
ATOM 5382 O O . TYR B 1 182 ? 4.441 -10.633 -13.055 1 96.25 182 TYR B O 1
ATOM 5390 N N . SER B 1 183 ? 3.258 -11.211 -11.258 1 96 183 SER B N 1
ATOM 5391 C CA . SER B 1 183 ? 2.293 -10.117 -11.375 1 96 183 SER B CA 1
ATOM 5392 C C . SER B 1 183 ? 1.878 -9.609 -10 1 96 183 SER B C 1
ATOM 5394 O O . SER B 1 183 ? 1.264 -10.336 -9.219 1 96 183 SER B O 1
ATOM 5396 N N . PRO B 1 184 ? 2.254 -8.367 -9.727 1 96.5 184 PRO B N 1
ATOM 5397 C CA . PRO B 1 184 ? 1.924 -7.836 -8.406 1 96.5 184 PRO B CA 1
ATOM 5398 C C . PRO B 1 184 ? 0.425 -7.609 -8.219 1 96.5 184 PRO B C 1
ATOM 5400 O O . PRO B 1 184 ? -0.067 -7.613 -7.09 1 96.5 184 PRO B O 1
ATOM 5403 N N . GLN B 1 185 ? -0.26 -7.363 -9.289 1 96.44 185 GLN B N 1
ATOM 5404 C CA . GLN B 1 185 ? -1.7 -7.133 -9.234 1 96.44 185 GLN B CA 1
ATOM 5405 C C . GLN B 1 185 ? -2.434 -8.016 -10.242 1 96.44 185 GLN B C 1
ATOM 5407 O O . GLN B 1 185 ? -2.539 -7.672 -11.422 1 96.44 185 GLN B O 1
ATOM 5412 N N . SER B 1 186 ? -2.92 -9.047 -9.719 1 96.25 186 SER B N 1
ATOM 5413 C CA . SER B 1 186 ? -3.641 -9.977 -10.578 1 96.25 186 SER B CA 1
ATOM 5414 C C . SER B 1 186 ? -5.148 -9.766 -10.484 1 96.25 186 SER B C 1
ATOM 5416 O O . SER B 1 186 ? -5.672 -8.773 -10.992 1 96.25 186 SER B O 1
ATOM 5418 N N . ARG B 1 187 ? -5.883 -10.727 -9.906 1 97.81 187 ARG B N 1
ATOM 5419 C CA . ARG B 1 187 ? -7.336 -10.609 -9.82 1 97.81 187 ARG B CA 1
ATOM 5420 C C . ARG B 1 187 ? -7.766 -10.109 -8.445 1 97.81 187 ARG B C 1
ATOM 5422 O O . ARG B 1 187 ? -7.035 -10.281 -7.461 1 97.81 187 ARG B O 1
ATOM 5429 N N . HIS B 1 188 ? -8.961 -9.438 -8.438 1 98.31 188 HIS B N 1
ATOM 5430 C CA . HIS B 1 188 ? -9.602 -9.227 -7.148 1 98.31 188 HIS B CA 1
ATOM 5431 C C . HIS B 1 188 ? -10.125 -10.539 -6.57 1 98.31 188 HIS B C 1
ATOM 5433 O O . HIS B 1 188 ? -10.547 -11.422 -7.316 1 98.31 188 HIS B O 1
ATOM 5439 N N . PHE B 1 189 ? -10.094 -10.688 -5.289 1 98.56 189 PHE B N 1
ATOM 5440 C CA . PHE B 1 189 ? -10.648 -11.852 -4.609 1 98.56 189 PHE B CA 1
ATOM 5441 C C . PHE B 1 189 ? -11.883 -11.469 -3.801 1 98.56 189 PHE B C 1
ATOM 5443 O O . PHE B 1 189 ? -11.898 -10.43 -3.133 1 98.56 189 PHE B O 1
ATOM 5450 N N . MET B 1 190 ? -12.914 -12.312 -3.879 1 98.56 190 MET B N 1
ATOM 5451 C CA . MET B 1 190 ? -14.172 -12.023 -3.193 1 98.56 190 MET B CA 1
ATOM 5452 C C . MET B 1 190 ? -14.805 -13.305 -2.664 1 98.56 190 MET B C 1
ATOM 5454 O O . MET B 1 190 ? -14.453 -14.398 -3.102 1 98.56 190 MET B O 1
ATOM 5458 N N . ALA B 1 191 ? -15.742 -13.156 -1.766 1 98.19 191 ALA B N 1
ATOM 5459 C CA . ALA B 1 191 ? -16.578 -14.227 -1.219 1 98.19 191 ALA B CA 1
ATOM 5460 C C . ALA B 1 191 ? -17.828 -13.648 -0.559 1 98.19 191 ALA B C 1
ATOM 5462 O O . ALA B 1 191 ? -17.969 -12.43 -0.423 1 98.19 191 ALA B O 1
ATOM 5463 N N . PHE B 1 192 ? -18.734 -14.57 -0.244 1 97.56 192 PHE B N 1
ATOM 5464 C CA . PHE B 1 192 ? -19.891 -14.117 0.518 1 97.56 192 PHE B CA 1
ATOM 5465 C C . PHE B 1 192 ? -19.594 -14.133 2.014 1 97.56 192 PHE B C 1
ATOM 5467 O O . PHE B 1 192 ? -20.328 -13.516 2.799 1 97.56 192 PHE B O 1
ATOM 5474 N N . ASP B 1 193 ? -18.547 -14.781 2.391 1 94.25 193 ASP B N 1
ATOM 5475 C CA . ASP B 1 193 ? -18.188 -14.961 3.793 1 94.25 193 ASP B CA 1
ATOM 5476 C C . ASP B 1 193 ? -17.531 -13.695 4.355 1 94.25 193 ASP B C 1
ATOM 5478 O O . ASP B 1 193 ? -16.531 -13.219 3.828 1 94.25 193 ASP B O 1
ATOM 5482 N N . LYS B 1 194 ? -18.016 -13.195 5.492 1 92.69 194 LYS B N 1
ATOM 5483 C CA . LYS B 1 194 ? -17.5 -11.945 6.043 1 92.69 194 LYS B CA 1
ATOM 5484 C C . LYS B 1 194 ? -16.172 -12.164 6.758 1 92.69 194 LYS B C 1
ATOM 5486 O O . LYS B 1 194 ? -15.492 -11.203 7.113 1 92.69 194 LYS B O 1
ATOM 5491 N N . GLY B 1 195 ? -15.883 -13.406 7.051 1 91.44 195 GLY B N 1
ATOM 5492 C CA . GLY B 1 195 ? -14.617 -13.719 7.688 1 91.44 195 GLY B CA 1
ATOM 5493 C C . GLY B 1 195 ? -14.555 -13.305 9.141 1 91.44 195 GLY B C 1
ATOM 5494 O O . GLY B 1 195 ? -15.5 -13.531 9.898 1 91.44 195 GLY B O 1
ATOM 5495 N N . ASN B 1 196 ? -13.492 -12.617 9.508 1 87.56 196 ASN B N 1
ATOM 5496 C CA . ASN B 1 196 ? -13.25 -12.289 10.906 1 87.56 196 ASN B CA 1
ATOM 5497 C C . ASN B 1 196 ? -13.758 -10.898 11.25 1 87.56 196 ASN B C 1
ATOM 5499 O O . ASN B 1 196 ? -13.422 -10.352 12.305 1 87.56 196 ASN B O 1
ATOM 5503 N N . SER B 1 197 ? -14.516 -10.336 10.344 1 88.38 197 SER B N 1
ATOM 5504 C CA . SER B 1 197 ? -15.062 -9.023 10.664 1 88.38 197 SER B CA 1
ATOM 5505 C C . SER B 1 197 ? -15.773 -9.023 12.008 1 88.38 197 SER B C 1
ATOM 5507 O O . SER B 1 197 ? -16.625 -9.867 12.266 1 88.38 197 SER B O 1
ATOM 5509 N N . PRO B 1 198 ? -15.414 -8.109 12.883 1 83.88 198 PRO B N 1
ATOM 5510 C CA . PRO B 1 198 ? -16.062 -8.07 14.195 1 83.88 198 PRO B CA 1
ATOM 5511 C C . PRO B 1 198 ? -17.5 -7.562 14.125 1 83.88 198 PRO B C 1
ATOM 5513 O O . PRO B 1 198 ? -18.297 -7.797 15.039 1 83.88 198 PRO B O 1
ATOM 5516 N N . GLN B 1 199 ? -17.844 -6.895 13.055 1 87.44 199 GLN B N 1
ATOM 5517 C CA . GLN B 1 199 ? -19.188 -6.336 12.914 1 87.44 199 GLN B CA 1
ATOM 5518 C C . GLN B 1 199 ? -20.203 -7.43 12.617 1 87.44 199 GLN B C 1
ATOM 5520 O O . GLN B 1 199 ? -19.906 -8.391 11.906 1 87.44 199 GLN B O 1
ATOM 5525 N N . ASP B 1 200 ? -21.359 -7.188 13.078 1 82.94 200 ASP B N 1
ATOM 5526 C CA . ASP B 1 200 ? -22.422 -8.164 12.875 1 82.94 200 ASP B CA 1
ATOM 5527 C C . ASP B 1 200 ? -22.891 -8.164 11.422 1 82.94 200 ASP B C 1
ATOM 5529 O O . ASP B 1 200 ? -23.188 -9.219 10.852 1 82.94 200 ASP B O 1
ATOM 5533 N N . TYR B 1 201 ? -22.969 -7.023 11.031 1 86.69 201 TYR B N 1
ATOM 5534 C CA . TYR B 1 201 ? -23.406 -6.91 9.641 1 86.69 201 TYR B CA 1
ATOM 5535 C C . TYR B 1 201 ? -22.234 -7.16 8.688 1 86.69 201 TYR B C 1
ATOM 5537 O O . TYR B 1 201 ? -21.156 -6.59 8.859 1 86.69 201 TYR B O 1
ATOM 5545 N N . PRO B 1 202 ? -22.422 -8.078 7.617 1 90.69 202 PRO B N 1
ATOM 5546 C CA . PRO B 1 202 ? -23.641 -8.828 7.281 1 90.69 202 PRO B CA 1
ATOM 5547 C C . PRO B 1 202 ? -23.766 -10.133 8.07 1 90.69 202 PRO B C 1
ATOM 5549 O O . PRO B 1 202 ? -22.75 -10.734 8.438 1 90.69 202 PRO B O 1
ATOM 5552 N N . ASN B 1 203 ? -25 -10.461 8.344 1 88.31 203 ASN B N 1
ATOM 5553 C CA . ASN B 1 203 ? -25.219 -11.688 9.109 1 88.31 203 ASN B CA 1
ATOM 5554 C C . ASN B 1 203 ? -25.984 -12.727 8.297 1 88.31 203 ASN B C 1
ATOM 5556 O O . ASN B 1 203 ? -26.344 -13.781 8.82 1 88.31 203 ASN B O 1
ATOM 5560 N N . SER B 1 204 ? -26.266 -12.406 7.078 1 91.88 204 SER B N 1
ATOM 5561 C CA . SER B 1 204 ? -26.953 -13.312 6.168 1 91.88 204 SER B CA 1
ATOM 5562 C C . SER B 1 204 ? -26.391 -13.219 4.758 1 91.88 204 SER B C 1
ATOM 5564 O O . SER B 1 204 ? -25.672 -12.273 4.434 1 91.88 204 SER B O 1
ATOM 5566 N N . LEU B 1 205 ? -26.703 -14.211 4.027 1 93.62 205 LEU B N 1
ATOM 5567 C CA . LEU B 1 205 ? -26.266 -14.219 2.631 1 93.62 205 LEU B CA 1
ATOM 5568 C C . LEU B 1 205 ? -26.828 -13.008 1.888 1 93.62 205 LEU B C 1
ATOM 5570 O O . LEU B 1 205 ? -26.109 -12.352 1.133 1 93.62 205 LEU B O 1
ATOM 5574 N N . MET B 1 206 ? -28.078 -12.773 2.135 1 93.62 206 MET B N 1
ATOM 5575 C CA . MET B 1 206 ? -28.688 -11.609 1.502 1 93.62 206 MET B CA 1
ATOM 5576 C C . MET B 1 206 ? -28 -10.32 1.94 1 93.62 206 MET B C 1
ATOM 5578 O O . MET B 1 206 ? -27.844 -9.391 1.144 1 93.62 206 MET B O 1
ATOM 5582 N N . GLY B 1 207 ? -27.656 -10.289 3.182 1 95.12 207 GLY B N 1
ATOM 5583 C CA . GLY B 1 207 ? -26.875 -9.156 3.668 1 95.12 207 GLY B CA 1
ATOM 5584 C C . GLY B 1 207 ? -25.531 -9.008 2.967 1 95.12 207 GLY B C 1
ATOM 5585 O O . GLY B 1 207 ? -25.141 -7.891 2.627 1 95.12 207 GLY B O 1
ATOM 5586 N N . SER B 1 208 ? -24.875 -10.102 2.785 1 97 208 SER B N 1
ATOM 5587 C CA . SER B 1 208 ? -23.609 -10.078 2.082 1 97 208 SER B CA 1
ATOM 5588 C C . SER B 1 208 ? -23.766 -9.578 0.649 1 97 208 SER B C 1
ATOM 5590 O O . SER B 1 208 ? -22.984 -8.766 0.172 1 97 208 SER B O 1
ATOM 5592 N N . ILE B 1 209 ? -24.75 -10.039 -0.046 1 97.25 209 ILE B N 1
ATOM 5593 C CA . ILE B 1 209 ? -25.016 -9.625 -1.418 1 97.25 209 ILE B CA 1
ATOM 5594 C C . ILE B 1 209 ? -25.328 -8.125 -1.455 1 97.25 209 ILE B C 1
ATOM 5596 O O . ILE B 1 209 ? -24.812 -7.406 -2.32 1 97.25 209 ILE B O 1
ATOM 5600 N N . ALA B 1 210 ? -26.109 -7.68 -0.513 1 96.94 210 ALA B N 1
ATOM 5601 C CA . ALA B 1 210 ? -26.438 -6.258 -0.423 1 96.94 210 ALA B CA 1
ATOM 5602 C C . ALA B 1 210 ? -25.172 -5.422 -0.198 1 96.94 210 ALA B C 1
ATOM 5604 O O . ALA B 1 210 ? -25 -4.375 -0.823 1 96.94 210 ALA B O 1
ATOM 5605 N N . LEU B 1 211 ? -24.359 -5.926 0.674 1 97.12 211 LEU B N 1
ATOM 5606 C CA . LEU B 1 211 ? -23.109 -5.219 0.969 1 97.12 211 LEU B CA 1
ATOM 5607 C C . LEU B 1 211 ? -22.219 -5.141 -0.269 1 97.12 211 LEU B C 1
ATOM 5609 O O . LEU B 1 211 ? -21.609 -4.105 -0.53 1 97.12 211 LEU B O 1
ATOM 5613 N N . ILE B 1 212 ? -22.141 -6.203 -1.008 1 98.38 212 ILE B N 1
ATOM 5614 C CA . ILE B 1 212 ? -21.328 -6.227 -2.221 1 98.38 212 ILE B CA 1
ATOM 5615 C C . ILE B 1 212 ? -21.875 -5.211 -3.225 1 98.38 212 ILE B C 1
ATOM 5617 O O . ILE B 1 212 ? -21.125 -4.398 -3.76 1 98.38 212 ILE B O 1
ATOM 5621 N N . ARG B 1 213 ? -23.188 -5.191 -3.465 1 97.81 213 ARG B N 1
ATOM 5622 C CA . ARG B 1 213 ? -23.797 -4.258 -4.398 1 97.81 213 ARG B CA 1
ATOM 5623 C C . ARG B 1 213 ? -23.547 -2.812 -3.971 1 97.81 213 ARG B C 1
ATOM 5625 O O . ARG B 1 213 ? -23.203 -1.968 -4.797 1 97.81 213 ARG B O 1
ATOM 5632 N N . GLN B 1 214 ? -23.75 -2.619 -2.736 1 97 214 GLN B N 1
ATOM 5633 C CA . GLN B 1 214 ? -23.547 -1.277 -2.197 1 97 214 GLN B CA 1
ATOM 5634 C C . GLN B 1 214 ? -22.094 -0.833 -2.359 1 97 214 GLN B C 1
ATOM 5636 O O . GLN B 1 214 ? -21.828 0.294 -2.783 1 97 214 GLN B O 1
ATOM 5641 N N . THR B 1 215 ? -21.188 -1.68 -1.962 1 98.19 215 THR B N 1
ATOM 5642 C CA . THR B 1 215 ? -19.766 -1.354 -2.025 1 98.19 215 THR B CA 1
ATOM 5643 C C . THR B 1 215 ? -19.344 -1.055 -3.461 1 98.19 215 THR B C 1
ATOM 5645 O O . THR B 1 215 ? -18.625 -0.092 -3.711 1 98.19 215 THR B O 1
ATOM 5648 N N . LEU B 1 216 ? -19.828 -1.841 -4.387 1 98.19 216 LEU B N 1
ATOM 5649 C CA . LEU B 1 216 ? -19.484 -1.62 -5.789 1 98.19 216 LEU B CA 1
ATOM 5650 C C . LEU B 1 216 ? -20.094 -0.317 -6.293 1 98.19 216 LEU B C 1
ATOM 5652 O O . LEU B 1 216 ? -19.453 0.418 -7.051 1 98.19 216 LEU B O 1
ATOM 5656 N N . SER B 1 217 ? -21.297 -0.033 -5.883 1 97.75 217 SER B N 1
ATOM 5657 C CA . SER B 1 217 ? -21.938 1.23 -6.238 1 97.75 217 SER B CA 1
ATOM 5658 C C . SER B 1 217 ? -21.172 2.416 -5.66 1 97.75 217 SER B C 1
ATOM 5660 O O . SER B 1 217 ? -20.891 3.389 -6.367 1 97.75 217 SER B O 1
ATOM 5662 N N . ASP B 1 218 ? -20.828 2.289 -4.43 1 97.38 218 ASP B N 1
ATOM 5663 C CA . ASP B 1 218 ? -20.062 3.34 -3.768 1 97.38 218 ASP B CA 1
ATOM 5664 C C . ASP B 1 218 ? -18.703 3.539 -4.438 1 97.38 218 ASP B C 1
ATOM 5666 O O . ASP B 1 218 ? -18.25 4.672 -4.602 1 97.38 218 ASP B O 1
ATOM 5670 N N . ALA B 1 219 ? -18.031 2.469 -4.746 1 98.06 219 ALA B N 1
ATOM 5671 C CA . ALA B 1 219 ? -16.734 2.545 -5.395 1 98.06 219 ALA B CA 1
ATOM 5672 C C . ALA B 1 219 ? -16.828 3.258 -6.742 1 98.06 219 ALA B C 1
ATOM 5674 O O . ALA B 1 219 ? -15.977 4.09 -7.074 1 98.06 219 ALA B O 1
ATOM 5675 N N . ASN B 1 220 ? -17.859 2.91 -7.512 1 96.56 220 ASN B N 1
ATOM 5676 C CA . ASN B 1 220 ? -18.078 3.582 -8.789 1 96.56 220 ASN B CA 1
ATOM 5677 C C . ASN B 1 220 ? -18.297 5.082 -8.602 1 96.56 220 ASN B C 1
ATOM 5679 O O . ASN B 1 220 ? -17.672 5.891 -9.289 1 96.56 220 ASN B O 1
ATOM 5683 N N . TRP B 1 221 ? -19.156 5.434 -7.668 1 96.06 221 TRP B N 1
ATOM 5684 C CA . TRP B 1 221 ? -19.422 6.832 -7.359 1 96.06 221 TRP B CA 1
ATOM 5685 C C . TRP B 1 221 ? -18.156 7.547 -6.906 1 96.06 221 TRP B C 1
ATOM 5687 O O . TRP B 1 221 ? -17.844 8.641 -7.387 1 96.06 221 TRP B O 1
ATOM 5697 N N . TYR B 1 222 ? -17.438 6.949 -6.035 1 96.69 222 TYR B N 1
ATOM 5698 C CA . TYR B 1 222 ? -16.219 7.52 -5.465 1 96.69 222 TYR B CA 1
ATOM 5699 C C . TYR B 1 222 ? -15.203 7.836 -6.555 1 96.69 222 TYR B C 1
ATOM 5701 O O . TYR B 1 222 ? -14.703 8.961 -6.641 1 96.69 222 TYR B O 1
ATOM 5709 N N . ASN B 1 223 ? -14.914 6.875 -7.328 1 96.56 223 ASN B N 1
ATOM 5710 C CA . ASN B 1 223 ? -13.875 7.016 -8.336 1 96.56 223 ASN B CA 1
ATOM 5711 C C . ASN B 1 223 ? -14.281 7.992 -9.438 1 96.56 223 ASN B C 1
ATOM 5713 O O . ASN B 1 223 ? -13.445 8.742 -9.945 1 96.56 223 ASN B O 1
ATOM 5717 N N . GLN B 1 224 ? -15.516 8.078 -9.828 1 94.06 224 GLN B N 1
ATOM 5718 C CA . GLN B 1 224 ? -15.992 9.055 -10.805 1 94.06 224 GLN B CA 1
ATOM 5719 C C . GLN B 1 224 ? -15.883 10.477 -10.258 1 94.06 224 GLN B C 1
ATOM 5721 O O . GLN B 1 224 ? -15.43 11.375 -10.961 1 94.06 224 GLN B O 1
ATOM 5726 N N . ASN B 1 225 ? -16.234 10.633 -9.023 1 93.06 225 ASN B N 1
ATOM 5727 C CA . ASN B 1 225 ? -16.219 11.969 -8.438 1 93.06 225 ASN B CA 1
ATOM 5728 C C . ASN B 1 225 ? -14.797 12.422 -8.133 1 93.06 225 ASN B C 1
ATOM 5730 O O . ASN B 1 225 ? -14.492 13.617 -8.219 1 93.06 225 ASN B O 1
ATOM 5734 N N . LYS B 1 226 ? -14 11.516 -7.719 1 91.69 226 LYS B N 1
ATOM 5735 C CA . LYS B 1 226 ? -12.586 11.852 -7.539 1 91.69 226 LYS B CA 1
ATOM 5736 C C . LYS B 1 226 ? -11.977 12.352 -8.844 1 91.69 226 LYS B C 1
ATOM 5738 O O . LYS B 1 226 ? -11.242 13.344 -8.844 1 91.69 226 LYS B O 1
ATOM 5743 N N . MET B 1 227 ? -12.25 11.711 -9.891 1 89.94 227 MET B N 1
ATOM 5744 C CA . MET B 1 227 ? -11.734 12.094 -11.203 1 89.94 227 MET B CA 1
ATOM 5745 C C . MET B 1 227 ? -12.273 13.461 -11.617 1 89.94 227 MET B C 1
ATOM 5747 O O . MET B 1 227 ? -11.531 14.289 -12.156 1 89.94 227 MET B O 1
ATOM 5751 N N . LYS B 1 228 ? -13.484 13.719 -11.352 1 87.06 228 LYS B N 1
ATOM 5752 C CA . LYS B 1 228 ? -14.109 14.992 -11.703 1 87.06 228 LYS B CA 1
ATOM 5753 C C . LYS B 1 228 ? -13.508 16.141 -10.883 1 87.06 228 LYS B C 1
ATOM 5755 O O . LYS B 1 228 ? -13.281 17.234 -11.398 1 87.06 228 LYS B O 1
ATOM 5760 N N . ALA B 1 229 ? -13.203 15.891 -9.664 1 83.62 229 ALA B N 1
ATOM 5761 C CA . ALA B 1 229 ? -12.688 16.922 -8.758 1 83.62 229 ALA B CA 1
ATOM 5762 C C . ALA B 1 229 ? -11.234 17.266 -9.086 1 83.62 229 ALA B C 1
ATOM 5764 O O . ALA B 1 229 ? -10.789 18.375 -8.836 1 83.62 229 ALA B O 1
ATOM 5765 N N . ALA B 1 230 ? -10.406 16.391 -9.492 1 73.38 230 ALA B N 1
ATOM 5766 C CA . ALA B 1 230 ? -8.992 16.609 -9.789 1 73.38 230 ALA B CA 1
ATOM 5767 C C . ALA B 1 230 ? -8.82 17.734 -10.812 1 73.38 230 ALA B C 1
ATOM 5769 O O . ALA B 1 230 ? -7.84 18.484 -10.773 1 73.38 230 ALA B O 1
ATOM 5770 N N . GLY B 1 231 ? -9.789 17.938 -11.578 1 61.53 231 GLY B N 1
ATOM 5771 C CA . GLY B 1 231 ? -9.68 18.969 -12.609 1 61.53 231 GLY B CA 1
ATOM 5772 C C . GLY B 1 231 ? -10.477 20.219 -12.297 1 61.53 231 GLY B C 1
ATOM 5773 O O . GLY B 1 231 ? -10.461 21.172 -13.078 1 61.53 231 GLY B O 1
ATOM 5774 N N . ARG B 1 232 ? -11.148 20.172 -11.109 1 64.75 232 ARG B N 1
ATOM 5775 C CA . ARG B 1 232 ? -12.055 21.297 -10.852 1 64.75 232 ARG B CA 1
ATOM 5776 C C . ARG B 1 232 ? -11.906 21.797 -9.414 1 64.75 232 ARG B C 1
ATOM 5778 O O . ARG B 1 232 ? -12.227 21.078 -8.469 1 64.75 232 ARG B O 1
ATOM 5785 N N . ALA B 1 233 ? -11.516 22.969 -9.312 1 61.84 233 ALA B N 1
ATOM 5786 C CA . ALA B 1 233 ? -11.281 23.562 -8 1 61.84 233 ALA B CA 1
ATOM 5787 C C . ALA B 1 233 ? -12.594 23.812 -7.262 1 61.84 233 ALA B C 1
ATOM 5789 O O . ALA B 1 233 ? -12.609 23.891 -6.031 1 61.84 233 ALA B O 1
ATOM 5790 N N . ASP B 1 234 ? -13.609 23.766 -8 1 65.5 234 ASP B N 1
ATOM 5791 C CA . ASP B 1 234 ? -14.906 24.125 -7.43 1 65.5 234 ASP B CA 1
ATOM 5792 C C . ASP B 1 234 ? -15.602 22.891 -6.848 1 65.5 234 ASP B C 1
ATOM 5794 O O . ASP B 1 234 ? -16.594 23.031 -6.129 1 65.5 234 ASP B O 1
ATOM 5798 N N . LEU B 1 235 ? -15.016 21.766 -7.242 1 71 235 LEU B N 1
ATOM 5799 C CA . LEU B 1 235 ? -15.656 20.547 -6.77 1 71 235 LEU B CA 1
ATOM 5800 C C . LEU B 1 235 ? -14.891 19.953 -5.594 1 71 235 LEU B C 1
ATOM 5802 O O . LEU B 1 235 ? -13.656 19.938 -5.594 1 71 235 LEU B O 1
ATOM 5806 N N . LEU B 1 236 ? -15.758 19.562 -4.703 1 77 236 LEU B N 1
ATOM 5807 C CA . LEU B 1 236 ? -15.164 18.938 -3.523 1 77 236 LEU B CA 1
ATOM 5808 C C . LEU B 1 236 ? -14.852 17.469 -3.779 1 77 236 LEU B C 1
ATOM 5810 O O . LEU B 1 236 ? -15.672 16.75 -4.359 1 77 236 LEU B O 1
ATOM 5814 N N . SER B 1 237 ? -13.672 17.141 -3.521 1 81.94 237 SER B N 1
ATOM 5815 C CA . SER B 1 237 ? -13.297 15.727 -3.59 1 81.94 237 SER B CA 1
ATOM 5816 C C . SER B 1 237 ? -13.922 14.938 -2.449 1 81.94 237 SER B C 1
ATOM 5818 O O . SER B 1 237 ? -14.062 15.445 -1.334 1 81.94 237 SER B O 1
ATOM 5820 N N . PRO B 1 238 ? -14.344 13.719 -2.785 1 88.88 238 PRO B N 1
ATOM 5821 C CA . PRO B 1 238 ? -14.828 12.867 -1.693 1 88.88 238 PRO B CA 1
ATOM 5822 C C . PRO B 1 238 ? -13.75 12.578 -0.65 1 88.88 238 PRO B C 1
ATOM 5824 O O . PRO B 1 238 ? -12.562 12.75 -0.922 1 88.88 238 PRO B O 1
ATOM 5827 N N . GLU B 1 239 ? -14.289 12.18 0.503 1 90.44 239 GLU B N 1
ATOM 5828 C CA . GLU B 1 239 ? -13.359 11.758 1.546 1 90.44 239 GLU B CA 1
ATOM 5829 C C . GLU B 1 239 ? -12.5 10.586 1.075 1 90.44 239 GLU B C 1
ATOM 5831 O O . GLU B 1 239 ? -12.992 9.672 0.412 1 90.44 239 GLU B O 1
ATOM 5836 N N . PHE B 1 240 ? -11.328 10.75 1.423 1 94.44 240 PHE B N 1
ATOM 5837 C CA . PHE B 1 240 ? -10.391 9.742 0.942 1 94.44 240 PHE B CA 1
ATOM 5838 C C . PHE B 1 240 ? -10.766 8.359 1.473 1 94.44 240 PHE B C 1
ATOM 5840 O O . PHE B 1 240 ? -11.023 8.195 2.666 1 94.44 240 PHE B O 1
ATOM 5847 N N . ASN B 1 241 ? -10.789 7.379 0.614 1 96.06 241 ASN B N 1
ATOM 5848 C CA . ASN B 1 241 ? -11.07 5.977 0.905 1 96.06 241 ASN B CA 1
ATOM 5849 C C . ASN B 1 241 ? -10.32 5.047 -0.042 1 96.06 241 ASN B C 1
ATOM 5851 O O . ASN B 1 241 ? -10.719 4.875 -1.195 1 96.06 241 ASN B O 1
ATOM 5855 N N . ILE B 1 242 ? -9.258 4.41 0.529 1 97.06 242 ILE B N 1
ATOM 5856 C CA . ILE B 1 242 ? -8.367 3.635 -0.327 1 97.06 242 ILE B CA 1
ATOM 5857 C C . ILE B 1 242 ? -9.062 2.346 -0.764 1 97.06 242 ILE B C 1
ATOM 5859 O O . ILE B 1 242 ? -8.797 1.833 -1.855 1 97.06 242 ILE B O 1
ATOM 5863 N N . ALA B 1 243 ? -9.945 1.775 0.07 1 97.5 243 ALA B N 1
ATOM 5864 C CA . ALA B 1 243 ? -10.664 0.555 -0.282 1 97.5 243 ALA B CA 1
ATOM 5865 C C . ALA B 1 243 ? -11.539 0.771 -1.513 1 97.5 243 ALA B C 1
ATOM 5867 O O . ALA B 1 243 ? -11.547 -0.053 -2.43 1 97.5 243 ALA B O 1
ATOM 5868 N N . LEU B 1 244 ? -12.258 1.894 -1.534 1 97.69 244 LEU B N 1
ATOM 5869 C CA . LEU B 1 244 ? -13.109 2.215 -2.676 1 97.69 244 LEU B CA 1
ATOM 5870 C C . LEU B 1 244 ? -12.266 2.568 -3.898 1 97.69 244 LEU B C 1
ATOM 5872 O O . LEU B 1 244 ? -12.594 2.174 -5.02 1 97.69 244 LEU B O 1
ATOM 5876 N N . GLU B 1 245 ? -11.203 3.26 -3.637 1 97.12 245 GLU B N 1
ATOM 5877 C CA . GLU B 1 245 ? -10.328 3.668 -4.734 1 97.12 245 GLU B CA 1
ATOM 5878 C C . GLU B 1 245 ? -9.75 2.455 -5.457 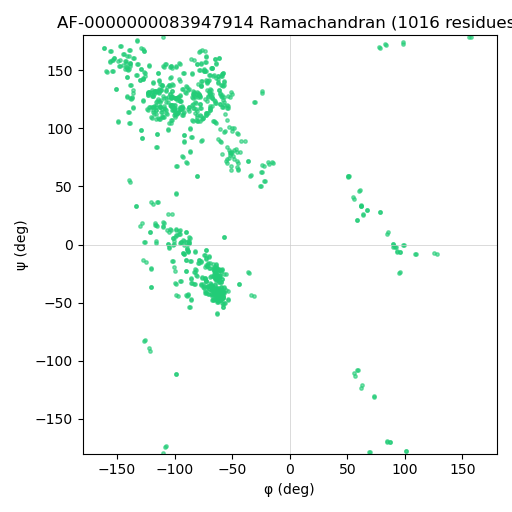1 97.12 245 GLU B C 1
ATOM 5880 O O . GLU B 1 245 ? -9.672 2.436 -6.688 1 97.12 245 GLU B O 1
ATOM 5885 N N . ARG B 1 246 ? -9.391 1.441 -4.73 1 97.5 246 ARG B N 1
ATOM 5886 C CA . ARG B 1 246 ? -8.719 0.272 -5.281 1 97.5 246 ARG B CA 1
ATOM 5887 C C . ARG B 1 246 ? -9.672 -0.58 -6.105 1 97.5 246 ARG B C 1
ATOM 5889 O O . ARG B 1 246 ? -9.242 -1.476 -6.836 1 97.5 246 ARG B O 1
ATOM 5896 N N . LEU B 1 247 ? -10.922 -0.349 -6.043 1 98.06 247 LEU B N 1
ATOM 5897 C CA . LEU B 1 247 ? -11.898 -1.104 -6.82 1 98.06 247 LEU B CA 1
ATOM 5898 C C . LEU B 1 247 ? -12.148 -0.443 -8.172 1 98.06 247 LEU B C 1
ATOM 5900 O O . LEU B 1 247 ? -13.023 -0.873 -8.922 1 98.06 247 LEU B O 1
ATOM 5904 N N . HIS B 1 248 ? -11.336 0.514 -8.508 1 96.75 248 HIS B N 1
ATOM 5905 C CA . HIS B 1 248 ? -11.531 1.285 -9.734 1 96.75 248 HIS B CA 1
ATOM 5906 C C . HIS B 1 248 ? -11.391 0.406 -10.969 1 96.75 248 HIS B C 1
ATOM 5908 O O . HIS B 1 248 ? -12.008 0.673 -12 1 96.75 248 HIS B O 1
ATOM 5914 N N . ASP B 1 249 ? -10.633 -0.67 -10.898 1 96.38 249 ASP B N 1
ATOM 5915 C CA . ASP B 1 249 ? -10.336 -1.461 -12.086 1 96.38 249 ASP B CA 1
ATOM 5916 C C . ASP B 1 249 ? -10.93 -2.863 -11.977 1 96.38 249 ASP B C 1
ATOM 5918 O O . ASP B 1 249 ? -10.508 -3.781 -12.68 1 96.38 249 ASP B O 1
ATOM 5922 N N . ILE B 1 250 ? -11.836 -3.08 -11.086 1 97.12 250 ILE B N 1
ATOM 5923 C CA . ILE B 1 250 ? -12.367 -4.41 -10.828 1 97.12 250 ILE B CA 1
ATOM 5924 C C . ILE B 1 250 ? -13.047 -4.953 -12.078 1 97.12 250 ILE B C 1
ATOM 5926 O O . ILE B 1 250 ? -13.039 -6.16 -12.328 1 97.12 250 ILE B O 1
ATOM 5930 N N . LYS B 1 251 ? -13.602 -4.086 -12.961 1 96 251 LYS B N 1
ATOM 5931 C CA . LYS B 1 251 ? -14.273 -4.516 -14.18 1 96 251 LYS B CA 1
ATOM 5932 C C . LYS B 1 251 ? -13.266 -5.031 -15.203 1 96 251 LYS B C 1
ATOM 5934 O O . LYS B 1 251 ? -13.531 -6.008 -15.906 1 96 251 LYS B O 1
ATOM 5939 N N . THR B 1 252 ? -12.133 -4.418 -15.25 1 94.44 252 THR B N 1
ATOM 5940 C CA . THR B 1 252 ? -11.117 -4.812 -16.219 1 94.44 252 THR B CA 1
ATOM 5941 C C . THR B 1 252 ? -10.281 -5.973 -15.695 1 94.44 252 THR B C 1
ATOM 5943 O O . THR B 1 252 ? -9.93 -6.883 -16.438 1 94.44 252 THR B O 1
ATOM 5946 N N . ARG B 1 253 ? -10.07 -6.027 -14.398 1 94.81 253 ARG B N 1
ATOM 5947 C CA . ARG B 1 253 ? -9.203 -7.035 -13.805 1 94.81 253 ARG B CA 1
ATOM 5948 C C . ARG B 1 253 ? -9.969 -8.32 -13.523 1 94.81 253 ARG B C 1
ATOM 5950 O O . ARG B 1 253 ? -9.383 -9.406 -13.523 1 94.81 253 ARG B O 1
ATOM 5957 N N . GLY B 1 254 ? -11.203 -8.211 -13.273 1 95.38 254 GLY B N 1
ATOM 5958 C CA . GLY B 1 254 ? -12.008 -9.367 -12.914 1 95.38 254 GLY B CA 1
ATOM 5959 C C . GLY B 1 254 ? -11.914 -9.719 -11.438 1 95.38 254 GLY B C 1
ATOM 5960 O O . GLY B 1 254 ? -11.094 -9.156 -10.711 1 95.38 254 GLY B O 1
ATOM 5961 N N . ALA B 1 255 ? -12.742 -10.656 -11 1 97.38 255 ALA B N 1
ATOM 5962 C CA . ALA B 1 255 ? -12.781 -11.062 -9.602 1 97.38 255 ALA B CA 1
ATOM 5963 C C . ALA B 1 255 ? -12.984 -12.57 -9.469 1 97.38 255 ALA B C 1
ATOM 5965 O O . ALA B 1 255 ? -13.867 -13.141 -10.117 1 97.38 255 ALA B O 1
ATOM 5966 N N . ILE B 1 256 ? -12.102 -13.141 -8.719 1 98.38 256 ILE B N 1
ATOM 5967 C CA . ILE B 1 256 ? -12.289 -14.531 -8.344 1 98.38 256 ILE B CA 1
ATOM 5968 C C . ILE B 1 256 ? -13.203 -14.625 -7.125 1 98.38 256 ILE B C 1
ATOM 5970 O O . ILE B 1 256 ? -12.953 -13.977 -6.105 1 98.38 256 ILE B O 1
ATOM 5974 N N . PHE B 1 257 ? -14.234 -15.398 -7.273 1 98.5 257 PHE B N 1
ATOM 5975 C CA . PHE B 1 257 ? -15.234 -15.5 -6.219 1 98.5 257 PHE B CA 1
ATOM 5976 C C . PHE B 1 257 ? -15.227 -16.891 -5.594 1 98.5 257 PHE B C 1
ATOM 5978 O O . PHE B 1 257 ? -15.422 -17.891 -6.285 1 98.5 257 PHE B O 1
ATOM 5985 N N . ASP B 1 258 ? -14.945 -16.953 -4.312 1 96.75 258 ASP B N 1
ATOM 5986 C CA . ASP B 1 258 ? -14.969 -18.188 -3.541 1 96.75 258 ASP B CA 1
ATOM 5987 C C . ASP B 1 258 ? -16.391 -18.562 -3.139 1 96.75 258 ASP B C 1
ATOM 5989 O O . ASP B 1 258 ? -16.969 -17.953 -2.236 1 96.75 258 ASP B O 1
ATOM 5993 N N . THR B 1 259 ? -16.859 -19.578 -3.838 1 89.88 259 THR B N 1
ATOM 5994 C CA . THR B 1 259 ? -18.219 -20.016 -3.58 1 89.88 259 THR B CA 1
ATOM 5995 C C . THR B 1 259 ? -18.234 -21.422 -2.969 1 89.88 259 THR B C 1
ATOM 5997 O O . THR B 1 259 ? -17.484 -22.297 -3.4 1 89.88 259 THR B O 1
ATOM 6000 N N . ARG B 1 260 ? -18.938 -21.672 -1.987 1 84.5 260 ARG B N 1
ATOM 6001 C CA . ARG B 1 260 ? -18.875 -22.938 -1.238 1 84.5 260 ARG B CA 1
ATOM 6002 C C . ARG B 1 260 ? -19.844 -23.953 -1.803 1 84.5 260 ARG B C 1
ATOM 6004 O O . ARG B 1 260 ? -19.656 -25.156 -1.617 1 84.5 260 ARG B O 1
ATOM 6011 N N . ASN B 1 261 ? -20.875 -23.531 -2.494 1 91.56 261 ASN B N 1
ATOM 6012 C CA . ASN B 1 261 ? -21.875 -24.438 -3.061 1 91.56 261 ASN B CA 1
ATOM 6013 C C . ASN B 1 261 ? -22.438 -23.922 -4.379 1 91.56 261 ASN B C 1
ATOM 6015 O O . ASN B 1 261 ? -22.172 -22.766 -4.75 1 91.56 261 ASN B O 1
ATOM 6019 N N . LEU B 1 262 ? -23.172 -24.797 -4.98 1 93.06 262 LEU B N 1
ATOM 6020 C CA . LEU B 1 262 ? -23.625 -24.516 -6.336 1 93.06 262 LEU B CA 1
ATOM 6021 C C . LEU B 1 262 ? -24.578 -23.328 -6.355 1 93.06 262 LEU B C 1
ATOM 6023 O O . LEU B 1 262 ? -24.5 -22.484 -7.25 1 93.06 262 LEU B O 1
ATOM 6027 N N . ASN B 1 263 ? -25.469 -23.219 -5.426 1 95 263 ASN B N 1
ATOM 6028 C CA . ASN B 1 263 ? -26.391 -22.109 -5.371 1 95 263 ASN B CA 1
ATOM 6029 C C . ASN B 1 263 ? -25.656 -20.766 -5.246 1 95 263 ASN B C 1
ATOM 6031 O O . ASN B 1 263 ? -25.984 -19.812 -5.953 1 95 263 ASN B O 1
ATOM 6035 N N . ASN B 1 264 ? -24.734 -20.812 -4.387 1 96 264 ASN B N 1
ATOM 6036 C CA . ASN B 1 264 ? -23.953 -19.594 -4.191 1 96 264 ASN B CA 1
ATOM 6037 C C . ASN B 1 264 ? -23.094 -19.266 -5.41 1 96 264 ASN B C 1
ATOM 6039 O O . ASN B 1 264 ? -22.844 -18.109 -5.715 1 96 264 ASN B O 1
ATOM 6043 N N . GLN B 1 265 ? -22.656 -20.312 -6.027 1 97.19 265 GLN B N 1
ATOM 6044 C CA . GLN B 1 265 ? -21.891 -20.109 -7.258 1 97.19 265 GLN B CA 1
ATOM 6045 C C . GLN B 1 265 ? -22.734 -19.391 -8.312 1 97.19 265 GLN B C 1
ATOM 6047 O O . GLN B 1 265 ? -22.266 -18.438 -8.945 1 97.19 265 GLN B O 1
ATOM 6052 N N . LEU B 1 266 ? -23.969 -19.797 -8.469 1 97 266 LEU B N 1
ATOM 6053 C CA . LEU B 1 266 ? -24.875 -19.188 -9.43 1 97 266 LEU B CA 1
ATOM 6054 C C . LEU B 1 266 ? -25.219 -17.766 -9.008 1 97 266 LEU B C 1
ATOM 6056 O O . LEU B 1 266 ? -25.312 -16.859 -9.844 1 97 266 LEU B O 1
ATOM 6060 N N . ARG B 1 267 ? -25.359 -17.562 -7.754 1 97.06 267 ARG B N 1
ATOM 6061 C CA . ARG B 1 267 ? -25.641 -16.219 -7.246 1 97.06 267 ARG B CA 1
ATOM 6062 C C . ARG B 1 267 ? -24.469 -15.273 -7.531 1 97.06 267 ARG B C 1
ATOM 6064 O O . ARG B 1 267 ? -24.672 -14.133 -7.938 1 97.06 267 ARG B O 1
ATOM 6071 N N . ALA B 1 268 ? -23.281 -15.797 -7.238 1 98.06 268 ALA B N 1
ATOM 6072 C CA . ALA B 1 268 ? -22.094 -15 -7.5 1 98.06 268 ALA B CA 1
ATOM 6073 C C . ALA B 1 268 ? -21.969 -14.672 -8.984 1 98.06 268 ALA B C 1
ATOM 6075 O O . ALA B 1 268 ? -21.641 -13.539 -9.352 1 98.06 268 ALA B O 1
ATOM 6076 N N . ALA B 1 269 ? -22.219 -15.633 -9.828 1 97.75 269 ALA B N 1
ATOM 6077 C CA . ALA B 1 269 ? -22.172 -15.43 -11.273 1 97.75 269 ALA B CA 1
ATOM 6078 C C . ALA B 1 269 ? -23.141 -14.336 -11.711 1 97.75 269 ALA B C 1
ATOM 6080 O O . ALA B 1 269 ? -22.781 -13.445 -12.477 1 97.75 269 ALA B O 1
ATOM 6081 N N . LYS B 1 270 ? -24.312 -14.43 -11.195 1 96.94 270 LYS B N 1
ATOM 6082 C CA . LYS B 1 270 ? -25.344 -13.438 -11.516 1 96.94 270 LYS B CA 1
ATOM 6083 C C . LYS B 1 270 ? -24.938 -12.055 -11.023 1 96.94 270 LYS B C 1
ATOM 6085 O O . LYS B 1 270 ? -25.031 -11.07 -11.766 1 96.94 270 LYS B O 1
ATOM 6090 N N . LEU B 1 271 ? -24.516 -12.016 -9.82 1 97.25 271 LEU B N 1
ATOM 6091 C CA . LEU B 1 271 ? -24.125 -10.758 -9.203 1 97.25 271 LEU B CA 1
ATOM 6092 C C . LEU B 1 271 ? -23 -10.086 -9.992 1 97.25 271 LEU B C 1
ATOM 6094 O O . LEU B 1 271 ? -23.094 -8.906 -10.328 1 97.25 271 LEU B O 1
ATOM 6098 N N . LEU B 1 272 ? -21.953 -10.797 -10.289 1 97.56 272 LEU B N 1
ATOM 6099 C CA . LEU B 1 272 ? -20.812 -10.25 -11.016 1 97.56 272 LEU B CA 1
ATOM 6100 C C . LEU B 1 272 ? -21.219 -9.836 -12.43 1 97.56 272 LEU B C 1
ATOM 6102 O O . LEU B 1 272 ? -20.812 -8.781 -12.906 1 97.56 272 LEU B O 1
ATOM 6106 N N . SER B 1 273 ? -22.031 -10.656 -13.07 1 96.19 273 SER B N 1
ATOM 6107 C CA . SER B 1 273 ? -22.484 -10.352 -14.43 1 96.19 273 SER B CA 1
ATOM 6108 C C . SER B 1 273 ? -23.297 -9.062 -14.461 1 96.19 273 SER B C 1
ATOM 6110 O O . SER B 1 273 ? -23.141 -8.25 -15.375 1 96.19 273 SER B O 1
ATOM 6112 N N . GLN B 1 274 ? -24.094 -8.859 -13.516 1 96 274 GLN B N 1
ATOM 6113 C CA . GLN B 1 274 ? -24.922 -7.656 -13.43 1 96 274 GLN B CA 1
ATOM 6114 C C . GLN B 1 274 ? -24.062 -6.406 -13.273 1 96 274 GLN B C 1
ATOM 6116 O O . GLN B 1 274 ? -24.469 -5.309 -13.664 1 96 274 GLN B O 1
ATOM 6121 N N . GLU B 1 275 ? -22.891 -6.582 -12.727 1 95.94 275 GLU B N 1
ATOM 6122 C CA . GLU B 1 275 ? -21.984 -5.465 -12.5 1 95.94 275 GLU B CA 1
ATOM 6123 C C . GLU B 1 275 ? -20.938 -5.375 -13.602 1 95.94 275 GLU B C 1
ATOM 6125 O O . GLU B 1 275 ? -19.969 -4.625 -13.477 1 95.94 275 GLU B O 1
ATOM 6130 N N . ASP B 1 276 ? -21.078 -6.148 -14.633 1 95.62 276 ASP B N 1
ATOM 6131 C CA . ASP B 1 276 ? -20.172 -6.188 -15.781 1 95.62 276 ASP B CA 1
ATOM 6132 C C . ASP B 1 276 ? -18.766 -6.605 -15.367 1 95.62 276 ASP B C 1
ATOM 6134 O O . ASP B 1 276 ? -17.781 -6.062 -15.859 1 95.62 276 ASP B O 1
ATOM 6138 N N . ILE B 1 277 ? -18.719 -7.438 -14.383 1 97.31 277 ILE B N 1
ATOM 6139 C CA . ILE B 1 277 ? -17.469 -8.039 -13.945 1 97.31 277 ILE B CA 1
ATOM 6140 C C . ILE B 1 277 ? -17.391 -9.484 -14.438 1 97.31 277 ILE B C 1
ATOM 6142 O O . ILE B 1 277 ? -18.344 -10.25 -14.281 1 97.31 277 ILE B O 1
ATOM 6146 N N . GLN B 1 278 ? -16.312 -9.852 -15.055 1 95.19 278 GLN B N 1
ATOM 6147 C CA . GLN B 1 278 ? -16.125 -11.227 -15.508 1 95.19 278 GLN B CA 1
ATOM 6148 C C . GLN B 1 278 ? -16.156 -12.195 -14.328 1 95.19 278 GLN B C 1
ATOM 6150 O O . GLN B 1 278 ? -15.344 -12.094 -13.406 1 95.19 278 GLN B O 1
ATOM 6155 N N . PRO B 1 279 ? -17.078 -13.133 -14.344 1 95.38 279 PRO B N 1
ATOM 6156 C CA . PRO B 1 279 ? -17.156 -14.086 -13.234 1 95.38 279 PRO B CA 1
ATOM 6157 C C . PRO B 1 279 ? -16.078 -15.164 -13.312 1 95.38 279 PRO B C 1
ATOM 6159 O O . PRO B 1 279 ? -16.109 -16.016 -14.211 1 95.38 279 PRO B O 1
ATOM 6162 N N . ILE B 1 280 ? -15.18 -15.164 -12.484 1 97.94 280 ILE B N 1
ATOM 6163 C CA . ILE B 1 280 ? -14.25 -16.266 -12.242 1 97.94 280 ILE B CA 1
ATOM 6164 C C . ILE B 1 280 ? -14.594 -16.938 -10.922 1 97.94 280 ILE B C 1
ATOM 6166 O O . ILE B 1 280 ? -14.453 -16.344 -9.852 1 97.94 280 ILE B O 1
ATOM 6170 N N . LEU B 1 281 ? -15.039 -18.156 -11.023 1 98.25 281 LEU B N 1
ATOM 6171 C CA . LEU B 1 281 ? -15.695 -18.75 -9.867 1 98.25 281 LEU B CA 1
ATOM 6172 C C . LEU B 1 281 ? -14.938 -20 -9.398 1 98.25 281 LEU B C 1
ATOM 6174 O O . LEU B 1 281 ? -14.617 -20.875 -10.203 1 98.25 281 LEU B O 1
ATOM 6178 N N . LEU B 1 282 ? -14.633 -20 -8.117 1 97.94 282 LEU B N 1
ATOM 6179 C CA . LEU B 1 282 ? -14.133 -21.25 -7.527 1 97.94 282 LEU B CA 1
ATOM 6180 C C . LEU B 1 282 ? -15.227 -22.312 -7.504 1 97.94 282 LEU B C 1
ATOM 6182 O O . LEU B 1 282 ? -16.328 -22.078 -7.004 1 97.94 282 LEU B O 1
ATOM 6186 N N . GLY B 1 283 ? -14.891 -23.438 -8.062 1 95.5 283 GLY B N 1
ATOM 6187 C CA . GLY B 1 283 ? -15.875 -24.516 -8.188 1 95.5 283 GLY B CA 1
ATOM 6188 C C . GLY B 1 283 ? -16.094 -25.281 -6.898 1 95.5 283 GLY B C 1
ATOM 6189 O O . GLY B 1 283 ? -15.312 -25.141 -5.945 1 95.5 283 GLY B O 1
ATOM 6190 N N . ASN B 1 284 ? -17.203 -26.078 -6.938 1 91.62 284 ASN B N 1
ATOM 6191 C CA . ASN B 1 284 ? -17.562 -26.875 -5.781 1 91.62 284 ASN B CA 1
ATOM 6192 C C . ASN B 1 284 ? -17.734 -28.344 -6.16 1 91.62 284 ASN B C 1
ATOM 6194 O O . ASN B 1 284 ? -18.141 -29.172 -5.328 1 91.62 284 ASN B O 1
ATOM 6198 N N . GLY B 1 285 ? -17.516 -28.656 -7.363 1 91.06 285 GLY B N 1
ATOM 6199 C CA . GLY B 1 285 ? -17.547 -30.031 -7.824 1 91.06 285 GLY B CA 1
ATOM 6200 C C . GLY B 1 285 ? -18.938 -30.469 -8.289 1 91.06 285 GLY B C 1
ATOM 6201 O O . GLY B 1 285 ? -19.094 -31.578 -8.781 1 91.06 285 GLY B O 1
ATOM 6202 N N . GLN B 1 286 ? -19.953 -29.594 -8.25 1 92.38 286 GLN B N 1
ATOM 6203 C CA . GLN B 1 286 ? -21.312 -29.969 -8.586 1 92.38 286 GLN B CA 1
ATOM 6204 C C . GLN B 1 286 ? -21.828 -29.203 -9.805 1 92.38 286 GLN B C 1
ATOM 6206 O O . GLN B 1 286 ? -23.016 -29.188 -10.086 1 92.38 286 GLN B O 1
ATOM 6211 N N . GLU B 1 287 ? -20.984 -28.672 -10.523 1 95.25 287 GLU B N 1
ATOM 6212 C CA . GLU B 1 287 ? -21.359 -27.812 -11.633 1 95.25 287 GLU B CA 1
ATOM 6213 C C . GLU B 1 287 ? -22.109 -28.609 -12.711 1 95.25 287 GLU B C 1
ATOM 6215 O O . GLU B 1 287 ? -22.938 -28.047 -13.43 1 95.25 287 GLU B O 1
ATOM 6220 N N . TYR B 1 288 ? -21.906 -29.906 -12.781 1 94 288 TYR B N 1
ATOM 6221 C CA . TYR B 1 288 ? -22.516 -30.75 -13.797 1 94 288 TYR B CA 1
ATOM 6222 C C . TYR B 1 288 ? -24.031 -30.75 -13.664 1 94 288 TYR B C 1
ATOM 6224 O O . TYR B 1 288 ? -24.75 -31.062 -14.617 1 94 288 TYR B O 1
ATOM 6232 N N . ALA B 1 289 ? -24.516 -30.391 -12.531 1 93.38 289 ALA B N 1
ATOM 6233 C CA . ALA B 1 289 ? -25.938 -30.484 -12.25 1 93.38 289 ALA B CA 1
ATOM 6234 C C . ALA B 1 289 ? -26.688 -29.281 -12.82 1 93.38 289 ALA B C 1
ATOM 6236 O O . ALA B 1 289 ? -27.906 -29.328 -13 1 93.38 289 ALA B O 1
ATOM 6237 N N . ARG B 1 290 ? -25.984 -28.203 -13.07 1 95.12 290 ARG B N 1
ATOM 6238 C CA . ARG B 1 290 ? -26.656 -27 -13.523 1 95.12 290 ARG B CA 1
ATOM 6239 C C . ARG B 1 290 ? -25.859 -26.297 -14.617 1 95.12 290 ARG B C 1
ATOM 6241 O O . ARG B 1 290 ? -25.578 -25.109 -14.531 1 95.12 290 ARG B O 1
ATOM 6248 N N . VAL B 1 291 ? -25.562 -27 -15.633 1 96.19 291 VAL B N 1
ATOM 6249 C CA . VAL B 1 291 ? -24.688 -26.562 -16.703 1 96.19 291 VAL B CA 1
ATOM 6250 C C . VAL B 1 291 ? -25.344 -25.422 -17.484 1 96.19 291 VAL B C 1
ATOM 6252 O O . VAL B 1 291 ? -24.703 -24.406 -17.766 1 96.19 291 VAL B O 1
ATOM 6255 N N . ARG B 1 292 ? -26.609 -25.5 -17.828 1 95.5 292 ARG B N 1
ATOM 6256 C CA . ARG B 1 292 ? -27.328 -24.516 -18.625 1 95.5 292 ARG B CA 1
ATOM 6257 C C . ARG B 1 292 ? -27.375 -23.156 -17.922 1 95.5 292 ARG B C 1
ATOM 6259 O O . ARG B 1 292 ? -27.172 -22.125 -18.531 1 95.5 292 ARG B O 1
ATOM 6266 N N . GLU B 1 293 ? -27.672 -23.234 -16.688 1 95.44 293 GLU B N 1
ATOM 6267 C CA . GLU B 1 293 ? -27.734 -22 -15.914 1 95.44 293 GLU B CA 1
ATOM 6268 C C . GLU B 1 293 ? -26.359 -21.344 -15.828 1 95.44 293 GLU B C 1
ATOM 6270 O O . GLU B 1 293 ? -26.25 -20.125 -15.953 1 95.44 293 GLU B O 1
ATOM 6275 N N . LEU B 1 294 ? -25.359 -22.094 -15.609 1 95.56 294 LEU B N 1
ATOM 6276 C CA . LEU B 1 294 ? -24 -21.578 -15.523 1 95.56 294 LEU B CA 1
ATOM 6277 C C . LEU B 1 294 ? -23.578 -20.922 -16.844 1 95.56 294 LEU B C 1
ATOM 6279 O O . LEU B 1 294 ? -22.953 -19.859 -16.844 1 95.56 294 LEU B O 1
ATOM 6283 N N . GLN B 1 295 ? -23.938 -21.469 -17.906 1 95.12 295 GLN B N 1
ATOM 6284 C CA . GLN B 1 295 ? -23.547 -21 -19.234 1 95.12 295 GLN B CA 1
ATOM 6285 C C . GLN B 1 295 ? -24.109 -19.609 -19.516 1 95.12 295 GLN B C 1
ATOM 6287 O O . GLN B 1 295 ? -23.516 -18.828 -20.266 1 95.12 295 GLN B O 1
ATOM 6292 N N . GLU B 1 296 ? -25.203 -19.312 -18.906 1 94.81 296 GLU B N 1
ATOM 6293 C CA . GLU B 1 296 ? -25.859 -18.031 -19.125 1 94.81 296 GLU B CA 1
ATOM 6294 C C . GLU B 1 296 ? -24.938 -16.875 -18.719 1 94.81 296 GLU B C 1
ATOM 6296 O O . GLU B 1 296 ? -25.016 -15.781 -19.281 1 94.81 296 GLU B O 1
ATOM 6301 N N . TYR B 1 297 ? -24.047 -17.156 -17.812 1 95.44 297 TYR B N 1
ATOM 6302 C CA . TYR B 1 297 ? -23.219 -16.094 -17.266 1 95.44 297 TYR B CA 1
ATOM 6303 C C . TYR B 1 297 ? -21.797 -16.141 -17.828 1 95.44 297 TYR B C 1
ATOM 6305 O O . TYR B 1 297 ? -20.969 -15.305 -17.516 1 95.44 297 TYR B O 1
ATOM 6313 N N . ARG B 1 298 ? -21.516 -17.094 -18.625 1 94.5 298 ARG B N 1
ATOM 6314 C CA . ARG B 1 298 ? -20.219 -17.266 -19.266 1 94.5 298 ARG B CA 1
ATOM 6315 C C . ARG B 1 298 ? -19.078 -17.203 -18.25 1 94.5 298 ARG B C 1
ATOM 6317 O O . ARG B 1 298 ? -18.125 -16.438 -18.438 1 94.5 298 ARG B O 1
ATOM 6324 N N . PRO B 1 299 ? -19.125 -18.094 -17.281 1 96.19 299 PRO B N 1
ATOM 6325 C CA . PRO B 1 299 ? -18.109 -18.062 -16.234 1 96.19 299 PRO B CA 1
ATOM 6326 C C . PRO B 1 299 ? -16.797 -18.734 -16.672 1 96.19 299 PRO B C 1
ATOM 6328 O O . PRO B 1 299 ? -16.781 -19.469 -17.656 1 96.19 299 PRO B O 1
ATOM 6331 N N . VAL B 1 300 ? -15.781 -18.312 -16.031 1 97.56 300 VAL B N 1
ATOM 6332 C CA . VAL B 1 300 ? -14.547 -19.094 -15.992 1 97.56 300 VAL B CA 1
ATOM 6333 C C . VAL B 1 300 ? -14.422 -19.797 -14.641 1 97.56 300 VAL B C 1
ATOM 6335 O O . VAL B 1 300 ? -14.531 -19.156 -13.594 1 97.56 300 VAL B O 1
ATOM 6338 N N . LEU B 1 301 ? -14.242 -21.109 -14.695 1 98.06 301 LEU B N 1
ATOM 6339 C CA . LEU B 1 301 ? -14.273 -21.859 -13.445 1 98.06 301 LEU B CA 1
ATOM 6340 C C . LEU B 1 301 ? -12.859 -22.234 -13.008 1 98.06 301 LEU B C 1
ATOM 6342 O O . LEU B 1 301 ? -11.977 -22.438 -13.852 1 98.06 301 LEU B O 1
ATOM 6346 N N . ILE B 1 302 ? -12.641 -22.219 -11.734 1 98.5 302 ILE B N 1
ATOM 6347 C CA . ILE B 1 302 ? -11.492 -22.844 -11.078 1 98.5 302 ILE B CA 1
ATOM 6348 C C . ILE B 1 302 ? -11.953 -24.062 -10.281 1 98.5 302 ILE B C 1
ATOM 6350 O O . ILE B 1 302 ? -12.57 -23.922 -9.227 1 98.5 302 ILE B O 1
ATOM 6354 N N . LEU B 1 303 ? -11.578 -25.203 -10.781 1 97.44 303 LEU B N 1
ATOM 6355 C CA . LEU B 1 303 ? -12.172 -26.438 -10.25 1 97.44 303 LEU B CA 1
ATOM 6356 C C . LEU B 1 303 ? -11.203 -27.141 -9.312 1 97.44 303 LEU B C 1
ATOM 6358 O O . LEU B 1 303 ? -10.102 -27.516 -9.719 1 97.44 303 LEU B O 1
ATOM 6362 N N . PRO B 1 304 ? -11.695 -27.266 -8.078 1 94.31 304 PRO B N 1
ATOM 6363 C CA . PRO B 1 304 ? -10.969 -28.234 -7.246 1 94.31 304 PRO B CA 1
ATOM 6364 C C . PRO B 1 304 ? -11.258 -29.672 -7.629 1 94.31 304 PRO B C 1
ATOM 6366 O O . PRO B 1 304 ? -12.281 -29.969 -8.25 1 94.31 304 PRO B O 1
ATOM 6369 N N . LEU B 1 305 ? -10.297 -30.578 -7.414 1 92.56 305 LEU B N 1
ATOM 6370 C CA . LEU B 1 305 ? -10.5 -32 -7.688 1 92.56 305 LEU B CA 1
ATOM 6371 C C . LEU B 1 305 ? -10.844 -32.75 -6.414 1 92.56 305 LEU B C 1
ATOM 6373 O O . LEU B 1 305 ? -10.289 -33.812 -6.145 1 92.56 305 LEU B O 1
ATOM 6377 N N . ASN B 1 306 ? -11.711 -32.125 -5.676 1 86.56 306 ASN B N 1
ATOM 6378 C CA . ASN B 1 306 ? -12.125 -32.719 -4.414 1 86.56 306 ASN B CA 1
ATOM 6379 C C . ASN B 1 306 ? -13.359 -33.594 -4.598 1 86.56 306 ASN B C 1
ATOM 6381 O O . ASN B 1 306 ? -14.484 -33.156 -4.359 1 86.56 306 ASN B O 1
ATOM 6385 N N . PHE B 1 307 ? -13.156 -34.875 -4.91 1 84.25 307 PHE B N 1
ATOM 6386 C CA . PHE B 1 307 ? -14.25 -35.812 -5.137 1 84.25 307 PHE B CA 1
ATOM 6387 C C . PHE B 1 307 ? -14.648 -36.5 -3.836 1 84.25 307 PHE B C 1
ATOM 6389 O O . PHE B 1 307 ? -13.789 -36.812 -3.006 1 84.25 307 PHE B O 1
ATOM 6396 N N . PRO B 1 308 ? -15.922 -36.594 -3.633 1 79 308 PRO B N 1
ATOM 6397 C CA . PRO B 1 308 ? -16.359 -37.25 -2.408 1 79 308 PRO B CA 1
ATOM 6398 C C . PRO B 1 308 ? -15.859 -38.688 -2.311 1 79 308 PRO B C 1
ATOM 6400 O O . PRO B 1 308 ? -15.664 -39.344 -3.336 1 79 308 PRO B O 1
ATOM 6403 N N . ALA B 1 309 ? -15.562 -39.062 -1.053 1 72.69 309 ALA B N 1
ATOM 6404 C CA . ALA B 1 309 ? -15.195 -40.469 -0.817 1 72.69 309 ALA B CA 1
ATOM 6405 C C . ALA B 1 309 ? -16.391 -41.375 -1.042 1 72.69 309 ALA B C 1
ATOM 6407 O O . ALA B 1 309 ? -17.547 -40.969 -0.945 1 72.69 309 ALA B O 1
ATOM 6408 N N . ALA B 1 310 ? -16.031 -42.656 -1.442 1 69.06 310 ALA B N 1
ATOM 6409 C CA . ALA B 1 310 ? -17.078 -43.656 -1.654 1 69.06 310 ALA B CA 1
ATOM 6410 C C . ALA B 1 310 ? -17.906 -43.844 -0.389 1 69.06 310 ALA B C 1
ATOM 6412 O O . ALA B 1 310 ? -17.359 -43.969 0.708 1 69.06 310 ALA B O 1
ATOM 6413 N N . PRO B 1 311 ? -19.203 -43.656 -0.538 1 66.12 311 PRO B N 1
ATOM 6414 C CA . PRO B 1 311 ? -20.031 -43.875 0.643 1 66.12 311 PRO B CA 1
ATOM 6415 C C . PRO B 1 311 ? -19.906 -45.312 1.161 1 66.12 311 PRO B C 1
ATOM 6417 O O . PRO B 1 311 ? -19.703 -46.25 0.377 1 66.12 311 PRO B O 1
ATOM 6420 N N . GLN B 1 312 ? -19.609 -45.531 2.451 1 60.78 312 GLN B N 1
ATOM 6421 C CA . GLN B 1 312 ? -19.562 -46.844 3.041 1 60.78 312 GLN B CA 1
ATOM 6422 C C . GLN B 1 312 ? -20.906 -47.562 2.959 1 60.78 312 GLN B C 1
ATOM 6424 O O . GLN B 1 312 ? -21.859 -47.156 3.652 1 60.78 312 GLN B O 1
ATOM 6429 N N . VAL B 1 313 ? -21.172 -48.281 1.901 1 60.19 313 VAL B N 1
ATOM 6430 C CA . VAL B 1 313 ? -22.453 -48.969 1.705 1 60.19 313 VAL B CA 1
ATOM 6431 C C . VAL B 1 313 ? -22.359 -50.375 2.238 1 60.19 313 VAL B C 1
ATOM 6433 O O . VAL B 1 313 ? -23.281 -51.188 2.066 1 60.19 313 VAL B O 1
ATOM 6436 N N . SER B 1 314 ? -21.203 -50.719 2.746 1 54.22 314 SER B N 1
ATOM 6437 C CA . SER B 1 314 ? -21.094 -52.125 3.092 1 54.22 314 SER B CA 1
ATOM 6438 C C . SER B 1 314 ? -22.188 -52.562 4.062 1 54.22 314 SER B C 1
ATOM 6440 O O . SER B 1 314 ? -22.531 -53.75 4.141 1 54.22 314 SER B O 1
ATOM 6442 N N . ASP B 1 315 ? -22.328 -51.812 5.094 1 48.59 315 ASP B N 1
ATOM 6443 C CA . ASP B 1 315 ? -23.281 -52.344 6.059 1 48.59 315 ASP B CA 1
ATOM 6444 C C . ASP B 1 315 ? -24.719 -52.031 5.637 1 48.59 315 ASP B C 1
ATOM 6446 O O . ASP B 1 315 ? -25 -50.938 5.148 1 48.59 315 ASP B O 1
ATOM 6450 N N . GLU B 1 316 ? -25.516 -53.062 5.328 1 49.91 316 GLU B N 1
ATOM 6451 C CA . GLU B 1 316 ? -26.906 -53.031 4.887 1 49.91 316 GLU B CA 1
ATOM 6452 C C . GLU B 1 316 ? -27.656 -51.844 5.48 1 49.91 316 GLU B C 1
ATOM 6454 O O . GLU B 1 316 ? -28.469 -51.219 4.805 1 49.91 316 GLU B O 1
ATOM 6459 N N . ASP B 1 317 ? -27.422 -51.688 6.684 1 50.03 317 ASP B N 1
ATOM 6460 C CA . ASP B 1 317 ? -28.172 -50.688 7.395 1 50.03 317 ASP B CA 1
ATOM 6461 C C . ASP B 1 317 ? -27.734 -49.281 6.969 1 50.03 317 ASP B C 1
ATOM 6463 O O . ASP B 1 317 ? -28.562 -48.375 6.875 1 50.03 317 ASP B O 1
ATOM 6467 N N . ASN B 1 318 ? -26.5 -49.094 6.699 1 50.31 318 ASN B N 1
ATOM 6468 C CA . ASN B 1 318 ? -25.984 -47.781 6.359 1 50.31 318 ASN B CA 1
ATOM 6469 C C . ASN B 1 318 ? -26.266 -47.438 4.898 1 50.31 318 ASN B C 1
ATOM 6471 O O . ASN B 1 318 ? -26.406 -46.25 4.551 1 50.31 318 ASN B O 1
ATOM 6475 N N . ALA B 1 319 ? -26.375 -48.375 4.078 1 52.09 319 ALA B N 1
ATOM 6476 C CA . ALA B 1 319 ? -26.609 -48.188 2.648 1 52.09 319 ALA B CA 1
ATOM 6477 C C . ALA B 1 319 ? -27.953 -47.531 2.4 1 52.09 319 ALA B C 1
ATOM 6479 O O . ALA B 1 319 ? -28.094 -46.719 1.475 1 52.09 319 ALA B O 1
ATOM 6480 N N . ARG B 1 320 ? -28.953 -47.969 3.186 1 53.19 320 ARG B N 1
ATOM 6481 C CA . ARG B 1 320 ? -30.281 -47.406 3.014 1 53.19 320 ARG B CA 1
ATOM 6482 C C . ARG B 1 320 ? -30.312 -45.938 3.348 1 53.19 320 ARG B C 1
ATOM 6484 O O . ARG B 1 320 ? -31.219 -45.219 2.936 1 53.19 320 ARG B O 1
ATOM 6491 N N . GLU B 1 321 ? -29.25 -45.5 4.133 1 57.69 321 GLU B N 1
ATOM 6492 C CA . GLU B 1 321 ? -29.359 -44.156 4.688 1 57.69 321 GLU B CA 1
ATOM 6493 C C . GLU B 1 321 ? -28.531 -43.156 3.883 1 57.69 321 GLU B C 1
ATOM 6495 O O . GLU B 1 321 ? -28.594 -41.969 4.141 1 57.69 321 GLU B O 1
ATOM 6500 N N . VAL B 1 322 ? -27.875 -43.688 2.855 1 63.25 322 VAL B N 1
ATOM 6501 C CA . VAL B 1 322 ? -27.125 -42.719 2.105 1 63.25 322 VAL B CA 1
ATOM 6502 C C . VAL B 1 322 ? -28.047 -41.969 1.142 1 63.25 322 VAL B C 1
ATOM 6504 O O . VAL B 1 322 ? -28.672 -42.594 0.277 1 63.25 322 VAL B O 1
ATOM 6507 N N . PRO B 1 323 ? -28.297 -40.625 1.405 1 71.81 323 PRO B N 1
ATOM 6508 C CA . PRO B 1 323 ? -29.156 -39.875 0.484 1 71.81 323 PRO B CA 1
ATOM 6509 C C . PRO B 1 323 ? -28.719 -40.031 -0.975 1 71.81 323 PRO B C 1
ATOM 6511 O O . PRO B 1 323 ? -27.531 -40.125 -1.264 1 71.81 323 PRO B O 1
ATOM 6514 N N . LEU B 1 324 ? -29.688 -40.344 -1.821 1 70.19 324 LEU B N 1
ATOM 6515 C CA . LEU B 1 324 ? -29.484 -40.5 -3.256 1 70.19 324 LEU B CA 1
ATOM 6516 C C . LEU B 1 324 ? -28.609 -39.375 -3.814 1 70.19 324 LEU B C 1
ATOM 6518 O O . LEU B 1 324 ? -27.75 -39.625 -4.668 1 70.19 324 LEU B O 1
ATOM 6522 N N . ARG B 1 325 ? -28.703 -38.25 -3.305 1 71.56 325 ARG B N 1
ATOM 6523 C CA . ARG B 1 325 ? -27.922 -37.094 -3.758 1 71.56 325 ARG B CA 1
ATOM 6524 C C . ARG B 1 325 ? -26.438 -37.344 -3.525 1 71.56 325 ARG B C 1
ATOM 6526 O O . ARG B 1 325 ? -25.609 -36.938 -4.348 1 71.56 325 ARG B O 1
ATOM 6533 N N . THR B 1 326 ? -26.109 -37.938 -2.523 1 76.69 326 THR B N 1
ATOM 6534 C CA . THR B 1 326 ? -24.734 -38.219 -2.174 1 76.69 326 THR B CA 1
ATOM 6535 C C . THR B 1 326 ? -24.141 -39.25 -3.105 1 76.69 326 THR B C 1
ATOM 6537 O O . THR B 1 326 ? -23 -39.125 -3.564 1 76.69 326 THR B O 1
ATOM 6540 N N . LEU B 1 327 ? -24.922 -40.281 -3.391 1 72.25 327 LEU B N 1
ATOM 6541 C CA . LEU B 1 327 ? -24.469 -41.344 -4.289 1 72.25 327 LEU B CA 1
ATOM 6542 C C . LEU B 1 327 ? -24.281 -40.812 -5.703 1 72.25 327 LEU B C 1
ATOM 6544 O O . LEU B 1 327 ? -23.297 -41.156 -6.375 1 72.25 327 LEU B O 1
ATOM 6548 N N . ARG B 1 328 ? -25.172 -40.031 -6.062 1 77.38 328 ARG B N 1
ATOM 6549 C CA . ARG B 1 328 ? -25.078 -39.438 -7.391 1 77.38 328 ARG B CA 1
ATOM 6550 C C . ARG B 1 328 ? -23.828 -38.562 -7.512 1 77.38 328 ARG B C 1
ATOM 6552 O O . ARG B 1 328 ? -23.141 -38.594 -8.531 1 77.38 328 ARG B O 1
ATOM 6559 N N . HIS B 1 329 ? -23.641 -37.781 -6.508 1 81.62 329 HIS B N 1
ATOM 6560 C CA . HIS B 1 329 ? -22.484 -36.906 -6.535 1 81.62 329 HIS B CA 1
ATOM 6561 C C . HIS B 1 329 ? -21.188 -37.719 -6.523 1 81.62 329 HIS B C 1
ATOM 6563 O O . HIS B 1 329 ? -20.219 -37.344 -7.215 1 81.62 329 HIS B O 1
ATOM 6569 N N . TRP B 1 330 ? -21.219 -38.719 -5.797 1 78.75 330 TRP B N 1
ATOM 6570 C CA . TRP B 1 330 ? -20.031 -39.562 -5.754 1 78.75 330 TRP B CA 1
ATOM 6571 C C . TRP B 1 330 ? -19.719 -40.125 -7.137 1 78.75 330 TRP B C 1
ATOM 6573 O O . TRP B 1 330 ? -18.562 -40.156 -7.562 1 78.75 330 TRP B O 1
ATOM 6583 N N . GLU B 1 331 ? -20.688 -40.469 -7.824 1 80.06 331 GLU B N 1
ATOM 6584 C CA . GLU B 1 331 ? -20.516 -41.062 -9.141 1 80.06 331 GLU B CA 1
ATOM 6585 C C . GLU B 1 331 ? -20.172 -40.031 -10.195 1 80.06 331 GLU B C 1
ATOM 6587 O O . GLU B 1 331 ? -19.344 -40.281 -11.07 1 80.06 331 GLU B O 1
ATOM 6592 N N . ARG B 1 332 ? -20.703 -38.844 -10.047 1 87.25 332 ARG B N 1
ATOM 6593 C CA . ARG B 1 332 ? -20.672 -37.875 -11.148 1 87.25 332 ARG B CA 1
ATOM 6594 C C . ARG B 1 332 ? -19.547 -36.875 -10.953 1 87.25 332 ARG B C 1
ATOM 6596 O O . ARG B 1 332 ? -19.109 -36.219 -11.914 1 87.25 332 ARG B O 1
ATOM 6603 N N . ALA B 1 333 ? -19.109 -36.688 -9.828 1 90.06 333 ALA B N 1
ATOM 6604 C CA . ALA B 1 333 ? -18.156 -35.625 -9.492 1 90.06 333 ALA B CA 1
ATOM 6605 C C . ALA B 1 333 ? -16.891 -35.75 -10.344 1 90.06 333 ALA B C 1
ATOM 6607 O O . ALA B 1 333 ? -16.406 -34.75 -10.883 1 90.06 333 ALA B O 1
ATOM 6608 N N . PRO B 1 334 ? -16.422 -36.969 -10.547 1 93.06 334 PRO B N 1
ATOM 6609 C CA . PRO B 1 334 ? -15.203 -37.094 -11.359 1 93.06 334 PRO B CA 1
ATOM 6610 C C . PRO B 1 334 ? -15.414 -36.656 -12.812 1 93.06 334 PRO B C 1
ATOM 6612 O O . PRO B 1 334 ? -14.461 -36.312 -13.5 1 93.06 334 PRO B O 1
ATOM 6615 N N . SER B 1 335 ? -16.641 -36.688 -13.289 1 95.56 335 SER B N 1
ATOM 6616 C CA . SER B 1 335 ? -16.938 -36.344 -14.68 1 95.56 335 SER B CA 1
ATOM 6617 C C . SER B 1 335 ? -17.188 -34.875 -14.836 1 95.56 335 SER B C 1
ATOM 6619 O O . SER B 1 335 ? -17.359 -34.375 -15.953 1 95.56 335 SER B O 1
ATOM 6621 N N . ASN B 1 336 ? -17.219 -34.156 -13.711 1 96.31 336 ASN B N 1
ATOM 6622 C CA . ASN B 1 336 ? -17.547 -32.75 -13.734 1 96.31 336 ASN B CA 1
ATOM 6623 C C . ASN B 1 336 ? -16.672 -31.969 -14.711 1 96.31 336 ASN B C 1
ATOM 6625 O O . ASN B 1 336 ? -17.172 -31.234 -15.562 1 96.31 336 ASN B O 1
ATOM 6629 N N . PRO B 1 337 ? -15.352 -32.156 -14.711 1 98 337 PRO B N 1
ATOM 6630 C CA . PRO B 1 337 ? -14.523 -31.422 -15.672 1 98 337 PRO B CA 1
ATOM 6631 C C . PRO B 1 337 ? -14.852 -31.766 -17.125 1 98 337 PRO B C 1
ATOM 6633 O O . PRO B 1 337 ? -14.883 -30.891 -17.984 1 98 337 PRO B O 1
ATOM 6636 N N . ALA B 1 338 ? -15.133 -33.031 -17.375 1 98 338 ALA B N 1
ATOM 6637 C CA . ALA B 1 338 ? -15.469 -33.469 -18.734 1 98 338 ALA B CA 1
ATOM 6638 C C . ALA B 1 338 ? -16.766 -32.812 -19.203 1 98 338 ALA B C 1
ATOM 6640 O O . ALA B 1 338 ? -16.891 -32.406 -20.359 1 98 338 ALA B O 1
ATOM 6641 N N . VAL B 1 339 ? -17.719 -32.781 -18.281 1 97.44 339 VAL B N 1
ATOM 6642 C CA . VAL B 1 339 ? -19 -32.156 -18.609 1 97.44 339 VAL B CA 1
ATOM 6643 C C . VAL B 1 339 ? -18.812 -30.672 -18.922 1 97.44 339 VAL B C 1
ATOM 6645 O O . VAL B 1 339 ? -19.391 -30.156 -19.875 1 97.44 339 VAL B O 1
ATOM 6648 N N . MET B 1 340 ? -18.016 -29.984 -18.125 1 97.88 340 MET B N 1
ATOM 6649 C CA . MET B 1 340 ? -17.734 -28.578 -18.375 1 97.88 340 MET B CA 1
ATOM 6650 C C . MET B 1 340 ? -17.062 -28.406 -19.75 1 97.88 340 MET B C 1
ATOM 6652 O O . MET B 1 340 ? -17.453 -27.516 -20.516 1 97.88 340 MET B O 1
ATOM 6656 N N . ALA B 1 341 ? -16.078 -29.203 -20.062 1 97.94 341 ALA B N 1
ATOM 6657 C CA . ALA B 1 341 ? -15.391 -29.141 -21.344 1 97.94 341 ALA B CA 1
ATOM 6658 C C . ALA B 1 341 ? -16.359 -29.375 -22.5 1 97.94 341 ALA B C 1
ATOM 6660 O O . ALA B 1 341 ? -16.312 -28.641 -23.5 1 97.94 341 ALA B O 1
ATOM 6661 N N . ALA B 1 342 ? -17.188 -30.344 -22.391 1 97.31 342 ALA B N 1
ATOM 6662 C CA . ALA B 1 342 ? -18.141 -30.703 -23.438 1 97.31 342 ALA B CA 1
ATOM 6663 C C . ALA B 1 342 ? -19.109 -29.547 -23.719 1 97.31 342 ALA B C 1
ATOM 6665 O O . ALA B 1 342 ? -19.656 -29.438 -24.812 1 97.31 342 ALA B O 1
ATOM 6666 N N . ASN B 1 343 ? -19.297 -28.75 -22.703 1 97 343 ASN B N 1
ATOM 6667 C CA . ASN B 1 343 ? -20.234 -27.641 -22.859 1 97 343 ASN B CA 1
ATOM 6668 C C . ASN B 1 343 ? -19.5 -26.312 -23.031 1 97 343 ASN B C 1
ATOM 6670 O O . ASN B 1 343 ? -20.094 -25.25 -22.875 1 97 343 ASN B O 1
ATOM 6674 N N . ASN B 1 344 ? -18.25 -26.312 -23.281 1 96.31 344 ASN B N 1
ATOM 6675 C CA . ASN B 1 344 ? -17.406 -25.188 -23.625 1 96.31 344 ASN B CA 1
ATOM 6676 C C . ASN B 1 344 ? -17.359 -24.156 -22.5 1 96.31 344 ASN B C 1
ATOM 6678 O O . ASN B 1 344 ? -17.391 -22.953 -22.75 1 96.31 344 ASN B O 1
ATOM 6682 N N . ILE B 1 345 ? -17.422 -24.547 -21.297 1 97.56 345 ILE B N 1
ATOM 6683 C CA . ILE B 1 345 ? -17.172 -23.703 -20.141 1 97.56 345 ILE B CA 1
ATOM 6684 C C . ILE B 1 345 ? -15.711 -23.797 -19.734 1 97.56 345 ILE B C 1
ATOM 6686 O O . ILE B 1 345 ? -15.25 -24.859 -19.281 1 97.56 345 ILE B O 1
ATOM 6690 N N . PRO B 1 346 ? -14.992 -22.719 -19.891 1 97.88 346 PRO B N 1
ATOM 6691 C CA . PRO B 1 346 ? -13.562 -22.781 -19.578 1 97.88 346 PRO B CA 1
ATOM 6692 C C . PRO B 1 346 ? -13.312 -23 -18.078 1 97.88 346 PRO B C 1
ATOM 6694 O O . PRO B 1 346 ? -14.078 -22.516 -17.25 1 97.88 346 PRO B O 1
ATOM 6697 N N . PHE B 1 347 ? -12.242 -23.75 -17.797 1 98.5 347 PHE B N 1
ATOM 6698 C CA . PHE B 1 347 ? -11.906 -23.984 -16.391 1 98.5 347 PHE B CA 1
ATOM 6699 C C . PHE B 1 347 ? -10.414 -24.25 -16.234 1 98.5 347 PHE B C 1
ATOM 6701 O O . PHE B 1 347 ? -9.719 -24.531 -17.203 1 98.5 347 PHE B O 1
ATOM 6708 N N . SER B 1 348 ? -9.938 -24.047 -15.023 1 98.75 348 SER B N 1
ATOM 6709 C CA . SER B 1 348 ? -8.617 -24.453 -14.547 1 98.75 348 SER B CA 1
ATOM 6710 C C . SER B 1 348 ? -8.711 -25.281 -13.273 1 98.75 348 SER B C 1
ATOM 6712 O O . SER B 1 348 ? -9.781 -25.391 -12.672 1 98.75 348 SER B O 1
ATOM 6714 N N . PHE B 1 349 ? -7.605 -25.875 -12.977 1 98.56 349 PHE B N 1
ATOM 6715 C CA . PHE B 1 349 ? -7.598 -26.703 -11.773 1 98.56 349 PHE B CA 1
ATOM 6716 C C . PHE B 1 349 ? -6.891 -25.984 -10.633 1 98.56 349 PHE B C 1
ATOM 6718 O O . PHE B 1 349 ? -6.051 -25.125 -10.859 1 98.56 349 PHE B O 1
ATOM 6725 N N . THR B 1 350 ? -7.27 -26.344 -9.438 1 98.19 350 THR B N 1
ATOM 6726 C CA . THR B 1 350 ? -6.609 -25.844 -8.234 1 98.19 350 THR B CA 1
ATOM 6727 C C . THR B 1 350 ? -6.461 -26.969 -7.199 1 98.19 350 THR B C 1
ATOM 6729 O O . THR B 1 350 ? -7.262 -27.906 -7.168 1 98.19 350 THR B O 1
ATOM 6732 N N . GLN B 1 351 ? -5.418 -26.844 -6.402 1 95.62 351 GLN B N 1
ATOM 6733 C CA . GLN B 1 351 ? -5.207 -27.781 -5.301 1 95.62 351 GLN B CA 1
ATOM 6734 C C . GLN B 1 351 ? -5.938 -27.312 -4.043 1 95.62 351 GLN B C 1
ATOM 6736 O O . GLN B 1 351 ? -5.914 -28 -3.018 1 95.62 351 GLN B O 1
ATOM 6741 N N . TYR B 1 352 ? -6.586 -26.281 -4.152 1 95.25 352 TYR B N 1
ATOM 6742 C CA . TYR B 1 352 ? -7.219 -25.703 -2.975 1 95.25 352 TYR B CA 1
ATOM 6743 C C . TYR B 1 352 ? -8.227 -26.656 -2.359 1 95.25 352 TYR B C 1
ATOM 6745 O O . TYR B 1 352 ? -9.062 -27.234 -3.066 1 95.25 352 TYR B O 1
ATOM 6753 N N . GLY B 1 353 ? -8.086 -26.844 -1.076 1 90.25 353 GLY B N 1
ATOM 6754 C CA . GLY B 1 353 ? -9.055 -27.625 -0.331 1 90.25 353 GLY B CA 1
ATOM 6755 C C . GLY B 1 353 ? -8.789 -29.109 -0.374 1 90.25 353 GLY B C 1
ATOM 6756 O O . GLY B 1 353 ? -9.625 -29.922 0.047 1 90.25 353 GLY B O 1
ATOM 6757 N N . MET B 1 354 ? -7.695 -29.484 -0.839 1 91.12 354 MET B N 1
ATOM 6758 C CA . MET B 1 354 ? -7.406 -30.922 -0.913 1 91.12 354 MET B CA 1
ATOM 6759 C C . MET B 1 354 ? -5.98 -31.219 -0.457 1 91.12 354 MET B C 1
ATOM 6761 O O . MET 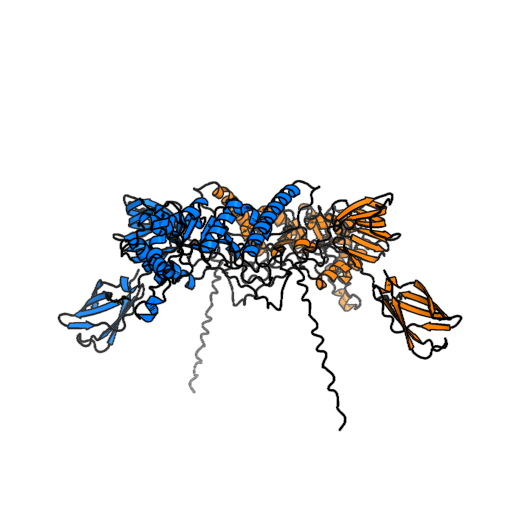B 1 354 ? -5.141 -30.312 -0.419 1 91.12 354 MET B O 1
ATOM 6765 N N . ASP B 1 355 ? -5.812 -32.469 -0.125 1 91.75 355 ASP B N 1
ATOM 6766 C CA . ASP B 1 355 ? -4.457 -32.938 0.144 1 91.75 355 ASP B CA 1
ATOM 6767 C C . ASP B 1 355 ? -3.625 -32.969 -1.135 1 91.75 355 ASP B C 1
ATOM 6769 O O . ASP B 1 355 ? -4.074 -33.5 -2.16 1 91.75 355 ASP B O 1
ATOM 6773 N N . SER B 1 356 ? -2.492 -32.469 -1.032 1 93.75 356 SER B N 1
ATOM 6774 C CA . SER B 1 356 ? -1.631 -32.375 -2.207 1 93.75 356 SER B CA 1
ATOM 6775 C C . SER B 1 356 ? -1.356 -33.75 -2.805 1 93.75 356 SER B C 1
ATOM 6777 O O . SER B 1 356 ? -1.249 -33.875 -4.023 1 93.75 356 SER B O 1
ATOM 6779 N N . LYS B 1 357 ? -1.281 -34.812 -2.033 1 91.5 357 LYS B N 1
ATOM 6780 C CA . LYS B 1 357 ? -0.968 -36.156 -2.494 1 91.5 357 LYS B CA 1
ATOM 6781 C C . LYS B 1 357 ? -2.113 -36.719 -3.318 1 91.5 357 LYS B C 1
ATOM 6783 O O . LYS B 1 357 ? -1.917 -37.688 -4.09 1 91.5 357 LYS B O 1
ATOM 6788 N N . ALA B 1 358 ? -3.234 -36.156 -3.143 1 93.56 358 ALA B N 1
ATOM 6789 C CA . ALA B 1 358 ? -4.418 -36.688 -3.812 1 93.56 358 ALA B CA 1
ATOM 6790 C C . ALA B 1 358 ? -4.598 -36.062 -5.191 1 93.56 358 ALA B C 1
ATOM 6792 O O . ALA B 1 358 ? -5.445 -36.5 -5.973 1 93.56 358 ALA B O 1
ATOM 6793 N N . PHE B 1 359 ? -3.812 -35.156 -5.551 1 95.94 359 PHE B N 1
ATOM 6794 C CA . PHE B 1 359 ? -4.047 -34.344 -6.746 1 95.94 359 PHE B CA 1
ATOM 6795 C C . PHE B 1 359 ? -4.02 -35.219 -7.996 1 95.94 359 PHE B C 1
ATOM 6797 O O . PHE B 1 359 ? -4.996 -35.281 -8.742 1 95.94 359 PHE B O 1
ATOM 6804 N N . TRP B 1 360 ? -2.922 -35.906 -8.25 1 95.62 360 TRP B N 1
ATOM 6805 C CA . TRP B 1 360 ? -2.766 -36.656 -9.492 1 95.62 360 TRP B CA 1
ATOM 6806 C C . TRP B 1 360 ? -3.729 -37.844 -9.547 1 95.62 360 TRP B C 1
ATOM 6808 O O . TRP B 1 360 ? -4.367 -38.094 -10.57 1 95.62 360 TRP B O 1
ATOM 6818 N N . PRO B 1 361 ? -3.867 -38.594 -8.367 1 93.31 361 PRO B N 1
ATOM 6819 C CA . PRO B 1 361 ? -4.891 -39.656 -8.406 1 93.31 361 PRO B CA 1
ATOM 6820 C C . PRO B 1 361 ? -6.27 -39.094 -8.797 1 93.31 361 PRO B C 1
ATOM 6822 O O . PRO B 1 361 ? -6.984 -39.75 -9.57 1 93.31 361 PRO B O 1
ATOM 6825 N N . ARG B 1 362 ? -6.582 -37.969 -8.312 1 94.88 362 ARG B N 1
ATOM 6826 C CA . ARG B 1 362 ? -7.891 -37.406 -8.602 1 94.88 362 ARG B CA 1
ATOM 6827 C C . ARG B 1 362 ? -7.961 -36.906 -10.047 1 94.88 362 ARG B C 1
ATOM 6829 O O . ARG B 1 362 ? -9 -37.031 -10.695 1 94.88 362 ARG B O 1
ATOM 6836 N N . LEU B 1 363 ? -6.941 -36.312 -10.531 1 97.06 363 LEU B N 1
ATOM 6837 C CA . LEU B 1 363 ? -6.926 -35.875 -11.922 1 97.06 363 LEU B CA 1
ATOM 6838 C C . LEU B 1 363 ? -7.07 -37.062 -12.867 1 97.06 363 LEU B C 1
ATOM 6840 O O . LEU B 1 363 ? -7.801 -37 -13.852 1 97.06 363 LEU B O 1
ATOM 6844 N N . ARG B 1 364 ? -6.422 -38.188 -12.578 1 94.94 364 ARG B N 1
ATOM 6845 C CA . ARG B 1 364 ? -6.531 -39.406 -13.391 1 94.94 364 ARG B CA 1
ATOM 6846 C C . ARG B 1 364 ? -7.949 -39.969 -13.359 1 94.94 364 ARG B C 1
ATOM 6848 O O . ARG B 1 364 ? -8.438 -40.5 -14.352 1 94.94 364 ARG B O 1
ATOM 6855 N N . MET B 1 365 ? -8.562 -39.781 -12.18 1 93.94 365 MET B N 1
ATOM 6856 C CA . MET B 1 365 ? -9.969 -40.188 -12.094 1 93.94 365 MET B CA 1
ATOM 6857 C C . MET B 1 365 ? -10.828 -39.375 -13.055 1 93.94 365 MET B C 1
ATOM 6859 O O . MET B 1 365 ? -11.734 -39.906 -13.688 1 93.94 365 MET B O 1
ATOM 6863 N N . ALA B 1 366 ? -10.555 -38.094 -13.109 1 96.69 366 ALA B N 1
ATOM 6864 C CA . ALA B 1 366 ? -11.289 -37.25 -14.023 1 96.69 366 ALA B CA 1
ATOM 6865 C C . ALA B 1 366 ? -11.047 -37.656 -15.477 1 96.69 366 ALA B C 1
ATOM 6867 O O . ALA B 1 366 ? -11.961 -37.625 -16.297 1 96.69 366 ALA B O 1
ATOM 6868 N N . LEU B 1 367 ? -9.828 -38 -15.797 1 97.06 367 LEU B N 1
ATOM 6869 C CA . LEU B 1 367 ? -9.484 -38.469 -17.141 1 97.06 367 LEU B CA 1
ATOM 6870 C C . LEU B 1 367 ? -10.227 -39.75 -17.469 1 97.06 367 LEU B C 1
ATOM 6872 O O . LEU B 1 367 ? -10.75 -39.906 -18.578 1 97.06 367 LEU B O 1
ATOM 6876 N N . GLN B 1 368 ? -10.305 -40.656 -16.531 1 94.88 368 GLN B N 1
ATOM 6877 C CA . GLN B 1 368 ? -11.031 -41.906 -16.719 1 94.88 368 GLN B CA 1
ATOM 6878 C C . GLN B 1 368 ? -12.523 -41.656 -16.891 1 94.88 368 GLN B C 1
ATOM 6880 O O . GLN B 1 368 ? -13.211 -42.438 -17.578 1 94.88 368 GLN B O 1
ATOM 6885 N N . ALA B 1 369 ? -12.93 -40.562 -16.344 1 95.38 369 ALA B N 1
ATOM 6886 C CA . ALA B 1 369 ? -14.352 -40.219 -16.391 1 95.38 369 ALA B CA 1
ATOM 6887 C C . ALA B 1 369 ? -14.688 -39.438 -17.656 1 95.38 369 ALA B C 1
ATOM 6889 O O . ALA B 1 369 ? -15.82 -38.969 -17.812 1 95.38 369 ALA B O 1
ATOM 6890 N N . GLY B 1 370 ? -13.703 -39.188 -18.5 1 96.56 370 GLY B N 1
ATOM 6891 C CA . GLY B 1 370 ? -14.055 -38.656 -19.797 1 96.56 370 GLY B CA 1
ATOM 6892 C C . GLY B 1 370 ? -13.305 -37.406 -20.156 1 96.56 370 GLY B C 1
ATOM 6893 O O . GLY B 1 370 ? -13.414 -36.906 -21.266 1 96.56 370 GLY B O 1
ATOM 6894 N N . LEU B 1 371 ? -12.562 -36.844 -19.266 1 97.88 371 LEU B N 1
ATOM 6895 C CA . LEU B 1 371 ? -11.773 -35.656 -19.578 1 97.88 371 LEU B CA 1
ATOM 6896 C C . LEU B 1 371 ? -10.625 -36 -20.516 1 97.88 371 LEU B C 1
ATOM 6898 O O . LEU B 1 371 ? -9.922 -37 -20.312 1 97.88 371 LEU B O 1
ATOM 6902 N N . ASP B 1 372 ? -10.469 -35.25 -21.547 1 97.5 372 ASP B N 1
ATOM 6903 C CA . ASP B 1 372 ? -9.375 -35.562 -22.469 1 97.5 372 ASP B CA 1
ATOM 6904 C C . ASP B 1 372 ? -8.07 -34.906 -22 1 97.5 372 ASP B C 1
ATOM 6906 O O . ASP B 1 372 ? -8.094 -33.938 -21.25 1 97.5 372 ASP B O 1
ATOM 6910 N N . GLU B 1 373 ? -6.938 -35.406 -22.453 1 97.5 373 GLU B N 1
ATOM 6911 C CA . GLU B 1 373 ? -5.609 -35 -22 1 97.5 373 GLU B CA 1
ATOM 6912 C C . GLU B 1 373 ? -5.316 -33.531 -22.359 1 97.5 373 GLU B C 1
ATOM 6914 O O . GLU B 1 373 ? -4.711 -32.812 -21.578 1 97.5 373 GLU B O 1
ATOM 6919 N N . GLU B 1 374 ? -5.707 -33.125 -23.531 1 98 374 GLU B N 1
ATOM 6920 C CA . GLU B 1 374 ? -5.453 -31.766 -24 1 98 374 GLU B CA 1
ATOM 6921 C C . GLU B 1 374 ? -6.137 -30.734 -23.094 1 98 374 GLU B C 1
ATOM 6923 O O . GLU B 1 374 ? -5.523 -29.75 -22.703 1 98 374 GLU B O 1
ATOM 6928 N N . THR B 1 375 ? -7.367 -30.984 -22.797 1 98.44 375 THR B N 1
ATOM 6929 C CA . THR B 1 375 ? -8.125 -30.094 -21.922 1 98.44 375 THR B CA 1
ATOM 6930 C C . THR B 1 375 ? -7.539 -30.078 -20.516 1 98.44 375 THR B C 1
ATOM 6932 O O . THR B 1 375 ? -7.48 -29.031 -19.875 1 98.44 375 THR B O 1
ATOM 6935 N N . ALA B 1 376 ? -7.172 -31.219 -20.047 1 98.62 376 ALA B N 1
ATOM 6936 C CA . ALA B 1 376 ? -6.543 -31.312 -18.734 1 98.62 376 ALA B CA 1
ATOM 6937 C C . ALA B 1 376 ? -5.262 -30.5 -18.672 1 98.62 376 ALA B C 1
ATOM 6939 O O . ALA B 1 376 ? -5.027 -29.766 -17.703 1 98.62 376 ALA B O 1
ATOM 6940 N N . LEU B 1 377 ? -4.445 -30.625 -19.688 1 98.69 377 LEU B N 1
ATOM 6941 C CA . LEU B 1 377 ? -3.209 -29.844 -19.75 1 98.69 377 LEU B CA 1
ATOM 6942 C C . LEU B 1 377 ? -3.506 -28.359 -19.797 1 98.69 377 LEU B C 1
ATOM 6944 O O . LEU B 1 377 ? -2.83 -27.562 -19.141 1 98.69 377 LEU B O 1
ATOM 6948 N N . ALA B 1 378 ? -4.484 -27.953 -20.609 1 98.81 378 ALA B N 1
ATOM 6949 C CA . ALA B 1 378 ? -4.883 -26.547 -20.688 1 98.81 378 ALA B CA 1
ATOM 6950 C C . ALA B 1 378 ? -5.309 -26.031 -19.312 1 98.81 378 ALA B C 1
ATOM 6952 O O . ALA B 1 378 ? -4.961 -24.906 -18.938 1 98.81 378 ALA B O 1
ATOM 6953 N N . ALA B 1 379 ? -6.012 -26.812 -18.578 1 98.88 379 ALA B N 1
ATOM 6954 C CA . ALA B 1 379 ? -6.535 -26.438 -17.266 1 98.88 379 ALA B CA 1
ATOM 6955 C C . ALA B 1 379 ? -5.402 -26.219 -16.266 1 98.88 379 ALA B C 1
ATOM 6957 O O . ALA B 1 379 ? -5.578 -25.531 -15.25 1 98.88 379 ALA B O 1
ATOM 6958 N N . LEU B 1 380 ? -4.254 -26.766 -16.562 1 98.81 380 LEU B N 1
ATOM 6959 C CA . LEU B 1 380 ? -3.113 -26.656 -15.664 1 98.81 380 LEU B CA 1
ATOM 6960 C C . LEU B 1 380 ? -2.133 -25.594 -16.156 1 98.81 380 LEU B C 1
ATOM 6962 O O . LEU B 1 380 ? -1.246 -25.188 -15.406 1 98.81 380 LEU B O 1
ATOM 6966 N N . THR B 1 381 ? -2.295 -25.188 -17.391 1 98.81 381 THR B N 1
ATOM 6967 C CA . THR B 1 381 ? -1.271 -24.328 -17.969 1 98.81 381 THR B CA 1
ATOM 6968 C C . THR B 1 381 ? -1.895 -23.047 -18.531 1 98.81 381 THR B C 1
ATOM 6970 O O . THR B 1 381 ? -2.104 -22.078 -17.812 1 98.81 381 THR B O 1
ATOM 6973 N N . THR B 1 382 ? -2.445 -23.078 -19.781 1 98.69 382 THR B N 1
ATOM 6974 C CA . THR B 1 382 ? -2.896 -21.891 -20.484 1 98.69 382 THR B CA 1
ATOM 6975 C C . THR B 1 382 ? -4.109 -21.281 -19.781 1 98.69 382 THR B C 1
ATOM 6977 O O . THR B 1 382 ? -4.152 -20.062 -19.531 1 98.69 382 THR B O 1
ATOM 6980 N N . GLU B 1 383 ? -5.09 -22.094 -19.453 1 98.62 383 GLU B N 1
ATOM 6981 C CA . GLU B 1 383 ? -6.281 -21.594 -18.781 1 98.62 383 GLU B CA 1
ATOM 6982 C C . GLU B 1 383 ? -5.957 -21.125 -17.359 1 98.62 383 GLU B C 1
ATOM 6984 O O . GLU B 1 383 ? -6.508 -20.125 -16.891 1 98.62 383 GLU B O 1
ATOM 6989 N N . ALA B 1 384 ? -5.109 -21.859 -16.719 1 98.81 384 ALA B N 1
ATOM 6990 C CA . ALA B 1 384 ? -4.699 -21.469 -15.367 1 98.81 384 ALA B CA 1
ATOM 6991 C C . ALA B 1 384 ? -3.934 -20.141 -15.398 1 98.81 384 ALA B C 1
ATOM 6993 O O . ALA B 1 384 ? -4.137 -19.281 -14.539 1 98.81 384 ALA B O 1
ATOM 6994 N N . ALA B 1 385 ? -3.062 -20 -16.328 1 98.56 385 ALA B N 1
ATOM 6995 C CA . ALA B 1 385 ? -2.303 -18.75 -16.5 1 98.56 385 ALA B CA 1
ATOM 6996 C C . ALA B 1 385 ? -3.232 -17.562 -16.734 1 98.56 385 ALA B C 1
ATOM 6998 O O . ALA B 1 385 ? -3.029 -16.484 -16.172 1 98.56 385 ALA B O 1
ATOM 6999 N N . ALA B 1 386 ? -4.203 -17.781 -17.547 1 97.62 386 ALA B N 1
ATOM 7000 C CA . ALA B 1 386 ? -5.18 -16.734 -17.828 1 97.62 386 ALA B CA 1
ATOM 7001 C C . ALA B 1 386 ? -5.957 -16.359 -16.578 1 97.62 386 ALA B C 1
ATOM 7003 O O . ALA B 1 386 ? -6.16 -15.172 -16.297 1 97.62 386 ALA B O 1
ATOM 7004 N N . ALA B 1 387 ? -6.34 -17.359 -15.836 1 97.75 387 ALA B N 1
ATOM 7005 C CA . ALA B 1 387 ? -7.086 -17.109 -14.602 1 97.75 387 ALA B CA 1
ATOM 7006 C C . ALA B 1 387 ? -6.23 -16.359 -13.586 1 97.75 387 ALA B C 1
ATOM 7008 O O . ALA B 1 387 ? -6.75 -15.57 -12.797 1 97.75 387 ALA B O 1
ATOM 7009 N N . ALA B 1 388 ? -4.957 -16.578 -13.672 1 97.81 388 ALA B N 1
ATOM 7010 C CA . ALA B 1 388 ? -4.035 -15.953 -12.734 1 97.81 388 ALA B CA 1
ATOM 7011 C C . ALA B 1 388 ? -3.512 -14.625 -13.281 1 97.81 388 ALA B C 1
ATOM 7013 O O . ALA B 1 388 ? -2.773 -13.914 -12.602 1 97.81 388 ALA B O 1
ATOM 7014 N N . GLY B 1 389 ? -3.789 -14.32 -14.453 1 94.56 389 GLY B N 1
ATOM 7015 C CA . GLY B 1 389 ? -3.412 -13.055 -15.07 1 94.56 389 GLY B CA 1
ATOM 7016 C C . GLY B 1 389 ? -1.958 -13.016 -15.5 1 94.56 389 GLY B C 1
ATOM 7017 O O . GLY B 1 389 ? -1.319 -11.961 -15.445 1 94.56 389 GLY B O 1
ATOM 7018 N N . ILE B 1 390 ? -1.408 -14.164 -15.805 1 95.94 390 ILE B N 1
ATOM 7019 C CA . ILE B 1 390 ? 0.006 -14.18 -16.156 1 95.94 390 ILE B CA 1
ATOM 7020 C C . ILE B 1 390 ? 0.212 -15.016 -17.422 1 95.94 390 ILE B C 1
ATOM 7022 O O . ILE B 1 390 ? 1.222 -15.711 -17.547 1 95.94 390 ILE B O 1
ATOM 7026 N N . ASP B 1 391 ? -0.769 -15 -18.328 1 95.12 391 ASP B N 1
ATOM 7027 C CA . ASP B 1 391 ? -0.718 -15.82 -19.531 1 95.12 391 ASP B CA 1
ATOM 7028 C C . ASP B 1 391 ? 0.345 -15.312 -20.5 1 95.12 391 ASP B C 1
ATOM 7030 O O . ASP B 1 391 ? 0.738 -16.016 -21.438 1 95.12 391 ASP B O 1
ATOM 7034 N N . ASN B 1 392 ? 0.885 -14.18 -20.266 1 91.44 392 ASN B N 1
ATOM 7035 C CA . ASN B 1 392 ? 1.954 -13.633 -21.094 1 91.44 392 ASN B CA 1
ATOM 7036 C C . ASN B 1 392 ? 3.328 -14.094 -20.609 1 91.44 392 ASN B C 1
ATOM 7038 O O . ASN B 1 392 ? 4.332 -13.891 -21.297 1 91.44 392 ASN B O 1
ATOM 7042 N N . LEU B 1 393 ? 3.344 -14.781 -19.484 1 94 393 LEU B N 1
ATOM 7043 C CA . LEU B 1 393 ? 4.621 -15.102 -18.859 1 94 393 LEU B CA 1
ATOM 7044 C C . LEU B 1 393 ? 4.797 -16.609 -18.734 1 94 393 LEU B C 1
ATOM 7046 O O . LEU B 1 393 ? 5.926 -17.109 -18.766 1 94 393 LEU B O 1
ATOM 7050 N N . VAL B 1 394 ? 3.715 -17.281 -18.469 1 96.88 394 VAL B N 1
ATOM 7051 C CA . VAL B 1 394 ? 3.795 -18.719 -18.188 1 96.88 394 VAL B CA 1
ATOM 7052 C C . VAL B 1 394 ? 2.635 -19.438 -18.859 1 96.88 394 VAL B C 1
ATOM 7054 O O . VAL B 1 394 ? 1.731 -18.812 -19.406 1 96.88 394 VAL B O 1
ATOM 7057 N N . GLY B 1 395 ? 2.738 -20.781 -18.906 1 97.88 395 GLY B N 1
ATOM 7058 C CA . GLY B 1 395 ? 1.65 -21.594 -19.438 1 97.88 395 GLY B CA 1
ATOM 7059 C C . GLY B 1 395 ? 1.97 -22.219 -20.781 1 97.88 395 GLY B C 1
ATOM 7060 O O . GLY B 1 395 ? 1.218 -23.062 -21.266 1 97.88 395 GLY B O 1
ATOM 7061 N N . LYS B 1 396 ? 3.096 -21.828 -21.375 1 98.19 396 LYS B N 1
ATOM 7062 C CA . LYS B 1 396 ? 3.564 -22.391 -22.641 1 98.19 396 LYS B CA 1
ATOM 7063 C C . LYS B 1 396 ? 5.086 -22.516 -22.656 1 98.19 396 LYS B C 1
ATOM 7065 O O . LYS B 1 396 ? 5.77 -21.953 -21.797 1 98.19 396 LYS B O 1
ATOM 7070 N N . LEU B 1 397 ? 5.555 -23.406 -23.531 1 98.38 397 LEU B N 1
ATOM 7071 C CA . LEU B 1 397 ? 6.969 -23.406 -23.891 1 98.38 397 LEU B CA 1
ATOM 7072 C C . LEU B 1 397 ? 7.223 -22.547 -25.125 1 98.38 397 LEU B C 1
ATOM 7074 O O . LEU B 1 397 ? 7.082 -23.016 -26.25 1 98.38 397 LEU B O 1
ATOM 7078 N N . ALA B 1 398 ? 7.566 -21.344 -24.875 1 96.38 398 ALA B N 1
ATOM 7079 C CA . ALA B 1 398 ? 7.773 -20.391 -25.953 1 96.38 398 ALA B CA 1
ATOM 7080 C C . ALA B 1 398 ? 8.867 -19.391 -25.594 1 96.38 398 ALA B C 1
ATOM 7082 O O . ALA B 1 398 ? 9.109 -19.125 -24.422 1 96.38 398 ALA B O 1
ATOM 7083 N N . PRO B 1 399 ? 9.484 -18.875 -26.672 1 94.81 399 PRO B N 1
ATOM 7084 C CA . PRO B 1 399 ? 10.508 -17.859 -26.375 1 94.81 399 PRO B CA 1
ATOM 7085 C C . PRO B 1 399 ? 9.969 -16.688 -25.578 1 94.81 399 PRO B C 1
ATOM 7087 O O . PRO B 1 399 ? 8.875 -16.188 -25.875 1 94.81 399 PRO B O 1
ATOM 7090 N N . GLY B 1 400 ? 10.727 -16.266 -24.594 1 92.81 400 GLY B N 1
ATOM 7091 C CA . GLY B 1 400 ? 10.32 -15.141 -23.781 1 92.81 400 GLY B CA 1
ATOM 7092 C C . GLY B 1 400 ? 9.602 -15.555 -22.516 1 92.81 400 GLY B C 1
ATOM 7093 O O . GLY B 1 400 ? 9.57 -14.789 -21.547 1 92.81 400 GLY B O 1
ATOM 7094 N N . TYR B 1 401 ? 8.992 -16.719 -22.469 1 96.06 401 TYR B N 1
ATOM 7095 C CA . TYR B 1 401 ? 8.281 -17.219 -21.297 1 96.06 401 TYR B CA 1
ATOM 7096 C C . TYR B 1 401 ? 9.266 -17.641 -20.203 1 96.06 401 TYR B C 1
ATOM 7098 O O . TYR B 1 401 ? 10.438 -17.891 -20.484 1 96.06 401 TYR B O 1
ATOM 7106 N N . MET B 1 402 ? 8.805 -17.656 -19 1 96.62 402 MET B N 1
ATOM 7107 C CA . MET B 1 402 ? 9.617 -18.109 -17.891 1 96.62 402 MET B CA 1
ATOM 7108 C C . MET B 1 402 ? 10.016 -19.578 -18.062 1 96.62 402 MET B C 1
ATOM 7110 O O . MET B 1 402 ? 9.242 -20.375 -18.578 1 96.62 402 MET B O 1
ATOM 7114 N N . ALA B 1 403 ? 11.227 -19.859 -17.594 1 97.75 403 ALA B N 1
ATOM 7115 C CA . ALA B 1 403 ? 11.695 -21.234 -17.641 1 97.75 403 ALA B CA 1
ATOM 7116 C C . ALA B 1 403 ? 11.117 -22.047 -16.484 1 97.75 403 ALA B C 1
ATOM 7118 O O . ALA B 1 403 ? 11.859 -22.594 -15.656 1 97.75 403 ALA B O 1
ATOM 7119 N N . ASP B 1 404 ? 9.867 -22.125 -16.391 1 98.5 404 ASP B N 1
ATOM 7120 C CA . ASP B 1 404 ? 9.094 -22.984 -15.5 1 98.5 404 ASP B CA 1
ATOM 7121 C C . ASP B 1 404 ? 8.641 -24.25 -16.219 1 98.5 404 ASP B C 1
ATOM 7123 O O . ASP B 1 404 ? 7.801 -24.188 -17.125 1 98.5 404 ASP B O 1
ATOM 7127 N N . LEU B 1 405 ? 9.195 -25.391 -15.75 1 98.5 405 LEU B N 1
ATOM 7128 C CA . LEU B 1 405 ? 9 -26.609 -16.516 1 98.5 405 LEU B CA 1
ATOM 7129 C C . LEU B 1 405 ? 8.719 -27.797 -15.586 1 98.5 405 LEU B C 1
ATOM 7131 O O . LEU B 1 405 ? 9.133 -27.781 -14.422 1 98.5 405 LEU B O 1
ATOM 7135 N N . VAL B 1 406 ? 8.047 -28.719 -16.141 1 98.44 406 VAL B N 1
ATOM 7136 C CA . VAL B 1 406 ? 7.887 -30.031 -15.523 1 98.44 406 VAL B CA 1
ATOM 7137 C C . VAL B 1 406 ? 8.484 -31.109 -16.422 1 98.44 406 VAL B C 1
ATOM 7139 O O . VAL B 1 406 ? 8.086 -31.25 -17.594 1 98.44 406 VAL B O 1
ATOM 7142 N N . ILE B 1 407 ? 9.461 -31.797 -15.945 1 97.56 407 ILE B N 1
ATOM 7143 C CA . ILE B 1 407 ? 10.055 -32.906 -16.672 1 97.56 407 ILE B CA 1
ATOM 7144 C C . ILE B 1 407 ? 9.477 -34.219 -16.172 1 97.56 407 ILE B C 1
ATOM 7146 O O . ILE B 1 407 ? 9.531 -34.531 -14.977 1 97.56 407 ILE B O 1
ATOM 7150 N N . ALA B 1 408 ? 8.961 -34.938 -17.094 1 96.75 408 ALA B N 1
ATOM 7151 C CA . ALA B 1 408 ? 8.273 -36.188 -16.719 1 96.75 408 ALA B CA 1
ATOM 7152 C C . ALA B 1 408 ? 8.844 -37.375 -17.5 1 96.75 408 ALA B C 1
ATOM 7154 O O . ALA B 1 408 ? 9.312 -37.219 -18.625 1 96.75 408 ALA B O 1
ATOM 7155 N N . LYS B 1 409 ? 8.836 -38.5 -16.859 1 92.88 409 LYS B N 1
ATOM 7156 C CA . LYS B 1 409 ? 9.031 -39.75 -17.547 1 92.88 409 LYS B CA 1
ATOM 7157 C C . LYS B 1 409 ? 7.695 -40.375 -17.953 1 92.88 409 LYS B C 1
ATOM 7159 O O . LYS B 1 409 ? 6.887 -40.719 -17.094 1 92.88 409 LYS B O 1
ATOM 7164 N N . GLY B 1 410 ? 7.496 -40.375 -19.266 1 91.31 410 GLY B N 1
ATOM 7165 C CA . GLY B 1 410 ? 6.211 -40.844 -19.75 1 91.31 410 GLY B CA 1
ATOM 7166 C C . GLY B 1 410 ? 5.152 -39.75 -19.797 1 91.31 410 GLY B C 1
ATOM 7167 O O . GLY B 1 410 ? 5.473 -38.562 -19.75 1 91.31 410 GLY B O 1
ATOM 7168 N N . ASN B 1 411 ? 3.936 -40.125 -20.031 1 93.94 411 ASN B N 1
ATOM 7169 C CA . ASN B 1 411 ? 2.787 -39.25 -20.109 1 93.94 411 ASN B CA 1
ATOM 7170 C C . ASN B 1 411 ? 2.16 -39.031 -18.734 1 93.94 411 ASN B C 1
ATOM 7172 O O . ASN B 1 411 ? 1.608 -39.969 -18.141 1 93.94 411 ASN B O 1
ATOM 7176 N N . LEU B 1 412 ? 2.182 -37.875 -18.25 1 95.25 412 LEU B N 1
ATOM 7177 C CA . LEU B 1 412 ? 1.712 -37.594 -16.906 1 95.25 412 LEU B CA 1
ATOM 7178 C C . LEU B 1 412 ? 0.223 -37.875 -16.766 1 95.25 412 LEU B C 1
ATOM 7180 O O . LEU B 1 412 ? -0.264 -38.156 -15.664 1 95.25 412 LEU B O 1
ATOM 7184 N N . PHE B 1 413 ? -0.526 -37.844 -17.812 1 96.38 413 PHE B N 1
ATOM 7185 C CA . PHE B 1 413 ? -1.975 -38 -17.781 1 96.38 413 PHE B CA 1
ATOM 7186 C C . PHE B 1 413 ? -2.363 -39.469 -17.922 1 96.38 413 PHE B C 1
ATOM 7188 O O . PHE B 1 413 ? -3.549 -39.781 -17.953 1 96.38 413 PHE B O 1
ATOM 7195 N N . GLN B 1 414 ? -1.423 -40.25 -18 1 91.88 414 GLN B N 1
ATOM 7196 C CA . GLN B 1 414 ? -1.612 -41.719 -18 1 91.88 414 GLN B CA 1
ATOM 7197 C C . GLN B 1 414 ? -0.85 -42.344 -16.844 1 91.88 414 GLN B C 1
ATOM 7199 O O . GLN B 1 414 ? -1.296 -42.312 -15.695 1 91.88 414 GLN B O 1
ATOM 7204 N N . ASP B 1 415 ? 0.381 -42.75 -17.062 1 87.5 415 ASP B N 1
ATOM 7205 C CA . ASP B 1 415 ? 1.155 -43.406 -16.016 1 87.5 415 ASP B CA 1
ATOM 7206 C C . ASP B 1 415 ? 2.521 -42.75 -15.836 1 87.5 415 ASP B C 1
ATOM 7208 O O . ASP B 1 415 ? 3.436 -43.344 -15.273 1 87.5 415 ASP B O 1
ATOM 7212 N N . GLY B 1 416 ? 2.629 -41.625 -16.297 1 91.81 416 GLY B N 1
ATOM 7213 C CA . GLY B 1 416 ? 3.91 -40.969 -16.188 1 91.81 416 GLY B CA 1
ATOM 7214 C C . GLY B 1 416 ? 4.203 -40.438 -14.797 1 91.81 416 GLY B C 1
ATOM 7215 O O . GLY B 1 416 ? 3.318 -40.406 -13.945 1 91.81 416 GLY B O 1
ATOM 7216 N N . GLU B 1 417 ? 5.5 -40.062 -14.602 1 91.31 417 GLU B N 1
ATOM 7217 C CA . GLU B 1 417 ? 5.953 -39.562 -13.312 1 91.31 417 GLU B CA 1
ATOM 7218 C C . GLU B 1 417 ? 6.793 -38.312 -13.477 1 91.31 417 GLU B C 1
ATOM 7220 O O . GLU B 1 417 ? 7.574 -38.188 -14.422 1 91.31 417 GLU B O 1
ATOM 7225 N N . ILE B 1 418 ? 6.625 -37.469 -12.484 1 95.69 418 ILE B N 1
ATOM 7226 C CA . ILE B 1 418 ? 7.414 -36.25 -12.5 1 95.69 418 ILE B CA 1
ATOM 7227 C C . ILE B 1 418 ? 8.828 -36.531 -12.008 1 95.69 418 ILE B C 1
ATOM 7229 O O . ILE B 1 418 ? 9.008 -37.062 -10.906 1 95.69 418 ILE B O 1
ATOM 7233 N N . VAL B 1 419 ? 9.812 -36.156 -12.789 1 92.81 419 VAL B N 1
ATOM 7234 C CA . VAL B 1 419 ? 11.219 -36.375 -12.469 1 92.81 419 VAL B CA 1
ATOM 7235 C C . VAL B 1 419 ? 11.828 -35.125 -11.836 1 92.81 419 VAL B C 1
ATOM 7237 O O . VAL B 1 419 ? 12.602 -35.219 -10.883 1 92.81 419 VAL B O 1
ATOM 7240 N N . SER B 1 420 ? 11.523 -34.031 -12.398 1 94.38 420 SER B N 1
ATOM 7241 C CA . SER B 1 420 ? 12.016 -32.781 -11.852 1 94.38 420 SER B CA 1
ATOM 7242 C C . SER B 1 420 ? 11.117 -31.609 -12.266 1 94.38 420 SER B C 1
ATOM 7244 O O . SER B 1 420 ? 10.328 -31.734 -13.203 1 94.38 420 SER B O 1
ATOM 7246 N N . VAL B 1 421 ? 11.211 -30.641 -11.508 1 97.81 421 VAL B N 1
ATOM 7247 C CA . VAL B 1 421 ? 10.5 -29.391 -11.766 1 97.81 421 VAL B CA 1
ATOM 7248 C C . VAL B 1 421 ? 11.5 -28.234 -11.836 1 97.81 421 VAL B C 1
ATOM 7250 O O . VAL B 1 421 ? 12.43 -28.156 -11.023 1 97.81 421 VAL B O 1
ATOM 7253 N N . TRP B 1 422 ? 11.398 -27.453 -12.875 1 97.69 422 TRP B N 1
ATOM 7254 C CA . TRP B 1 422 ? 12.258 -26.281 -13.023 1 97.69 422 TRP B CA 1
ATOM 7255 C C . TRP B 1 422 ? 11.516 -25.016 -12.609 1 97.69 422 TRP B C 1
ATOM 7257 O O . TRP B 1 422 ? 10.414 -24.75 -13.102 1 97.69 422 TRP B O 1
ATOM 7267 N N . LEU B 1 423 ? 12.086 -24.281 -11.734 1 98.19 423 LEU B N 1
ATOM 7268 C CA . LEU B 1 423 ? 11.578 -22.984 -11.305 1 98.19 423 LEU B CA 1
ATOM 7269 C C . LEU B 1 423 ? 12.516 -21.859 -11.742 1 98.19 423 LEU B C 1
ATOM 7271 O O . LEU B 1 423 ? 13.609 -21.703 -11.188 1 98.19 423 LEU B O 1
ATOM 7275 N N . GLN B 1 424 ? 12.062 -21.141 -12.695 1 96.81 424 GLN B N 1
ATOM 7276 C CA . GLN B 1 424 ? 12.852 -20.031 -13.219 1 96.81 424 GLN B CA 1
ATOM 7277 C C . GLN B 1 424 ? 14.227 -20.5 -13.672 1 96.81 424 GLN B C 1
ATOM 7279 O O . GLN B 1 424 ? 15.242 -19.875 -13.344 1 96.81 424 GLN B O 1
ATOM 7284 N N . GLY B 1 425 ? 14.258 -21.562 -14.227 1 96 425 GLY B N 1
ATOM 7285 C CA . GLY B 1 425 ? 15.492 -22.062 -14.812 1 96 425 GLY B CA 1
ATOM 7286 C C . GLY B 1 425 ? 16.312 -22.906 -13.859 1 96 425 GLY B C 1
ATOM 7287 O O . GLY B 1 425 ? 17.344 -23.469 -14.234 1 96 425 GLY B O 1
ATOM 7288 N N . GLU B 1 426 ? 15.875 -23.062 -12.672 1 94.38 426 GLU B N 1
ATOM 7289 C CA . GLU B 1 426 ? 16.578 -23.875 -11.672 1 94.38 426 GLU B CA 1
ATOM 7290 C C . GLU B 1 426 ? 15.844 -25.188 -11.414 1 94.38 426 GLU B C 1
ATOM 7292 O O . GLU B 1 426 ? 14.656 -25.188 -11.094 1 94.38 426 GLU B O 1
ATOM 7297 N N . GLU B 1 427 ? 16.594 -26.25 -11.422 1 93.81 427 GLU B N 1
ATOM 7298 C CA . GLU B 1 427 ? 16 -27.578 -11.336 1 93.81 427 GLU B CA 1
ATOM 7299 C C . GLU B 1 427 ? 15.82 -28 -9.883 1 93.81 427 GLU B C 1
ATOM 7301 O O . GLU B 1 427 ? 16.703 -27.781 -9.047 1 93.81 427 GLU B O 1
ATOM 7306 N N . GLN B 1 428 ? 14.695 -28.5 -9.617 1 91.5 428 GLN B N 1
ATOM 7307 C CA . GLN B 1 428 ? 14.406 -29.203 -8.367 1 91.5 428 GLN B CA 1
ATOM 7308 C C . GLN B 1 428 ? 14.039 -30.656 -8.633 1 91.5 428 GLN B C 1
ATOM 7310 O O . GLN B 1 428 ? 12.969 -30.953 -9.156 1 91.5 428 GLN B O 1
ATOM 7315 N N . LYS B 1 429 ? 14.883 -31.484 -8.211 1 87.44 429 LYS B N 1
ATOM 7316 C CA . LYS B 1 429 ? 14.68 -32.906 -8.484 1 87.44 429 LYS B CA 1
ATOM 7317 C C . LYS B 1 429 ? 13.648 -33.5 -7.539 1 87.44 429 LYS B C 1
ATOM 7319 O O . LYS B 1 429 ? 13.633 -33.188 -6.344 1 87.44 429 LYS B O 1
ATOM 7324 N N . GLN B 1 430 ? 12.719 -34.125 -7.996 1 76.94 430 GLN B N 1
ATOM 7325 C CA . GLN B 1 430 ? 11.648 -34.75 -7.219 1 76.94 430 GLN B CA 1
ATOM 7326 C C . GLN B 1 430 ? 11.945 -36.219 -6.938 1 76.94 430 GLN B C 1
ATOM 7328 O O . GLN B 1 430 ? 11.406 -36.812 -5.988 1 76.94 430 GLN B O 1
ATOM 7333 N N . LEU B 1 431 ? 12.586 -36.906 -7.723 1 63.56 431 LEU B N 1
ATOM 7334 C CA . LEU B 1 431 ? 12.859 -38.312 -7.516 1 63.56 431 LEU B CA 1
ATOM 7335 C C . LEU B 1 431 ? 14.133 -38.5 -6.699 1 63.56 431 LEU B C 1
ATOM 7337 O O . LEU B 1 431 ? 15.07 -37.719 -6.805 1 63.56 431 LEU B O 1
ATOM 7341 N N . ALA B 1 432 ? 14.039 -39.125 -5.473 1 51.75 432 ALA B N 1
ATOM 7342 C CA . ALA B 1 432 ? 15.109 -39.5 -4.559 1 51.75 432 ALA B CA 1
ATOM 7343 C C . ALA B 1 432 ? 16.391 -39.844 -5.324 1 51.75 432 ALA B C 1
ATOM 7345 O O . ALA B 1 432 ? 16.344 -40.406 -6.41 1 51.75 432 ALA B O 1
ATOM 7346 N N . PRO B 1 433 ? 17.422 -39.062 -4.91 1 49.69 433 PRO B N 1
ATOM 7347 C CA . PRO B 1 433 ? 18.734 -39.344 -5.5 1 49.69 433 PRO B CA 1
ATOM 7348 C C . PRO B 1 433 ? 18.953 -40.812 -5.746 1 49.69 433 PRO B C 1
ATOM 7350 O O . PRO B 1 433 ? 19.797 -41.188 -6.57 1 49.69 433 PRO B O 1
ATOM 7353 N N . GLU B 1 434 ? 18.25 -41.562 -4.992 1 50.47 434 GLU B N 1
ATOM 7354 C CA . GLU B 1 434 ? 18.469 -43 -5.066 1 50.47 434 GLU B CA 1
ATOM 7355 C C . GLU B 1 434 ? 18.203 -43.531 -6.473 1 50.47 434 GLU B C 1
ATOM 7357 O O . GLU B 1 434 ? 18.797 -44.531 -6.895 1 50.47 434 GLU B O 1
ATOM 7362 N N . TYR B 1 435 ? 17.438 -42.719 -7.113 1 52.38 435 TYR B N 1
ATOM 7363 C CA . TYR B 1 435 ? 17.062 -43.188 -8.445 1 52.38 435 TYR B CA 1
ATOM 7364 C C . TYR B 1 435 ? 18.25 -43.094 -9.406 1 52.38 435 TYR B C 1
ATOM 7366 O O . TYR B 1 435 ? 18.359 -43.875 -10.344 1 52.38 435 TYR B O 1
ATOM 7374 N N . GLN B 1 436 ? 18.984 -42.125 -9.07 1 56.19 436 GLN B N 1
ATOM 7375 C CA . GLN B 1 436 ? 20.109 -41.938 -9.984 1 56.19 436 GLN B CA 1
ATOM 7376 C C . GLN B 1 436 ? 21.156 -43.031 -9.812 1 56.19 436 GLN B C 1
ATOM 7378 O O . GLN B 1 436 ? 21.969 -43.25 -10.703 1 56.19 436 GLN B O 1
ATOM 7383 N N . TRP B 1 437 ? 21.094 -43.688 -8.727 1 61.59 437 TRP B N 1
ATOM 7384 C CA . TRP B 1 437 ? 22.094 -44.719 -8.453 1 61.59 437 TRP B CA 1
ATOM 7385 C C . TRP B 1 437 ? 21.625 -46.062 -8.938 1 61.59 437 TRP B C 1
ATOM 7387 O O . TRP B 1 437 ? 22.344 -47.062 -8.812 1 61.59 437 TRP B O 1
ATOM 7397 N N . GLN B 1 438 ? 20.422 -46.031 -9.578 1 62.44 438 GLN B N 1
ATOM 7398 C CA . GLN B 1 438 ? 19.953 -47.312 -10.07 1 62.44 438 GLN B CA 1
ATOM 7399 C C . GLN B 1 438 ? 20.766 -47.781 -11.273 1 62.44 438 GLN B C 1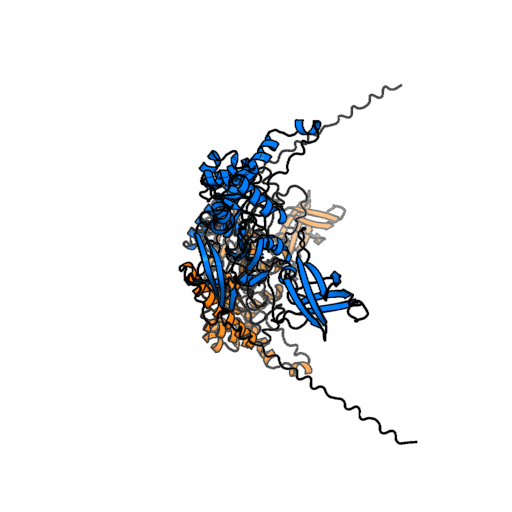
ATOM 7401 O O . GLN B 1 438 ? 21.062 -46.969 -12.172 1 62.44 438 GLN B O 1
ATOM 7406 N N . GLY B 1 439 ? 21.312 -48.906 -11.18 1 69.38 439 GLY B N 1
ATOM 7407 C CA . GLY B 1 439 ? 22.109 -49.5 -12.234 1 69.38 439 GLY B CA 1
ATOM 7408 C C . GLY B 1 439 ? 23.094 -50.562 -11.734 1 69.38 439 GLY B C 1
ATOM 7409 O O . GLY B 1 439 ? 23.031 -50.938 -10.57 1 69.38 439 GLY B O 1
ATOM 7410 N N . SER B 1 440 ? 23.812 -51.125 -12.734 1 74.19 440 SER B N 1
ATOM 7411 C CA . SER B 1 440 ? 24.891 -52.062 -12.445 1 74.19 440 SER B CA 1
ATOM 7412 C C . SER B 1 440 ? 26.25 -51.375 -12.508 1 74.19 440 SER B C 1
ATOM 7414 O O . SER B 1 440 ? 26.547 -50.656 -13.445 1 74.19 440 SER B O 1
ATOM 7416 N N . TYR B 1 441 ? 26.875 -51.438 -11.414 1 76.44 441 TYR B N 1
ATOM 7417 C CA . TYR B 1 441 ? 28.203 -50.875 -11.312 1 76.44 441 TYR B CA 1
ATOM 7418 C C . TYR B 1 441 ? 29.25 -52 -11.102 1 76.44 441 TYR B C 1
ATOM 7420 O O . TYR B 1 441 ? 28.953 -53 -10.484 1 76.44 441 TYR B O 1
ATOM 7428 N N . ARG B 1 442 ? 30.406 -51.844 -11.836 1 77.19 442 ARG B N 1
ATOM 7429 C CA . ARG B 1 442 ? 31.547 -52.719 -11.57 1 77.19 442 ARG B CA 1
ATOM 7430 C C . ARG B 1 442 ? 32.562 -52 -10.68 1 77.19 442 ARG B C 1
ATOM 7432 O O . ARG B 1 442 ? 33.125 -50.969 -11.07 1 77.19 442 ARG B O 1
ATOM 7439 N N . LEU B 1 443 ? 32.688 -52.5 -9.492 1 74 443 LEU B N 1
ATOM 7440 C CA . LEU B 1 443 ? 33.625 -51.938 -8.523 1 74 443 LEU B CA 1
ATOM 7441 C C . LEU B 1 443 ? 34.938 -52.719 -8.492 1 74 443 LEU B C 1
ATOM 7443 O O . LEU B 1 443 ? 34.938 -53.938 -8.508 1 74 443 LEU B O 1
ATOM 7447 N N . HIS B 1 444 ? 35.969 -52.031 -8.664 1 70.31 444 HIS B N 1
ATOM 7448 C CA . HIS B 1 444 ? 37.281 -52.656 -8.523 1 70.31 444 HIS B CA 1
ATOM 7449 C C . HIS B 1 444 ? 37.938 -52.25 -7.195 1 70.31 444 HIS B C 1
ATOM 7451 O O . HIS B 1 444 ? 38.188 -51.062 -6.949 1 70.31 444 HIS B O 1
ATOM 7457 N N . LEU B 1 445 ? 37.938 -53.094 -6.336 1 66.75 445 LEU B N 1
ATOM 7458 C CA . LEU B 1 445 ? 38.625 -52.906 -5.051 1 66.75 445 LEU B CA 1
ATOM 7459 C C . LEU B 1 445 ? 39.906 -53.719 -4.98 1 66.75 445 LEU B C 1
ATOM 7461 O O . LEU B 1 445 ? 39.844 -54.938 -4.707 1 66.75 445 LEU B O 1
ATOM 7465 N N . ALA B 1 446 ? 40.938 -53.125 -5.199 1 64.5 446 ALA B N 1
ATOM 7466 C CA . ALA B 1 446 ? 42.219 -53.844 -5.289 1 64.5 446 ALA B CA 1
ATOM 7467 C C . ALA B 1 446 ? 42.156 -54.938 -6.359 1 64.5 446 ALA B C 1
ATOM 7469 O O . ALA B 1 446 ? 41.969 -54.625 -7.543 1 64.5 446 ALA B O 1
ATOM 7470 N N . GLU B 1 447 ? 42.219 -56.219 -6.008 1 64.94 447 GLU B N 1
ATOM 7471 C CA . GLU B 1 447 ? 42.219 -57.344 -6.953 1 64.94 447 GLU B CA 1
ATOM 7472 C C . GLU B 1 447 ? 40.844 -57.969 -7.059 1 64.94 447 GLU B C 1
ATOM 7474 O O . GLU B 1 447 ? 40.656 -58.938 -7.805 1 64.94 447 GLU B O 1
ATOM 7479 N N . LEU B 1 448 ? 39.875 -57.344 -6.414 1 68.12 448 LEU B N 1
ATOM 7480 C CA . LEU B 1 448 ? 38.531 -57.938 -6.402 1 68.12 448 LEU B CA 1
ATOM 7481 C C . LEU B 1 448 ? 37.594 -57.125 -7.293 1 68.12 448 LEU B C 1
ATOM 7483 O O . LEU B 1 448 ? 37.562 -55.906 -7.23 1 68.12 448 LEU B O 1
ATOM 7487 N N . GLU B 1 449 ? 37.031 -57.875 -8.266 1 74.19 449 GLU B N 1
ATOM 7488 C CA . GLU B 1 449 ? 36 -57.281 -9.086 1 74.19 449 GLU B CA 1
ATOM 7489 C C . GLU B 1 449 ? 34.594 -57.594 -8.508 1 74.19 449 GLU B C 1
ATOM 7491 O O . GLU B 1 449 ? 34.25 -58.75 -8.32 1 74.19 449 GLU B O 1
ATOM 7496 N N . LEU B 1 450 ? 33.906 -56.531 -8.125 1 77.31 450 LEU B N 1
ATOM 7497 C CA . LEU B 1 450 ? 32.594 -56.656 -7.539 1 77.31 450 LEU B CA 1
ATOM 7498 C C . LEU B 1 450 ? 31.531 -56.031 -8.422 1 77.31 450 LEU B C 1
ATOM 7500 O O . LEU B 1 450 ? 31.766 -54.938 -9 1 77.31 450 LEU B O 1
ATOM 7504 N N . ASP B 1 451 ? 30.516 -56.844 -8.602 1 79.12 451 ASP B N 1
ATOM 7505 C CA . ASP B 1 451 ? 29.375 -56.312 -9.336 1 79.12 451 ASP B CA 1
ATOM 7506 C C . ASP B 1 451 ? 28.312 -55.75 -8.375 1 79.12 451 ASP B C 1
ATOM 7508 O O . ASP B 1 451 ? 27.797 -56.5 -7.535 1 79.12 451 ASP B O 1
ATOM 7512 N N . LEU B 1 452 ? 28.094 -54.406 -8.508 1 79.75 452 LEU B N 1
ATOM 7513 C CA . LEU B 1 452 ? 27.078 -53.75 -7.711 1 79.75 452 LEU B CA 1
ATOM 7514 C C . LEU B 1 452 ? 25.812 -53.5 -8.531 1 79.75 452 LEU B C 1
ATOM 7516 O O . LEU B 1 452 ? 25.859 -52.906 -9.609 1 79.75 452 LEU B O 1
ATOM 7520 N N . GLU B 1 453 ? 24.844 -54.156 -8.055 1 80.19 453 GLU B N 1
ATOM 7521 C CA . GLU B 1 453 ? 23.547 -53.938 -8.672 1 80.19 453 GLU B CA 1
ATOM 7522 C C . GLU B 1 453 ? 22.625 -53.156 -7.73 1 80.19 453 GLU B C 1
ATOM 7524 O O . GLU B 1 453 ? 22.344 -53.594 -6.613 1 80.19 453 GLU B O 1
ATOM 7529 N N . LEU B 1 454 ? 22.25 -51.969 -8.211 1 77.62 454 LEU B N 1
ATOM 7530 C CA . LEU B 1 454 ? 21.328 -51.125 -7.445 1 77.62 454 LEU B CA 1
ATOM 7531 C C . LEU B 1 454 ? 19.969 -51.031 -8.141 1 77.62 454 LEU B C 1
ATOM 7533 O O . LEU B 1 454 ? 19.906 -50.75 -9.344 1 77.62 454 LEU B O 1
ATOM 7537 N N . GLN B 1 455 ? 18.969 -51.531 -7.477 1 73.5 455 GLN B N 1
ATOM 7538 C CA . GLN B 1 455 ? 17.625 -51.469 -8.031 1 73.5 455 GLN B CA 1
ATOM 7539 C C . GLN B 1 455 ? 16.641 -50.812 -7.066 1 73.5 455 GLN B C 1
ATOM 7541 O O . GLN B 1 455 ? 16.812 -50.906 -5.848 1 73.5 455 GLN B O 1
ATOM 7546 N N . LEU B 1 456 ? 15.758 -50.125 -7.637 1 68.25 456 LEU B N 1
ATOM 7547 C CA . LEU B 1 456 ? 14.672 -49.562 -6.836 1 68.25 456 LEU B CA 1
ATOM 7548 C C . LEU B 1 456 ? 13.57 -50.594 -6.609 1 68.25 456 LEU B C 1
ATOM 7550 O O . LEU B 1 456 ? 13.242 -51.375 -7.512 1 68.25 456 LEU B O 1
ATOM 7554 N N . THR B 1 457 ? 13.125 -50.781 -5.328 1 65.25 457 THR B N 1
ATOM 7555 C CA . THR B 1 457 ? 12.055 -51.719 -5.016 1 65.25 457 THR B CA 1
ATOM 7556 C C . THR B 1 457 ? 10.758 -51.312 -5.703 1 65.25 457 THR B C 1
ATOM 7558 O O . THR B 1 457 ? 10.555 -50.125 -5.996 1 65.25 457 THR B O 1
ATOM 7561 N N . GLN B 1 458 ? 10 -52.281 -6.176 1 57.38 458 GLN B N 1
ATOM 7562 C CA . GLN B 1 458 ? 8.695 -52.062 -6.781 1 57.38 458 GLN B CA 1
ATOM 7563 C C . GLN B 1 458 ? 7.699 -51.531 -5.766 1 57.38 458 GLN B C 1
ATOM 7565 O O . GLN B 1 458 ? 6.676 -50.938 -6.137 1 57.38 458 GLN B O 1
ATOM 7570 N N . GLN B 1 459 ? 7.93 -51.75 -4.504 1 56.62 459 GLN B N 1
ATOM 7571 C CA . GLN B 1 459 ? 6.98 -51.344 -3.471 1 56.62 459 GLN B CA 1
ATOM 7572 C C . GLN B 1 459 ? 7.137 -49.844 -3.131 1 56.62 459 GLN B C 1
ATOM 7574 O O . GLN B 1 459 ? 8.258 -49.344 -3.035 1 56.62 459 GLN B O 1
ATOM 7579 N N . THR B 1 460 ? 6.207 -49 -3.23 1 53.16 460 THR B N 1
ATOM 7580 C CA . THR B 1 460 ? 6.168 -47.594 -2.811 1 53.16 460 THR B CA 1
ATOM 7581 C C . THR B 1 460 ? 6.207 -47.5 -1.288 1 53.16 460 THR B C 1
ATOM 7583 O O . THR B 1 460 ? 5.469 -48.219 -0.593 1 53.16 460 THR B O 1
ATOM 7586 N N . PRO B 1 461 ? 7.082 -46.688 -0.699 1 55.25 461 PRO B N 1
ATOM 7587 C CA . PRO B 1 461 ? 8.023 -45.844 -1.415 1 55.25 461 PRO B CA 1
ATOM 7588 C C . PRO B 1 461 ? 9.227 -46.594 -1.964 1 55.25 461 PRO B C 1
ATOM 7590 O O . PRO B 1 461 ? 9.703 -47.562 -1.332 1 55.25 461 PRO B O 1
ATOM 7593 N N . ARG B 1 462 ? 9.688 -46.344 -3.229 1 58.88 462 ARG B N 1
ATOM 7594 C CA . ARG B 1 462 ? 10.797 -47.031 -3.881 1 58.88 462 ARG B CA 1
ATOM 7595 C C . ARG B 1 462 ? 12.117 -46.75 -3.178 1 58.88 462 ARG B C 1
ATOM 7597 O O . ARG B 1 462 ? 12.492 -45.594 -3.004 1 58.88 462 ARG B O 1
ATOM 7604 N N . LYS B 1 463 ? 12.547 -47.75 -2.488 1 65.44 463 LYS B N 1
ATOM 7605 C CA . LYS B 1 463 ? 13.844 -47.688 -1.826 1 65.44 463 LYS B CA 1
ATOM 7606 C C . LYS B 1 463 ? 14.938 -48.312 -2.674 1 65.44 463 LYS B C 1
ATOM 7608 O O . LYS B 1 463 ? 14.664 -49.25 -3.438 1 65.44 463 LYS B O 1
ATOM 7613 N N . LEU B 1 464 ? 16.078 -47.688 -2.648 1 70.62 464 LEU B N 1
ATOM 7614 C CA . LEU B 1 464 ? 17.234 -48.25 -3.34 1 70.62 464 LEU B CA 1
ATOM 7615 C C . LEU B 1 464 ? 17.75 -49.469 -2.605 1 70.62 464 LEU B C 1
ATOM 7617 O O . LEU B 1 464 ? 17.984 -49.438 -1.396 1 70.62 464 LEU B O 1
ATOM 7621 N N . ARG B 1 465 ? 17.594 -50.594 -3.299 1 75.25 465 ARG B N 1
ATOM 7622 C CA . ARG B 1 465 ? 18.219 -51.812 -2.809 1 75.25 465 ARG B CA 1
ATOM 7623 C C . ARG B 1 465 ? 19.312 -52.281 -3.758 1 75.25 465 ARG B C 1
ATOM 7625 O O . ARG B 1 465 ? 19.297 -51.969 -4.949 1 75.25 465 ARG B O 1
ATOM 7632 N N . GLY B 1 466 ? 20.359 -52.75 -3.203 1 76.25 466 GLY B N 1
ATOM 7633 C CA . GLY B 1 466 ? 21.438 -53.25 -4.055 1 76.25 466 GLY B CA 1
ATOM 7634 C C . GLY B 1 466 ? 22.109 -54.5 -3.523 1 76.25 466 GLY B C 1
ATOM 7635 O O . GLY B 1 466 ? 21.922 -54.875 -2.363 1 76.25 466 GLY B O 1
ATOM 7636 N N . ASN B 1 467 ? 22.594 -55.25 -4.395 1 80.25 467 ASN B N 1
ATOM 7637 C CA . ASN B 1 467 ? 23.406 -56.438 -4.09 1 80.25 467 ASN B CA 1
ATOM 7638 C C . ASN B 1 467 ? 24.797 -56.312 -4.676 1 80.25 467 ASN B C 1
ATOM 7640 O O . ASN B 1 467 ? 25 -55.656 -5.715 1 80.25 467 ASN B O 1
ATOM 7644 N N . LEU B 1 468 ? 25.719 -56.75 -3.908 1 78.69 468 LEU B N 1
ATOM 7645 C CA . LEU B 1 468 ? 27.109 -56.875 -4.355 1 78.69 468 LEU B CA 1
ATOM 7646 C C . LEU B 1 468 ? 27.453 -58.312 -4.645 1 78.69 468 LEU B C 1
ATOM 7648 O O . LEU B 1 468 ? 27.219 -59.188 -3.811 1 78.69 468 LEU B O 1
ATOM 7652 N N . SER B 1 469 ? 27.812 -58.531 -5.852 1 77.94 469 SER B N 1
ATOM 7653 C CA . SER B 1 469 ? 28.125 -59.906 -6.223 1 77.94 469 SER B CA 1
ATOM 7654 C C . SER B 1 469 ? 29.578 -60.031 -6.668 1 77.94 469 SER B C 1
ATOM 7656 O O . SER B 1 469 ? 30.141 -59.094 -7.258 1 77.94 469 SER B O 1
ATOM 7658 N N . SER B 1 470 ? 30.312 -61 -6.109 1 72.88 470 SER B N 1
ATOM 7659 C CA . SER B 1 470 ? 31.609 -61.469 -6.598 1 72.88 470 SER B CA 1
ATOM 7660 C C . SER B 1 470 ? 31.578 -62.938 -6.953 1 72.88 470 SER B C 1
ATOM 7662 O O . SER B 1 470 ? 31.484 -63.781 -6.07 1 72.88 470 SER B O 1
ATOM 7664 N N . GLY B 1 471 ? 31.625 -63.375 -8.297 1 68.56 471 GLY B N 1
ATOM 7665 C CA . GLY B 1 471 ? 31.438 -64.75 -8.703 1 68.56 471 GLY B CA 1
ATOM 7666 C C . GLY B 1 471 ? 30.062 -65.312 -8.367 1 68.56 471 GLY B C 1
ATOM 7667 O O . GLY B 1 471 ? 29.047 -64.688 -8.758 1 68.56 471 GLY B O 1
ATOM 7668 N N . ASP B 1 472 ? 29.969 -66.438 -7.531 1 69.31 472 ASP B N 1
ATOM 7669 C CA . ASP B 1 472 ? 28.719 -67.125 -7.215 1 69.31 472 ASP B CA 1
ATOM 7670 C C . ASP B 1 472 ? 28.141 -66.625 -5.891 1 69.31 472 ASP B C 1
ATOM 7672 O O . ASP B 1 472 ? 27.062 -67.062 -5.488 1 69.31 472 ASP B O 1
ATOM 7676 N N . GLN B 1 473 ? 28.781 -65.688 -5.27 1 73.31 473 GLN B N 1
ATOM 7677 C CA . GLN B 1 473 ? 28.297 -65.25 -3.971 1 73.31 473 GLN B CA 1
ATOM 7678 C C . GLN B 1 473 ? 27.641 -63.844 -4.078 1 73.31 47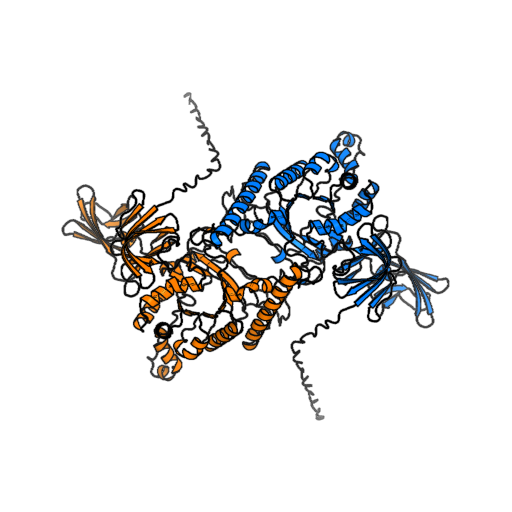3 GLN B C 1
ATOM 7680 O O . GLN B 1 473 ? 28.172 -62.938 -4.719 1 73.31 473 GLN B O 1
ATOM 7685 N N . GLN B 1 474 ? 26.406 -63.75 -3.607 1 77.38 474 GLN B N 1
ATOM 7686 C CA . GLN B 1 474 ? 25.641 -62.5 -3.58 1 77.38 474 GLN B CA 1
ATOM 7687 C C . GLN B 1 474 ? 25.422 -62.031 -2.146 1 77.38 474 GLN B C 1
ATOM 7689 O O . GLN B 1 474 ? 25.031 -62.812 -1.283 1 77.38 474 GLN B O 1
ATOM 7694 N N . ILE B 1 475 ? 25.859 -60.812 -1.963 1 79.06 475 ILE B N 1
ATOM 7695 C CA . ILE B 1 475 ? 25.641 -60.25 -0.643 1 79.06 475 ILE B CA 1
ATOM 7696 C C . ILE B 1 475 ? 24.734 -59.031 -0.758 1 79.06 475 ILE B C 1
ATOM 7698 O O . ILE B 1 475 ? 24.969 -58.125 -1.588 1 79.06 475 ILE B O 1
ATOM 7702 N N . ALA B 1 476 ? 23.734 -59 0.087 1 79.75 476 ALA B N 1
ATOM 7703 C CA . ALA B 1 476 ? 22.812 -57.875 0.138 1 79.75 476 ALA B CA 1
ATOM 7704 C C . ALA B 1 476 ? 23.453 -56.688 0.861 1 79.75 476 ALA B C 1
ATOM 7706 O O . ALA B 1 476 ? 24.141 -56.844 1.871 1 79.75 476 ALA B O 1
ATOM 7707 N N . LEU B 1 477 ? 23.234 -55.5 0.256 1 79.69 477 LEU B N 1
ATOM 7708 C CA . LEU B 1 477 ? 23.766 -54.281 0.855 1 79.69 477 LEU B CA 1
ATOM 7709 C C . LEU B 1 477 ? 22.922 -53.844 2.053 1 79.69 477 LEU B C 1
ATOM 7711 O O . LEU B 1 477 ? 21.719 -54.062 2.074 1 79.69 477 LEU B O 1
ATOM 7715 N N . ALA B 1 478 ? 23.703 -53.375 3.061 1 78.12 478 ALA B N 1
ATOM 7716 C CA . ALA B 1 478 ? 23.031 -52.844 4.238 1 78.12 478 ALA B CA 1
ATOM 7717 C C . ALA B 1 478 ? 23.297 -51.344 4.391 1 78.12 478 ALA B C 1
ATOM 7719 O O . ALA B 1 478 ? 24.328 -50.844 3.936 1 78.12 478 ALA B O 1
ATOM 7720 N N . HIS B 1 479 ? 22.297 -50.594 4.938 1 78 479 HIS B N 1
ATOM 7721 C CA . HIS B 1 479 ? 22.406 -49.188 5.281 1 78 479 HIS B CA 1
ATOM 7722 C C . HIS B 1 479 ? 22.719 -48.344 4.051 1 78 479 HIS B C 1
ATOM 7724 O O . HIS B 1 479 ? 23.641 -47.531 4.074 1 78 479 HIS B O 1
ATOM 7730 N N . LEU B 1 480 ? 21.984 -48.625 3.012 1 72.31 480 LEU B N 1
ATOM 7731 C CA . LEU B 1 480 ? 22.156 -47.844 1.791 1 72.31 480 LEU B CA 1
ATOM 7732 C C . LEU B 1 480 ? 21.609 -46.438 1.964 1 72.31 480 LEU B C 1
ATOM 7734 O O . LEU B 1 480 ? 20.438 -46.25 2.324 1 72.31 480 LEU B O 1
ATOM 7738 N N . LYS B 1 481 ? 22.531 -45.531 1.944 1 73.5 481 LYS B N 1
ATOM 7739 C CA . LYS B 1 481 ? 22.188 -44.094 1.951 1 73.5 481 LYS B CA 1
ATOM 7740 C C . LYS B 1 481 ? 22.703 -43.406 0.685 1 73.5 481 LYS B C 1
ATOM 7742 O O . LYS B 1 481 ? 23.875 -43.5 0.352 1 73.5 481 LYS B O 1
ATOM 7747 N N . ALA B 1 482 ? 21.781 -42.906 -0.128 1 67.06 482 ALA B N 1
ATOM 7748 C CA . ALA B 1 482 ? 22.156 -42.25 -1.378 1 67.06 482 ALA B CA 1
ATOM 7749 C C . ALA B 1 482 ? 21.766 -40.781 -1.358 1 67.06 482 ALA B C 1
ATOM 7751 O O . ALA B 1 482 ? 20.688 -40.406 -0.909 1 67.06 482 ALA B O 1
ATOM 7752 N N . ASP B 1 483 ? 22.797 -39.969 -1.56 1 66.19 483 ASP B N 1
ATOM 7753 C CA . ASP B 1 483 ? 22.547 -38.562 -1.858 1 66.19 483 ASP B CA 1
ATOM 7754 C C . ASP B 1 483 ? 22.906 -38.219 -3.309 1 66.19 483 ASP B C 1
ATOM 7756 O O . ASP B 1 483 ? 23.25 -39.125 -4.082 1 66.19 483 ASP B O 1
ATOM 7760 N N . SER B 1 484 ? 22.734 -36.969 -3.814 1 63.31 484 SER B N 1
ATOM 7761 C CA . SER B 1 484 ? 22.969 -36.562 -5.203 1 63.31 484 SER B CA 1
ATOM 7762 C C . SER B 1 484 ? 24.406 -36.812 -5.613 1 63.31 484 SER B C 1
ATOM 7764 O O . SER B 1 484 ? 24.703 -37.031 -6.789 1 63.31 484 SER B O 1
ATOM 7766 N N . LYS B 1 485 ? 25.25 -36.875 -4.746 1 65.75 485 LYS B N 1
ATOM 7767 C CA . LYS B 1 485 ? 26.656 -37 -5.121 1 65.75 485 LYS B CA 1
ATOM 7768 C C . LYS B 1 485 ? 27.297 -38.219 -4.457 1 65.75 485 LYS B C 1
ATOM 7770 O O . LYS B 1 485 ? 28.391 -38.625 -4.848 1 65.75 485 LYS B O 1
ATOM 7775 N N . ARG B 1 486 ? 26.688 -38.75 -3.5 1 71.75 486 ARG B N 1
ATOM 7776 C CA . ARG B 1 486 ? 27.359 -39.812 -2.74 1 71.75 486 ARG B CA 1
ATOM 7777 C C . ARG B 1 486 ? 26.406 -40.969 -2.473 1 71.75 486 ARG B C 1
ATOM 7779 O O . ARG B 1 486 ? 25.234 -40.75 -2.152 1 71.75 486 ARG B O 1
ATOM 7786 N N . LEU B 1 487 ? 26.875 -42.125 -2.777 1 73.5 487 LEU B N 1
ATOM 7787 C CA . LEU B 1 487 ? 26.219 -43.344 -2.391 1 73.5 487 LEU B CA 1
ATOM 7788 C C . LEU B 1 487 ? 27.047 -44.125 -1.364 1 73.5 487 LEU B C 1
ATOM 7790 O O . LEU B 1 487 ? 28.234 -44.406 -1.601 1 73.5 487 LEU B O 1
ATOM 7794 N N . SER B 1 488 ? 26.5 -44.312 -0.224 1 78.56 488 SER B N 1
ATOM 7795 C CA . SER B 1 488 ? 27.219 -45.062 0.796 1 78.56 488 SER B CA 1
ATOM 7796 C C . SER B 1 488 ? 26.438 -46.312 1.215 1 78.56 488 SER B C 1
ATOM 7798 O O . SER B 1 488 ? 25.203 -46.281 1.261 1 78.56 488 SER B O 1
ATOM 7800 N N . PHE B 1 489 ? 27.031 -47.344 1.254 1 78.56 489 PHE B N 1
ATOM 7801 C CA . PHE B 1 489 ? 26.438 -48.594 1.761 1 78.56 489 PHE B CA 1
ATOM 7802 C C . PHE B 1 489 ? 27.453 -49.406 2.549 1 78.56 489 PHE B C 1
ATOM 7804 O O . PHE B 1 489 ? 28.656 -49.156 2.449 1 78.56 489 PHE B O 1
ATOM 7811 N N . SER B 1 490 ? 26.984 -50.25 3.439 1 79.06 490 SER B N 1
ATOM 7812 C CA . SER B 1 490 ? 27.828 -51.188 4.18 1 79.06 490 SER B CA 1
ATOM 7813 C C . SER B 1 490 ? 27.641 -52.594 3.678 1 79.06 490 SER B C 1
ATOM 7815 O O . SER B 1 490 ? 26.531 -53 3.303 1 79.06 490 SER B O 1
ATOM 7817 N N . VAL B 1 491 ? 28.672 -53.312 3.496 1 75.75 491 VAL B N 1
ATOM 7818 C CA . VAL B 1 491 ? 28.625 -54.688 3.021 1 75.75 491 VAL B CA 1
ATOM 7819 C C . VAL B 1 491 ? 29.625 -55.531 3.814 1 75.75 491 VAL B C 1
ATOM 7821 O O . VAL B 1 491 ? 30.688 -55.062 4.195 1 75.75 491 VAL B O 1
ATOM 7824 N N . ASN B 1 492 ? 29.125 -56.656 4.145 1 75 492 ASN B N 1
ATOM 7825 C CA . ASN B 1 492 ? 30 -57.625 4.77 1 75 492 ASN B CA 1
ATOM 7826 C C . ASN B 1 492 ? 30.828 -58.375 3.732 1 75 492 ASN B C 1
ATOM 7828 O O . ASN B 1 492 ? 30.312 -59.25 3.018 1 75 492 ASN B O 1
ATOM 7832 N N . LEU B 1 493 ? 32.094 -58.094 3.648 1 68.5 493 LEU B N 1
ATOM 7833 C CA . LEU B 1 493 ? 32.969 -58.688 2.643 1 68.5 493 LEU B CA 1
ATOM 7834 C C . LEU B 1 493 ? 33.844 -59.812 3.252 1 68.5 493 LEU B C 1
ATOM 7836 O O . LEU B 1 493 ? 34.906 -60.094 2.738 1 68.5 493 LEU B O 1
ATOM 7840 N N . GLN B 1 494 ? 33.344 -60.344 4.227 1 68.94 494 GLN B N 1
ATOM 7841 C CA . GLN B 1 494 ? 34.125 -61.438 4.836 1 68.94 494 GLN B CA 1
ATOM 7842 C C . GLN B 1 494 ? 34.406 -62.531 3.826 1 68.94 494 GLN B C 1
ATOM 7844 O O . GLN B 1 494 ? 35.469 -63.125 3.824 1 68.94 494 GLN B O 1
ATOM 7849 N N . GLY B 1 495 ? 33.438 -62.781 2.984 1 66.06 495 GLY B N 1
ATOM 7850 C CA . GLY B 1 495 ? 33.594 -63.812 1.977 1 66.06 495 GLY B CA 1
ATOM 7851 C C . GLY B 1 495 ? 34.656 -63.469 0.927 1 66.06 495 GLY B C 1
ATOM 7852 O O . GLY B 1 495 ? 35.188 -64.375 0.26 1 66.06 495 GLY B O 1
ATOM 7853 N N . ALA B 1 496 ? 35.031 -62.281 0.83 1 65.06 496 ALA B N 1
ATOM 7854 C CA . ALA B 1 496 ? 36 -61.844 -0.156 1 65.06 496 ALA B CA 1
ATOM 7855 C C . ALA B 1 496 ? 37.344 -61.594 0.502 1 65.06 496 ALA B C 1
ATOM 7857 O O . ALA B 1 496 ? 38.25 -61.031 -0.132 1 65.06 496 ALA B O 1
ATOM 7858 N N . GLY B 1 497 ? 37.562 -61.969 1.719 1 65 497 GLY B N 1
ATOM 7859 C CA . GLY B 1 497 ? 38.844 -61.906 2.402 1 65 497 GLY B CA 1
ATOM 7860 C C . GLY B 1 497 ? 39.062 -60.625 3.186 1 65 497 GLY B C 1
ATOM 7861 O O . GLY B 1 497 ? 40.125 -60.406 3.73 1 65 497 GLY B O 1
ATOM 7862 N N . ILE B 1 498 ? 38.062 -59.812 3.045 1 65.94 498 ILE B N 1
ATOM 7863 C CA . ILE B 1 498 ? 38.188 -58.594 3.824 1 65.94 498 ILE B CA 1
ATOM 7864 C C . ILE B 1 498 ? 37.375 -58.688 5.113 1 65.94 498 ILE B C 1
ATOM 7866 O O . ILE B 1 498 ? 36.156 -58.906 5.07 1 65.94 498 ILE B O 1
ATOM 7870 N N . ASN B 1 499 ? 38.031 -58.781 6.137 1 67.12 499 ASN B N 1
ATOM 7871 C CA . ASN B 1 499 ? 37.406 -59 7.43 1 67.12 499 ASN B CA 1
ATOM 7872 C C . ASN B 1 499 ? 36.625 -57.75 7.891 1 67.12 499 ASN B C 1
ATOM 7874 O O . ASN B 1 499 ? 37.094 -56.625 7.719 1 67.12 499 ASN B O 1
ATOM 7878 N N . GLY B 1 500 ? 35.312 -57.906 8.375 1 68.81 500 GLY B N 1
ATOM 7879 C CA . GLY B 1 500 ? 34.469 -56.906 8.977 1 68.81 500 GLY B CA 1
ATOM 7880 C C . GLY B 1 500 ? 33.469 -56.281 8.008 1 68.81 500 GLY B C 1
ATOM 7881 O O . GLY B 1 500 ? 33.375 -56.719 6.859 1 68.81 500 GLY B O 1
ATOM 7882 N N . ILE B 1 501 ? 32.625 -55.469 8.492 1 73.06 501 ILE B N 1
ATOM 7883 C CA . ILE B 1 501 ? 31.656 -54.688 7.703 1 73.06 501 ILE B CA 1
ATOM 7884 C C . ILE B 1 501 ? 32.344 -53.5 7.051 1 73.06 501 ILE B C 1
ATOM 7886 O O . ILE B 1 501 ? 33 -52.719 7.734 1 73.06 501 ILE B O 1
ATOM 7890 N N . SER B 1 502 ? 32.5 -53.688 5.77 1 74.75 502 SER B N 1
ATOM 7891 C CA . SER B 1 502 ? 33.094 -52.594 5.012 1 74.75 502 SER B CA 1
ATOM 7892 C C . SER B 1 502 ? 32.031 -51.562 4.633 1 74.75 502 SER B C 1
ATOM 7894 O O . SER B 1 502 ? 30.922 -51.906 4.234 1 74.75 502 SER B O 1
ATOM 7896 N N . ARG B 1 503 ? 32.406 -50.281 4.918 1 75.88 503 ARG B N 1
ATOM 7897 C CA . ARG B 1 503 ? 31.578 -49.156 4.441 1 75.88 503 ARG B CA 1
ATOM 7898 C C . ARG B 1 503 ? 32.156 -48.594 3.148 1 75.88 503 ARG B C 1
ATOM 7900 O O . ARG B 1 503 ? 33.312 -48.188 3.096 1 75.88 503 ARG B O 1
ATOM 7907 N N . LEU B 1 504 ? 31.375 -48.781 2.168 1 75.44 504 LEU B N 1
ATOM 7908 C CA . LEU B 1 504 ? 31.75 -48.219 0.871 1 75.44 504 LEU B CA 1
ATOM 7909 C C . LEU B 1 504 ? 30.969 -46.969 0.574 1 75.44 504 LEU B C 1
ATOM 7911 O O . LEU B 1 504 ? 29.766 -46.875 0.837 1 75.44 504 LEU B O 1
ATOM 7915 N N . THR B 1 505 ? 31.688 -45.969 0.159 1 76.19 505 THR B N 1
ATOM 7916 C CA . THR B 1 505 ? 31.078 -44.719 -0.281 1 76.19 505 THR B CA 1
ATOM 7917 C C . THR B 1 505 ? 31.484 -44.406 -1.721 1 76.19 505 THR B C 1
ATOM 7919 O O . THR B 1 505 ? 32.656 -44.375 -2.053 1 76.19 505 THR B O 1
ATOM 7922 N N . LEU B 1 506 ? 30.5 -44.344 -2.59 1 72.56 506 LEU B N 1
ATOM 7923 C CA . LEU B 1 506 ? 30.688 -43.969 -3.984 1 72.56 506 LEU B CA 1
ATOM 7924 C C . LEU B 1 506 ? 30.375 -42.469 -4.184 1 72.56 506 LEU B C 1
ATOM 7926 O O . LEU B 1 506 ? 29.375 -41.969 -3.656 1 72.56 506 LEU B O 1
ATOM 7930 N N . TRP B 1 507 ? 31.328 -41.812 -4.77 1 68.25 507 TRP B N 1
ATOM 7931 C CA . TRP B 1 507 ? 31.141 -40.406 -5.07 1 68.25 507 TRP B CA 1
ATOM 7932 C C . TRP B 1 507 ? 31 -40.188 -6.574 1 68.25 507 TRP B C 1
ATOM 7934 O O . TRP B 1 507 ? 31.641 -40.875 -7.375 1 68.25 507 TRP B O 1
ATOM 7944 N N . GLN B 1 508 ? 29.938 -39.5 -6.957 1 56.69 508 GLN B N 1
ATOM 7945 C CA . GLN B 1 508 ? 29.844 -39.031 -8.336 1 56.69 508 GLN B CA 1
ATOM 7946 C C . GLN B 1 508 ? 30.531 -37.688 -8.508 1 56.69 508 GLN B C 1
ATOM 7948 O O . GLN B 1 508 ? 30.25 -36.75 -7.77 1 56.69 508 GLN B O 1
ATOM 7953 N N . ASP B 1 509 ? 31.719 -37.656 -8.992 1 51.12 509 ASP B N 1
ATOM 7954 C CA . ASP B 1 509 ? 32.406 -36.406 -9.297 1 51.12 509 ASP B CA 1
ATOM 7955 C C . ASP B 1 509 ? 31.734 -35.688 -10.461 1 51.12 509 ASP B C 1
ATOM 7957 O O . ASP B 1 509 ? 31.266 -36.312 -11.406 1 51.12 509 ASP B O 1
ATOM 7961 N N . ASP B 1 510 ? 31.297 -34.594 -10.203 1 43.53 510 ASP B N 1
ATOM 7962 C CA . ASP B 1 510 ? 31.016 -33.75 -11.375 1 43.53 510 ASP B CA 1
ATOM 7963 C C . ASP B 1 510 ? 32.219 -33.75 -12.336 1 43.53 510 ASP B C 1
ATOM 7965 O O . ASP B 1 510 ? 33.375 -33.812 -11.906 1 43.53 510 ASP B O 1
#

Sequence (1020 aa):
MKPSFPAAKLLFISLVACSAYADETQLTDNTPRLTALTHAKLMLSPGKQLDNATLLIENNRIKQVISNNEIPQNAYKIDLNGYTIYPGFIDPFAEYGLEYSESQATIEGPVYRINPKGAVAANGAIHAEKEWFSYVLADKDAASNWISNGFTSVQSAHLNGIFRGIGVSLSLADKNSNQLIYSPQSRHFMAFDKGNSPQDYPNSLMGSIALIRQTLSDANWYNQNKMKAAGRADLLSPEFNIALERLHDIKTRGAIFDTRNLNNQLRAAKLLSQEDIQPILLGNGQEYARVRELQEYRPVLILPLNFPAAPQVSDEDNAREVPLRTLRHWERAPSNPAVMAANNIPFSFTQYGMDSKAFWPRLRMALQAGLDEETALAALTTEAAAAAGIDNLVGKLAPGYMADLVIAKGNLFQDGEIVSVWLQGEEQKQLAPEYQWQGSYRLHLAELELDLELQLTQQTPRKLRGNLSSGDQQIALAHLKADSKRLSFSVNLQGAGINGISRLTLWQDDMKPSFPAAKLLFISLVACSAYADETQLTDNTPRLTALTHAKLMLSPGKQLDNATLLIENNRIKQVISNNEIPQNAYKIDLNGYTIYPGFIDPFAEYGLEYSESQATIEGPVYRINPKGAVAANGAIHAEKEWFSYVLADKDAASNWISNGFTSVQSAHLNGIFRGIGVSLSLADKNSNQLIYSPQSRHFMAFDKGNSPQDYPNSLMGSIALIRQTLSDANWYNQNKMKAAGRADLLSPEFNIALERLHDIKTRGAIFDTRNLNNQLRAAKLLSQEDIQPILLGNGQEYARVRELQEYRPVLILPLNFPAAPQVSDEDNAREVPLRTLRHWERAPSNPAVMAANNIPFSFTQYGMDSKAFWPRLRMALQAGLDEETALAALTTEAAAAAGIDNLVGKLAPGYMADLVIAKGNLFQDGEIVSVWLQGEEQKQLAPEYQWQGSYRLHLAELELDLELQLTQQTPRKLRGNLSSGDQQIALAHLKADSKRLSFSVNLQGAGINGISRLTLWQDD

Foldseek 3Di:
DPPPPPPPPPPPPPPPPPPPPPPPPVPVVPPWAKAKAFQAWEPFAQPDIAGGWIFIDTQFFTADTGRVRDDDPRHHYDYQNQKYKAFFFEFAEEADQFDDDDDQDPQDDADAFDDDPDQADGFQQQPQLDQRLVGGHADLVVLCLQVQVRHFKYWHFDPFHFWGYFIWIFTNDHDGSVNGTLGSGAATEGELHGGSTSHCAPVDSVRSLVVVVVLQVVLVVLCVLQVVCVVPVVGDHDDDYSSSPSCPCNLVRAYEYEDQDDVRQLVQLVSCQVVNGAYEYEDHLCCLVPVVSNVVSLHEYEYELDADDDPPCPPVVRVVVDPPVNNVSNVCSLCSLVSCVVSPRHYAYHNPPHRSVCRLVSLLSSVVNHDPPSSNLCNGAQSSCVSNVNNVATRGSRGPHTPWIWMWNPDSSPPIRTQWTDHSNRIDGNDALLVVVADWDWDDDPPFTKIKHWDFDPDPVTDIWIWIDGPPDIWTWAPWDDDNFKTWTWTQCVVVVDHDIDIDMGGHDD/DPPPPPDPPPPPPPPPPPPPPPPPPVPVPPPWAKAKAFQAWEPFAQPDIAGGWIFIDTFFFTADTGRVRDDDPRHHYDYQNLKYKAFFFEFAEEADQFPDDDDQDPQDDADAFDDDPDQADGFQLQPQLDQRLVGGHADLVVLCLQVQVRHFKYWHFDPFHFWGYFIWIFTNDHDDSVNGTLGSGAATEGELHGGSTSHCAPVDSVRSLVVVVVLQVVLVVLCVLQVVCVVPVVGDHDDDYSSSPSCPCNLVRAYEYEDQDDVRQLVQLVSCQVVNGAYEYEDHLCCLVPVPSNVVSLHEYEYELDADDDQPCPPVVRVVVDPPVNNVSNVCSLCSLVSCVVSPRHYAYHNPPHRSVCRLVSLLSSVVNHDPPSSNLCNGAQSSCVSNVNNVATRGSDGPHTPWIWMWNPDSSPDIRTQWTDHSNRIDGNDALLVVVADWDWDDDPPFTKIKHWDFDPDPVTDIWIWIDGPPDIWTWAPWDDDNFKTWTWTQCVVVVDHDIDIDMGGHDD

Solvent-accessible surface area (backbone atoms only — not comparable to full-atom values): 53442 Å² total; per-residue (Å²): 133,74,81,72,72,75,77,76,76,74,71,75,73,74,75,72,74,72,69,74,75,60,79,67,69,66,72,65,75,72,67,73,48,39,37,31,43,28,42,16,33,35,38,35,37,69,86,38,72,43,69,52,17,18,43,31,30,46,51,43,23,22,61,40,78,34,70,82,55,77,69,65,86,83,38,48,76,43,82,31,66,76,26,28,38,36,36,16,22,27,27,41,53,43,76,59,44,59,72,75,80,81,80,80,73,85,75,76,73,90,31,88,74,68,85,61,64,8,24,52,54,75,50,67,24,45,37,36,56,43,53,42,36,61,26,21,34,62,45,65,76,67,34,48,56,41,40,77,72,32,33,30,30,36,16,18,35,64,93,50,18,24,30,25,11,30,16,18,19,29,45,57,45,86,52,57,27,29,74,26,44,77,28,58,70,30,30,32,34,34,33,69,49,42,59,81,31,68,38,53,76,58,81,43,69,67,42,28,54,50,49,51,54,48,50,53,51,50,18,52,52,49,48,54,42,39,59,55,20,76,80,28,92,86,43,76,59,66,73,49,37,48,20,39,51,57,50,69,50,41,53,80,50,17,38,38,34,55,27,85,39,66,69,50,39,53,48,48,31,51,54,30,47,75,67,61,21,55,28,28,35,38,44,64,46,55,60,63,80,47,52,72,67,48,55,74,56,62,42,38,35,37,34,37,69,69,61,63,71,79,75,74,48,78,48,70,75,49,39,76,64,55,54,67,67,57,56,50,45,42,68,44,30,41,26,26,66,26,48,33,53,77,67,72,41,52,47,17,39,28,65,55,94,50,62,60,84,47,46,64,64,37,52,45,45,20,39,75,48,60,29,52,66,48,60,54,46,25,13,29,12,46,42,9,15,50,67,26,58,38,52,85,41,38,26,35,58,44,62,72,13,44,25,30,27,22,34,20,45,54,51,69,82,72,83,25,43,71,43,31,29,23,40,51,50,42,79,42,73,64,54,60,40,38,62,74,59,46,41,79,41,82,44,73,56,88,92,43,68,33,38,35,37,28,41,63,47,88,55,84,78,65,42,64,41,40,36,41,28,49,91,95,46,75,40,69,55,38,76,68,45,54,46,90,41,34,37,31,33,32,36,72,35,50,90,74,74,41,81,55,75,41,75,46,72,46,70,59,77,130,135,78,79,71,72,75,78,76,76,76,74,74,74,74,75,74,73,72,69,73,76,59,80,68,68,65,71,65,75,73,64,75,49,38,37,30,43,28,42,16,32,35,38,34,38,69,87,39,73,42,71,52,16,18,44,32,30,44,51,42,22,23,61,40,76,33,70,81,55,77,67,66,87,83,37,49,77,43,82,31,66,78,26,28,38,35,36,16,22,27,27,41,53,42,73,60,44,59,70,74,79,80,81,78,73,84,74,76,72,91,31,91,76,69,83,61,63,8,25,53,54,77,50,66,23,46,38,36,57,43,53,42,36,62,26,20,34,64,44,64,76,68,33,47,57,40,38,77,73,32,33,31,31,36,16,18,35,65,94,50,17,25,29,26,10,29,16,18,20,30,44,56,47,86,51,58,27,27,74,26,44,77,29,58,70,29,31,33,34,32,32,69,50,42,60,80,31,66,37,52,76,58,81,43,69,69,42,28,52,50,48,50,52,48,51,52,52,48,18,52,52,48,47,53,42,40,60,55,19,77,80,28,91,86,43,75,58,66,70,49,38,50,20,39,50,57,51,69,49,40,53,82,51,17,38,39,32,55,28,85,39,66,69,50,38,54,49,49,34,52,55,28,47,75,66,61,21,53,29,28,34,38,45,64,47,56,59,65,79,47,50,71,68,48,56,74,54,62,42,38,36,36,34,37,69,68,60,63,72,80,76,75,47,78,50,71,74,48,39,76,65,55,55,66,67,55,56,50,43,44,68,44,30,41,27,24,64,24,50,34,54,76,67,72,39,53,45,18,40,27,64,55,92,50,62,61,85,47,46,65,65,37,51,45,45,19,39,75,48,60,29,52,67,46,60,54,47,25,14,28,12,47,42,9,15,50,67,25,60,40,54,85,41,38,26,34,59,44,62,72,14,43,25,28,28,23,35,21,45,52,50,69,82,71,83,24,43,72,44,30,30,23,40,52,51,42,79,42,74,62,54,59,40,40,62,73,59,46,41,80,42,82,44,73,58,88,93,42,65,32,40,34,37,30,40,64,45,90,56,84,78,63,42,65,41,40,36,41,28,50,90,94,47,77,40,70,56,37,76,68,45,55,46,88,43,35,37,32,33,32,36,70,35,51,90,75,74,40,82,55,75,42,76,46,71,46,68,59,78,128

Radius of gyration: 38.9 Å; Cα contacts (8 Å, |Δi|>4): 2241; chains: 2; bounding box: 129×112×98 Å